Protein 6YGA (pdb70)

Organism: Saccharomyces cerevisiae (strain ATCC 204508 / S288c) (NCBI:txid559292)

Sequence (929 aa):
EIVYKPLDIRNEEQFASIKKLIDADLSEPYSIYVYRYFLNQWPELTYIAVDNKSGTPNIPIGCIVCKDPHRNVRLRGYIGLAVESTYRGHGIAKKLVEIAIDKQREHCDEILETEVENSAALNLYEGGFIRKRFRYYLNEGDAFKLILPLTPEVDSILGSLSITDDFDQLVDVTSLFDELCSKLKPEAIVKDPRFDLFEGTHHSLEVNNSKLDSSLIELTAEEIEFDVNVAYDPPLASVAAIADRLLRCVISWLNDYQTLPTTVLSCRYTESLLSSLVKGSSWCTGNILYDKVLGSCILGVCYLTKFVQKLLSAGIVFEEEDLNFNNGFNTFDNLPGQDVVINSLTESLQILEAYSDDSLHLTLKHILKIIICLVHLEDHLTDYSTKTSHLDELIENANSVNGIFPQLQLSPPKGAFSTYIQKHRSNQFPPRKITKLPTDYSGFITLANDVKTILLVDKAESALETYQFAKFFNKLEQRHVIARILFPLFFIRDDRTVLGKFSYTQFYLLHVKEFSAQTPSGNELIQESSNLLEWYQNCSQNTCRYRQGFNRQLILWDSLQAQFESVNSQVYCSWTYFKLSSIEFSLKGFDLDIYKPFEAYSFWYVYYLSHHLETFLKDSQNDIESNINAIHSNKKLKKLKAGEKKDQLRLKYRFADNEEQLQATKQFLNYLLKEINITKSLCLIEVFQFAILKSFGLIDNKNSTPSKFSNERLIHNLRFKPFNSIGVPELPEYEVFQQTLKDFVIEEKGAAFDIKLERATNFIETEVRNVVSSIDEIQGIKGGDNNGVLVTGTRLVQELSLEYYCKLKHTSKALSVNSKVIVNTLKKNIKNKDSHEYKVELVHTTEGWNYFPIQTLRIKILKLSDFIGNTLIVSLTEDRILVGSLVAVDAQNLLLDHVEERGSSSRGLVSVPRRSVKTIIDKPVLQELT

GO terms:
  GO:0031417 NatC complex (C, IDA)
  GO:0004596 protein-N-terminal amino-acid acetyltransferase activity (F, IMP)
  GO:0032880 regulation of protein localization (P, IMP)
  GO:0006474 N-terminal protein amino acid acetylation (P, IMP)
  GO:0005829 cytosol (C, TAS)
  GO:0005515 protein binding (F, IPI)

Nearest PDB structures (foldseek):
  6yga-assembly1_B  TM=1.001E+00  e=1.306E-90  Saccharomyces cerevisiae S288C
  6ygb-assembly1_B  TM=1.000E+00  e=3.792E-87  Saccharomyces cerevisiae
  6ygd-assembly1_B  TM=9.949E-01  e=2.142E-86  Saccharomyces cerevisiae
  6ygc-assembly1_B  TM=9.969E-01  e=1.810E-85  Saccharomyces cerevisiae
  6ygd-assembly1_A  TM=9.790E-01  e=4.687E-28  Saccharomyces cerevisiae

Secondary structure (DSSP, 8-state):
-EEEEE--TT-HHHHHHHHHHHHHH-SS---HHHHHHHHTT-GGGEEEEEETTSSSSSSEEEEEEB--EETTTEEB--B--EE-GGGTTSSHHHHHHHHHHH--TT--SB--EEETT-HHHHHHHH---B-----TTGGG--EEE-B-B--/--HHHHHHTTTSSTTSS-B---HHHHHHHHHHS-TT-EEE-SS--GGGGGG-EETT-TTT-GGG----HHHHH--TTS-PSSHHHHHHHHHHHHHHHHHHHHTS---STTTGGGBHHHHHHHHHHHH------S-HIIIIIHHHHHHHHHHHHHHHHHHHHTT-S-BTTTB--------TT-S--HHHHHHHHHHHHHHHHH--S--TTT--HHHHHHHHHHHGGGHHHHT-----HHHHHHHHHHHHHHHHGGG----PPTTSB-SHHHHHS---S---PPPPPPSSSHHHHHHHHHHHHHHGGGG--SHHHHHHHHHHTTTSSPPPHHHHHHHHHHHB-TTS-BTTTB-HHHHHHHHHHHHH-------HHHHHHH--HHHHHHHTS-HHHHHHHHHHHHHHHHHHHHHHHHTT-HHHHHHHH------HHHHHHHHTT-S-GGGS---HHHHHHHHHHHHHHHHHHHHHHHHHHHHH--HHHHHPPSSHHHHHHHHHHHH-----HHHHHHHHHHHHHHHHHHHHHHHHHHHHHHHHHHHTTS--SS-SS--SS--HHHHHHHHTGGGTT-TTTTPPPHHHHHHHHHHHS----HHHHHHHHHHHHHHHHHHHHHHHHHHHH--HHHH-S-SSS-----GGGHHHHHHHHHHHHHHHHHHHHHHHHHHHHHHHHHH-SS---EEEEEEPPTTS-TTS-EEEEEE-/---GGGTTTSEEEEEESSS-EEEEEEEEEE---EEEEEEEE--------EEE-TTTEEE--BHHHHHHH-

Foldseek 3Di:
DKDKDFDDPPDPQQLVLQQVQVQVPDPDHDDPVVSCVFCVVCSRLKMFMACCPDPPGPRGQKMWTKDADDPPPFAEIETPIGGHPVPPPPCPRLVRVVVNVVSVVVVHQKYYKDQPPCPVVCCSQVCVWDWDKACPVPVSGMIIDTMHGDD/DDDCVVVVVVVPCVVPPDDDDCVVVVVVVVVPDDPVDDDDDPVDDCVVCVQAADPPDQQRALQPDDDDPCQVPPDLQAQDPPNLLQLLLLLVQLLLLVLCQFVVVDAPCQGNVLFPQLVQVLVVLQVLNNYHNPDCSSSQLSSLSSLLVNLLLVVVVVLVVVVLADESPNGDDPDVGDNDCSRDDLVVSLVSLVVSLVVLVPDPDDDLSSLSNLSSLLSNLSSCPCCCAVVVDLDLPSLVSNQVSQVVVQVSLVVDDGDHRPSSGDSVCCNPPDHRGGDDHRDDTDSGSVSSNLQSVLLNLLSLLLVADALLLLVLSLVFSCPPHQGGSVSLSSNLPSQQDDVCAGSVPGHLLRSQVRLLCLQQLDDPCVDPLSVLSSVVSLLSSLSSYHLVSNLVSLLVVLVVLLVSLVVCVVVPVVSVNLSSVLSLVSLVSQLSCLVVVVDFPLQLLCLVVSLVSLVVNLVSLVVSLVVLVVLVVVLVVCVVLVVDDDDPVSVVVVVVSVCVCRSVSSLLNNQASLLVNLVSVLSNLLSVLSNLLVLACVLLPQHHNADPDDDPPDDRQVVSCVVCVSCCPRVVVHDDHPVVSVVVSVVSHDNDDDPSSVVSLVVSLVSLVVSLVVSLVSLVVVVDLVVASPPRRHHNSCPSPSVSVNLQSVQANVVSVVSSVQSVVVVVLSVVQVVDPPHFRWHWGFAADPSHDSSRGHGHIDGD/DDDVVLQAQAWKWWCWPDNKIWIFGWHDDDPQKTWGAPIWIDPPDIDGIDIDGDNTTPDMHDPVSVVVSD

InterPro domains:
  IPR000182 GNAT domain [PF00583] (18-135)
  IPR000182 GNAT domain [PS51186] (3-159)
  IPR016181 Acyl-CoA N-acyltransferase [SSF55729] (13-159)
  IPR044542 N-alpha-acetyltransferase 30-like [PTHR45896] (3-161)

Structure (mmCIF, N/CA/C/O backbone):
data_6YGA
#
_entry.id   6YGA
#
_cell.length_a   48.124
_cell.length_b   140.421
_cell.length_c   166.409
_cell.angle_alpha   90.000
_cell.angle_beta   90.000
_cell.angle_gamma   90.000
#
_symmetry.space_group_name_H-M   'P 21 21 21'
#
loop_
_entity.id
_entity.type
_entity.pdbx_description
1 polymer 'N-alpha-acetyltransferase 30'
2 polymer 'N-alpha-acetyltransferase 35, NatC auxiliary subunit'
3 polymer 'N-alpha-acetyltransferase 38, NatC auxiliary subunit'
4 non-polymer 'IODIDE ION'
5 non-polymer DI(HYDROXYETHYL)ETHER
6 non-polymer 1,2-ETHANEDIOL
7 non-polymer 'CHLORIDE ION'
8 water water
#
loop_
_atom_site.group_PDB
_atom_site.id
_atom_site.type_symbol
_atom_site.label_atom_id
_atom_site.label_alt_id
_atom_site.label_comp_id
_atom_site.label_asym_id
_atom_site.label_entity_id
_atom_site.label_seq_id
_atom_site.pdbx_PDB_ins_code
_atom_site.Cartn_x
_atom_site.Cartn_y
_atom_site.Cartn_z
_atom_site.occupancy
_atom_site.B_iso_or_equiv
_atom_site.auth_seq_id
_atom_site.auth_comp_id
_atom_site.auth_asym_id
_atom_site.auth_atom_id
_atom_site.pdbx_PDB_model_num
ATOM 9 N N . GLU A 1 2 ? 30.482 -38.162 106.287 1.00 81.15 2 GLU A N 1
ATOM 10 C CA . GLU A 1 2 ? 31.503 -38.791 107.134 1.00 81.35 2 GLU A CA 1
ATOM 11 C C . GLU A 1 2 ? 32.707 -37.846 107.172 1.00 76.49 2 GLU A C 1
ATOM 12 O O . GLU A 1 2 ? 33.699 -38.033 106.466 1.00 76.47 2 GLU A O 1
ATOM 18 N N . ILE A 1 3 ? 32.618 -36.820 108.018 1.00 73.33 3 ILE A N 1
ATOM 19 C CA . ILE A 1 3 ? 33.627 -35.769 108.028 1.00 71.43 3 ILE A CA 1
ATOM 20 C C . ILE A 1 3 ? 34.890 -36.254 108.731 1.00 71.60 3 ILE A C 1
ATOM 21 O O . ILE A 1 3 ? 34.833 -36.888 109.793 1.00 71.93 3 ILE A O 1
ATOM 26 N N . VAL A 1 4 ? 36.041 -35.956 108.132 1.00 70.83 4 VAL A N 1
ATOM 27 C CA . VAL A 1 4 ? 37.348 -36.320 108.668 1.00 68.76 4 VAL A CA 1
ATOM 28 C C . VAL A 1 4 ? 38.171 -35.047 108.808 1.00 66.67 4 VAL A C 1
ATOM 29 O O . VAL A 1 4 ? 38.219 -34.231 107.880 1.00 66.90 4 VAL A O 1
ATOM 33 N N . TYR A 1 5 ? 38.807 -34.877 109.966 1.00 63.25 5 TYR A N 1
ATOM 34 C CA . TYR A 1 5 ? 39.614 -33.703 110.280 1.00 59.30 5 TYR A CA 1
ATOM 35 C C . TYR A 1 5 ? 41.078 -34.119 110.341 1.00 62.92 5 TYR A C 1
ATOM 36 O O . TYR A 1 5 ? 41.443 -34.990 111.137 1.00 67.07 5 TYR A O 1
ATOM 45 N N . LYS A 1 6 ? 41.910 -33.497 109.516 1.00 61.88 6 LYS A N 1
ATOM 46 C CA . LYS A 1 6 ? 43.298 -33.896 109.352 1.00 62.02 6 LYS A CA 1
ATOM 47 C C . LYS A 1 6 ? 44.178 -32.661 109.256 1.00 62.90 6 LYS A C 1
ATOM 48 O O . LYS A 1 6 ? 43.707 -31.584 108.876 1.00 62.45 6 LYS A O 1
ATOM 54 N N . PRO A 1 7 ? 45.454 -32.778 109.615 1.00 64.50 7 PRO A N 1
ATOM 55 C CA . PRO A 1 7 ? 46.365 -31.639 109.466 1.00 63.78 7 PRO A CA 1
ATOM 56 C C . PRO A 1 7 ? 46.699 -31.386 108.004 1.00 65.39 7 PRO A C 1
ATOM 57 O O . PRO A 1 7 ? 46.555 -32.254 107.141 1.00 69.07 7 PRO A O 1
ATOM 61 N N . LEU A 1 8 ? 47.164 -30.170 107.737 1.00 65.33 8 LEU A N 1
ATOM 62 C CA . LEU A 1 8 ? 47.531 -29.791 106.379 1.00 67.87 8 LEU A CA 1
ATOM 63 C C . LEU A 1 8 ? 48.799 -30.510 105.925 1.00 69.64 8 LEU A C 1
ATOM 64 O O . LEU A 1 8 ? 49.770 -30.631 106.677 1.00 70.28 8 LEU A O 1
ATOM 69 N N . ASP A 1 9 ? 48.782 -30.987 104.679 1.00 71.59 9 ASP A N 1
ATOM 70 C CA . ASP A 1 9 ? 49.970 -31.506 104.007 1.00 75.00 9 ASP A CA 1
ATOM 71 C C . ASP A 1 9 ? 50.555 -30.375 103.171 1.00 76.38 9 ASP A C 1
ATOM 72 O O . ASP A 1 9 ? 50.002 -30.022 102.125 1.00 77.45 9 ASP A O 1
ATOM 77 N N . ILE A 1 10 ? 51.674 -29.810 103.631 1.00 76.49 10 ILE A N 1
ATOM 78 C CA . ILE A 1 10 ? 52.268 -28.667 102.944 1.00 77.08 10 ILE A CA 1
ATOM 79 C C . ILE A 1 10 ? 52.797 -29.069 101.572 1.00 84.14 10 ILE A C 1
ATOM 80 O O . ILE A 1 10 ? 52.916 -28.227 100.672 1.00 87.29 10 ILE A O 1
ATOM 85 N N . ARG A 1 11 ? 53.113 -30.352 101.382 1.00 89.57 11 ARG A N 1
ATOM 86 C CA . ARG A 1 11 ? 53.613 -30.808 100.090 1.00 94.65 11 ARG A CA 1
ATOM 87 C C . ARG A 1 11 ? 52.518 -30.815 99.028 1.00 97.52 11 ARG A C 1
ATOM 88 O O . ARG A 1 11 ? 52.812 -30.641 97.841 1.00 103.13 11 ARG A O 1
ATOM 96 N N . ASN A 1 12 ? 51.260 -31.006 99.424 1.00 95.92 12 ASN A N 1
ATOM 97 C CA . ASN A 1 12 ? 50.167 -31.073 98.460 1.00 96.02 12 ASN A CA 1
ATOM 98 C C . ASN A 1 12 ? 49.834 -29.670 97.965 1.00 91.32 12 ASN A C 1
ATOM 99 O O . ASN A 1 12 ? 49.445 -28.801 98.752 1.00 82.15 12 ASN A O 1
ATOM 104 N N . GLU A 1 13 ? 49.992 -29.447 96.659 1.00 98.60 13 GLU A N 1
ATOM 105 C CA . GLU A 1 13 ? 49.710 -28.133 96.091 1.00 99.41 13 GLU A CA 1
ATOM 106 C C . GLU A 1 13 ? 48.218 -27.939 95.858 1.00 98.59 13 GLU A C 1
ATOM 107 O O . GLU A 1 13 ? 47.704 -26.825 96.009 1.00 95.08 13 GLU A O 1
ATOM 113 N N . GLU A 1 14 ? 47.511 -29.013 95.494 1.00 102.74 14 GLU A N 1
ATOM 114 C CA . GLU A 1 14 ? 46.070 -28.924 95.280 1.00 104.43 14 GLU A CA 1
ATOM 115 C C . GLU A 1 14 ? 45.327 -28.686 96.589 1.00 98.19 14 GLU A C 1
ATOM 116 O O . GLU A 1 14 ? 44.320 -27.968 96.616 1.00 97.09 14 GLU A O 1
ATOM 122 N N . GLN A 1 15 ? 45.799 -29.288 97.682 1.00 94.07 15 GLN A N 1
ATOM 123 C CA . GLN A 1 15 ? 45.206 -29.023 98.988 1.00 89.45 15 GLN A CA 1
ATOM 124 C C . GLN A 1 15 ? 45.346 -27.550 99.352 1.00 86.37 15 GLN A C 1
ATOM 125 O O . GLN A 1 15 ? 44.407 -26.929 99.862 1.00 84.72 15 GLN A O 1
ATOM 131 N N . PHE A 1 16 ? 46.521 -26.976 99.080 1.00 85.46 16 PHE A N 1
ATOM 132 C CA . PHE A 1 16 ? 46.757 -25.554 99.310 1.00 83.17 16 PHE A CA 1
ATOM 133 C C . PHE A 1 16 ? 45.734 -24.697 98.575 1.00 82.21 16 PHE A C 1
ATOM 134 O O . PHE A 1 16 ? 45.102 -23.815 99.168 1.00 77.82 16 PHE A O 1
ATOM 142 N N . ALA A 1 17 ? 45.569 -24.936 97.273 1.00 85.76 17 ALA A N 1
ATOM 143 C CA . ALA A 1 17 ? 44.676 -24.100 96.478 1.00 86.82 17 ALA A CA 1
ATOM 144 C C . ALA A 1 17 ? 43.231 -24.233 96.942 1.00 85.14 17 ALA A C 1
ATOM 145 O O . ALA A 1 17 ? 42.471 -23.259 96.910 1.00 85.97 17 ALA A O 1
ATOM 147 N N . SER A 1 18 ? 42.832 -25.430 97.377 1.00 84.85 18 SER A N 1
ATOM 148 C CA . SER A 1 18 ? 41.453 -25.635 97.809 1.00 85.25 18 SER A CA 1
ATOM 149 C C . SER A 1 18 ? 41.140 -24.822 99.058 1.00 83.60 18 SER A C 1
ATOM 150 O O . SER A 1 18 ? 40.018 -24.327 99.221 1.00 86.96 18 SER A O 1
ATOM 153 N N . ILE A 1 19 ? 42.118 -24.683 99.956 1.00 78.93 19 ILE A N 1
ATOM 154 C CA . ILE A 1 19 ? 41.931 -23.872 101.157 1.00 72.75 19 ILE A CA 1
ATOM 155 C C . ILE A 1 19 ? 41.715 -22.412 100.784 1.00 70.94 19 ILE A C 1
ATOM 156 O O . ILE A 1 19 ? 40.864 -21.726 101.363 1.00 69.73 19 ILE A O 1
ATOM 161 N N . LYS A 1 20 ? 42.480 -21.916 99.809 1.00 70.64 20 LYS A N 1
ATOM 162 C CA . LYS A 1 20 ? 42.324 -20.533 99.372 1.00 67.23 20 LYS A CA 1
ATOM 163 C C . LYS A 1 20 ? 40.931 -20.284 98.808 1.00 68.08 20 LYS A C 1
ATOM 164 O O . LYS A 1 20 ? 40.325 -19.240 99.075 1.00 67.72 20 LYS A O 1
ATOM 170 N N . LYS A 1 21 ? 40.398 -21.236 98.038 1.00 70.42 21 LYS A N 1
ATOM 171 C CA . LYS A 1 21 ? 39.069 -21.060 97.458 1.00 72.76 21 LYS A CA 1
ATOM 172 C C . LYS A 1 21 ? 37.997 -20.989 98.539 1.00 71.20 21 LYS A C 1
ATOM 173 O O . LYS A 1 21 ? 37.082 -20.162 98.461 1.00 72.44 21 LYS A O 1
ATOM 179 N N . LEU A 1 22 ? 38.093 -21.850 99.554 1.00 69.48 22 LEU A N 1
ATOM 180 C CA . LEU A 1 22 ? 37.115 -21.837 100.638 1.00 68.85 22 LEU A CA 1
ATOM 181 C C . LEU A 1 22 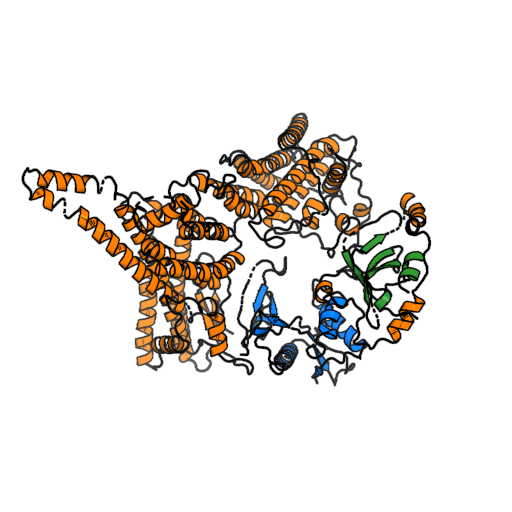? 37.116 -20.499 101.367 1.00 68.74 22 LEU A C 1
ATOM 182 O O . LEU A 1 22 ? 36.064 -19.876 101.550 1.00 70.07 22 LEU A O 1
ATOM 187 N N . ILE A 1 23 ? 38.294 -20.046 101.797 1.00 67.34 23 ILE A N 1
ATOM 188 C CA . ILE A 1 23 ? 38.381 -18.841 102.615 1.00 65.86 23 ILE A CA 1
ATOM 189 C C . ILE A 1 23 ? 37.979 -17.609 101.811 1.00 69.69 23 ILE A C 1
ATOM 190 O O . ILE A 1 23 ? 37.330 -16.698 102.335 1.00 70.76 23 ILE A O 1
ATOM 195 N N . ASP A 1 24 ? 38.337 -17.567 100.523 1.00 72.02 24 ASP A N 1
ATOM 196 C CA . ASP A 1 24 ? 38.055 -16.383 99.712 1.00 76.22 24 ASP A CA 1
ATOM 197 C C . ASP A 1 24 ? 36.563 -16.193 99.468 1.00 80.83 24 ASP A C 1
ATOM 198 O O . ASP A 1 24 ? 36.104 -15.054 99.324 1.00 78.43 24 ASP A O 1
ATOM 203 N N . ALA A 1 25 ? 35.793 -17.281 99.413 1.00 87.97 25 ALA A N 1
ATOM 204 C CA . ALA A 1 25 ? 34.360 -17.158 99.167 1.00 96.30 25 ALA A CA 1
ATOM 205 C C . ALA A 1 25 ? 33.663 -16.385 100.282 1.00 101.31 25 ALA A C 1
ATOM 206 O O . ALA A 1 25 ? 32.737 -15.607 100.022 1.00 105.14 25 ALA A O 1
ATOM 208 N N . ASP A 1 26 ? 34.089 -16.587 101.532 1.00 102.01 26 ASP A N 1
ATOM 209 C CA . ASP A 1 26 ? 33.432 -15.937 102.663 1.00 105.46 26 ASP A CA 1
ATOM 210 C C . ASP A 1 26 ? 33.843 -14.479 102.819 1.00 107.31 26 ASP A C 1
ATOM 211 O O . ASP A 1 26 ? 33.042 -13.663 103.288 1.00 108.27 26 ASP A O 1
ATOM 216 N N . LEU A 1 27 ? 35.066 -14.131 102.431 1.00 109.32 27 LEU A N 1
ATOM 217 C CA . LEU A 1 27 ? 35.600 -12.804 102.705 1.00 111.83 27 LEU A CA 1
ATOM 218 C C . LEU A 1 27 ? 34.980 -11.749 101.799 1.00 119.14 27 LEU A C 1
ATOM 219 O O . LEU A 1 27 ? 34.845 -11.948 100.589 1.00 120.99 27 LEU A O 1
ATOM 224 N N . SER A 1 28 ? 34.612 -10.614 102.398 1.00 123.05 28 SER A N 1
ATOM 225 C CA . SER A 1 28 ? 34.301 -9.431 101.606 1.00 128.75 28 SER A CA 1
ATOM 226 C C . SER A 1 28 ? 35.560 -8.871 100.953 1.00 131.53 28 SER A C 1
ATOM 227 O O . SER A 1 28 ? 35.530 -8.434 99.797 1.00 133.08 28 SER A O 1
ATOM 230 N N . GLU A 1 29 ? 36.676 -8.878 101.678 1.00 133.63 29 GLU A N 1
ATOM 231 C CA . GLU A 1 29 ? 37.961 -8.449 101.157 1.00 134.08 29 GLU A CA 1
ATOM 232 C C . GLU A 1 29 ? 38.945 -9.609 101.234 1.00 125.31 29 GLU A C 1
ATOM 233 O O . GLU A 1 29 ? 39.097 -10.217 102.304 1.00 120.20 29 GLU A O 1
ATOM 239 N N . PRO A 1 30 ? 39.619 -9.952 100.137 1.00 115.70 30 PRO A N 1
ATOM 240 C CA . PRO A 1 30 ? 40.344 -11.226 100.092 1.00 104.43 30 PRO A CA 1
ATOM 241 C C . PRO A 1 30 ? 41.788 -11.131 100.552 1.00 90.94 30 PRO A C 1
ATOM 242 O O . PRO A 1 30 ? 42.269 -10.066 100.950 1.00 89.94 30 PRO A O 1
ATOM 246 N N . TYR A 1 31 ? 42.485 -12.259 100.494 1.00 80.85 31 TYR A N 1
ATOM 247 C CA . TYR A 1 31 ? 43.884 -12.353 100.874 1.00 74.29 31 TYR A CA 1
ATOM 248 C C . TYR A 1 31 ? 44.729 -12.713 99.658 1.00 74.61 31 TYR A C 1
ATOM 249 O O . TYR A 1 31 ? 44.285 -13.442 98.767 1.00 78.86 31 TYR A O 1
ATOM 258 N N . SER A 1 32 ? 45.951 -12.190 99.627 1.00 71.37 32 SER A N 1
ATOM 259 C CA . SER A 1 32 ? 46.876 -12.558 98.570 1.00 71.30 32 SER A CA 1
ATOM 260 C C . SER A 1 32 ? 47.462 -13.940 98.847 1.00 67.38 32 SER A C 1
ATOM 261 O O . SER A 1 32 ? 47.273 -14.522 99.917 1.00 63.98 32 SER A O 1
ATOM 264 N N . ILE A 1 33 ? 48.181 -14.469 97.855 1.00 67.74 33 ILE A N 1
ATOM 265 C CA . ILE A 1 33 ? 48.850 -15.757 98.027 1.00 64.60 33 ILE A CA 1
ATOM 266 C C . ILE A 1 33 ? 49.831 -15.695 99.191 1.00 62.10 33 ILE A C 1
ATOM 267 O O . ILE A 1 33 ? 49.988 -16.663 99.945 1.00 60.80 33 ILE A O 1
ATOM 272 N N . TYR A 1 34 ? 50.491 -14.551 99.371 1.00 61.61 34 TYR A N 1
ATOM 273 C CA . TYR A 1 34 ? 51.489 -14.432 100.424 1.00 59.98 34 TYR A CA 1
ATOM 274 C C . TYR A 1 34 ? 50.881 -14.211 101.803 1.00 57.86 34 TYR A C 1
ATOM 275 O O . TYR A 1 34 ? 51.590 -14.358 102.804 1.00 58.43 34 TYR A O 1
ATOM 284 N N . VAL A 1 35 ? 49.592 -13.883 101.887 1.00 57.93 35 VAL A N 1
ATOM 285 C CA . VAL A 1 35 ? 48.902 -13.980 103.169 1.00 55.96 35 VAL A CA 1
ATOM 286 C C . VAL A 1 35 ? 48.796 -15.440 103.589 1.00 56.07 35 VAL A C 1
ATOM 287 O O . VAL A 1 35 ? 49.076 -15.799 104.738 1.00 55.27 35 VAL A O 1
ATOM 291 N N . TYR A 1 36 ? 48.414 -16.307 102.647 1.00 58.61 36 TYR A N 1
ATOM 292 C CA . TYR A 1 36 ? 48.314 -17.733 102.943 1.00 58.89 36 TYR A CA 1
ATOM 293 C C . TYR A 1 36 ? 49.687 -18.347 103.169 1.00 63.28 36 TYR A C 1
ATOM 294 O O . TYR A 1 36 ? 49.836 -19.269 103.978 1.00 65.31 36 TYR A O 1
ATOM 303 N N . ARG A 1 37 ? 50.702 -17.848 102.465 1.00 65.32 37 ARG A N 1
ATOM 304 C CA . ARG A 1 37 ? 52.040 -18.403 102.614 1.00 68.21 37 ARG A CA 1
ATOM 305 C C . ARG A 1 37 ? 52.675 -17.977 103.931 1.00 65.95 37 ARG A C 1
ATOM 306 O O . ARG A 1 37 ? 53.520 -18.697 104.472 1.00 65.70 37 ARG A O 1
ATOM 314 N N . TYR A 1 38 ? 52.278 -16.817 104.461 1.00 64.27 38 TYR A N 1
ATOM 315 C CA . TYR A 1 38 ? 52.756 -16.394 105.773 1.00 61.98 38 TYR A CA 1
ATOM 316 C C . TYR A 1 38 ? 52.274 -17.341 106.864 1.00 57.77 38 TYR A C 1
ATOM 317 O O . TYR A 1 38 ? 53.020 -17.660 107.797 1.00 57.09 38 TYR A O 1
ATOM 326 N N . PHE A 1 39 ? 51.028 -17.807 106.760 1.00 54.02 39 PHE A N 1
ATOM 327 C CA . PHE A 1 39 ? 50.489 -18.740 107.742 1.00 51.15 39 PHE A CA 1
ATOM 328 C C . PHE A 1 39 ? 50.996 -20.160 107.509 1.00 53.65 39 PHE A C 1
ATOM 329 O O . PHE A 1 39 ? 51.565 -20.780 108.413 1.00 54.17 39 PHE A O 1
ATOM 337 N N . LEU A 1 40 ? 50.804 -20.688 106.299 1.00 56.27 40 LEU A N 1
ATOM 338 C CA . LEU A 1 40 ? 50.933 -22.126 106.085 1.00 59.49 40 LEU A CA 1
ATOM 339 C C . LEU A 1 40 ? 52.382 -22.590 106.012 1.00 61.65 40 LEU A C 1
ATOM 340 O O . LEU A 1 40 ? 52.685 -23.717 106.417 1.00 62.53 40 LEU A O 1
ATOM 345 N N . ASN A 1 41 ? 53.284 -21.757 105.498 1.00 61.79 41 ASN A N 1
ATOM 346 C CA . ASN A 1 41 ? 54.680 -22.164 105.415 1.00 65.77 41 ASN A CA 1
ATOM 347 C C . ASN A 1 41 ? 55.387 -22.077 106.761 1.00 64.75 41 ASN A C 1
ATOM 348 O O . ASN A 1 41 ? 56.256 -22.906 107.055 1.00 67.60 41 ASN A O 1
ATOM 353 N N . GLN A 1 42 ? 55.018 -21.111 107.598 1.00 63.27 42 GLN A N 1
ATOM 354 C CA . GLN A 1 42 ? 55.680 -20.934 108.883 1.00 61.67 42 GLN A CA 1
ATOM 355 C C . GLN A 1 42 ? 55.002 -21.700 110.014 1.00 58.35 42 GLN A C 1
ATOM 356 O O . GLN A 1 42 ? 55.684 -22.135 110.951 1.00 59.67 42 GLN A O 1
ATOM 362 N N . TRP A 1 43 ? 53.684 -21.890 109.952 1.00 54.60 43 TRP A N 1
ATOM 363 C CA . TRP A 1 43 ? 52.952 -22.723 110.906 1.00 51.94 43 TRP A CA 1
ATOM 364 C C . TRP A 1 43 ? 52.128 -23.754 110.141 1.00 55.04 43 TRP A C 1
ATOM 365 O O . TRP A 1 43 ? 50.890 -23.712 110.163 1.00 55.91 43 TRP A O 1
ATOM 376 N N . PRO A 1 44 ? 52.780 -24.698 109.454 1.00 54.32 44 PRO A N 1
ATOM 377 C CA . PRO A 1 44 ? 52.005 -25.748 108.775 1.00 54.80 44 PRO A CA 1
ATOM 378 C C . PRO A 1 44 ? 51.251 -26.637 109.741 1.00 54.57 44 PRO A C 1
ATOM 379 O O . PRO A 1 44 ? 50.196 -27.175 109.388 1.00 54.80 44 PRO A O 1
ATOM 383 N N . GLU A 1 45 ? 51.748 -26.790 110.965 1.00 53.87 45 GLU A N 1
ATOM 384 C CA . GLU A 1 45 ? 51.118 -27.673 111.934 1.00 53.26 45 GLU A CA 1
ATOM 385 C C . GLU A 1 45 ? 49.869 -27.071 112.564 1.00 51.35 45 GLU A C 1
ATOM 386 O O . GLU A 1 45 ? 49.199 -27.757 113.343 1.00 51.70 45 GLU A O 1
ATOM 392 N N . LEU A 1 46 ? 49.540 -25.819 112.244 1.00 50.05 46 LEU A N 1
ATOM 393 C CA . LEU A 1 46 ? 48.428 -25.113 112.864 1.00 48.21 46 LEU A CA 1
ATOM 394 C C . LEU A 1 46 ? 47.295 -24.832 111.881 1.00 50.24 46 LEU A C 1
ATOM 395 O O . LEU A 1 46 ? 46.457 -23.961 112.135 1.00 50.19 46 LEU A O 1
ATOM 400 N N . THR A 1 47 ? 47.254 -25.551 110.763 1.00 50.76 47 THR A N 1
ATOM 401 C CA . THR A 1 47 ? 46.172 -25.447 109.793 1.00 50.49 47 THR A CA 1
ATOM 402 C C . THR A 1 47 ? 45.546 -26.821 109.609 1.00 53.57 47 THR A C 1
ATOM 403 O O . THR A 1 47 ? 46.255 -27.804 109.370 1.00 56.68 47 THR A O 1
ATOM 407 N N . TYR A 1 48 ? 44.222 -26.887 109.728 1.00 52.33 48 TYR A N 1
ATOM 408 C CA . TYR A 1 48 ? 43.486 -28.137 109.627 1.00 50.91 48 TYR A CA 1
ATOM 409 C C . TYR A 1 48 ? 42.400 -28.012 108.571 1.00 50.51 48 TYR A C 1
ATOM 410 O O . TYR A 1 48 ? 41.886 -26.921 108.315 1.00 50.99 48 TYR A O 1
ATOM 419 N N . ILE A 1 49 ? 42.055 -29.146 107.963 1.00 48.00 49 ILE A N 1
ATOM 420 C CA . ILE A 1 49 ? 40.992 -29.210 106.971 1.00 50.80 49 ILE A CA 1
ATOM 421 C C . ILE A 1 49 ? 39.973 -30.254 107.408 1.00 54.18 49 ILE A C 1
ATOM 422 O O . ILE A 1 49 ? 40.263 -31.160 108.193 1.00 55.65 49 ILE A O 1
ATOM 427 N N . ALA A 1 50 ? 38.759 -30.108 106.888 1.00 56.27 50 ALA A N 1
ATOM 428 C CA . ALA A 1 50 ? 37.698 -31.090 107.052 1.00 56.85 50 ALA A CA 1
ATOM 429 C C . ALA A 1 50 ? 37.314 -31.597 105.672 1.00 59.66 50 ALA A C 1
ATOM 430 O O . ALA A 1 50 ? 37.120 -30.798 104.751 1.00 60.75 50 ALA A O 1
ATOM 432 N N . VAL A 1 51 ? 37.226 -32.919 105.524 1.00 62.81 51 VAL A N 1
ATOM 433 C CA . VAL A 1 51 ? 36.833 -33.545 104.268 1.00 67.17 51 VAL A CA 1
ATOM 434 C C . VAL A 1 51 ? 35.684 -34.506 104.545 1.00 70.55 51 VAL A C 1
ATOM 435 O O . VAL A 1 51 ? 35.584 -35.083 105.632 1.00 70.72 51 VAL A O 1
ATOM 439 N N . ASP A 1 52 ? 34.798 -34.657 103.560 1.00 73.25 52 ASP A N 1
ATOM 440 C CA . ASP A 1 52 ? 33.688 -35.604 103.629 1.00 76.58 52 ASP A CA 1
ATOM 441 C C . ASP A 1 52 ? 34.139 -36.876 102.922 1.00 81.89 52 ASP A C 1
ATOM 442 O O . ASP A 1 52 ? 34.302 -36.888 101.698 1.00 85.91 52 ASP A O 1
ATOM 447 N N . ASN A 1 53 ? 34.348 -37.942 103.696 1.00 82.54 53 ASN A N 1
ATOM 448 C CA . ASN A 1 53 ? 34.888 -39.170 103.124 1.00 87.70 53 ASN A CA 1
ATOM 449 C C . ASN A 1 53 ? 33.869 -39.875 102.238 1.00 93.17 53 ASN A C 1
ATOM 450 O O . ASN A 1 53 ? 34.248 -40.518 101.252 1.00 98.02 53 ASN A O 1
ATOM 455 N N . LYS A 1 54 ? 32.583 -39.764 102.561 1.00 94.34 54 LYS A N 1
ATOM 456 C CA . LYS A 1 54 ? 31.528 -40.391 101.777 1.00 100.02 54 LYS A CA 1
ATOM 457 C C . LYS A 1 54 ? 30.977 -39.478 100.689 1.00 101.83 54 LYS A C 1
ATOM 458 O O . LYS A 1 54 ? 30.007 -39.846 100.020 1.00 106.90 54 LYS A O 1
ATOM 464 N N . SER A 1 55 ? 31.567 -38.302 100.503 1.00 99.41 55 SER A N 1
ATOM 465 C CA . SER A 1 55 ? 31.191 -37.429 99.403 1.00 101.41 55 SER A CA 1
ATOM 466 C C . SER A 1 55 ? 31.752 -37.954 98.085 1.00 104.23 55 SER A C 1
ATOM 467 O O . SER A 1 55 ? 32.684 -38.763 98.052 1.00 103.39 55 SER A O 1
ATOM 470 N N . GLY A 1 56 ? 31.169 -37.473 96.985 1.00 108.11 56 GLY A N 1
ATOM 471 C CA . GLY A 1 56 ? 31.698 -37.815 95.673 1.00 112.99 56 GLY A CA 1
ATOM 472 C C . GLY A 1 56 ? 33.135 -37.368 95.489 1.00 111.95 56 GLY A C 1
ATOM 473 O O . GLY A 1 56 ? 33.920 -38.032 94.807 1.00 112.92 56 GLY A O 1
ATOM 474 N N . THR A 1 57 ? 33.495 -36.231 96.084 1.00 110.00 57 THR A N 1
ATOM 475 C CA . THR A 1 57 ? 34.869 -35.750 96.120 1.00 109.77 57 THR A CA 1
ATOM 476 C C . THR A 1 57 ? 35.386 -35.926 97.543 1.00 107.99 57 THR A C 1
ATOM 477 O O . THR A 1 57 ? 35.158 -35.059 98.397 1.00 103.95 57 THR A O 1
ATOM 481 N N . PRO A 1 58 ? 36.056 -37.041 97.849 1.00 111.97 58 PRO A N 1
ATOM 482 C CA . PRO A 1 58 ? 36.337 -37.335 99.265 1.00 107.19 58 PRO A CA 1
ATOM 483 C C . PRO A 1 58 ? 37.406 -36.451 99.884 1.00 104.42 58 PRO A C 1
ATOM 484 O O . PRO A 1 58 ? 37.226 -35.989 101.018 1.00 103.06 58 PRO A O 1
ATOM 488 N N . ASN A 1 59 ? 38.515 -36.204 99.192 1.00 103.27 59 ASN A N 1
ATOM 489 C CA . ASN A 1 59 ? 39.631 -35.485 99.789 1.00 100.30 59 ASN A CA 1
ATOM 490 C C . ASN A 1 59 ? 39.585 -33.977 99.537 1.00 94.64 59 ASN A C 1
ATOM 491 O O . ASN A 1 59 ? 40.533 -33.274 99.895 1.00 92.02 59 ASN A O 1
ATOM 496 N N . ILE A 1 60 ? 38.524 -33.461 98.928 1.00 92.30 60 ILE A N 1
ATOM 497 C CA . ILE A 1 60 ? 38.449 -32.005 98.765 1.00 89.70 60 ILE A CA 1
ATOM 498 C C . ILE A 1 60 ? 38.114 -31.386 100.117 1.00 84.59 60 ILE A C 1
ATOM 499 O O . ILE A 1 60 ? 37.291 -31.950 100.868 1.00 84.35 60 ILE A O 1
ATOM 504 N N . PRO A 1 61 ? 38.752 -30.287 100.509 1.00 79.79 61 PRO A N 1
ATOM 505 C CA . PRO A 1 61 ? 38.394 -29.655 101.785 1.00 74.39 61 PRO A CA 1
ATOM 506 C C . PRO A 1 61 ? 37.054 -28.940 101.690 1.00 72.32 61 PRO A C 1
ATOM 507 O O . PRO A 1 61 ? 36.831 -28.124 100.794 1.00 72.62 61 PRO A O 1
ATOM 511 N N . ILE A 1 62 ? 36.161 -29.253 102.634 1.00 70.70 62 ILE A N 1
ATOM 512 C CA . ILE A 1 62 ? 34.894 -28.539 102.780 1.00 69.26 62 ILE A CA 1
ATOM 513 C C . ILE A 1 62 ? 34.914 -27.570 103.953 1.00 66.91 62 ILE A C 1
ATOM 514 O O . ILE A 1 62 ? 33.951 -26.807 104.134 1.00 68.93 62 ILE A O 1
ATOM 519 N N . GLY A 1 63 ? 35.971 -27.581 104.753 1.00 64.16 63 GLY A N 1
ATOM 520 C CA . GLY A 1 63 ? 36.141 -26.623 105.826 1.00 59.71 63 GLY A CA 1
ATOM 521 C C . GLY A 1 63 ? 37.591 -26.598 106.244 1.00 56.74 63 GLY A C 1
ATOM 522 O O . GLY A 1 63 ? 38.323 -27.577 106.066 1.00 56.68 63 GLY A O 1
ATOM 523 N N . CYS A 1 64 ? 38.009 -25.464 106.799 1.00 54.27 64 CYS A N 1
ATOM 524 C CA . CYS A 1 64 ? 39.397 -25.336 107.216 1.00 54.07 64 CYS A CA 1
ATOM 525 C C . CYS A 1 64 ? 39.524 -24.254 108.275 1.00 50.60 64 CYS A C 1
ATOM 526 O O . CYS A 1 64 ? 38.671 -23.371 108.402 1.00 51.38 64 CYS A O 1
ATOM 529 N N . ILE A 1 65 ? 40.620 -24.331 109.022 1.00 46.78 65 ILE A N 1
ATOM 530 C CA . ILE A 1 65 ? 40.978 -23.318 110.005 1.00 45.33 65 ILE A CA 1
ATOM 531 C C . ILE A 1 65 ? 42.474 -23.063 109.880 1.00 43.38 65 ILE A C 1
ATOM 532 O O . ILE A 1 65 ? 43.260 -23.998 109.692 1.00 41.19 65 ILE A O 1
ATOM 537 N N . VAL A 1 66 ? 42.863 -21.793 109.941 1.00 42.39 66 VAL A N 1
ATOM 538 C CA . VAL A 1 66 ? 44.247 -21.375 109.745 1.00 44.44 66 VAL A CA 1
ATOM 539 C C . VAL A 1 66 ? 44.680 -20.603 110.983 1.00 42.28 66 VAL A C 1
ATOM 540 O O . VAL A 1 66 ? 44.024 -19.627 111.370 1.00 42.30 66 VAL A O 1
ATOM 544 N N . CYS A 1 67 ? 45.778 -21.033 111.601 1.00 42.15 67 CYS A N 1
ATOM 545 C CA . CYS A 1 67 ? 46.213 -20.481 112.875 1.00 43.00 67 CYS A CA 1
ATOM 546 C C . CYS A 1 67 ? 47.708 -20.194 112.856 1.00 45.52 67 CYS A C 1
ATOM 547 O O . CYS A 1 67 ? 48.462 -20.742 112.049 1.00 48.42 67 CYS A O 1
ATOM 550 N N . LYS A 1 68 ? 48.123 -19.316 113.768 1.00 43.41 68 LYS A N 1
ATOM 551 C CA . LYS A 1 68 ? 49.526 -19.026 114.022 1.00 43.07 68 LYS A CA 1
ATOM 552 C C . LYS A 1 68 ? 49.725 -18.910 115.527 1.00 44.22 68 LYS A C 1
ATOM 553 O O . LYS A 1 68 ? 48.766 -18.830 116.299 1.00 41.23 68 LYS A O 1
ATOM 567 N N . ASP A 1 70 ? 52.715 -16.924 118.351 1.00 50.02 70 ASP A N 1
ATOM 568 C CA . ASP A 1 70 ? 53.902 -16.112 118.554 1.00 51.54 70 ASP A CA 1
ATOM 569 C C . ASP A 1 70 ? 53.966 -15.740 120.025 1.00 53.29 70 ASP A C 1
ATOM 570 O O . ASP A 1 70 ? 52.928 -15.708 120.696 1.00 55.76 70 ASP A O 1
ATOM 575 N N . PRO A 1 71 ? 55.156 -15.469 120.555 1.00 52.73 71 PRO A N 1
ATOM 576 C CA . PRO A 1 71 ? 55.231 -14.919 121.913 1.00 51.70 71 PRO A CA 1
ATOM 577 C C . PRO A 1 71 ? 54.565 -13.552 121.972 1.00 49.62 71 PRO A C 1
ATOM 578 O O . PRO A 1 71 ? 54.745 -12.715 121.086 1.00 51.77 71 PRO A O 1
ATOM 582 N N . HIS A 1 72 ? 53.764 -13.342 123.011 1.00 47.16 72 HIS A N 1
ATOM 583 C CA 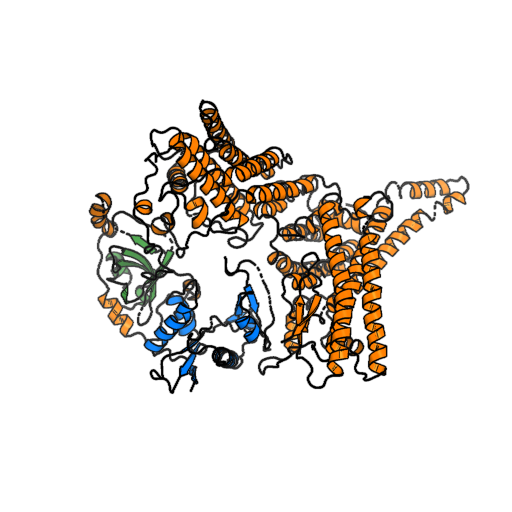. HIS A 1 72 ? 53.156 -12.047 123.278 1.00 46.65 72 HIS A CA 1
ATOM 584 C C . HIS A 1 72 ? 53.785 -11.479 124.540 1.00 46.86 72 HIS A C 1
ATOM 585 O O . HIS A 1 72 ? 53.995 -12.207 125.516 1.00 47.16 72 HIS A O 1
ATOM 592 N N . ARG A 1 73 ? 54.069 -10.179 124.514 1.00 51.66 73 ARG A N 1
ATOM 593 C CA . ARG A 1 73 ? 54.986 -9.542 125.467 1.00 63.84 73 ARG A CA 1
ATOM 594 C C . ARG A 1 73 ? 56.297 -10.307 125.314 1.00 73.00 73 ARG A C 1
ATOM 595 O O . ARG A 1 73 ? 56.807 -10.415 124.187 1.00 83.32 73 ARG A O 1
ATOM 603 N N . ASN A 1 74 ? 56.863 -10.858 126.381 1.00 67.61 74 ASN A N 1
ATOM 604 C CA . ASN A 1 74 ? 58.022 -11.724 126.266 1.00 61.05 74 ASN A CA 1
ATOM 605 C C . ASN A 1 74 ? 57.808 -13.082 126.915 1.00 54.59 74 ASN A C 1
ATOM 606 O O . ASN A 1 74 ? 58.578 -14.008 126.641 1.00 51.84 74 ASN A O 1
ATOM 611 N N . VAL A 1 75 ? 56.773 -13.231 127.741 1.00 52.28 75 VAL A N 1
ATOM 612 C CA . VAL A 1 75 ? 56.667 -14.349 128.672 1.00 52.51 75 VAL A CA 1
ATOM 613 C C . VAL A 1 75 ? 55.524 -15.297 128.353 1.00 54.24 75 VAL A C 1
ATOM 614 O O . VAL A 1 75 ? 55.445 -16.369 128.976 1.00 57.59 75 VAL A O 1
ATOM 618 N N . ARG A 1 76 ? 54.642 -14.954 127.418 1.00 53.46 76 ARG A N 1
ATOM 619 C CA . ARG A 1 76 ? 53.473 -15.772 127.131 1.00 52.51 76 ARG A CA 1
ATOM 620 C C . ARG A 1 76 ? 53.369 -16.071 125.643 1.00 50.06 76 ARG A C 1
ATOM 621 O O . ARG A 1 76 ? 53.660 -15.214 124.802 1.00 51.46 76 ARG A O 1
ATOM 629 N N . LEU A 1 77 ? 52.961 -17.300 125.330 1.00 46.73 77 LEU A N 1
ATOM 630 C CA . LEU A 1 77 ? 52.707 -17.721 123.958 1.00 44.46 77 LEU A CA 1
ATOM 631 C C . LEU A 1 77 ? 51.236 -17.504 123.635 1.00 42.79 77 LEU A C 1
ATOM 632 O O . LEU A 1 77 ? 50.359 -18.030 124.331 1.00 43.37 77 LEU A O 1
ATOM 637 N N . ARG A 1 78 ? 50.972 -16.741 122.575 1.00 39.13 78 ARG A N 1
ATOM 638 C CA . ARG A 1 78 ? 49.618 -16.407 122.148 1.00 37.94 78 ARG A CA 1
ATOM 639 C C . ARG A 1 78 ? 49.302 -17.141 120.849 1.00 38.96 78 ARG A C 1
ATOM 640 O O . ARG A 1 78 ? 49.904 -16.862 119.805 1.00 40.04 78 ARG A O 1
ATOM 648 N N . GLY A 1 79 ? 48.367 -18.084 120.920 1.00 38.12 79 GLY A N 1
ATOM 649 C CA . GLY A 1 79 ? 47.804 -18.648 119.715 1.00 37.82 79 GLY A CA 1
ATOM 650 C C . GLY A 1 79 ? 46.813 -17.693 119.077 1.00 41.27 79 GLY A C 1
ATOM 651 O O . GLY A 1 79 ? 46.174 -16.882 119.747 1.00 41.19 79 GLY A O 1
ATOM 652 N N . TYR A 1 80 ? 46.692 -17.789 117.755 1.00 42.51 80 TYR A N 1
ATOM 653 C CA . TYR A 1 80 ? 45.860 -16.866 116.994 1.00 43.09 80 TYR A CA 1
ATOM 654 C C . TYR A 1 80 ? 45.113 -17.622 115.908 1.00 45.98 80 TYR A C 1
ATOM 655 O O . TYR A 1 80 ? 45.719 -18.392 115.158 1.00 50.79 80 TYR A O 1
ATOM 664 N N . ILE A 1 81 ? 43.803 -17.406 115.830 1.00 44.18 81 ILE A N 1
ATOM 665 C CA . ILE A 1 81 ? 42.957 -18.015 114.810 1.00 42.26 81 ILE A CA 1
ATOM 666 C C . ILE A 1 81 ? 42.760 -16.983 113.707 1.00 42.46 81 ILE A C 1
ATOM 667 O O . ILE A 1 81 ? 42.032 -16.000 113.887 1.00 43.06 81 ILE A O 1
ATOM 672 N N . GLY A 1 82 ? 43.415 -17.196 112.569 1.00 42.08 82 GLY A N 1
ATOM 673 C CA . GLY A 1 82 ? 43.364 -16.239 111.482 1.00 44.23 82 GLY A CA 1
ATOM 674 C C . GLY A 1 82 ? 42.145 -16.383 110.595 1.00 47.06 82 GLY A C 1
ATOM 675 O O . GLY A 1 82 ? 41.459 -15.396 110.307 1.00 47.03 82 GLY A O 1
ATOM 684 N N . LEU A 1 84 ? 38.632 -19.046 109.403 1.00 53.27 84 LEU A N 1
ATOM 685 C CA . LEU A 1 84 ? 37.732 -20.173 109.619 1.00 51.74 84 LEU A CA 1
ATOM 686 C C . LEU A 1 84 ? 36.655 -20.124 108.549 1.00 52.81 84 LEU A C 1
ATOM 687 O O . LEU A 1 84 ? 35.883 -19.163 108.490 1.00 54.45 84 LEU A O 1
ATOM 692 N N . ALA A 1 85 ? 36.606 -21.151 107.707 1.00 52.23 85 ALA A N 1
ATOM 693 C CA . ALA A 1 85 ? 35.639 -21.216 106.622 1.00 51.86 85 ALA A CA 1
ATOM 694 C C . ALA A 1 85 ? 35.048 -22.616 106.556 1.00 52.98 85 ALA A C 1
ATOM 695 O O . ALA A 1 85 ? 35.756 -23.608 106.750 1.00 53.01 85 ALA A O 1
ATOM 697 N N . VAL A 1 86 ? 33.743 -22.684 106.304 1.00 54.43 86 VAL A N 1
ATOM 698 C CA . VAL A 1 86 ? 33.026 -23.939 106.106 1.00 56.50 86 VAL A CA 1
ATOM 699 C C . VAL A 1 86 ? 32.151 -23.777 104.873 1.00 60.13 86 VAL A C 1
ATOM 700 O O . VAL A 1 86 ? 31.472 -22.755 104.723 1.00 60.83 86 VAL A O 1
ATOM 704 N N . GLU A 1 87 ? 32.178 -24.772 103.989 1.00 63.82 87 GLU A N 1
ATOM 705 C CA . GLU A 1 87 ? 31.430 -24.694 102.741 1.00 66.86 87 GLU A CA 1
ATOM 706 C C . GLU A 1 87 ? 29.936 -24.556 103.015 1.00 69.40 87 GLU A C 1
ATOM 707 O O . GLU A 1 87 ? 29.404 -25.103 103.984 1.00 71.27 87 GLU A O 1
ATOM 713 N N . SER A 1 88 ? 29.256 -23.813 102.137 1.00 71.91 88 SER A N 1
ATOM 714 C CA . SER A 1 88 ? 27.864 -23.445 102.384 1.00 73.75 88 SER A CA 1
ATOM 715 C C . SER A 1 88 ? 26.966 -24.671 102.508 1.00 74.57 88 SER A C 1
ATOM 716 O O . SER A 1 88 ? 26.032 -24.686 103.318 1.00 75.07 88 SER A O 1
ATOM 719 N N . THR A 1 89 ? 27.231 -25.712 101.717 1.00 75.10 89 THR A N 1
ATOM 720 C CA . THR A 1 89 ? 26.397 -26.908 101.760 1.00 78.78 89 THR A CA 1
ATOM 721 C C . THR A 1 89 ? 26.580 -27.701 103.048 1.00 77.30 89 THR A C 1
ATOM 722 O O . THR A 1 89 ? 25.683 -28.465 103.421 1.00 78.85 89 THR A O 1
ATOM 726 N N . TYR A 1 90 ? 27.707 -27.531 103.737 1.00 74.01 90 TYR A N 1
ATOM 727 C CA . TYR A 1 90 ? 28.028 -28.316 104.921 1.00 71.65 90 TYR A CA 1
ATOM 728 C C . TYR A 1 90 ? 27.806 -27.555 106.222 1.00 71.85 90 TYR A C 1
ATOM 729 O O . TYR A 1 90 ? 28.206 -28.039 107.285 1.00 71.14 90 TYR A O 1
ATOM 738 N N . ARG A 1 91 ? 27.177 -26.385 106.170 1.00 73.92 91 ARG A N 1
ATOM 739 C CA . ARG A 1 91 ? 26.937 -25.623 107.385 1.00 73.10 91 ARG A CA 1
ATOM 740 C C . ARG A 1 91 ? 25.801 -26.242 108.193 1.00 73.33 91 ARG A C 1
ATOM 741 O O . ARG A 1 91 ? 24.901 -26.892 107.653 1.00 73.87 91 ARG A O 1
ATOM 749 N N . GLY A 1 92 ? 25.858 -26.043 109.507 1.00 71.31 92 GLY A N 1
ATOM 750 C CA . GLY A 1 92 ? 24.842 -26.557 110.401 1.00 72.66 92 GLY A CA 1
ATOM 751 C C . GLY A 1 92 ? 25.086 -27.951 110.930 1.00 72.43 92 GLY A C 1
ATOM 752 O O . GLY A 1 92 ? 24.159 -28.554 111.484 1.00 75.33 92 GLY A O 1
ATOM 753 N N . HIS A 1 93 ? 26.300 -28.485 110.780 1.00 69.46 93 HIS A N 1
ATOM 754 C CA . HIS A 1 93 ? 26.627 -29.825 111.253 1.00 68.66 93 HIS A CA 1
ATOM 755 C C . HIS A 1 93 ? 27.740 -29.810 112.295 1.00 66.20 93 HIS A C 1
ATOM 756 O O . HIS A 1 93 ? 28.370 -30.844 112.538 1.00 66.39 93 HIS A O 1
ATOM 763 N N . GLY A 1 94 ? 27.992 -28.661 112.918 1.00 64.85 94 GLY A N 1
ATOM 764 C CA . GLY A 1 94 ? 29.040 -28.567 113.916 1.00 64.20 94 GLY A CA 1
ATOM 765 C C . GLY A 1 94 ? 30.442 -28.737 113.384 1.00 62.89 94 GLY A C 1
ATOM 766 O O . GLY A 1 94 ? 31.353 -29.047 114.155 1.00 62.60 94 GLY A O 1
ATOM 767 N N . ILE A 1 95 ? 30.645 -28.538 112.080 1.00 62.88 95 ILE A N 1
ATOM 768 C CA . ILE A 1 95 ? 31.968 -28.739 111.497 1.00 60.10 95 ILE A CA 1
ATOM 769 C C . ILE A 1 95 ? 32.925 -27.640 111.939 1.00 58.22 95 ILE A C 1
ATOM 770 O O . ILE A 1 95 ? 34.081 -27.910 112.287 1.00 57.77 95 ILE A O 1
ATOM 775 N N . ALA A 1 96 ? 32.465 -26.386 111.930 1.00 57.12 96 ALA A N 1
ATOM 776 C CA . ALA A 1 96 ? 33.311 -25.283 112.373 1.00 53.48 96 ALA A CA 1
ATOM 777 C C . ALA A 1 96 ? 33.734 -25.461 113.826 1.00 53.57 96 ALA A C 1
ATOM 778 O O . ALA A 1 96 ? 34.891 -25.205 114.179 1.00 52.31 96 ALA A O 1
ATOM 780 N N . LYS A 1 97 ? 32.815 -25.913 114.680 1.00 55.08 97 LYS A N 1
ATOM 781 C CA . LYS A 1 97 ? 33.151 -26.094 116.087 1.00 56.49 97 LYS A CA 1
ATOM 782 C C . LYS A 1 97 ? 34.224 -27.160 116.265 1.00 56.04 97 LYS A C 1
ATOM 783 O O . LYS A 1 97 ? 35.111 -27.021 117.114 1.00 54.82 97 LYS A O 1
ATOM 789 N N . LYS A 1 98 ? 34.169 -28.227 115.465 1.00 57.81 98 LYS A N 1
ATOM 790 C CA . LYS A 1 98 ? 35.166 -29.284 115.587 1.00 59.43 98 LYS A CA 1
ATOM 791 C C . LYS A 1 98 ? 36.531 -28.816 115.094 1.00 53.91 98 LYS A C 1
ATOM 792 O O . LYS A 1 98 ? 37.564 -29.208 115.647 1.00 52.37 98 LYS A O 1
ATOM 798 N N . LEU A 1 99 ? 36.555 -27.976 114.056 1.00 52.01 99 LEU A N 1
ATOM 799 C CA . LEU A 1 99 ? 37.822 -27.441 113.569 1.00 49.44 99 LEU A CA 1
ATOM 800 C C . LEU A 1 99 ? 38.464 -26.520 114.599 1.00 47.79 99 LEU A C 1
ATOM 801 O O . LEU A 1 99 ? 39.686 -26.540 114.782 1.00 45.87 99 LEU A O 1
ATOM 806 N N . VAL A 1 100 ? 37.659 -25.699 115.277 1.00 46.84 100 VAL A N 1
ATOM 807 C CA . VAL A 1 100 ? 38.199 -24.845 116.329 1.00 44.44 100 VAL A CA 1
ATOM 808 C C . VAL A 1 100 ? 38.736 -25.694 117.472 1.00 46.87 100 VAL A C 1
ATOM 809 O O . VAL A 1 100 ? 39.818 -25.428 118.008 1.00 46.23 100 VAL A O 1
ATOM 813 N N . GLU A 1 101 ? 38.003 -26.747 117.844 1.00 48.51 101 GLU A N 1
ATOM 814 C CA . GLU A 1 101 ? 38.423 -27.585 118.963 1.00 50.66 101 GLU A CA 1
ATOM 815 C C . GLU A 1 101 ? 39.734 -28.301 118.666 1.00 50.36 101 GLU A C 1
ATOM 816 O O . GLU A 1 101 ? 40.603 -28.400 119.539 1.00 49.68 101 GLU A O 1
ATOM 822 N N . ILE A 1 102 ? 39.897 -28.810 117.442 1.00 50.08 102 ILE A N 1
ATOM 823 C CA . ILE A 1 102 ? 41.124 -29.535 117.129 1.00 50.60 102 ILE A CA 1
ATOM 824 C C . ILE A 1 102 ? 42.300 -28.573 116.993 1.00 46.81 102 ILE A C 1
ATOM 825 O O . ILE A 1 102 ? 43.441 -28.934 117.303 1.00 48.81 102 ILE A O 1
ATOM 830 N N . ALA A 1 103 ? 42.047 -27.334 116.560 1.00 42.93 103 ALA A N 1
ATOM 831 C CA . ALA A 1 103 ? 43.123 -26.353 116.454 1.00 40.14 103 ALA A CA 1
ATOM 832 C C . ALA A 1 103 ? 43.562 -25.864 117.830 1.00 41.35 103 ALA A C 1
ATOM 833 O O . ALA A 1 103 ? 44.763 -25.752 118.101 1.00 41.91 103 ALA A O 1
ATOM 835 N N . ILE A 1 104 ? 42.604 -25.566 118.711 1.00 40.89 104 ILE A N 1
ATOM 836 C CA . ILE A 1 104 ? 42.955 -25.134 120.060 1.00 41.97 104 ILE A CA 1
ATOM 837 C C . ILE A 1 104 ? 43.651 -26.260 120.813 1.00 44.86 104 ILE A C 1
ATOM 838 O O . ILE A 1 104 ? 44.599 -26.027 121.573 1.00 44.53 104 ILE A O 1
ATOM 843 N N . ASP A 1 105 ? 43.199 -27.499 120.605 1.00 46.76 105 ASP A N 1
ATOM 844 C CA . ASP A 1 105 ? 43.855 -28.642 121.232 1.00 46.42 105 ASP A CA 1
ATOM 845 C C . ASP A 1 105 ? 45.308 -28.752 120.783 1.00 46.76 105 ASP A C 1
ATOM 846 O O . ASP A 1 105 ? 46.192 -29.060 121.591 1.00 47.80 105 ASP A O 1
ATOM 851 N N . LYS A 1 106 ? 45.574 -28.487 119.502 1.00 44.42 106 LYS A N 1
ATOM 852 C CA . LYS A 1 106 ? 46.944 -28.518 119.000 1.00 45.27 106 LYS A CA 1
ATOM 853 C C . LYS A 1 106 ? 47.780 -27.406 119.621 1.00 47.26 106 LYS A C 1
ATOM 854 O O . LYS A 1 106 ? 48.922 -27.630 120.039 1.00 49.10 106 LYS A O 1
ATOM 868 N N . GLN A 1 108 ? 47.217 -25.798 122.439 1.00 49.55 108 GLN A N 1
ATOM 869 C CA . GLN A 1 108 ? 47.430 -26.077 123.857 1.00 49.36 108 GLN A CA 1
ATOM 870 C C . GLN A 1 108 ? 48.553 -27.087 124.053 1.00 50.12 108 GLN A C 1
ATOM 871 O O . GLN A 1 108 ? 49.398 -26.921 124.942 1.00 49.76 108 GLN A O 1
ATOM 877 N N . ARG A 1 109 ? 48.580 -28.140 123.233 1.00 49.75 109 ARG A N 1
ATOM 878 C CA . ARG A 1 109 ? 49.672 -29.102 123.301 1.00 52.34 109 ARG A CA 1
ATOM 879 C C . ARG A 1 109 ? 50.993 -28.479 122.877 1.00 52.04 109 ARG A C 1
ATOM 880 O O . ARG A 1 109 ? 52.054 -28.987 123.253 1.00 56.60 109 ARG A O 1
ATOM 888 N N . GLU A 1 110 ? 50.954 -27.387 122.117 1.00 48.04 110 GLU A N 1
ATOM 889 C CA . GLU A 1 110 ? 52.145 -26.609 121.818 1.00 50.13 110 GLU A CA 1
ATOM 890 C C . GLU A 1 110 ? 52.430 -25.549 122.875 1.00 48.61 110 GLU A C 1
ATOM 891 O O . GLU A 1 110 ? 53.259 -24.665 122.637 1.00 46.31 110 GLU A O 1
ATOM 897 N N . HIS A 1 111 ? 51.755 -25.614 124.023 1.00 49.35 111 HIS A N 1
ATOM 898 C CA . HIS A 1 111 ? 52.065 -24.796 125.189 1.00 53.67 111 HIS A CA 1
ATOM 899 C C . HIS A 1 111 ? 51.668 -23.332 125.004 1.00 51.85 111 HIS A C 1
ATOM 900 O O . HIS A 1 111 ? 52.266 -22.440 125.614 1.00 54.26 111 HIS A O 1
ATOM 907 N N . CYS A 1 112 ? 50.681 -23.066 124.148 1.00 47.69 112 CYS A N 1
ATOM 908 C CA . CYS A 1 112 ? 50.103 -21.730 124.081 1.00 47.16 112 CYS A CA 1
ATOM 909 C C . CYS A 1 112 ? 49.469 -21.384 125.421 1.00 47.43 112 CYS A C 1
ATOM 910 O O . CYS A 1 112 ? 48.818 -22.219 126.053 1.00 45.19 112 CYS A O 1
ATOM 913 N N . ASP A 1 113 ? 49.699 -20.155 125.873 1.00 45.98 113 ASP A N 1
ATOM 914 C CA . ASP A 1 113 ? 49.096 -19.682 127.109 1.00 46.22 113 ASP A CA 1
ATOM 915 C C . ASP A 1 113 ? 47.704 -19.111 126.898 1.00 44.95 113 ASP A C 1
ATOM 916 O O . ASP A 1 113 ? 46.936 -19.017 127.861 1.00 43.88 113 ASP A O 1
ATOM 921 N N . GLU A 1 114 ? 47.362 -18.742 125.666 1.00 44.04 114 GLU A N 1
ATOM 922 C CA . GLU A 1 114 ? 46.077 -18.126 125.375 1.00 43.93 114 GLU A CA 1
ATOM 923 C C . GLU A 1 114 ? 45.824 -18.203 123.878 1.00 44.96 114 GLU A C 1
ATOM 924 O O . GLU A 1 114 ? 46.752 -18.339 123.076 1.00 44.41 114 GLU A O 1
ATOM 930 N N . ILE A 1 115 ? 44.548 -18.117 123.513 1.00 42.87 115 ILE A N 1
ATOM 931 C CA . ILE A 1 115 ? 44.114 -18.096 122.123 1.00 40.52 115 ILE A CA 1
ATOM 932 C C . ILE A 1 115 ? 43.395 -16.778 121.880 1.00 39.54 115 ILE A C 1
ATOM 933 O O . ILE A 1 115 ? 42.535 -16.382 122.675 1.00 40.95 115 ILE A O 1
ATOM 946 N N . LEU A 1 117 ? 41.400 -14.153 118.908 1.00 39.97 117 LEU A N 1
ATOM 947 C CA . LEU A 1 117 ? 40.784 -13.971 117.604 1.00 41.27 117 LEU A CA 1
ATOM 948 C C . LEU A 1 117 ? 39.996 -12.671 117.614 1.00 41.29 117 LEU A C 1
ATOM 949 O O . LEU A 1 117 ? 39.672 -12.124 118.672 1.00 41.29 117 LEU A O 1
ATOM 954 N N . GLU A 1 118 ? 39.698 -12.177 116.418 1.00 42.30 118 GLU A N 1
ATOM 955 C CA . GLU A 1 118 ? 38.812 -11.040 116.231 1.00 43.21 118 GLU A CA 1
ATOM 956 C C . GLU A 1 118 ? 37.588 -11.498 115.457 1.00 47.12 118 GLU A C 1
ATOM 957 O O . GLU A 1 118 ? 37.685 -12.367 114.583 1.00 53.42 118 GLU A O 1
ATOM 963 N N . THR A 1 119 ? 36.438 -10.917 115.783 1.00 45.88 119 THR A N 1
ATOM 964 C CA . THR A 1 119 ? 35.199 -11.262 115.109 1.00 47.19 119 THR A CA 1
ATOM 965 C C . THR A 1 119 ? 34.279 -10.050 115.127 1.00 44.82 119 THR A C 1
ATOM 966 O O . THR A 1 119 ? 34.471 -9.109 115.902 1.00 43.02 119 THR A O 1
ATOM 970 N N . GLU A 1 120 ? 33.286 -10.078 114.243 1.00 45.17 120 GLU A N 1
ATOM 971 C CA . GLU A 1 120 ? 32.318 -8.995 114.170 1.00 44.96 120 GLU A CA 1
ATOM 972 C C . GLU A 1 120 ? 31.395 -9.032 115.380 1.00 46.77 120 GLU A C 1
ATOM 973 O O . GLU A 1 120 ? 31.000 -10.104 115.846 1.00 49.07 120 GLU A O 1
ATOM 979 N N . VAL A 1 121 ? 31.044 -7.849 115.892 1.00 48.23 121 VAL A N 1
ATOM 980 C CA . VAL A 1 121 ? 30.090 -7.790 116.991 1.00 50.97 121 VAL A CA 1
ATOM 981 C C . VAL A 1 121 ? 28.697 -8.191 116.531 1.00 55.41 121 VAL A C 1
ATOM 982 O O . VAL A 1 121 ? 27.856 -8.563 117.358 1.00 55.77 121 VAL A O 1
ATOM 986 N N . GLU A 1 122 ? 28.432 -8.128 115.226 1.00 59.69 122 GLU A N 1
ATOM 987 C CA . GLU A 1 122 ? 27.158 -8.540 114.655 1.00 68.17 122 GLU A CA 1
ATOM 988 C C . GLU A 1 122 ? 27.138 -10.013 114.263 1.00 68.48 122 GLU A C 1
ATOM 989 O O . GLU A 1 122 ? 26.091 -10.511 113.838 1.00 74.02 122 GLU A O 1
ATOM 995 N N . ASN A 1 123 ? 28.267 -10.714 114.392 1.00 61.19 123 ASN A N 1
ATOM 996 C CA . ASN A 1 123 ? 28.363 -12.128 114.033 1.00 58.13 123 ASN A CA 1
ATOM 997 C C . ASN A 1 123 ? 27.939 -12.959 115.241 1.00 56.72 123 ASN A C 1
ATOM 998 O O . ASN A 1 123 ? 28.756 -13.429 116.036 1.00 57.09 123 ASN A O 1
ATOM 1003 N N . SER A 1 124 ? 26.623 -13.136 115.371 1.00 56.83 124 SER A N 1
ATOM 1004 C CA . SER A 1 124 ? 26.078 -13.874 116.506 1.00 58.56 124 SER A CA 1
ATOM 1005 C C . SER A 1 124 ? 26.541 -15.325 116.501 1.00 58.59 124 SER A C 1
ATOM 1006 O O . SER A 1 124 ? 26.865 -15.883 117.555 1.00 58.55 124 SER A O 1
ATOM 1009 N N . ALA A 1 125 ? 26.580 -15.953 115.324 1.00 58.64 125 ALA A N 1
ATOM 1010 C CA . ALA A 1 125 ? 26.947 -17.363 115.255 1.00 58.86 125 ALA A CA 1
ATOM 1011 C C . ALA A 1 125 ? 28.394 -17.584 115.682 1.00 54.32 125 ALA A C 1
ATOM 1012 O O . ALA A 1 125 ? 28.704 -18.575 116.354 1.00 53.90 125 ALA A O 1
ATOM 1014 N N . ALA A 1 126 ? 29.294 -16.671 115.307 1.00 51.52 126 ALA A N 1
ATOM 1015 C CA . ALA A 1 126 ? 30.689 -16.797 115.720 1.00 51.43 126 ALA A CA 1
ATOM 1016 C C . ALA A 1 126 ? 30.849 -16.527 117.211 1.00 51.47 126 ALA A C 1
ATOM 1017 O O . ALA A 1 126 ? 31.589 -17.240 117.900 1.00 51.72 126 ALA A O 1
ATOM 1019 N N . LEU A 1 127 ? 30.165 -15.501 117.725 1.00 51.98 127 LEU A N 1
ATOM 1020 C CA . LEU A 1 127 ? 30.234 -15.201 119.153 1.00 50.44 127 LEU A CA 1
ATOM 1021 C C . LEU A 1 127 ? 29.703 -16.359 119.984 1.00 49.61 127 LEU A C 1
ATOM 1022 O O . LEU A 1 127 ? 30.287 -16.711 121.015 1.00 47.65 127 LEU A O 1
ATOM 1027 N N . ASN A 1 128 ? 28.595 -16.964 119.551 1.00 51.67 128 ASN A N 1
ATOM 1028 C CA . ASN A 1 128 ? 28.028 -18.081 120.298 1.00 55.02 128 ASN A CA 1
ATOM 1029 C C . ASN A 1 128 ? 28.970 -19.280 120.293 1.00 55.07 128 ASN A C 1
ATOM 1030 O O . ASN A 1 128 ? 29.102 -19.980 121.304 1.00 55.98 128 ASN A O 1
ATOM 1035 N N . LEU A 1 129 ? 29.647 -19.523 119.170 1.00 53.03 129 LEU A N 1
ATOM 1036 C CA . LEU A 1 129 ? 30.558 -20.661 119.081 1.00 52.84 129 LEU A CA 1
ATOM 1037 C C . LEU A 1 129 ? 31.768 -20.476 119.991 1.00 48.40 129 LEU A C 1
ATOM 1038 O O . LEU A 1 129 ? 32.151 -21.393 120.728 1.00 48.16 129 LEU A O 1
ATOM 1043 N N . TYR A 1 130 ? 32.378 -19.290 119.963 1.00 44.96 130 TYR A N 1
ATOM 1044 C CA . TYR A 1 130 ? 33.608 -19.061 120.715 1.00 46.76 130 TYR A CA 1
ATOM 1045 C C . TYR A 1 130 ? 33.337 -18.859 122.203 1.00 46.46 130 TYR A C 1
ATOM 1046 O O . TYR A 1 130 ? 34.026 -19.439 123.049 1.00 46.28 130 TYR A O 1
ATOM 1055 N N . GLU A 1 131 ? 32.339 -18.042 122.545 1.00 45.45 131 GLU A N 1
ATOM 1056 C CA . GLU A 1 131 ? 32.059 -17.798 123.956 1.00 47.46 131 GLU A CA 1
ATOM 1057 C C . GLU A 1 131 ? 31.567 -19.059 124.654 1.00 48.69 131 GLU A C 1
ATOM 1058 O O . GLU A 1 131 ? 31.772 -19.219 125.863 1.00 46.99 131 GLU A O 1
ATOM 1064 N N . GLY A 1 132 ? 30.935 -19.972 123.913 1.00 50.04 132 GLY A N 1
ATOM 1065 C CA . GLY A 1 132 ? 30.560 -21.255 124.479 1.00 50.49 132 GLY A CA 1
ATOM 1066 C C . GLY A 1 132 ? 31.739 -22.126 124.863 1.00 50.65 132 GLY A C 1
ATOM 1067 O O . GLY A 1 132 ? 31.568 -23.071 125.640 1.00 50.22 132 GLY A O 1
ATOM 1076 N N . GLY A 1 134 ? 34.505 -20.800 126.204 1.00 44.75 134 GLY A N 1
ATOM 1077 C CA . GLY A 1 134 ? 35.142 -20.100 127.299 1.00 43.17 134 GLY A CA 1
ATOM 1078 C C . GLY A 1 134 ? 35.740 -18.767 126.925 1.00 41.45 134 GLY A C 1
ATOM 1079 O O . GLY A 1 134 ? 36.231 -18.059 127.812 1.00 40.45 134 GLY A O 1
ATOM 1080 N N . PHE A 1 135 ? 35.731 -18.412 125.642 1.00 40.90 135 PHE A N 1
ATOM 1081 C CA . PHE A 1 135 ? 36.209 -17.105 125.221 1.00 39.23 135 PHE A CA 1
ATOM 1082 C C . PHE A 1 135 ? 35.391 -16.005 125.884 1.00 40.16 135 PHE A C 1
ATOM 1083 O O . PHE A 1 135 ? 34.183 -16.149 126.100 1.00 42.88 135 PHE A O 1
ATOM 1091 N N . ILE A 1 136 ? 36.059 -14.901 126.212 1.00 36.43 136 ILE A N 1
ATOM 1092 C CA . ILE A 1 136 ? 35.390 -13.696 126.676 1.00 36.25 136 ILE A CA 1
ATOM 1093 C C . ILE A 1 136 ? 35.909 -12.518 125.866 1.00 36.59 136 ILE A C 1
ATOM 1094 O O . ILE A 1 136 ? 37.022 -12.537 125.334 1.00 35.47 136 ILE A O 1
ATOM 1099 N N . ARG A 1 137 ? 35.073 -11.489 125.770 1.00 35.23 137 ARG A N 1
ATOM 1100 C CA . ARG A 1 137 ? 35.420 -10.279 125.041 1.00 33.70 137 ARG A CA 1
ATOM 1101 C C . ARG A 1 137 ? 36.325 -9.401 125.895 1.00 34.51 137 ARG A C 1
ATOM 1102 O O . ARG A 1 137 ? 35.981 -9.051 127.029 1.00 36.56 137 ARG A O 1
ATOM 1118 N N . LYS A 1 139 ? 38.005 -6.600 124.377 1.00 38.88 139 LYS A N 1
ATOM 1119 C CA . LYS A 1 139 ? 38.206 -5.326 123.705 1.00 38.52 139 LYS A CA 1
ATOM 1120 C C . LYS A 1 139 ? 37.160 -5.170 122.613 1.00 36.40 139 LYS A C 1
ATOM 1121 O O . LYS A 1 139 ? 36.700 -6.159 122.036 1.00 37.18 139 LYS A O 1
ATOM 1127 N N . ARG A 1 140 ? 36.791 -3.922 122.339 1.00 35.06 140 ARG A N 1
ATOM 1128 C CA . ARG A 1 140 ? 35.908 -3.583 121.231 1.00 36.65 140 ARG A CA 1
ATOM 1129 C C . ARG A 1 140 ? 36.604 -2.551 120.360 1.00 39.38 140 ARG A C 1
ATOM 1130 O O . ARG A 1 140 ? 37.060 -1.518 120.862 1.00 41.27 140 ARG A O 1
ATOM 1146 N N . PHE A 1 142 ? 36.535 0.128 117.283 1.00 38.87 142 PHE A N 1
ATOM 1147 C CA . PHE A 1 142 ? 35.592 0.987 116.575 1.00 37.76 142 PHE A CA 1
ATOM 1148 C C . PHE A 1 142 ? 35.778 0.868 115.064 1.00 38.58 142 PHE A C 1
ATOM 1149 O O . PHE A 1 142 ? 36.859 1.158 114.539 1.00 39.48 142 PHE A O 1
ATOM 1157 N N . ARG A 1 143 ? 34.715 0.441 114.374 1.00 39.55 143 ARG A N 1
ATOM 1158 C CA . ARG A 1 143 ? 34.687 0.334 112.911 1.00 41.37 143 ARG A CA 1
ATOM 1159 C C . ARG A 1 143 ? 35.855 -0.499 112.386 1.00 42.36 143 ARG A C 1
ATOM 1160 O O . ARG A 1 143 ? 36.436 -0.207 111.339 1.00 40.86 143 ARG A O 1
ATOM 1168 N N . TYR A 1 144 ? 36.196 -1.552 113.132 1.00 43.39 144 TYR A N 1
ATOM 1169 C CA . TYR A 1 144 ? 37.280 -2.443 112.732 1.00 43.93 144 TYR A CA 1
ATOM 1170 C C . TYR A 1 144 ? 36.982 -3.105 111.393 1.00 47.15 144 TYR A C 1
ATOM 1171 O O . TYR A 1 144 ? 37.893 -3.340 110.590 1.00 48.54 144 TYR A O 1
ATOM 1180 N N . TYR A 1 145 ? 35.711 -3.410 111.132 1.00 48.96 145 TYR A N 1
ATOM 1181 C CA . TYR A 1 145 ? 35.279 -3.977 109.861 1.00 51.08 145 TYR A CA 1
ATOM 1182 C C . TYR A 1 145 ? 34.609 -2.941 108.966 1.00 54.51 145 TYR A C 1
ATOM 1183 O O . TYR A 1 145 ? 33.739 -3.289 108.161 1.00 57.18 145 TYR A O 1
ATOM 1192 N N . LEU A 1 146 ? 34.997 -1.672 109.101 1.00 55.31 146 LEU A N 1
ATOM 1193 C CA . LEU A 1 146 ? 34.563 -0.588 108.214 1.00 56.50 146 LEU A CA 1
ATOM 1194 C C . LEU A 1 146 ? 33.043 -0.494 108.273 1.00 54.01 146 LEU A C 1
ATOM 1195 O O . LEU A 1 146 ? 32.496 -0.332 109.378 1.00 51.92 146 LEU A O 1
ATOM 1200 N N . ASN A 1 147 ? 32.327 -0.599 107.152 1.00 55.68 147 ASN A N 1
ATOM 1201 C CA . ASN A 1 147 ? 30.875 -0.476 107.165 1.00 56.19 147 ASN A CA 1
ATOM 1202 C C . ASN A 1 147 ? 30.179 -1.714 107.717 1.00 56.25 147 ASN A C 1
ATOM 1203 O O . ASN A 1 147 ? 28.955 -1.689 107.880 1.00 57.23 147 ASN A O 1
ATOM 1208 N N . GLU A 1 148 ? 30.912 -2.791 108.000 1.00 57.89 148 GLU A N 1
ATOM 1209 C CA . GLU A 1 148 ? 30.321 -3.957 108.646 1.00 58.77 148 GLU A CA 1
ATOM 1210 C C . GLU A 1 148 ? 30.277 -3.833 110.165 1.00 54.42 148 GLU A C 1
ATOM 1211 O O . GLU A 1 148 ? 29.710 -4.710 110.825 1.00 53.29 148 GLU A O 1
ATOM 1217 N N . GLY A 1 149 ? 30.859 -2.785 110.730 1.00 52.76 149 GLY A N 1
ATOM 1218 C CA . GLY A 1 149 ? 30.715 -2.484 112.141 1.00 51.65 149 GLY A CA 1
ATOM 1219 C C . GLY A 1 149 ? 31.983 -2.749 112.936 1.00 47.82 149 GLY A C 1
ATOM 1220 O O . GLY A 1 149 ? 33.070 -2.972 112.397 1.00 46.95 149 GLY A O 1
ATOM 1221 N N . ASP A 1 150 ? 31.817 -2.722 114.255 1.00 47.09 150 ASP A N 1
ATOM 1222 C CA . ASP A 1 150 ? 32.923 -2.875 115.185 1.00 43.38 150 ASP A CA 1
ATOM 1223 C C . ASP A 1 150 ? 33.355 -4.338 115.273 1.00 40.15 150 ASP A C 1
ATOM 1224 O O . ASP A 1 150 ? 32.752 -5.238 114.681 1.00 37.67 150 ASP A O 1
ATOM 1229 N N . ALA A 1 151 ? 34.419 -4.577 116.033 1.00 39.70 151 ALA A N 1
ATOM 1230 C CA . ALA A 1 151 ? 34.896 -5.922 116.301 1.00 37.06 151 ALA A CA 1
ATOM 1231 C C . ALA A 1 151 ? 35.000 -6.134 117.800 1.00 34.99 151 ALA A C 1
ATOM 1232 O O . ALA A 1 151 ? 35.117 -5.186 118.580 1.00 34.17 151 ALA A O 1
ATOM 1234 N N . PHE A 1 152 ? 34.948 -7.401 118.189 1.00 37.73 152 PHE A N 1
ATOM 1235 C CA . PHE A 1 152 ? 35.315 -7.839 119.525 1.00 38.16 152 PHE A CA 1
ATOM 1236 C C . PHE A 1 152 ? 36.642 -8.580 119.440 1.00 41.03 152 PHE A C 1
ATOM 1237 O O . PHE A 1 152 ? 36.889 -9.323 118.483 1.00 39.59 152 PHE A O 1
ATOM 1245 N N . LYS A 1 153 ? 37.499 -8.355 120.428 1.00 41.96 153 LYS A N 1
ATOM 1246 C CA . LYS A 1 153 ? 38.711 -9.139 120.607 1.00 42.04 153 LYS A CA 1
ATOM 124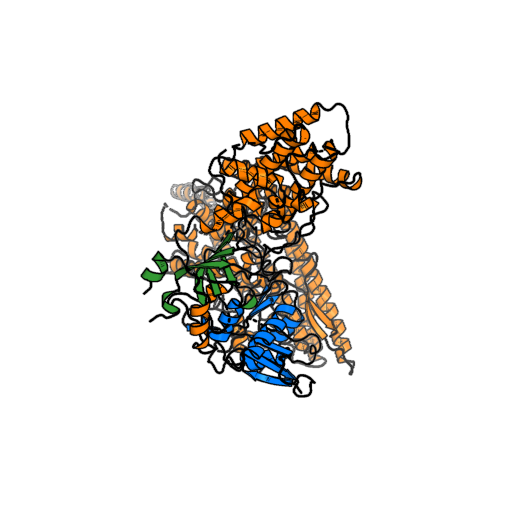7 C C . LYS A 1 153 ? 38.415 -10.221 121.636 1.00 40.26 153 LYS A C 1
ATOM 1248 O O . LYS A 1 153 ? 38.134 -9.911 122.798 1.00 39.84 153 LYS A O 1
ATOM 1254 N N . LEU A 1 154 ? 38.454 -11.479 121.206 1.00 38.15 154 LEU A N 1
ATOM 1255 C CA . LEU A 1 154 ? 38.139 -12.612 122.066 1.00 37.54 154 LEU A CA 1
ATOM 1256 C C . LEU A 1 154 ? 39.422 -13.310 122.490 1.00 37.99 154 LEU A C 1
ATOM 1257 O O . LEU A 1 154 ? 40.325 -13.516 121.674 1.00 41.15 154 LEU A O 1
ATOM 1262 N N . ILE A 1 155 ? 39.490 -13.677 123.770 1.00 35.52 155 ILE A N 1
ATOM 1263 C CA . ILE A 1 155 ? 40.651 -14.343 124.348 1.00 36.67 155 ILE A CA 1
ATOM 1264 C C . ILE A 1 155 ? 40.180 -15.512 125.203 1.00 36.98 155 ILE A C 1
ATOM 1265 O O . ILE A 1 155 ? 39.248 -15.372 126.004 1.00 36.48 155 ILE A O 1
ATOM 1270 N N . LEU A 1 156 ? 40.818 -16.660 125.021 1.00 37.13 156 LEU A N 1
ATOM 1271 C CA . LEU A 1 156 ? 40.569 -17.853 125.825 1.00 38.01 156 LEU A CA 1
ATOM 1272 C C . LEU A 1 156 ? 41.843 -18.190 126.581 1.00 40.55 156 LEU A C 1
ATOM 1273 O O . LEU A 1 156 ? 42.851 -18.575 125.956 1.00 40.81 156 LEU A O 1
ATOM 1278 N N . PRO A 1 157 ? 41.855 -18.062 127.907 1.00 38.71 157 PRO A N 1
ATOM 1279 C CA . PRO A 1 157 ? 43.085 -18.305 128.670 1.00 39.76 157 PRO A CA 1
ATOM 1280 C C . PRO A 1 157 ? 43.280 -19.792 128.943 1.00 41.91 157 PRO A C 1
ATOM 1281 O O . PRO A 1 157 ? 42.361 -20.488 129.388 1.00 43.45 157 PRO A O 1
ATOM 1285 N N . LEU A 1 158 ? 44.489 -20.279 128.672 1.00 43.31 158 LEU A N 1
ATOM 1286 C CA . LEU A 1 158 ? 44.797 -21.691 128.841 1.00 45.96 158 LEU A CA 1
ATOM 1287 C C . LEU A 1 158 ? 45.679 -21.962 130.045 1.00 48.64 158 LEU A C 1
ATOM 1288 O O . LEU A 1 158 ? 45.583 -23.041 130.640 1.00 46.89 158 LEU A O 1
ATOM 1293 N N . THR A 1 159 ? 46.514 -20.998 130.422 1.00 51.11 159 THR A N 1
ATOM 1294 C CA . THR A 1 159 ? 47.335 -21.103 131.620 1.00 54.36 159 THR A CA 1
ATOM 1295 C C . THR A 1 159 ? 47.205 -19.867 132.512 1.00 58.31 159 THR A C 1
ATOM 1296 O O . THR A 1 159 ? 46.876 -18.767 132.034 1.00 57.42 159 THR A O 1
ATOM 1301 N N . PRO B 2 2 ? 43.492 3.242 73.871 1.00 109.23 0 PRO B N 1
ATOM 1302 C CA . PRO B 2 2 ? 44.016 2.338 72.841 1.00 109.05 0 PRO B CA 1
ATOM 1303 C C . PRO B 2 2 ? 44.342 3.075 71.550 1.00 107.66 0 PRO B C 1
ATOM 1304 O O . PRO B 2 2 ? 45.506 3.129 71.154 1.00 108.61 0 PRO B O 1
ATOM 1316 N N . GLU B 2 4 ? 44.378 6.148 71.012 1.00 92.53 2 GLU B N 1
ATOM 1317 C CA . GLU B 2 4 ? 45.015 7.439 71.237 1.00 89.17 2 GLU B CA 1
ATOM 1318 C C . GLU B 2 4 ? 46.503 7.373 70.900 1.00 87.63 2 GLU B C 1
ATOM 1319 O O . GLU B 2 4 ? 47.146 6.328 71.022 1.00 86.65 2 GLU B O 1
ATOM 1325 N N . VAL B 2 5 ? 47.048 8.514 70.477 1.00 86.98 3 VAL B N 1
ATOM 1326 C CA . VAL B 2 5 ? 48.388 8.539 69.895 1.00 86.58 3 VAL B CA 1
ATOM 1327 C C . VAL B 2 5 ? 49.449 8.275 70.955 1.00 87.37 3 VAL B C 1
ATOM 1328 O O . VAL B 2 5 ? 50.382 7.495 70.735 1.00 88.15 3 VAL B O 1
ATOM 1332 N N . ASP B 2 6 ? 49.323 8.919 72.120 1.00 87.62 4 ASP B N 1
ATOM 1333 C CA . ASP B 2 6 ? 50.380 8.873 73.128 1.00 87.39 4 ASP B CA 1
ATOM 1334 C C . ASP B 2 6 ? 50.554 7.476 73.714 1.00 83.01 4 ASP B C 1
ATOM 1335 O O . ASP B 2 6 ? 51.679 7.080 74.038 1.00 82.24 4 ASP B O 1
ATOM 1340 N N . SER B 2 7 ? 49.464 6.718 73.852 1.00 82.30 5 SER B N 1
ATOM 1341 C CA . SER B 2 7 ? 49.579 5.342 74.325 1.00 83.46 5 SER B CA 1
ATOM 1342 C C . SER B 2 7 ? 50.304 4.469 73.307 1.00 84.53 5 SER B C 1
ATOM 1343 O O . SER B 2 7 ? 51.058 3.564 73.683 1.00 85.09 5 SER B O 1
ATOM 1346 N N . ILE B 2 8 ? 50.092 4.732 72.015 1.00 85.20 6 ILE B N 1
ATOM 1347 C CA . ILE B 2 8 ? 50.755 3.962 70.963 1.00 84.64 6 ILE B CA 1
ATOM 1348 C C . ILE B 2 8 ? 52.263 4.183 71.011 1.00 85.48 6 ILE B C 1
ATOM 1349 O O . ILE B 2 8 ? 53.047 3.237 71.148 1.00 77.18 6 ILE B O 1
ATOM 1354 N N . LEU B 2 9 ? 52.690 5.444 70.895 1.00 84.69 7 LEU B N 1
ATOM 1355 C CA . LEU B 2 9 ? 54.117 5.750 70.918 1.00 87.67 7 LEU B CA 1
ATOM 1356 C C . LEU B 2 9 ? 54.749 5.413 72.262 1.00 93.80 7 LEU B C 1
ATOM 1357 O O . LEU B 2 9 ? 55.948 5.123 72.326 1.00 95.54 7 LEU B O 1
ATOM 1362 N N . GLY B 2 10 ? 53.967 5.450 73.343 1.00 100.00 8 GLY B N 1
ATOM 1363 C CA . GLY B 2 10 ? 54.510 5.186 74.664 1.00 105.48 8 GLY B CA 1
ATOM 1364 C C . GLY B 2 10 ? 54.985 3.763 74.864 1.00 113.66 8 GLY B C 1
ATOM 1365 O O . GLY B 2 10 ? 55.790 3.509 75.768 1.00 113.19 8 GLY B O 1
ATOM 1366 N N . SER B 2 11 ? 54.504 2.827 74.043 1.00 123.74 9 SER B N 1
ATOM 1367 C CA . SER B 2 11 ? 54.925 1.437 74.176 1.00 127.21 9 SER B CA 1
ATOM 1368 C C . SER B 2 11 ? 56.414 1.279 73.892 1.00 129.94 9 SER B C 1
ATOM 1369 O O . SER B 2 11 ? 57.101 0.492 74.554 1.00 133.41 9 SER B O 1
ATOM 1372 N N . LEU B 2 12 ? 56.932 2.026 72.916 1.00 130.63 10 LEU B N 1
ATOM 1373 C CA . LEU B 2 12 ? 58.352 1.940 72.596 1.00 130.50 10 LEU B CA 1
ATOM 1374 C C . LEU B 2 12 ? 59.218 2.523 73.707 1.00 134.95 10 LEU B C 1
ATOM 1375 O O . LEU B 2 12 ? 60.363 2.094 73.886 1.00 138.70 10 LEU B O 1
ATOM 1380 N N . SER B 2 13 ? 58.692 3.486 74.463 1.00 135.94 11 SER B N 1
ATOM 1381 C CA . SER B 2 13 ? 59.465 4.187 75.483 1.00 141.00 11 SER B CA 1
ATOM 1382 C C . SER B 2 13 ? 59.523 3.446 76.811 1.00 140.84 11 SER B C 1
ATOM 1383 O O . SER B 2 13 ? 60.163 3.941 77.746 1.00 141.49 11 SER B O 1
ATOM 1386 N N . ILE B 2 14 ? 58.877 2.284 76.921 1.00 138.00 12 ILE B N 1
ATOM 1387 C CA . ILE B 2 14 ? 58.804 1.593 78.205 1.00 133.34 12 ILE B CA 1
ATOM 1388 C C . ILE B 2 14 ? 60.171 1.054 78.607 1.00 135.38 12 ILE B C 1
ATOM 1389 O O . ILE B 2 14 ? 60.581 1.162 79.769 1.00 134.93 12 ILE B O 1
ATOM 1394 N N . THR B 2 15 ? 60.899 0.479 77.657 1.00 138.76 13 THR B N 1
ATOM 1395 C CA . THR B 2 15 ? 62.199 -0.127 77.906 1.00 142.31 13 THR B CA 1
ATOM 1396 C C . THR B 2 15 ? 63.353 0.867 77.761 1.00 146.04 13 THR B C 1
ATOM 1397 O O . THR B 2 15 ? 64.514 0.486 77.942 1.00 148.96 13 THR B O 1
ATOM 1401 N N . ASP B 2 16 ? 63.063 2.143 77.484 1.00 148.85 14 ASP B N 1
ATOM 1402 C CA . ASP B 2 16 ? 64.130 3.095 77.178 1.00 148.03 14 ASP B CA 1
ATOM 1403 C C . ASP B 2 16 ? 65.078 3.301 78.352 1.00 143.22 14 ASP B C 1
ATOM 1404 O O . ASP B 2 16 ? 66.275 3.533 78.144 1.00 146.93 14 ASP B O 1
ATOM 1409 N N . ASP B 2 17 ? 64.573 3.218 79.585 1.00 130.83 15 ASP B N 1
ATOM 1410 C CA . ASP B 2 17 ? 65.409 3.522 80.743 1.00 121.84 15 ASP B CA 1
ATOM 1411 C C . ASP B 2 17 ? 66.511 2.484 80.930 1.00 118.81 15 ASP B C 1
ATOM 1412 O O . ASP B 2 17 ? 67.634 2.828 81.317 1.00 120.55 15 ASP B O 1
ATOM 1417 N N . PHE B 2 18 ? 66.220 1.216 80.650 1.00 114.47 16 PHE B N 1
ATOM 1418 C CA . PHE B 2 18 ? 67.200 0.147 80.797 1.00 114.95 16 PHE B CA 1
ATOM 1419 C C . PHE B 2 18 ? 67.936 -0.048 79.476 1.00 126.41 16 PHE B C 1
ATOM 1420 O O . PHE B 2 18 ? 67.309 -0.290 78.439 1.00 126.18 16 PHE B O 1
ATOM 1428 N N . ASP B 2 19 ? 69.267 0.052 79.520 1.00 139.52 17 ASP B N 1
ATOM 1429 C CA . ASP B 2 19 ? 70.055 -0.025 78.294 1.00 146.10 17 ASP B CA 1
ATOM 1430 C C . ASP B 2 19 ? 70.025 -1.425 77.693 1.00 144.35 17 ASP B C 1
ATOM 1431 O O . ASP B 2 19 ? 69.947 -1.577 76.467 1.00 145.26 17 ASP B O 1
ATOM 1436 N N . GLN B 2 20 ? 70.081 -2.459 78.529 1.00 140.45 18 GLN B N 1
ATOM 1437 C CA . GLN B 2 20 ? 70.103 -3.830 78.030 1.00 139.15 18 GLN B CA 1
ATOM 1438 C C . GLN B 2 20 ? 69.387 -4.742 79.014 1.00 132.83 18 GLN B C 1
ATOM 1439 O O . GLN B 2 20 ? 69.754 -4.799 80.191 1.00 131.52 18 GLN B O 1
ATOM 1445 N N . LEU B 2 21 ? 68.376 -5.457 78.526 1.00 128.39 19 LEU B N 1
ATOM 1446 C CA . LEU B 2 21 ? 67.582 -6.369 79.339 1.00 121.47 19 LEU B CA 1
ATOM 1447 C C . LEU B 2 21 ? 67.736 -7.790 78.819 1.00 120.99 19 LEU B C 1
ATOM 1448 O O . LEU B 2 21 ? 67.732 -8.019 77.606 1.00 124.83 19 LEU B O 1
ATOM 1453 N N . VAL B 2 22 ? 67.860 -8.739 79.745 1.00 116.90 20 VAL B N 1
ATOM 1454 C CA . VAL B 2 22 ? 67.994 -10.157 79.432 1.00 117.11 20 VAL B CA 1
ATOM 1455 C C . VAL B 2 22 ? 66.807 -10.897 80.033 1.00 115.03 20 VAL B C 1
ATOM 1456 O O . VAL B 2 22 ? 66.443 -10.659 81.191 1.00 110.32 20 VAL B O 1
ATOM 1460 N N . ASP B 2 23 ? 66.198 -11.781 79.243 1.00 119.38 21 ASP B N 1
ATOM 1461 C CA . ASP B 2 23 ? 65.115 -12.622 79.738 1.00 118.84 21 ASP B CA 1
ATOM 1462 C C . ASP B 2 23 ? 65.682 -13.703 80.649 1.00 122.82 21 ASP B C 1
ATOM 1463 O O . ASP B 2 23 ? 66.624 -14.410 80.278 1.00 125.79 21 ASP B O 1
ATOM 1468 N N . VAL B 2 24 ? 65.105 -13.827 81.845 1.00 122.62 22 VAL B N 1
ATOM 1469 C CA . VAL B 2 24 ? 65.562 -14.790 82.841 1.00 124.09 22 VAL B CA 1
ATOM 1470 C C . VAL B 2 24 ? 64.376 -15.638 83.295 1.00 122.32 22 VAL B C 1
ATOM 1471 O O . VAL B 2 24 ? 64.395 -16.224 84.384 1.00 122.28 22 VAL B O 1
ATOM 1475 N N . THR B 2 25 ? 63.334 -15.717 82.459 1.00 117.77 23 THR B N 1
ATOM 1476 C CA . THR B 2 25 ? 62.177 -16.541 82.803 1.00 111.41 23 THR B CA 1
ATOM 1477 C C . THR B 2 25 ? 62.564 -18.010 82.924 1.00 110.54 23 THR B C 1
ATOM 1478 O O . THR B 2 25 ? 62.128 -18.703 83.851 1.00 109.34 23 THR B O 1
ATOM 1482 N N . SER B 2 26 ? 63.399 -18.498 82.004 1.00 111.20 24 SER B N 1
ATOM 1483 C CA . SER B 2 26 ? 63.773 -19.909 82.005 1.00 111.15 24 SER B CA 1
ATOM 1484 C C . SER B 2 26 ? 64.575 -20.272 83.249 1.00 111.58 24 SER B C 1
ATOM 1485 O O . SER B 2 26 ? 64.332 -21.309 83.876 1.00 111.77 24 SER B O 1
ATOM 1488 N N . LEU B 2 27 ? 65.551 -19.432 83.613 1.00 112.07 25 LEU B N 1
ATOM 1489 C CA . LEU B 2 27 ? 66.369 -19.715 84.790 1.00 112.25 25 LEU B CA 1
ATOM 1490 C C . LEU B 2 27 ? 65.525 -19.732 86.059 1.00 110.12 25 LEU B C 1
ATOM 1491 O O . LEU B 2 27 ? 65.784 -20.522 86.975 1.00 10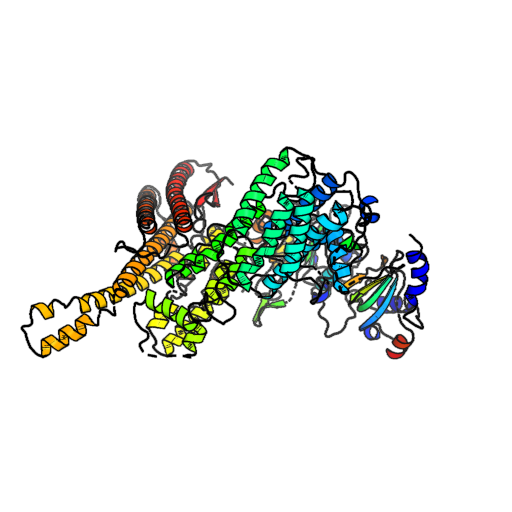9.33 25 LEU B O 1
ATOM 1496 N N . PHE B 2 28 ? 64.506 -18.874 86.129 1.00 109.23 26 PHE B N 1
ATOM 1497 C CA . PHE B 2 28 ? 63.673 -18.814 87.326 1.00 107.52 26 PHE B CA 1
ATOM 1498 C C . PHE B 2 28 ? 62.883 -20.101 87.525 1.00 110.62 26 PHE B C 1
ATOM 1499 O O . PHE B 2 28 ? 62.690 -20.545 88.663 1.00 108.71 26 PHE B O 1
ATOM 1507 N N . ASP B 2 29 ? 62.411 -20.711 86.436 1.00 116.57 27 ASP B N 1
ATOM 1508 C CA . ASP B 2 29 ? 61.575 -21.898 86.575 1.00 121.00 27 ASP B CA 1
ATOM 1509 C C . ASP B 2 29 ? 62.406 -23.123 86.945 1.00 124.75 27 ASP B C 1
ATOM 1510 O O . ASP B 2 29 ? 61.955 -23.965 87.732 1.00 125.01 27 ASP B O 1
ATOM 1515 N N . GLU B 2 30 ? 63.614 -23.245 86.383 1.00 125.27 28 GLU B N 1
ATOM 1516 C CA . GLU B 2 30 ? 64.505 -24.339 86.761 1.00 126.14 28 GLU B CA 1
ATOM 1517 C C . GLU B 2 30 ? 64.793 -24.318 88.256 1.00 120.00 28 GLU B C 1
ATOM 1518 O O . GLU B 2 30 ? 64.631 -25.331 88.947 1.00 118.61 28 GLU B O 1
ATOM 1524 N N . LEU B 2 31 ? 65.228 -23.165 88.771 1.00 115.51 29 LEU B N 1
ATOM 1525 C CA . LEU B 2 31 ? 65.581 -23.066 90.183 1.00 109.79 29 LEU B CA 1
ATOM 1526 C C . LEU B 2 31 ? 64.376 -23.317 91.080 1.00 105.37 29 LEU B C 1
ATOM 1527 O O . LEU B 2 31 ? 64.494 -23.989 92.111 1.00 104.77 29 LEU B O 1
ATOM 1532 N N . CYS B 2 32 ? 63.210 -22.777 90.710 1.00 103.10 30 CYS B N 1
ATOM 1533 C CA . CYS B 2 32 ? 62.018 -22.963 91.534 1.00 100.98 30 CYS B CA 1
ATOM 1534 C C . CYS B 2 32 ? 61.599 -24.425 91.593 1.00 103.51 30 CYS B C 1
ATOM 1535 O O . CYS B 2 32 ? 61.030 -24.866 92.598 1.00 103.14 30 CYS B O 1
ATOM 1538 N N . SER B 2 33 ? 61.876 -25.191 90.536 1.00 105.73 31 SER B N 1
ATOM 1539 C CA . SER B 2 33 ? 61.549 -26.612 90.549 1.00 107.87 31 SER B CA 1
ATOM 1540 C C . SER B 2 33 ? 62.383 -27.374 91.571 1.00 108.75 31 SER B C 1
ATOM 1541 O O . SER B 2 33 ? 61.898 -28.341 92.170 1.00 108.29 31 SER B O 1
ATOM 1544 N N . LYS B 2 34 ? 63.631 -26.956 91.791 1.00 109.62 32 LYS B N 1
ATOM 1545 C CA . LYS B 2 34 ? 64.480 -27.631 92.764 1.00 108.71 32 LYS B CA 1
ATOM 1546 C C . LYS B 2 34 ? 64.055 -27.344 94.197 1.00 103.20 32 LYS B C 1
ATOM 1547 O O . LYS B 2 34 ? 64.415 -28.108 95.098 1.00 102.26 32 LYS B O 1
ATOM 1553 N N . LEU B 2 35 ? 63.299 -26.274 94.427 1.00 100.77 33 LEU B N 1
ATOM 1554 C CA . LEU B 2 35 ? 62.863 -25.938 95.775 1.00 98.85 33 LEU B CA 1
ATOM 1555 C C . LEU B 2 35 ? 61.854 -26.955 96.294 1.00 98.67 33 LEU B C 1
ATOM 1556 O O . LEU B 2 35 ? 61.003 -27.448 95.547 1.00 100.32 33 LEU B O 1
ATOM 1561 N N . LYS B 2 36 ? 61.950 -27.261 97.585 1.00 97.68 34 LYS B N 1
ATOM 1562 C CA . LYS B 2 36 ? 60.921 -28.054 98.232 1.00 97.89 34 LYS B CA 1
ATOM 1563 C C . LYS B 2 36 ? 59.620 -27.255 98.288 1.00 95.22 34 LYS B C 1
ATOM 1564 O O . LYS B 2 36 ? 59.645 -26.022 98.345 1.00 95.86 34 LYS B O 1
ATOM 1570 N N . PRO B 2 37 ? 58.467 -27.931 98.253 1.00 94.01 35 PRO B N 1
ATOM 1571 C CA . PRO B 2 37 ? 57.195 -27.190 98.196 1.00 90.70 35 PRO B CA 1
ATOM 1572 C C . PRO B 2 37 ? 56.988 -26.242 99.361 1.00 85.87 35 PRO B C 1
ATOM 1573 O O . PRO B 2 37 ? 56.343 -25.199 99.193 1.00 83.78 35 PRO B O 1
ATOM 1577 N N . GLU B 2 38 ? 57.511 -26.574 100.541 1.00 85.84 36 GLU B N 1
ATOM 1578 C CA . GLU B 2 38 ? 57.336 -25.719 101.706 1.00 85.34 36 GLU B CA 1
ATOM 1579 C C . GLU B 2 38 ? 58.275 -24.522 101.702 1.00 84.91 36 GLU B C 1
ATOM 1580 O O . GLU B 2 38 ? 58.099 -23.615 102.521 1.00 85.32 36 GLU B O 1
ATOM 1586 N N . ALA B 2 39 ? 59.244 -24.484 100.795 1.00 85.72 37 ALA B N 1
ATOM 1587 C CA . ALA B 2 39 ? 60.321 -23.514 100.888 1.00 83.80 37 ALA B CA 1
ATOM 1588 C C . ALA B 2 39 ? 59.948 -22.179 100.249 1.00 78.92 37 ALA B C 1
ATOM 1589 O O . ALA B 2 39 ? 59.200 -22.110 99.268 1.00 76.88 37 ALA B O 1
ATOM 1591 N N . ILE B 2 40 ? 60.486 -21.110 100.834 1.00 74.80 38 ILE B N 1
ATOM 1592 C CA . ILE B 2 40 ? 60.391 -19.755 100.306 1.00 72.32 38 ILE B CA 1
ATOM 1593 C C . ILE B 2 40 ? 61.796 -19.174 100.284 1.00 74.87 38 ILE B C 1
ATOM 1594 O O . ILE B 2 40 ? 62.518 -19.256 101.284 1.00 75.45 38 ILE B O 1
ATOM 1599 N N . VAL B 2 41 ? 62.182 -18.595 99.153 1.00 76.87 39 VAL B N 1
ATOM 1600 C CA . VAL B 2 41 ? 63.447 -17.879 99.031 1.00 78.70 39 VAL B CA 1
ATOM 1601 C C . VAL B 2 41 ? 63.181 -16.408 99.324 1.00 79.57 39 VAL B C 1
ATOM 1602 O O . VAL B 2 41 ? 62.403 -15.757 98.618 1.00 77.80 39 VAL B O 1
ATOM 1606 N N . LYS B 2 42 ? 63.822 -15.886 100.367 1.00 83.75 40 LYS B N 1
ATOM 1607 C CA . LYS B 2 42 ? 63.588 -14.518 100.803 1.00 86.37 40 LYS B CA 1
ATOM 1608 C C . LYS B 2 42 ? 64.814 -14.036 101.562 1.00 94.64 40 LYS B C 1
ATOM 1609 O O . LYS B 2 42 ? 65.681 -14.826 101.945 1.00 97.26 40 LYS B O 1
ATOM 1615 N N . ASP B 2 43 ? 64.876 -12.730 101.772 1.00 101.58 41 ASP B N 1
ATOM 1616 C CA . ASP B 2 43 ? 65.936 -12.169 102.592 1.00 104.72 41 ASP B CA 1
ATOM 1617 C C . ASP B 2 43 ? 65.787 -12.669 104.027 1.00 104.28 41 ASP B C 1
ATOM 1618 O O . ASP B 2 43 ? 64.667 -12.688 104.557 1.00 102.51 41 ASP B O 1
ATOM 1623 N N . PRO B 2 44 ? 66.869 -13.104 104.681 1.00 106.60 42 PRO B N 1
ATOM 1624 C CA . PRO B 2 44 ? 66.721 -13.606 106.058 1.00 105.98 42 PRO B CA 1
ATOM 1625 C C . PRO B 2 44 ? 66.188 -12.562 107.023 1.00 104.51 42 PRO B C 1
ATOM 1626 O O . PRO B 2 44 ? 65.471 -12.915 107.967 1.00 102.28 42 PRO B O 1
ATOM 1630 N N . ARG B 2 45 ? 66.514 -11.282 106.813 1.00 106.12 43 ARG B N 1
ATOM 1631 C CA . ARG B 2 45 ? 66.017 -10.229 107.693 1.00 105.17 43 ARG B CA 1
ATOM 1632 C C . ARG B 2 45 ? 64.531 -9.964 107.474 1.00 102.29 43 ARG B C 1
ATOM 1633 O O . ARG B 2 45 ? 63.833 -9.548 108.406 1.00 101.60 43 ARG B O 1
ATOM 1641 N N . PHE B 2 46 ? 64.029 -10.221 106.269 1.00 95.33 44 PHE B N 1
ATOM 1642 C CA . PHE B 2 46 ? 62.653 -9.876 105.934 1.00 88.36 44 PHE B CA 1
ATOM 1643 C C . PHE B 2 46 ? 61.657 -10.770 106.669 1.00 82.56 44 PHE B C 1
ATOM 1644 O O . PHE B 2 46 ? 61.835 -11.989 106.755 1.00 81.87 44 PHE B O 1
ATOM 1652 N N . ASP B 2 47 ? 60.603 -10.152 107.200 1.00 77.65 45 ASP B N 1
ATOM 1653 C CA . ASP B 2 47 ? 59.527 -10.854 107.891 1.00 74.87 45 ASP B CA 1
ATOM 1654 C C . ASP B 2 47 ? 58.360 -11.036 106.930 1.00 72.36 45 ASP B C 1
ATOM 1655 O O . ASP B 2 47 ? 57.941 -10.081 106.268 1.00 71.91 45 ASP B O 1
ATOM 1660 N N . LEU B 2 48 ? 57.834 -12.261 106.862 1.00 70.22 46 LEU B N 1
ATOM 1661 C CA . LEU B 2 48 ? 56.741 -12.564 105.946 1.00 67.51 46 LEU B CA 1
ATOM 1662 C C . LEU B 2 48 ? 55.412 -11.955 106.371 1.00 64.26 46 LEU B C 1
ATOM 1663 O O . LEU B 2 48 ? 54.462 -11.986 105.581 1.00 60.60 46 LEU B O 1
ATOM 1668 N N . PHE B 2 49 ? 55.310 -11.420 107.591 1.00 66.17 47 PHE B N 1
ATOM 1669 C CA . PHE B 2 49 ? 54.089 -10.721 107.980 1.00 67.62 47 PHE B CA 1
ATOM 1670 C C . PHE B 2 49 ? 53.900 -9.447 107.173 1.00 69.64 47 PHE B C 1
ATOM 1671 O O . PHE B 2 49 ? 52.764 -9.010 106.960 1.00 67.61 47 PHE B O 1
ATOM 1679 N N . GLU B 2 50 ? 54.997 -8.840 106.716 1.00 74.68 48 GLU B N 1
ATOM 1680 C CA . GLU B 2 50 ? 54.892 -7.627 105.916 1.00 79.96 48 GLU B CA 1
ATOM 1681 C C . GLU B 2 50 ? 54.155 -7.881 104.607 1.00 76.51 48 GLU B C 1
ATOM 1682 O O . GLU B 2 50 ? 53.525 -6.967 104.063 1.00 73.62 48 GLU B O 1
ATOM 1688 N N . GLY B 2 51 ? 54.204 -9.107 104.095 1.00 76.03 49 GLY B N 1
ATOM 1689 C CA . GLY B 2 51 ? 53.483 -9.411 102.876 1.00 74.25 49 GLY B CA 1
ATOM 1690 C C . GLY B 2 51 ? 51.993 -9.609 103.040 1.00 70.51 49 GLY B C 1
ATOM 1691 O O . GLY B 2 51 ? 51.296 -9.811 102.044 1.00 72.67 49 GLY B O 1
ATOM 1692 N N . THR B 2 52 ? 51.483 -9.566 104.271 1.00 67.23 50 THR B N 1
ATOM 1693 C CA . THR B 2 52 ? 50.061 -9.808 104.493 1.00 65.90 50 THR B CA 1
ATOM 1694 C C . THR B 2 52 ? 49.201 -8.658 103.997 1.00 64.11 50 THR B C 1
ATOM 1695 O O . THR B 2 52 ? 47.984 -8.823 103.852 1.00 64.19 50 THR B O 1
ATOM 1699 N N . HIS B 2 53 ? 49.809 -7.506 103.739 1.00 62.86 51 HIS B N 1
ATOM 1700 C CA A HIS B 2 53 ? 49.095 -6.344 103.232 0.47 63.03 51 HIS B CA 1
ATOM 1701 C CA B HIS B 2 53 ? 49.077 -6.358 103.225 0.53 63.03 51 HIS B CA 1
ATOM 1702 C C . HIS B 2 53 ? 49.517 -6.052 101.796 1.00 63.16 51 HIS B C 1
ATOM 1703 O O . HIS B 2 53 ? 49.774 -4.894 101.444 1.00 63.25 51 HIS B O 1
ATOM 1716 N N . SER B 2 54 ? 49.592 -7.091 100.962 1.00 63.65 52 SER B N 1
ATOM 1717 C CA . SER B 2 54 ? 50.046 -6.969 99.584 1.00 66.84 52 SER B CA 1
ATOM 1718 C C . SER B 2 54 ? 48.874 -7.075 98.619 1.00 66.15 52 SER B C 1
ATOM 1719 O O . SER B 2 54 ? 47.900 -7.789 98.871 1.00 65.68 52 SER B O 1
ATOM 1722 N N . LEU B 2 55 ? 48.989 -6.354 97.507 1.00 65.45 53 LEU B N 1
ATOM 1723 C CA . LEU B 2 55 ? 48.043 -6.470 96.414 1.00 65.75 53 LEU B CA 1
ATOM 1724 C C . LEU B 2 55 ? 48.326 -7.736 95.607 1.00 67.60 53 LEU B C 1
ATOM 1725 O O . LEU B 2 55 ? 49.336 -8.419 95.804 1.00 69.97 53 LEU B O 1
ATOM 1730 N N . GLU B 2 56 ? 47.416 -8.049 94.685 1.00 67.13 54 GLU B N 1
ATOM 1731 C CA . GLU B 2 56 ? 47.562 -9.224 93.834 1.00 69.14 54 GLU B CA 1
ATOM 1732 C C . GLU B 2 56 ? 46.947 -8.946 92.470 1.00 70.03 54 GLU B C 1
ATOM 1733 O O . GLU B 2 56 ? 45.784 -8.538 92.382 1.00 69.44 54 GLU B O 1
ATOM 1739 N N . VAL B 2 57 ? 47.727 -9.178 91.412 1.00 70.93 55 VAL B N 1
ATOM 1740 C CA . VAL B 2 57 ? 47.267 -8.879 90.062 1.00 74.10 55 VAL B CA 1
ATOM 1741 C C . VAL B 2 57 ? 46.259 -9.931 89.618 1.00 76.21 55 VAL B C 1
ATOM 1742 O O . VAL B 2 57 ? 46.262 -11.072 90.097 1.00 75.86 55 VAL B O 1
ATOM 1746 N N . ASN B 2 58 ? 45.370 -9.535 88.706 1.00 78.36 56 ASN B N 1
ATOM 1747 C CA . ASN B 2 58 ? 44.356 -10.427 88.143 1.00 80.39 56 ASN B CA 1
ATOM 1748 C C . ASN B 2 58 ? 43.430 -10.993 89.221 1.00 80.48 56 ASN B C 1
ATOM 1749 O O . ASN B 2 58 ? 42.847 -12.068 89.057 1.00 80.89 56 ASN B O 1
ATOM 1754 N N . ASN B 2 59 ? 43.303 -10.272 90.334 1.00 80.89 57 ASN B N 1
ATOM 1755 C CA . ASN B 2 59 ? 42.317 -10.548 91.374 1.00 82.22 57 ASN B CA 1
ATOM 1756 C C . ASN B 2 59 ? 41.409 -9.328 91.436 1.00 80.51 57 ASN B C 1
ATOM 1757 O O . ASN B 2 59 ? 41.849 -8.247 91.839 1.00 80.24 57 ASN B O 1
ATOM 1762 N N . SER B 2 60 ? 40.152 -9.505 91.023 1.00 79.96 58 SER B N 1
ATOM 1763 C CA . SER B 2 60 ? 39.233 -8.377 90.892 1.00 79.69 58 SER B CA 1
ATOM 1764 C C . SER B 2 60 ? 39.167 -7.551 92.170 1.00 79.35 58 SER B C 1
ATOM 1765 O O . SER B 2 60 ? 39.145 -6.316 92.120 1.00 80.17 58 SER B O 1
ATOM 1768 N N . LYS B 2 61 ? 39.153 -8.215 93.325 1.00 77.52 59 LYS B N 1
ATOM 1769 C CA . LYS B 2 61 ? 38.987 -7.525 94.597 1.00 76.19 59 LYS B CA 1
ATOM 1770 C C . LYS B 2 61 ? 40.288 -6.936 95.133 1.00 71.84 59 LYS B C 1
ATOM 1771 O O . LYS B 2 61 ? 40.242 -6.127 96.065 1.00 68.89 59 LYS B O 1
ATOM 1777 N N . LEU B 2 62 ? 41.437 -7.300 94.559 1.00 71.65 60 LEU B N 1
ATOM 1778 C CA . LEU B 2 62 ? 42.733 -6.800 95.008 1.00 68.26 60 LEU B CA 1
ATOM 1779 C C . LEU B 2 62 ? 43.514 -6.076 93.915 1.00 63.80 60 LEU B C 1
ATOM 1780 O O . LEU B 2 62 ? 44.672 -5.704 94.145 1.00 61.17 60 LEU B O 1
ATOM 1785 N N . ASP B 2 63 ? 42.927 -5.863 92.738 1.00 64.27 61 ASP B N 1
ATOM 1786 C CA . ASP B 2 63 ? 43.621 -5.240 91.611 1.00 65.56 61 ASP B CA 1
ATOM 1787 C C . ASP B 2 63 ? 42.797 -4.051 91.131 1.00 64.44 61 ASP B C 1
ATOM 1788 O O . ASP B 2 63 ? 41.749 -4.232 90.501 1.00 65.38 61 ASP B O 1
ATOM 1793 N N . SER B 2 64 ? 43.278 -2.836 91.418 1.00 61.96 62 SER B N 1
ATOM 1794 C CA . SER B 2 64 ? 42.598 -1.624 90.974 1.00 62.68 62 SER B CA 1
ATOM 1795 C C . SER B 2 64 ? 42.757 -1.378 89.476 1.00 64.62 62 SER B C 1
ATOM 1796 O O . SER B 2 64 ? 42.026 -0.555 88.914 1.00 64.55 62 SER B O 1
ATOM 1799 N N . SER B 2 65 ? 43.693 -2.065 88.818 1.00 64.06 63 SER B N 1
ATOM 1800 C CA . SER B 2 65 ? 43.815 -1.935 87.372 1.00 65.17 63 SER B CA 1
ATOM 1801 C C . SER B 2 65 ? 42.648 -2.580 86.641 1.00 69.66 63 SER B C 1
ATOM 1802 O O . SER B 2 65 ? 42.439 -2.294 85.458 1.00 73.18 63 SER B O 1
ATOM 1805 N N . LEU B 2 66 ? 41.882 -3.435 87.313 1.00 69.45 64 LEU B N 1
ATOM 1806 C CA . LEU B 2 66 ? 40.775 -4.139 86.684 1.00 69.62 64 LEU B CA 1
ATOM 1807 C C . LEU B 2 66 ? 39.425 -3.504 86.988 1.00 70.58 64 LEU B C 1
ATOM 1808 O O . LEU B 2 66 ? 38.390 -4.117 86.708 1.00 71.46 64 LEU B O 1
ATOM 1813 N N . ILE B 2 67 ? 39.412 -2.296 87.558 1.00 70.39 65 ILE B N 1
ATOM 1814 C CA . ILE B 2 67 ? 38.154 -1.606 87.819 1.00 72.40 65 ILE B CA 1
ATOM 1815 C C . ILE B 2 67 ? 37.418 -1.381 86.508 1.00 75.74 65 ILE B C 1
ATOM 1816 O O . ILE B 2 67 ? 37.986 -0.872 85.533 1.00 77.56 65 ILE B O 1
ATOM 1821 N N . GLU B 2 68 ? 36.146 -1.767 86.476 1.00 76.91 66 GLU B N 1
ATOM 1822 C CA . GLU B 2 68 ? 35.314 -1.594 85.294 1.00 78.57 66 GLU B CA 1
ATOM 1823 C C . GLU B 2 68 ? 34.727 -0.187 85.288 1.00 78.04 66 GLU B C 1
ATOM 1824 O O . GLU B 2 68 ? 34.085 0.227 86.259 1.00 77.63 66 GLU B O 1
ATOM 1830 N N . LEU B 2 69 ? 34.957 0.548 84.202 1.00 77.98 67 LEU B N 1
ATOM 1831 C CA . LEU B 2 69 ? 34.446 1.903 84.048 1.00 76.15 67 LEU B CA 1
ATOM 1832 C C . LEU B 2 69 ? 33.564 1.991 82.812 1.00 77.24 67 LEU B C 1
ATOM 1833 O O . LEU B 2 69 ? 33.804 1.309 81.812 1.00 78.37 67 LEU B O 1
ATOM 1838 N N . THR B 2 70 ? 32.540 2.839 82.891 1.00 75.86 68 THR B N 1
ATOM 1839 C CA . THR B 2 70 ? 31.689 3.112 81.747 1.00 74.64 68 THR B CA 1
ATOM 1840 C C . THR B 2 70 ? 32.393 4.068 80.788 1.00 76.12 68 THR B C 1
ATOM 1841 O O . THR B 2 70 ? 33.421 4.671 81.109 1.00 71.72 68 THR B O 1
ATOM 1845 N N . ALA B 2 71 ? 31.823 4.195 79.587 1.00 94.65 69 ALA B N 1
ATOM 1846 C CA . ALA B 2 71 ? 32.383 5.102 78.592 1.00 99.61 69 ALA B CA 1
ATOM 1847 C C . ALA B 2 71 ? 32.387 6.541 79.096 1.00 98.85 69 ALA B C 1
ATOM 1848 O O . ALA B 2 71 ? 33.361 7.275 78.892 1.00 98.64 69 ALA B O 1
ATOM 1850 N N . GLU B 2 72 ? 31.308 6.962 79.762 1.00 99.03 70 GLU B N 1
ATOM 1851 C CA . GLU B 2 72 ? 31.268 8.307 80.328 1.00 98.18 70 GLU B CA 1
ATOM 1852 C C . GLU B 2 72 ? 32.342 8.489 81.393 1.00 91.68 70 GLU B C 1
ATOM 1853 O O . GLU B 2 72 ? 32.993 9.538 81.455 1.00 91.89 70 GLU B O 1
ATOM 1859 N N . GLU B 2 73 ? 32.545 7.477 82.238 1.00 88.04 71 GLU B N 1
ATOM 1860 C CA . GLU B 2 73 ? 33.577 7.576 83.265 1.00 83.74 71 GLU B CA 1
ATOM 1861 C C . GLU B 2 73 ? 34.968 7.633 82.646 1.00 82.46 71 GLU B C 1
ATOM 1862 O O . GLU B 2 73 ? 35.852 8.331 83.156 1.00 79.22 71 GLU B O 1
ATOM 1868 N N . ILE B 2 74 ? 35.186 6.901 81.551 1.00 83.31 72 ILE B N 1
ATOM 1869 C CA . ILE B 2 74 ? 36.508 6.872 80.934 1.00 83.03 72 ILE B CA 1
ATOM 1870 C C . ILE B 2 74 ? 36.763 8.152 80.147 1.00 83.46 72 ILE B C 1
ATOM 1871 O O . ILE B 2 74 ? 37.870 8.703 80.174 1.00 83.06 72 ILE B O 1
ATOM 1876 N N . GLU B 2 75 ? 35.746 8.653 79.450 1.00 84.71 73 GLU B N 1
ATOM 1877 C CA . GLU B 2 75 ? 35.905 9.763 78.520 1.00 90.25 73 GLU B CA 1
ATOM 1878 C C . GLU B 2 75 ? 35.580 11.121 79.131 1.00 87.87 73 GLU B C 1
ATOM 1879 O O . GLU B 2 75 ? 35.644 12.128 78.417 1.00 90.94 73 GLU B O 1
ATOM 1885 N N . PHE B 2 76 ? 35.234 11.181 80.416 1.00 83.54 74 PHE B N 1
ATOM 1886 C CA . PHE B 2 76 ? 34.844 12.451 81.018 1.00 81.74 74 PHE B CA 1
ATOM 1887 C C . PHE B 2 76 ? 35.965 13.475 80.893 1.00 84.15 74 PHE B C 1
ATOM 1888 O O . PHE B 2 76 ? 37.125 13.192 81.209 1.00 82.89 74 PHE B O 1
ATOM 1896 N N . ASP B 2 77 ? 35.608 14.674 80.438 1.00 89.40 75 ASP B N 1
ATOM 1897 C CA . ASP B 2 77 ? 36.556 15.759 80.226 1.00 91.25 75 ASP B CA 1
ATOM 1898 C C . ASP B 2 77 ? 36.124 16.966 81.043 1.00 88.84 75 ASP B C 1
ATOM 1899 O O . ASP B 2 77 ? 34.980 17.418 80.933 1.00 88.44 75 ASP B O 1
ATOM 1904 N N . VAL B 2 78 ? 37.048 17.492 81.850 1.00 86.88 76 VAL B N 1
ATOM 1905 C CA . VAL B 2 78 ? 36.735 18.649 82.680 1.00 84.19 76 VAL B CA 1
ATOM 1906 C C . VAL B 2 78 ? 36.525 19.899 81.833 1.00 85.43 76 VAL B C 1
ATOM 1907 O O . VAL B 2 78 ? 35.807 20.819 82.247 1.00 83.30 76 VAL B O 1
ATOM 1911 N N . ASN B 2 79 ? 37.135 19.961 80.644 1.00 87.51 77 ASN B N 1
ATOM 1912 C CA . ASN B 2 79 ? 37.053 21.155 79.809 1.00 89.85 77 ASN B CA 1
ATOM 1913 C C . ASN B 2 79 ? 35.742 21.260 79.041 1.00 91.85 77 ASN B C 1
ATOM 1914 O O . ASN B 2 79 ? 35.470 22.314 78.458 1.00 95.23 77 ASN B O 1
ATOM 1919 N N . VAL B 2 80 ? 34.937 20.207 79.011 1.00 91.07 78 VAL B N 1
ATOM 1920 C CA . VAL B 2 80 ? 33.640 20.264 78.347 1.00 93.58 78 VAL B CA 1
ATOM 1921 C C . VAL B 2 80 ? 32.621 20.871 79.299 1.00 93.01 78 VAL B C 1
ATOM 1922 O O . VAL B 2 80 ? 32.559 20.512 80.481 1.00 90.01 78 VAL B O 1
ATOM 1926 N N . ALA B 2 81 ? 31.829 21.812 78.789 1.00 96.14 79 ALA B N 1
ATOM 1927 C CA . ALA B 2 81 ? 30.763 22.452 79.557 1.00 95.28 79 ALA B CA 1
ATOM 1928 C C . ALA B 2 81 ? 29.472 21.696 79.271 1.00 98.01 79 ALA B C 1
ATOM 1929 O O . ALA B 2 81 ? 28.807 21.943 78.263 1.00 100.98 79 ALA B O 1
ATOM 1931 N N . TYR B 2 82 ? 29.118 20.777 80.165 1.00 98.23 80 TYR B N 1
ATOM 1932 C CA . TYR B 2 82 ? 27.953 19.926 79.969 1.00 100.50 80 TYR B CA 1
ATOM 1933 C C . TYR B 2 82 ? 26.666 20.700 80.228 1.00 105.18 80 TYR B C 1
ATOM 1934 O O . TYR B 2 82 ? 26.588 21.522 81.146 1.00 102.79 80 TYR B O 1
ATOM 1943 N N . ASP B 2 83 ? 25.654 20.432 79.405 1.00 114.61 81 ASP B N 1
ATOM 1944 C CA . ASP B 2 83 ? 24.358 21.094 79.357 1.00 118.78 81 ASP B CA 1
ATOM 1945 C C . ASP B 2 83 ? 23.305 20.283 80.104 1.00 114.56 81 ASP B C 1
ATOM 1946 O O . ASP B 2 83 ? 23.314 19.048 80.040 1.00 113.60 81 ASP B O 1
ATOM 1951 N N . PRO B 2 84 ? 22.387 20.938 80.840 1.00 109.04 82 PRO B N 1
ATOM 1952 C CA . PRO B 2 84 ? 22.351 22.389 81.085 1.00 106.07 82 PRO B CA 1
ATOM 1953 C C . PRO B 2 84 ? 23.363 22.849 82.142 1.00 100.54 82 PRO B C 1
ATOM 1954 O O . PRO B 2 84 ? 23.467 22.226 83.197 1.00 98.59 82 PRO B O 1
ATOM 1958 N N . PRO B 2 85 ? 24.082 23.942 81.860 1.00 96.69 83 PRO B N 1
ATOM 1959 C CA . PRO B 2 85 ? 25.243 24.293 82.704 1.00 92.34 83 PRO B CA 1
ATOM 1960 C C . PRO B 2 85 ? 24.900 24.627 84.147 1.00 90.80 83 PRO B C 1
ATOM 1961 O O . PRO B 2 85 ? 25.560 24.120 85.065 1.00 87.90 83 PRO B O 1
ATOM 1965 N N . LEU B 2 86 ? 23.900 25.482 84.380 1.00 92.78 84 LEU B N 1
ATOM 1966 C CA . LEU B 2 86 ? 23.551 25.851 85.751 1.00 90.77 84 LEU B CA 1
ATOM 1967 C C . LEU B 2 86 ? 23.112 24.633 86.553 1.00 88.10 84 LEU B C 1
ATOM 1968 O O . LEU B 2 86 ? 23.573 24.419 87.679 1.00 85.11 84 LEU B O 1
ATOM 1973 N N . ALA B 2 87 ? 22.216 23.822 85.987 1.00 90.15 85 ALA B N 1
ATOM 1974 C CA . ALA B 2 87 ? 21.761 22.626 86.687 1.00 89.57 85 ALA B CA 1
ATOM 1975 C C . ALA B 2 87 ? 22.901 21.635 86.892 1.00 91.44 85 ALA B C 1
ATOM 1976 O O . ALA B 2 87 ? 22.981 20.980 87.938 1.00 92.35 85 ALA B O 1
ATOM 1978 N N . SER B 2 88 ? 23.797 21.512 85.908 1.00 90.80 86 SER B N 1
ATOM 1979 C CA . SER B 2 88 ? 24.903 20.567 86.038 1.00 88.29 86 SER B CA 1
ATOM 1980 C C . SER B 2 88 ? 25.930 21.047 87.057 1.00 84.18 86 SER B C 1
ATOM 1981 O O . SER B 2 88 ? 26.396 20.259 87.889 1.00 80.25 86 SER B O 1
ATOM 1984 N N . VAL B 2 89 ? 26.298 22.330 87.009 1.00 83.47 87 VAL B N 1
ATOM 1985 C CA . VAL B 2 89 ? 27.238 22.869 87.990 1.00 78.86 87 VAL B CA 1
ATOM 1986 C C . VAL B 2 89 ? 26.653 22.776 89.393 1.00 76.85 87 VAL B C 1
ATOM 1987 O O . VAL B 2 89 ? 27.348 22.412 90.349 1.00 74.43 87 VAL B O 1
ATOM 1991 N N . ALA B 2 90 ? 25.360 23.079 89.538 1.00 77.92 88 ALA B N 1
ATOM 1992 C CA . ALA B 2 90 ? 24.720 22.952 90.843 1.00 75.62 88 ALA B CA 1
ATOM 1993 C C . ALA B 2 90 ? 24.689 21.501 91.306 1.00 72.24 88 ALA B C 1
ATOM 1994 O O . ALA B 2 90 ? 24.876 21.219 92.494 1.00 69.92 88 ALA B O 1
ATOM 1996 N N . ALA B 2 91 ? 24.459 20.563 90.383 1.00 73.27 89 ALA B N 1
ATOM 1997 C CA . ALA B 2 91 ? 24.451 19.152 90.761 1.00 71.86 89 ALA B CA 1
ATOM 1998 C C . ALA B 2 91 ? 25.850 18.666 91.118 1.00 70.89 89 ALA B C 1
ATOM 1999 O O . ALA B 2 91 ? 26.013 17.840 92.024 1.00 68.77 89 ALA B O 1
ATOM 2001 N N . ILE B 2 92 ? 26.870 19.159 90.411 1.00 71.08 90 ILE B N 1
ATOM 2002 C CA . ILE B 2 92 ? 28.250 18.806 90.734 1.00 68.81 90 ILE B CA 1
ATOM 2003 C C . ILE B 2 92 ? 28.616 19.309 92.126 1.00 70.61 90 ILE B C 1
ATOM 2004 O O . ILE B 2 92 ? 29.162 18.566 92.950 1.00 69.96 90 ILE B O 1
ATOM 2009 N N . ALA B 2 93 ? 28.313 20.578 92.411 1.00 70.97 91 ALA B N 1
ATOM 2010 C CA . ALA B 2 93 ? 28.645 21.135 93.718 1.00 67.48 91 ALA B CA 1
ATOM 2011 C C . ALA B 2 93 ? 27.873 20.433 94.828 1.00 67.37 91 ALA B C 1
ATOM 2012 O O . ALA B 2 93 ? 28.416 20.187 95.910 1.00 64.74 91 ALA B O 1
ATOM 2014 N N . ASP B 2 94 ? 26.607 20.097 94.576 1.00 69.71 92 ASP B N 1
ATOM 2015 C CA . ASP B 2 94 ? 25.802 19.435 95.597 1.00 69.48 92 ASP B CA 1
ATOM 2016 C C . ASP B 2 94 ? 26.388 18.083 95.980 1.00 68.17 92 ASP B C 1
ATOM 2017 O O . ASP B 2 94 ? 26.541 17.775 97.167 1.00 67.12 92 ASP B O 1
ATOM 2022 N N . ARG B 2 95 ? 26.716 17.255 94.985 1.00 68.26 93 ARG B N 1
ATOM 2023 C CA . ARG B 2 95 ? 27.244 15.928 95.283 1.00 67.10 93 ARG B CA 1
ATOM 2024 C C . ARG B 2 95 ? 28.596 16.018 95.979 1.00 65.85 93 ARG B C 1
ATOM 2025 O O . ARG B 2 95 ? 28.908 15.200 96.853 1.00 66.24 93 ARG B O 1
ATOM 2033 N N . LEU B 2 96 ? 29.408 17.011 95.614 1.00 64.05 94 LEU B N 1
ATOM 2034 C CA . LEU B 2 96 ? 30.695 17.186 96.278 1.00 61.21 94 LEU B CA 1
ATOM 2035 C C . LEU B 2 96 ? 30.514 17.501 97.759 1.00 59.42 94 LEU B C 1
ATOM 2036 O O . LEU B 2 96 ? 31.249 16.977 98.604 1.00 58.59 94 LEU B O 1
ATOM 2041 N N . LEU B 2 97 ? 29.537 18.348 98.096 1.00 58.68 95 LEU B N 1
ATOM 2042 C CA . LEU B 2 97 ? 29.274 18.649 99.500 1.00 55.97 95 LEU B CA 1
ATOM 2043 C C . LEU B 2 97 ? 28.764 17.422 100.245 1.00 55.58 95 LEU B C 1
ATOM 2044 O O . LEU B 2 97 ? 29.135 17.196 101.403 1.00 54.78 95 LEU B O 1
ATOM 2049 N N . ARG B 2 98 ? 27.908 16.621 99.608 1.00 57.11 96 ARG B N 1
ATOM 2050 C CA . ARG B 2 98 ? 27.459 15.396 100.260 1.00 57.56 96 ARG B CA 1
ATOM 2051 C C . ARG B 2 98 ? 28.571 14.355 100.302 1.00 60.44 96 ARG B C 1
ATOM 2052 O O . ARG B 2 98 ? 28.559 13.475 101.171 1.00 60.78 96 ARG B O 1
ATOM 2060 N N . CYS B 2 99 ? 29.544 14.443 99.389 1.00 61.37 97 CYS B N 1
ATOM 2061 C CA . CYS B 2 99 ? 30.746 13.627 99.524 1.00 61.17 97 CYS B CA 1
ATOM 2062 C C . CYS B 2 99 ? 31.544 14.036 100.757 1.00 58.54 97 CYS B C 1
ATOM 2063 O O . CYS B 2 99 ? 32.139 13.186 101.430 1.00 58.27 97 CYS B O 1
ATOM 2066 N N . VAL B 2 100 ? 31.565 15.334 101.069 1.00 56.56 98 VAL B N 1
ATOM 2067 C CA . VAL B 2 100 ? 32.228 15.800 102.286 1.00 54.53 98 VAL B CA 1
ATOM 2068 C C . VAL B 2 100 ? 31.563 15.196 103.517 1.00 54.30 98 VAL B C 1
ATOM 2069 O O . VAL B 2 100 ? 32.241 14.753 104.453 1.00 53.15 98 VAL B O 1
ATOM 2073 N N . ILE B 2 101 ? 30.229 15.148 103.525 1.00 53.89 99 ILE B N 1
ATOM 2074 C CA . ILE B 2 101 ? 29.500 14.581 104.657 1.00 51.30 99 ILE B CA 1
ATOM 2075 C C . ILE B 2 101 ? 29.775 13.086 104.776 1.00 48.84 99 ILE B C 1
ATOM 2076 O O . ILE B 2 101 ? 30.043 12.573 105.868 1.00 46.80 99 ILE B O 1
ATOM 2081 N N . SER B 2 102 ? 29.714 12.366 103.651 1.00 49.78 100 SER B N 1
ATOM 2082 C CA . SER B 2 102 ? 29.983 10.930 103.665 1.00 49.78 100 SER B CA 1
ATOM 2083 C C . SER B 2 102 ? 31.383 10.635 104.192 1.00 50.73 100 SER B C 1
ATOM 2084 O O . SER B 2 102 ? 31.599 9.634 104.887 1.00 48.03 100 SER B O 1
ATOM 2087 N N . TRP B 2 103 ? 32.344 11.508 103.881 1.00 50.70 101 TRP B N 1
ATOM 2088 C CA . TRP B 2 103 ? 33.722 11.316 104.320 1.00 47.67 101 TRP B CA 1
ATOM 2089 C C . TRP B 2 103 ? 33.854 11.491 105.831 1.00 46.74 101 TRP B C 1
ATOM 2090 O O . TRP B 2 103 ? 34.404 10.623 106.519 1.00 45.35 101 TRP B O 1
ATOM 2101 N N . LEU B 2 104 ? 33.342 12.600 106.367 1.00 46.51 102 LEU B N 1
ATOM 2102 C CA . LEU B 2 104 ? 33.552 12.955 107.767 1.00 46.08 102 LEU B CA 1
ATOM 2103 C C . LEU B 2 104 ? 32.466 12.408 108.689 1.00 45.46 102 LEU B C 1
ATOM 2104 O O . LEU B 2 104 ? 32.774 11.876 109.760 1.00 44.51 102 LEU B O 1
ATOM 2109 N N . ASN B 2 105 ? 31.195 12.546 108.301 1.00 44.11 103 ASN B N 1
ATOM 2110 C CA . ASN B 2 105 ? 30.102 12.086 109.154 1.00 43.08 103 ASN B CA 1
ATOM 2111 C C . ASN B 2 105 ? 29.946 10.570 109.108 1.00 45.16 103 ASN B C 1
ATOM 2112 O O . ASN B 2 105 ? 29.739 9.936 110.149 1.00 47.81 103 ASN B O 1
ATOM 2117 N N . ASP B 2 106 ? 30.038 9.971 107.922 1.00 45.65 104 ASP B N 1
ATOM 2118 C CA . ASP B 2 106 ? 29.787 8.547 107.751 1.00 47.97 104 ASP B CA 1
ATOM 2119 C C . ASP B 2 106 ? 31.068 7.721 107.660 1.00 46.18 104 ASP B C 1
ATOM 2120 O O . ASP B 2 106 ? 30.996 6.520 107.380 1.00 46.04 104 ASP B O 1
ATOM 2125 N N . TYR B 2 107 ? 32.232 8.339 107.877 1.00 45.56 105 TYR B N 1
ATOM 2126 C CA . TYR B 2 107 ? 33.507 7.624 108.001 1.00 46.96 105 TYR B CA 1
ATOM 2127 C C . TYR B 2 107 ? 33.887 6.890 106.714 1.00 50.93 105 TYR B C 1
ATOM 2128 O O . TYR B 2 107 ? 34.462 5.799 106.751 1.00 51.07 105 TYR B O 1
ATOM 2137 N N . GLN B 2 108 ? 33.573 7.481 105.566 1.00 49.16 106 GLN B N 1
ATOM 2138 C CA . GLN B 2 108 ? 33.987 6.876 104.310 1.00 51.27 106 GLN B CA 1
ATOM 2139 C C . GLN B 2 108 ? 35.383 7.357 103.933 1.00 51.58 106 GLN B C 1
ATOM 2140 O O . GLN B 2 108 ? 35.873 8.373 104.431 1.00 50.82 106 GLN B O 1
ATOM 2146 N N . THR B 2 109 ? 36.024 6.604 103.043 1.00 52.72 107 THR B N 1
ATOM 2147 C CA . THR B 2 109 ? 37.393 6.906 102.658 1.00 51.52 107 THR B CA 1
ATOM 2148 C C . THR B 2 109 ? 37.454 8.158 101.794 1.00 51.57 107 THR B C 1
ATOM 2149 O O . THR B 2 109 ? 36.522 8.483 101.053 1.00 53.21 107 THR B O 1
ATOM 2153 N N . LEU B 2 110 ? 38.575 8.865 101.905 1.00 51.25 108 LEU B N 1
ATOM 2154 C CA . LEU B 2 110 ? 38.794 10.041 101.071 1.00 51.62 108 LEU B CA 1
ATOM 2155 C C . LEU B 2 110 ? 38.866 9.715 99.582 1.00 53.88 108 LEU B C 1
ATOM 2156 O O . LEU B 2 110 ? 38.313 10.495 98.786 1.00 53.17 108 LEU B O 1
ATOM 2161 N N . PRO B 2 111 ? 39.501 8.623 99.131 1.00 54.60 109 PRO B N 1
ATOM 2162 C CA . PRO B 2 111 ? 39.485 8.339 97.686 1.00 56.84 109 PRO B CA 1
ATOM 2163 C C . PRO B 2 111 ? 38.095 8.124 97.106 1.00 56.56 109 PRO B C 1
ATOM 2164 O O . PRO B 2 111 ? 37.894 8.381 95.913 1.00 55.34 109 PRO B O 1
ATOM 2168 N N . THR B 2 112 ? 37.127 7.663 97.898 1.00 54.66 110 THR B N 1
ATOM 2169 C CA . THR B 2 112 ? 35.789 7.395 97.381 1.00 54.40 110 THR B CA 1
ATOM 2170 C C . THR B 2 112 ? 34.825 8.557 97.576 1.00 52.48 110 THR B C 1
ATOM 2171 O O . THR B 2 112 ? 33.667 8.455 97.155 1.00 53.58 110 THR B O 1
ATOM 2175 N N . THR B 2 113 ? 35.263 9.648 98.206 1.00 50.03 111 THR B N 1
ATOM 2176 C CA . THR B 2 113 ? 34.394 10.798 98.434 1.00 50.51 111 THR B CA 1
ATOM 2177 C C . THR B 2 113 ? 34.926 12.039 97.726 1.00 53.22 111 THR B C 1
ATOM 2178 O O . THR B 2 113 ? 34.597 12.278 96.559 1.00 57.13 111 THR B O 1
ATOM 2182 N N . VAL B 2 114 ? 35.755 12.830 98.412 1.00 51.23 112 VAL B N 1
ATOM 2183 C CA . VAL B 2 114 ? 36.223 14.093 97.840 1.00 53.60 112 VAL B CA 1
ATOM 2184 C C . VAL B 2 114 ? 37.085 13.849 96.605 1.00 55.34 112 VAL B C 1
ATOM 2185 O O . VAL B 2 114 ? 36.990 14.582 95.612 1.00 57.96 112 VAL B O 1
ATOM 2189 N N . LEU B 2 115 ? 37.930 12.818 96.639 1.00 56.55 113 LEU B N 1
ATOM 2190 C CA . LEU B 2 115 ? 38.844 12.548 95.537 1.00 59.78 113 LEU B CA 1
ATOM 2191 C C . LEU B 2 115 ? 38.192 11.811 94.374 1.00 60.25 113 LEU B C 1
ATOM 2192 O O . LEU B 2 115 ? 38.805 11.722 93.307 1.00 61.03 113 LEU B O 1
ATOM 2197 N N . SER B 2 116 ? 36.980 11.276 94.548 1.00 60.42 114 SER B N 1
ATOM 2198 C CA . SER B 2 116 ? 36.268 10.673 93.426 1.00 59.30 114 SER B CA 1
ATOM 2199 C C . SER B 2 116 ? 35.883 11.704 92.372 1.00 60.64 114 SER B C 1
ATOM 2200 O O . SER B 2 116 ? 35.694 11.344 91.205 1.00 62.75 114 SER B O 1
ATOM 2203 N N . CYS B 2 117 ? 35.773 12.973 92.753 1.00 59.30 115 CYS B N 1
ATOM 2204 C CA . CYS B 2 117 ? 35.442 14.023 91.798 1.00 63.94 115 CYS B CA 1
ATOM 2205 C C . CYS B 2 117 ? 36.625 14.294 90.873 1.00 63.11 115 CYS B C 1
ATOM 2206 O O . CYS B 2 117 ? 37.756 14.479 91.333 1.00 60.37 115 CYS B O 1
ATOM 2209 N N . ARG B 2 118 ? 36.361 14.331 89.565 1.00 63.34 116 ARG B N 1
ATOM 2210 C CA . ARG B 2 118 ? 37.431 14.603 88.610 1.00 65.80 116 ARG B CA 1
ATOM 2211 C C . ARG B 2 118 ? 37.916 16.045 88.678 1.00 67.95 116 ARG B C 1
ATOM 2212 O O . ARG B 2 118 ? 39.047 16.325 88.267 1.00 69.59 116 ARG B O 1
ATOM 2220 N N . TYR B 2 119 ? 37.090 16.962 89.187 1.00 68.33 117 TYR B N 1
ATOM 2221 C CA . TYR B 2 119 ? 37.505 18.357 89.272 1.00 69.53 117 TYR B CA 1
ATOM 2222 C C . TYR B 2 119 ? 38.499 18.569 90.406 1.00 67.50 117 TYR B C 1
ATOM 2223 O O . TYR B 2 119 ? 39.477 19.308 90.248 1.00 68.08 117 TYR B O 1
ATOM 2232 N N . THR B 2 120 ? 38.267 17.928 91.556 1.00 66.31 118 THR B N 1
ATOM 2233 C CA . THR B 2 120 ? 39.210 18.042 92.664 1.00 65.29 118 THR B CA 1
ATOM 2234 C C . THR B 2 120 ? 40.544 17.398 92.312 1.00 65.26 118 THR B C 1
ATOM 2235 O O . THR B 2 120 ? 41.604 17.904 92.697 1.00 65.54 118 THR B O 1
ATOM 2239 N N . GLU B 2 121 ? 40.509 16.280 91.583 1.00 65.36 119 GLU B N 1
ATOM 2240 C CA . GLU B 2 121 ? 41.744 15.677 91.096 1.00 67.04 119 GLU B CA 1
ATOM 2241 C C . GLU B 2 121 ? 42.471 16.622 90.150 1.00 70.79 119 GLU B C 1
ATOM 2242 O O . GLU B 2 121 ? 43.701 16.742 90.204 1.00 72.41 119 GLU B O 1
ATOM 2248 N N . SER B 2 122 ? 41.726 17.306 89.278 1.00 72.34 120 SER B N 1
ATOM 2249 C CA . SER B 2 122 ? 42.347 18.197 88.304 1.00 74.37 120 SER B CA 1
ATOM 2250 C C . SER B 2 122 ? 43.004 19.389 88.991 1.00 73.59 120 SER B C 1
ATOM 2251 O O . SER B 2 122 ? 44.140 19.758 88.668 1.00 75.32 120 SER B O 1
ATOM 2254 N N . LEU B 2 123 ? 42.307 20.000 89.953 1.00 72.17 121 LEU B N 1
ATOM 2255 C CA . LEU B 2 123 ? 42.867 21.149 90.662 1.00 74.15 121 LEU B CA 1
ATOM 2256 C C . LEU B 2 123 ? 44.085 20.752 91.489 1.00 75.91 121 LEU B C 1
ATOM 2257 O O . LEU B 2 123 ? 45.114 21.438 91.462 1.00 77.85 121 LEU B O 1
ATOM 2262 N N . LEU B 2 124 ? 43.990 19.647 92.234 1.00 75.00 122 LEU B N 1
ATOM 2263 C CA . LEU B 2 124 ? 45.120 19.213 93.050 1.00 75.58 122 LEU B CA 1
ATOM 2264 C C . LEU B 2 124 ? 46.333 18.859 92.196 1.00 78.02 122 LEU B C 1
ATOM 2265 O O . LEU B 2 124 ? 47.473 19.032 92.641 1.00 76.93 122 LEU B O 1
ATOM 2270 N N . SER B 2 125 ? 46.115 18.375 90.969 1.00 80.86 123 SER B N 1
ATOM 2271 C CA . SER B 2 125 ? 47.238 18.002 90.113 1.00 83.79 123 SER B CA 1
ATOM 2272 C C . SER B 2 125 ? 47.987 19.230 89.607 1.00 85.25 123 SER B C 1
ATOM 2273 O O . SER B 2 125 ? 49.223 19.233 89.561 1.00 83.07 123 SER B O 1
ATOM 2276 N N . SER B 2 126 ? 47.261 20.277 89.209 1.00 91.16 124 SER B N 1
ATOM 2277 C CA . SER B 2 126 ? 47.926 21.510 88.802 1.00 98.92 124 SER B CA 1
ATOM 2278 C C . SER B 2 126 ? 48.546 22.225 89.996 1.00 104.73 124 SER B C 1
ATOM 2279 O O . SER B 2 126 ? 49.578 22.890 89.852 1.00 106.98 124 SER B O 1
ATOM 2282 N N . LEU B 2 127 ? 47.936 22.096 91.177 1.00 108.40 125 LEU B N 1
ATOM 2283 C CA . LEU B 2 127 ? 48.465 22.755 92.366 1.00 109.11 125 LEU B CA 1
ATOM 2284 C C . LEU B 2 127 ? 49.776 22.125 92.817 1.00 111.74 125 LEU B C 1
ATOM 2285 O O . LEU B 2 127 ? 50.612 22.803 93.424 1.00 115.32 125 LEU B O 1
ATOM 2290 N N . VAL B 2 128 ? 49.973 20.837 92.529 1.00 108.64 126 VAL B N 1
ATOM 2291 C CA . VAL B 2 128 ? 51.224 20.173 92.886 1.00 105.48 126 VAL B CA 1
ATOM 2292 C C . VAL B 2 128 ? 52.396 20.814 92.150 1.00 108.57 126 VAL B C 1
ATOM 2293 O O . VAL B 2 128 ? 53.478 21.004 92.721 1.00 109.75 126 VAL B O 1
ATOM 2297 N N . LYS B 2 129 ? 52.190 21.189 90.886 1.00 110.67 127 LYS B N 1
ATOM 2298 C CA . LYS B 2 129 ? 53.267 21.780 90.097 1.00 114.97 127 LYS B CA 1
ATOM 2299 C C . LYS B 2 129 ? 53.587 23.197 90.561 1.00 121.76 127 LYS B C 1
ATOM 2300 O O . LYS B 2 129 ? 54.757 23.596 90.593 1.00 124.31 127 LYS B O 1
ATOM 2306 N N . GLY B 2 130 ? 52.566 23.967 90.926 1.00 126.95 128 GLY B N 1
ATOM 2307 C CA . GLY B 2 130 ? 52.760 25.328 91.392 1.00 126.59 128 GLY B CA 1
ATOM 2308 C C . GLY B 2 130 ? 51.456 26.063 91.632 1.00 125.36 128 GLY B C 1
ATOM 2309 O O . GLY B 2 130 ? 50.662 26.253 90.710 1.00 127.88 128 GLY B O 1
ATOM 2310 N N . SER B 2 135 ? 41.404 27.821 88.609 1.00 107.26 133 SER B N 1
ATOM 2311 C CA . SER B 2 135 ? 40.987 26.515 88.112 1.00 107.19 133 SER B CA 1
ATOM 2312 C C . SER B 2 135 ? 41.998 25.953 87.114 1.00 109.14 133 SER B C 1
ATOM 2313 O O . SER B 2 135 ? 42.726 26.703 86.460 1.00 113.73 133 SER B O 1
ATOM 2316 N N . SER B 2 136 ? 42.036 24.626 87.005 1.00 105.91 134 SER B N 1
ATOM 2317 C CA . SER B 2 136 ? 42.971 23.928 86.133 1.00 104.70 134 SER B CA 1
ATOM 2318 C C . SER B 2 136 ? 42.353 23.543 84.796 1.00 103.88 134 SER B C 1
ATOM 2319 O O . SER B 2 136 ? 43.003 22.859 83.999 1.00 103.41 134 SER B O 1
ATOM 2322 N N . TRP B 2 137 ? 41.116 23.964 84.536 1.00 102.65 135 TRP B N 1
ATOM 2323 C CA . TRP B 2 137 ? 40.401 23.621 83.315 1.00 101.60 135 TRP B CA 1
ATOM 2324 C C . TRP B 2 137 ? 39.766 24.871 82.719 1.00 103.18 135 TRP B C 1
ATOM 2325 O O . TRP B 2 137 ? 39.301 25.752 83.450 1.00 101.28 135 TRP B O 1
ATOM 2336 N N . CYS B 2 138 ? 39.751 24.941 81.388 1.00 107.58 136 CYS B N 1
ATOM 2337 C CA . CYS B 2 138 ? 39.164 26.055 80.647 1.00 110.82 136 CYS B CA 1
ATOM 2338 C C . CYS B 2 138 ? 38.056 25.508 79.757 1.00 110.86 136 CYS B C 1
ATOM 2339 O O . CYS B 2 138 ? 38.333 24.864 78.738 1.00 112.65 136 CYS B O 1
ATOM 2342 N N . THR B 2 139 ? 36.805 25.762 80.142 1.00 109.84 137 THR B N 1
ATOM 2343 C CA . THR B 2 139 ? 35.653 25.342 79.356 1.00 109.44 137 THR B CA 1
ATOM 2344 C C . THR B 2 139 ? 35.057 26.465 78.521 1.00 110.70 137 THR B C 1
ATOM 2345 O O . THR B 2 139 ? 34.304 26.183 77.584 1.00 114.85 137 THR B O 1
ATOM 2349 N N . GLY B 2 140 ? 35.384 27.718 78.826 1.00 106.98 138 GLY B N 1
ATOM 2350 C CA . GLY B 2 140 ? 34.761 28.849 78.175 1.00 107.62 138 GLY B CA 1
ATOM 2351 C C . GLY B 2 140 ? 33.406 29.232 78.727 1.00 107.53 138 GLY B C 1
ATOM 2352 O O . GLY B 2 140 ? 32.811 30.202 78.241 1.00 111.49 138 GLY B O 1
ATOM 2353 N N . ASN B 2 141 ? 32.896 28.501 79.715 1.00 103.58 139 ASN B N 1
ATOM 2354 C CA . ASN B 2 141 ? 31.629 28.803 80.365 1.00 103.88 139 ASN B CA 1
ATOM 2355 C C . ASN B 2 141 ? 31.909 29.305 81.775 1.00 100.82 139 ASN B C 1
ATOM 2356 O O . ASN B 2 141 ? 32.781 28.775 82.472 1.00 97.90 139 ASN B O 1
ATOM 2361 N N . ILE B 2 142 ? 31.163 30.329 82.193 1.00 101.18 140 ILE B N 1
ATOM 2362 C CA . ILE B 2 142 ? 31.505 31.024 83.428 1.00 98.48 140 ILE B CA 1
ATOM 2363 C C . ILE B 2 142 ? 31.134 30.194 84.651 1.00 94.98 140 ILE B C 1
ATOM 2364 O O . ILE B 2 142 ? 31.735 30.347 85.721 1.00 91.64 140 ILE B O 1
ATOM 2369 N N . LEU B 2 143 ? 30.148 29.307 84.520 1.00 94.78 141 LEU B N 1
ATOM 2370 C CA . LEU B 2 143 ? 29.732 28.495 85.657 1.00 90.56 141 LEU B CA 1
ATOM 2371 C C . LEU B 2 143 ? 30.763 27.417 85.968 1.00 88.11 141 LEU B C 1
ATOM 2372 O O . LEU B 2 143 ? 31.038 27.130 87.141 1.00 85.43 141 LEU B O 1
ATOM 2377 N N . TYR B 2 144 ? 31.360 26.825 84.931 1.00 88.94 142 TYR B N 1
ATOM 2378 C CA . TYR B 2 144 ? 32.360 25.783 85.137 1.00 87.16 142 TYR B CA 1
ATOM 2379 C C . TYR B 2 144 ? 33.711 26.361 85.541 1.00 84.89 142 TYR B C 1
ATOM 2380 O O . TYR B 2 144 ? 34.372 25.825 86.436 1.00 81.32 142 TYR B O 1
ATOM 2389 N N . ASP B 2 145 ? 34.136 27.450 84.896 1.00 86.92 143 ASP B N 1
ATOM 2390 C CA . ASP B 2 145 ? 35.502 27.933 85.075 1.00 87.08 143 ASP B CA 1
ATOM 2391 C C . ASP B 2 145 ? 35.655 28.775 86.338 1.00 85.27 143 ASP B C 1
ATOM 2392 O O . ASP B 2 145 ? 36.681 28.686 87.022 1.00 84.75 143 ASP B O 1
ATOM 2397 N N . LYS B 2 146 ? 34.657 29.595 86.665 1.00 84.88 144 LYS B N 1
ATOM 2398 C CA . LYS B 2 146 ? 34.748 30.517 87.791 1.00 84.82 144 LYS B CA 1
ATOM 2399 C C . LYS B 2 146 ? 33.946 30.065 89.002 1.00 81.68 144 LYS B C 1
ATOM 2400 O O . LYS B 2 146 ? 34.489 29.990 90.109 1.00 79.14 144 LYS B O 1
ATOM 2406 N N . VAL B 2 147 ? 32.658 29.765 88.828 1.00 80.79 145 VAL B N 1
ATOM 2407 C CA . VAL B 2 147 ? 31.827 29.378 89.965 1.00 76.55 145 VAL B CA 1
ATOM 2408 C C . VAL B 2 147 ? 32.239 28.008 90.491 1.00 71.64 145 VAL B C 1
ATOM 2409 O O . VAL B 2 147 ? 32.513 27.840 91.685 1.00 67.62 145 VAL B O 1
ATOM 2413 N N . LEU B 2 148 ? 32.295 27.008 89.608 1.00 71.21 146 LEU B N 1
ATOM 2414 C CA . LEU B 2 148 ? 32.641 25.661 90.050 1.00 68.33 146 LEU B CA 1
ATOM 2415 C C . LEU B 2 148 ? 34.096 25.581 90.496 1.00 68.77 146 LEU B C 1
ATOM 2416 O O . LEU B 2 148 ? 34.420 24.852 91.440 1.00 64.68 146 LEU B O 1
ATOM 2421 N N . GLY B 2 149 ? 34.984 26.330 89.838 1.00 73.02 147 GLY B N 1
ATOM 2422 C CA . GLY B 2 149 ? 36.377 26.349 90.258 1.00 74.61 147 GLY B CA 1
ATOM 2423 C C . GLY B 2 149 ? 36.550 26.850 91.678 1.00 75.06 147 GLY B C 1
ATOM 2424 O O . GLY B 2 149 ? 37.375 26.332 92.434 1.00 73.05 147 GLY B O 1
ATOM 2425 N N . SER B 2 150 ? 35.769 27.862 92.063 1.00 77.20 148 SER B N 1
ATOM 2426 C CA . SER B 2 150 ? 35.822 28.350 93.437 1.00 77.50 148 SER B CA 1
ATOM 2427 C C . SER B 2 150 ? 35.302 27.300 94.411 1.00 74.81 148 SER B C 1
ATOM 2428 O O . SER B 2 150 ? 35.839 27.150 95.515 1.00 72.91 148 SER B O 1
ATOM 2431 N N . CYS B 2 151 ? 34.255 26.565 94.023 1.00 74.66 149 CYS B N 1
ATOM 2432 C CA . CYS B 2 151 ? 33.742 25.490 94.870 1.00 72.80 149 CYS B CA 1
ATOM 2433 C C . CYS B 2 151 ? 34.817 24.449 95.141 1.00 70.14 149 CYS B C 1
ATOM 2434 O O . CYS B 2 151 ? 35.074 24.089 96.296 1.00 68.67 149 CYS B O 1
ATOM 2437 N N . ILE B 2 152 ? 35.453 23.949 94.079 1.00 69.64 150 ILE B N 1
ATOM 2438 C CA . ILE B 2 152 ? 36.486 22.930 94.233 1.00 66.18 150 ILE B CA 1
ATOM 2439 C C . ILE B 2 152 ? 37.621 23.451 95.101 1.00 64.67 150 ILE B C 1
ATOM 2440 O O . ILE B 2 152 ? 38.168 22.723 95.939 1.00 63.66 150 ILE B O 1
ATOM 2445 N N . LEU B 2 153 ? 37.986 24.723 94.924 1.00 64.54 151 LEU B N 1
ATOM 2446 C CA . LEU B 2 153 ? 39.061 25.301 95.723 1.00 64.81 151 LEU B CA 1
ATOM 2447 C C . LEU B 2 153 ? 38.679 25.368 97.196 1.00 63.32 151 LEU B C 1
ATOM 2448 O O . LEU B 2 153 ? 39.528 25.170 98.074 1.00 61.07 151 LEU B O 1
ATOM 2453 N N . GLY B 2 154 ? 37.408 25.648 97.488 1.00 63.41 152 GLY B N 1
ATOM 2454 C CA . GLY B 2 154 ? 36.979 25.706 98.876 1.00 62.21 152 GLY B CA 1
ATOM 2455 C C . GLY B 2 154 ? 37.053 24.356 99.561 1.00 57.68 152 GLY B C 1
ATOM 2456 O O . GLY B 2 154 ? 37.547 24.240 100.686 1.00 52.70 152 GLY B O 1
ATOM 2457 N N . VAL B 2 155 ? 36.565 23.313 98.886 1.00 57.86 153 VAL B N 1
ATOM 2458 C CA . VAL B 2 155 ? 36.629 21.968 99.449 1.00 56.46 153 VAL B CA 1
ATOM 2459 C C . VAL B 2 155 ? 38.077 21.502 99.561 1.00 59.44 153 VAL B C 1
ATOM 2460 O O . VAL B 2 155 ? 38.461 20.868 100.551 1.00 60.75 153 VAL B O 1
ATOM 2464 N N . CYS B 2 156 ? 38.907 21.812 98.561 1.00 61.02 154 CYS B N 1
ATOM 2465 C CA . CYS B 2 156 ? 40.317 21.442 98.646 1.00 60.81 154 CYS B CA 1
ATOM 2466 C C . CYS B 2 156 ? 41.002 22.167 99.797 1.00 60.95 154 CYS B C 1
ATOM 2467 O O . CYS B 2 156 ? 41.893 21.609 100.449 1.00 60.27 154 CYS B O 1
ATOM 2470 N N . TYR B 2 157 ? 40.598 23.412 100.064 1.00 61.83 155 TYR B N 1
ATOM 2471 C CA . TYR B 2 157 ? 41.113 24.113 101.235 1.00 60.19 155 TYR B CA 1
ATOM 2472 C C . TYR B 2 157 ? 40.656 23.431 102.518 1.00 59.30 155 TYR B C 1
ATOM 2473 O O . TYR B 2 157 ? 41.394 23.396 103.509 1.00 59.45 155 TYR B O 1
ATOM 2482 N N . LEU B 2 158 ? 39.442 22.874 102.513 1.00 58.23 156 LEU B N 1
ATOM 2483 C CA . LEU B 2 158 ? 38.933 22.186 103.695 1.00 56.90 156 LEU B CA 1
ATOM 2484 C C . LEU B 2 158 ? 39.755 20.942 104.007 1.00 58.72 156 LEU B C 1
ATOM 2485 O O . LEU B 2 158 ? 40.192 20.743 105.147 1.00 58.68 156 LEU B O 1
ATOM 2490 N N . THR B 2 159 ? 39.972 20.086 103.004 1.00 57.86 157 THR B N 1
ATOM 2491 C CA . THR B 2 159 ? 40.716 18.852 103.236 1.00 57.02 157 THR B CA 1
ATOM 2492 C C . THR B 2 159 ? 42.137 19.135 103.700 1.00 57.85 157 THR B C 1
ATOM 2493 O O . THR B 2 159 ? 42.694 18.370 104.496 1.00 58.69 157 THR B O 1
ATOM 2497 N N . LYS B 2 160 ? 42.741 20.221 103.213 1.00 56.88 158 LYS B N 1
ATOM 2498 C CA . LYS B 2 160 ? 44.057 20.610 103.706 1.00 56.08 158 LYS B CA 1
ATOM 2499 C C . LYS B 2 160 ? 44.003 20.959 105.188 1.00 54.03 158 LYS B C 1
ATOM 2500 O O . LYS B 2 160 ? 44.932 20.650 105.942 1.00 54.10 158 LYS B O 1
ATOM 2506 N N . PHE B 2 161 ? 42.918 21.604 105.622 1.00 52.15 159 PHE B N 1
ATOM 2507 C CA . PHE B 2 161 ? 42.771 21.938 107.034 1.00 53.92 159 PHE B CA 1
ATOM 2508 C C . PHE B 2 161 ? 42.553 20.687 107.872 1.00 52.85 159 PHE B C 1
ATOM 2509 O O . PHE B 2 161 ? 43.066 20.586 108.992 1.00 52.51 159 PHE B O 1
ATOM 2517 N N . VAL B 2 162 ? 41.798 19.722 107.343 1.00 50.02 160 VAL B N 1
ATOM 2518 C CA . VAL B 2 162 ? 41.622 18.447 108.029 1.00 46.06 160 VAL B CA 1
ATOM 2519 C C . VAL B 2 162 ? 42.963 17.743 108.189 1.00 50.86 160 VAL B C 1
ATOM 2520 O O . VAL B 2 162 ? 43.232 17.116 109.221 1.00 53.09 160 VAL B O 1
ATOM 2524 N N . GLN B 2 163 ? 43.835 17.857 107.185 1.00 53.81 161 GLN B N 1
ATOM 2525 C CA . GLN B 2 163 ? 45.164 17.266 107.289 1.00 54.24 161 GLN B CA 1
ATOM 2526 C C . GLN B 2 163 ? 45.947 17.870 108.448 1.00 52.85 161 GLN B C 1
ATOM 2527 O O . GLN B 2 163 ? 46.647 17.154 109.171 1.00 54.06 161 GLN B O 1
ATOM 2533 N N . LYS B 2 164 ? 45.842 19.188 108.639 1.00 53.33 162 LYS B N 1
ATOM 2534 C CA . LYS B 2 164 ? 46.512 19.822 109.769 1.00 55.30 162 LYS B CA 1
ATOM 2535 C C . LYS B 2 164 ? 45.939 19.328 111.090 1.00 56.05 162 LYS B C 1
ATOM 2536 O O . LYS B 2 164 ? 46.682 19.116 112.056 1.00 57.03 162 LYS B O 1
ATOM 2542 N N . LEU B 2 165 ? 44.616 19.146 111.149 1.00 54.89 163 LEU B N 1
ATOM 2543 C CA . LEU B 2 165 ? 43.984 18.645 112.365 1.00 55.18 163 LEU B CA 1
ATOM 2544 C C . LEU B 2 165 ? 44.491 17.253 112.718 1.00 55.44 163 LEU B C 1
ATOM 2545 O O . LEU B 2 165 ? 44.780 16.968 113.886 1.00 56.11 163 LEU B O 1
ATOM 2550 N N . LEU B 2 166 ? 44.607 16.372 111.718 1.00 54.43 164 LEU B N 1
ATOM 2551 C CA . LEU B 2 166 ? 45.083 15.017 111.974 1.00 52.73 164 LEU B CA 1
ATOM 2552 C C . LEU B 2 166 ? 46.561 14.992 112.339 1.00 53.56 164 LEU B C 1
ATOM 2553 O O . LEU B 2 166 ? 47.003 14.080 113.047 1.00 55.26 164 LEU B O 1
ATOM 2558 N N . SER B 2 167 ? 47.339 15.974 111.874 1.00 54.25 165 SER B N 1
ATOM 2559 C CA . SER B 2 167 ? 48.766 15.983 112.177 1.00 56.77 165 SER B CA 1
ATOM 2560 C C . SER B 2 167 ? 49.037 16.157 113.664 1.00 58.24 165 SER B C 1
ATOM 2561 O O . SER B 2 167 ? 50.118 15.786 114.134 1.00 60.51 165 SER B O 1
ATOM 2564 N N . ALA B 2 168 ? 48.083 16.706 114.415 1.00 58.21 166 ALA B N 1
ATOM 2565 C CA . ALA B 2 168 ? 48.269 16.884 115.849 1.00 59.16 166 ALA B CA 1
ATOM 2566 C C . ALA B 2 168 ? 48.199 15.573 116.623 1.00 59.87 166 ALA B C 1
ATOM 2567 O O . ALA B 2 168 ? 48.560 15.554 117.804 1.00 61.32 166 ALA B O 1
ATOM 2569 N N . GLY B 2 169 ? 47.752 14.488 115.995 1.00 61.16 167 GLY B N 1
ATOM 2570 C CA . GLY B 2 169 ? 47.674 13.209 116.673 1.00 63.34 167 GLY B CA 1
ATOM 2571 C C . GLY B 2 169 ? 46.618 13.119 117.749 1.00 61.84 167 GLY B C 1
ATOM 2572 O O . GLY B 2 169 ? 46.753 12.307 118.666 1.00 61.87 167 GLY B O 1
ATOM 2573 N N . ILE B 2 170 ? 45.563 13.930 117.663 1.00 61.24 168 ILE B N 1
ATOM 2574 C CA . ILE B 2 170 ? 44.530 13.919 118.695 1.00 65.54 168 ILE B CA 1
ATOM 2575 C C . ILE B 2 170 ? 43.737 12.618 118.646 1.00 68.82 168 ILE B C 1
ATOM 2576 O O . ILE B 2 170 ? 43.605 11.915 119.655 1.00 73.02 168 ILE B O 1
ATOM 2581 N N . VAL B 2 171 ? 43.199 12.278 117.476 1.00 67.26 169 VAL B N 1
ATOM 2582 C CA . VAL B 2 171 ? 42.428 11.050 117.312 1.00 66.48 169 VAL B CA 1
ATOM 2583 C C . VAL B 2 171 ? 43.223 10.048 116.483 1.00 69.16 169 VAL B C 1
ATOM 2584 O O . VAL B 2 171 ? 44.365 10.313 116.091 1.00 69.49 169 VAL B O 1
ATOM 2588 N N . PHE B 2 172 ? 42.617 8.898 116.199 1.00 69.41 170 PHE B N 1
ATOM 2589 C CA . PHE B 2 172 ? 43.302 7.781 115.563 1.00 70.85 170 PHE B CA 1
ATOM 2590 C C . PHE B 2 172 ? 42.992 7.749 114.072 1.00 78.44 170 PHE B C 1
ATOM 2591 O O . PHE B 2 172 ? 41.824 7.802 113.672 1.00 77.89 170 PHE B O 1
ATOM 2599 N N . GLU B 2 173 ? 44.041 7.662 113.258 1.00 90.29 171 GLU B N 1
ATOM 2600 C CA . GLU B 2 173 ? 43.884 7.667 111.812 1.00 99.38 171 GLU B CA 1
ATOM 2601 C C . GLU B 2 173 ? 43.216 6.383 111.333 1.00 96.82 171 GLU B C 1
ATOM 2602 O O . GLU B 2 173 ? 43.387 5.310 111.918 1.00 98.28 171 GLU B O 1
ATOM 2608 N N . GLU B 2 174 ? 42.448 6.506 110.248 1.00 95.29 172 GLU B N 1
ATOM 2609 C CA . GLU B 2 174 ? 41.748 5.378 109.627 1.00 94.71 172 GLU B CA 1
ATOM 2610 C C . GLU B 2 174 ? 40.859 4.639 110.626 1.00 91.45 172 GLU B C 1
ATOM 2611 O O . GLU B 2 174 ? 40.688 3.421 110.548 1.00 95.70 172 GLU B O 1
ATOM 2617 N N . GLU B 2 175 ? 40.295 5.372 111.580 1.00 79.79 173 GLU B N 1
ATOM 2618 C CA . GLU B 2 175 ? 39.319 4.819 112.509 1.00 69.25 173 GLU B CA 1
ATOM 2619 C C . GLU B 2 175 ? 38.267 5.886 112.764 1.00 60.65 173 GLU B C 1
ATOM 2620 O O . GLU B 2 175 ? 37.080 5.685 112.487 1.00 59.83 173 GLU B O 1
ATOM 2626 N N . ASP B 2 176 ? 38.707 7.037 113.270 1.00 54.70 174 ASP B N 1
ATOM 2627 C CA . ASP B 2 176 ? 37.824 8.185 113.415 1.00 49.96 174 ASP B CA 1
ATOM 2628 C C . ASP B 2 176 ? 37.721 8.983 112.126 1.00 48.16 174 ASP B C 1
ATOM 2629 O O . ASP B 2 176 ? 36.694 9.625 111.877 1.00 46.22 174 ASP B O 1
ATOM 2634 N N . LEU B 2 177 ? 38.763 8.948 111.298 1.00 48.84 175 LEU B N 1
ATOM 2635 C CA . LEU B 2 177 ? 38.820 9.775 110.102 1.00 49.14 175 LEU B CA 1
ATOM 2636 C C . LEU B 2 177 ? 39.857 9.203 109.147 1.00 51.66 175 LEU B C 1
ATOM 2637 O O . LEU B 2 177 ? 41.010 8.989 109.534 1.00 53.49 175 LEU B O 1
ATOM 2642 N N . ASN B 2 178 ? 39.441 8.964 107.905 1.00 49.85 176 ASN B N 1
ATOM 2643 C CA . ASN B 2 178 ? 40.313 8.439 106.863 1.00 50.01 176 ASN B CA 1
ATOM 2644 C C . ASN B 2 178 ? 40.937 9.595 106.093 1.00 51.82 176 ASN B C 1
ATOM 2645 O O . ASN B 2 178 ? 40.234 10.521 105.670 1.00 51.24 176 ASN B O 1
ATOM 2650 N N . PHE B 2 179 ? 42.256 9.540 105.913 1.00 53.00 177 PHE B N 1
ATOM 2651 C CA . PHE B 2 179 ? 42.962 10.532 105.115 1.00 53.23 177 PHE B CA 1
ATOM 2652 C C . PHE B 2 179 ? 43.987 9.845 104.210 1.00 52.00 177 PHE B C 1
ATOM 2653 O O . PHE B 2 179 ? 45.195 10.032 104.320 1.00 52.05 177 PHE B O 1
ATOM 2661 N N . ASN B 2 180 ? 43.490 9.022 103.293 1.00 51.68 178 ASN B N 1
ATOM 2662 C CA . ASN B 2 180 ? 44.309 8.489 102.208 1.00 54.87 178 ASN B CA 1
ATOM 2663 C C . ASN B 2 180 ? 44.155 9.445 101.035 1.00 54.76 178 ASN B C 1
ATOM 2664 O O . ASN B 2 180 ? 43.240 9.315 100.221 1.00 54.43 178 ASN B O 1
ATOM 2669 N N . ASN B 2 181 ? 45.050 10.432 100.959 1.00 56.96 179 ASN B N 1
ATOM 2670 C CA . ASN B 2 181 ? 45.035 11.418 99.885 1.00 60.98 179 ASN B CA 1
ATOM 2671 C C . ASN B 2 181 ? 45.845 10.984 98.666 1.00 62.68 179 ASN B C 1
ATOM 2672 O O . ASN B 2 181 ? 46.096 11.809 97.783 1.00 63.97 179 ASN B O 1
ATOM 2685 N N . GLY B 2 183 ? 49.011 10.298 97.954 1.00 69.95 181 GLY B N 1
ATOM 2686 C CA . GLY B 2 183 ? 50.273 10.938 97.644 1.00 72.14 181 GLY B CA 1
ATOM 2687 C C . GLY B 2 183 ? 50.200 12.391 97.238 1.00 73.95 181 GLY B C 1
ATOM 2688 O O . GLY B 2 183 ? 51.155 12.903 96.647 1.00 80.35 181 GLY B O 1
ATOM 2689 N N . PHE B 2 184 ? 49.104 13.080 97.541 1.00 71.98 182 PHE B N 1
ATOM 2690 C CA . PHE B 2 184 ? 48.976 14.493 97.199 1.00 71.76 182 PHE B CA 1
ATOM 2691 C C . PHE B 2 184 ? 49.705 15.352 98.228 1.00 75.00 182 PHE B C 1
ATOM 2692 O O . PHE B 2 184 ? 49.426 15.270 99.429 1.00 76.30 182 PHE B O 1
ATOM 2700 N N . ASN B 2 185 ? 50.635 16.179 97.753 1.00 78.64 183 ASN B N 1
ATOM 2701 C CA . ASN B 2 185 ? 51.341 17.152 98.580 1.00 81.21 183 ASN B CA 1
ATOM 2702 C C . ASN B 2 185 ? 51.389 18.456 97.795 1.00 85.78 183 ASN B C 1
ATOM 2703 O O . ASN B 2 185 ? 52.051 18.530 96.754 1.00 87.49 183 ASN B O 1
ATOM 2708 N N . THR B 2 186 ? 50.685 19.477 98.286 1.00 88.33 184 THR B N 1
ATOM 2709 C CA . THR B 2 186 ? 50.573 20.757 97.597 1.00 92.92 184 THR B CA 1
ATOM 2710 C C . THR B 2 186 ? 51.604 21.778 98.063 1.00 96.59 184 THR B C 1
ATOM 2711 O O . THR B 2 186 ? 51.650 22.882 97.510 1.00 95.24 184 THR B O 1
ATOM 2715 N N . PHE B 2 187 ? 52.431 21.430 99.049 1.00 100.18 185 PHE B N 1
ATOM 2716 C CA . PHE B 2 187 ? 53.480 22.304 99.590 1.00 103.76 185 PHE B CA 1
ATOM 2717 C C . PHE B 2 187 ? 52.821 23.621 100.005 1.00 107.41 185 PHE B C 1
ATOM 2718 O O . PHE B 2 187 ? 51.787 23.597 100.687 1.00 104.46 185 PHE B O 1
ATOM 2726 N N . ASP B 2 188 ? 53.370 24.770 99.620 1.00 115.87 186 ASP B N 1
ATOM 2727 C CA . ASP B 2 188 ? 52.775 26.074 99.869 1.00 118.66 186 ASP B CA 1
ATOM 2728 C C . ASP B 2 188 ? 51.993 26.588 98.666 1.00 115.43 186 ASP B C 1
ATOM 2729 O O . ASP B 2 188 ? 51.607 27.761 98.641 1.00 116.87 186 ASP B O 1
ATOM 2734 N N . ASN B 2 189 ? 51.749 25.738 97.665 1.00 104.19 187 ASN B N 1
ATOM 2735 C CA . ASN B 2 189 ? 51.130 26.214 96.432 1.00 94.07 187 ASN B CA 1
ATOM 2736 C C . ASN B 2 189 ? 49.649 26.524 96.616 1.00 85.73 187 ASN B C 1
ATOM 2737 O O . ASN B 2 189 ? 49.126 27.432 95.959 1.00 86.58 187 ASN B O 1
ATOM 2742 N N . LEU B 2 190 ? 48.962 25.793 97.483 1.00 78.34 188 LEU B N 1
ATOM 2743 C CA . LEU B 2 190 ? 47.544 26.048 97.707 1.00 74.05 188 LEU B CA 1
ATOM 2744 C C . LEU B 2 190 ? 47.370 27.410 98.372 1.00 73.63 188 LEU B C 1
ATOM 2745 O O . LEU B 2 190 ? 48.061 27.706 99.355 1.00 74.55 188 LEU B O 1
ATOM 2750 N N . PRO B 2 191 ? 46.472 28.257 97.875 1.00 74.43 189 PRO B N 1
ATOM 2751 C CA . PRO B 2 191 ? 46.395 29.636 98.370 1.00 75.27 189 PRO B CA 1
ATOM 2752 C C . PRO B 2 191 ? 45.889 29.703 99.803 1.00 72.32 189 PRO B C 1
ATOM 2753 O O . PRO B 2 191 ? 45.348 28.745 100.361 1.00 72.43 189 PRO B O 1
ATOM 2757 N N . GLY B 2 192 ? 46.076 30.881 100.399 1.00 72.74 190 GLY B N 1
ATOM 2758 C CA . GLY B 2 192 ? 45.655 31.124 101.761 1.00 70.47 190 GLY B CA 1
ATOM 2759 C C . GLY B 2 192 ? 44.158 31.331 101.880 1.00 67.52 190 GLY B C 1
ATOM 2760 O O . GLY B 2 192 ? 43.415 31.338 100.899 1.00 68.53 190 GLY B O 1
ATOM 2761 N N . GLN B 2 193 ? 43.715 31.512 103.127 1.00 64.15 191 GLN B N 1
ATOM 2762 C CA . GLN B 2 193 ? 42.283 31.606 103.397 1.00 62.30 191 GLN B CA 1
ATOM 2763 C C . GLN B 2 193 ? 41.664 32.823 102.721 1.00 65.70 191 GLN B C 1
ATOM 2764 O O . GLN B 2 193 ? 40.544 32.748 102.201 1.00 66.29 191 GLN B O 1
ATOM 2770 N N . ASP B 2 194 ? 42.375 33.953 102.715 1.00 68.38 192 ASP B N 1
ATOM 2771 C CA . ASP B 2 194 ? 41.817 35.172 102.139 1.00 72.99 192 ASP B CA 1
ATOM 2772 C C . ASP B 2 194 ? 41.513 34.995 100.656 1.00 73.82 192 ASP B C 1
ATOM 2773 O O . ASP B 2 194 ? 40.469 35.447 100.171 1.00 73.68 192 ASP B O 1
ATOM 2778 N N . VAL B 2 195 ? 42.408 34.328 99.924 1.00 74.14 193 VAL B N 1
ATOM 2779 C CA . VAL B 2 195 ? 42.194 34.115 98.495 1.00 74.77 193 VAL B CA 1
ATOM 2780 C C . VAL B 2 195 ? 40.985 33.218 98.262 1.00 72.16 193 VAL B C 1
ATOM 2781 O O . VAL B 2 195 ? 40.169 33.470 97.367 1.00 72.79 193 VAL B O 1
ATOM 2785 N N . VAL B 2 196 ? 40.842 32.168 99.074 1.00 69.58 194 VAL B N 1
ATOM 2786 C CA . VAL B 2 196 ? 39.738 31.229 98.896 1.00 68.33 194 VAL B CA 1
ATOM 2787 C C . VAL B 2 196 ? 38.400 31.905 99.176 1.00 69.48 194 VAL B C 1
ATOM 2788 O O . VAL B 2 196 ? 37.433 31.729 98.426 1.00 69.97 194 VAL B O 1
ATOM 2792 N N . ILE B 2 197 ? 38.321 32.692 100.252 1.00 71.23 195 ILE B N 1
ATOM 2793 C CA . ILE B 2 197 ? 37.068 33.366 100.581 1.00 71.95 195 ILE B CA 1
ATOM 2794 C C . ILE B 2 197 ? 36.730 34.412 99.527 1.00 75.06 195 ILE B C 1
ATOM 2795 O O . ILE B 2 197 ? 35.567 34.561 99.132 1.00 76.80 195 ILE B O 1
ATOM 2800 N N . ASN B 2 198 ? 37.738 35.148 99.049 1.00 78.18 196 ASN B N 1
ATOM 2801 C CA . ASN B 2 198 ? 37.499 36.122 97.989 1.00 83.94 196 ASN B CA 1
ATOM 2802 C C . ASN B 2 198 ? 37.047 35.437 96.705 1.00 82.46 196 ASN B C 1
ATOM 2803 O O . ASN B 2 198 ? 36.142 35.926 96.019 1.00 85.01 196 ASN B O 1
ATOM 2808 N N . SER B 2 199 ? 37.660 34.299 96.367 1.00 79.44 197 SER B N 1
ATOM 2809 C CA . SER B 2 199 ? 37.257 33.564 95.171 1.00 78.97 197 SER B CA 1
ATOM 2810 C C . SER B 2 199 ? 35.809 33.100 95.271 1.00 77.33 197 SER B C 1
ATOM 2811 O O . SER B 2 199 ? 35.054 33.183 94.295 1.00 79.43 197 SER B O 1
ATOM 2814 N N . LEU B 2 200 ? 35.404 32.613 96.446 1.00 72.08 198 LEU B N 1
ATOM 2815 C CA . LEU B 2 200 ? 34.027 32.172 96.640 1.00 70.39 198 LEU B CA 1
ATOM 2816 C C . LEU B 2 200 ? 33.063 33.353 96.650 1.00 72.95 198 LEU B C 1
ATOM 2817 O O . LEU B 2 200 ? 31.930 33.241 96.167 1.00 73.35 198 LEU B O 1
ATOM 2822 N N . THR B 2 201 ? 33.492 34.492 97.198 1.00 75.86 199 THR B N 1
ATOM 2823 C CA . THR B 2 201 ? 32.649 35.683 97.176 1.00 80.21 199 THR B CA 1
ATOM 2824 C C . THR B 2 201 ? 32.466 36.201 95.754 1.00 87.60 199 THR B C 1
ATOM 2825 O O . THR B 2 201 ? 31.358 36.592 95.369 1.00 90.81 199 THR B O 1
ATOM 2829 N N . GLU B 2 202 ? 33.537 36.199 94.956 1.00 92.16 200 GLU B N 1
ATOM 2830 C CA . GLU B 2 202 ? 33.434 36.657 93.573 1.00 98.68 200 GLU B CA 1
ATOM 2831 C C . GLU B 2 202 ? 32.475 35.787 92.770 1.00 97.15 200 GLU B C 1
ATOM 2832 O O . GLU B 2 202 ? 31.710 36.295 91.941 1.00 99.62 200 GLU B O 1
ATOM 2838 N N . SER B 2 203 ? 32.502 34.470 92.994 1.00 91.34 201 SER B N 1
ATOM 2839 C CA . SER B 2 203 ? 31.529 33.604 92.339 1.00 88.39 201 SER B CA 1
ATOM 2840 C C . SER B 2 203 ? 30.118 33.878 92.840 1.00 87.88 201 SER B C 1
ATOM 2841 O O . SER B 2 203 ? 29.153 33.715 92.085 1.00 89.73 201 SER B O 1
ATOM 2844 N N . LEU B 2 204 ? 29.975 34.298 94.100 1.00 85.44 202 LEU B N 1
ATOM 2845 C CA . LEU B 2 204 ? 28.655 34.663 94.604 1.00 84.47 202 LEU B CA 1
ATOM 2846 C C . LEU B 2 204 ? 28.108 35.878 93.870 1.00 88.56 202 LEU B C 1
ATOM 2847 O O . LEU B 2 204 ? 26.924 35.916 93.519 1.00 92.34 202 LEU B O 1
ATOM 2852 N N . GLN B 2 205 ? 28.962 36.873 93.610 1.00 90.35 203 GLN B N 1
ATOM 2853 C CA . GLN B 2 205 ? 28.513 38.077 92.917 1.00 96.07 203 GLN B CA 1
ATOM 2854 C C . GLN B 2 205 ? 28.121 37.784 91.474 1.00 94.30 203 GLN B C 1
ATOM 2855 O O . GLN B 2 205 ? 27.208 38.424 90.939 1.00 96.28 203 GLN B O 1
ATOM 2861 N N . ILE B 2 206 ? 28.799 36.831 90.827 1.00 91.70 204 ILE B N 1
ATOM 2862 C CA . ILE B 2 206 ? 28.395 36.416 89.486 1.00 92.90 204 ILE B CA 1
ATOM 2863 C C . ILE B 2 206 ? 26.977 35.860 89.512 1.00 96.27 204 ILE B C 1
ATOM 2864 O O . ILE B 2 206 ? 26.178 36.112 88.601 1.00 99.39 204 ILE B O 1
ATOM 2869 N N . LEU B 2 207 ? 26.638 35.105 90.561 1.00 95.07 205 LEU B N 1
ATOM 2870 C CA . LEU B 2 207 ? 25.290 34.558 90.677 1.00 98.03 205 LEU B CA 1
ATOM 2871 C C . LEU B 2 207 ? 24.264 35.649 90.961 1.00 106.30 205 LEU B C 1
ATOM 2872 O O . LEU B 2 207 ? 23.110 35.539 90.528 1.00 109.21 205 LEU B O 1
ATOM 2877 N N . GLU B 2 208 ? 24.658 36.704 91.680 1.00 111.99 206 GLU B N 1
ATOM 2878 C CA . GLU B 2 208 ? 23.753 37.829 91.897 1.00 114.55 206 GLU B CA 1
ATOM 2879 C C . GLU B 2 208 ? 23.401 38.510 90.581 1.00 116.64 206 GLU B C 1
ATOM 2880 O O . GLU B 2 208 ? 22.277 38.994 90.403 1.00 118.35 206 GLU B O 1
ATOM 2886 N N . ALA B 2 209 ? 24.352 38.554 89.643 1.00 116.49 207 ALA B N 1
ATOM 2887 C CA . ALA B 2 209 ? 24.131 39.275 88.394 1.00 120.48 207 ALA B CA 1
ATOM 2888 C C . ALA B 2 209 ? 23.032 38.638 87.556 1.00 121.86 207 ALA B C 1
ATOM 2889 O O . ALA B 2 209 ? 22.395 39.323 86.748 1.00 125.50 207 ALA B O 1
ATOM 2891 N N . TYR B 2 210 ? 22.799 37.339 87.730 1.00 118.93 208 TYR B N 1
ATOM 2892 C CA . TYR B 2 210 ? 21.786 36.642 86.948 1.00 120.08 208 TYR B CA 1
ATOM 2893 C C . TYR B 2 210 ? 20.402 37.208 87.236 1.00 124.48 208 TYR B C 1
ATOM 2894 O O . TYR B 2 210 ? 19.944 37.204 88.384 1.00 123.63 208 TYR B O 1
ATOM 2903 N N . SER B 2 211 ? 19.743 37.701 86.186 1.00 129.49 209 SER B N 1
ATOM 2904 C CA . SER B 2 211 ? 18.411 38.275 86.345 1.00 133.27 209 SER B CA 1
ATOM 2905 C C . SER B 2 211 ? 17.371 37.197 86.630 1.00 135.08 209 SER B C 1
ATOM 2906 O O . SER B 2 211 ? 16.515 37.368 87.506 1.00 136.17 209 SER B O 1
ATOM 2909 N N . ASP B 2 212 ? 17.433 36.080 85.908 1.00 135.49 210 ASP B N 1
ATOM 2910 C CA . ASP B 2 212 ? 16.474 35.002 86.114 1.00 135.09 210 ASP B CA 1
ATOM 2911 C C . ASP B 2 212 ? 16.741 34.290 87.434 1.00 128.69 210 ASP B C 1
ATOM 2912 O O . ASP B 2 212 ? 17.891 34.038 87.804 1.00 125.11 210 ASP B O 1
ATOM 2917 N N . ASP B 2 213 ? 15.666 33.968 88.146 1.00 127.44 211 ASP B N 1
ATOM 2918 C CA . ASP B 2 213 ? 15.742 33.262 89.418 1.00 123.32 211 ASP B CA 1
ATOM 2919 C C . ASP B 2 213 ? 15.136 31.876 89.253 1.00 120.30 211 ASP B C 1
ATOM 2920 O O . ASP B 2 213 ? 13.979 31.743 88.837 1.00 121.40 211 ASP B O 1
ATOM 2925 N N . SER B 2 214 ? 15.919 30.851 89.575 1.00 115.94 212 SER B N 1
ATOM 2926 C CA . SER B 2 214 ? 15.478 29.469 89.514 1.00 112.43 212 SER B CA 1
ATOM 2927 C C . SER B 2 214 ? 15.861 28.765 90.807 1.00 104.60 212 SER B C 1
ATOM 2928 O O . SER B 2 214 ? 16.705 29.242 91.570 1.00 101.18 212 SER B O 1
ATOM 2931 N N . LEU B 2 215 ? 15.223 27.617 91.047 1.00 101.19 213 LEU B N 1
ATOM 2932 C CA . LEU B 2 215 ? 15.550 26.829 92.230 1.00 95.37 213 LEU B CA 1
ATOM 2933 C C . LEU B 2 215 ? 16.987 26.325 92.174 1.00 91.90 213 LEU B C 1
ATOM 2934 O O . LEU B 2 215 ? 17.664 26.246 93.206 1.00 90.64 213 LEU B O 1
ATOM 2939 N N . HIS B 2 216 ? 17.471 25.981 90.977 1.00 91.22 214 HIS B N 1
ATOM 2940 C CA . HIS B 2 216 ? 18.866 25.574 90.837 1.00 88.05 214 HIS B CA 1
ATOM 2941 C C . HIS B 2 216 ? 19.809 26.714 91.203 1.00 84.88 214 HIS B C 1
ATOM 2942 O O . HIS B 2 216 ? 20.858 26.488 91.818 1.00 82.39 214 HIS B O 1
ATOM 2949 N N . LEU B 2 217 ? 19.449 27.947 90.840 1.00 86.76 215 LEU B N 1
ATOM 2950 C CA . LEU B 2 217 ? 20.287 29.090 91.185 1.00 85.83 215 LEU B CA 1
ATOM 2951 C C . LEU B 2 217 ? 20.302 29.327 92.689 1.00 84.06 215 LEU B C 1
ATOM 2952 O O . LEU B 2 217 ? 21.361 29.593 93.270 1.00 82.11 215 LEU B O 1
ATOM 2957 N N . THR B 2 218 ? 19.137 29.236 93.336 1.00 85.09 216 THR B N 1
ATOM 2958 C CA . THR B 2 218 ? 19.086 29.355 94.790 1.00 83.17 216 THR B CA 1
ATOM 2959 C C . THR B 2 218 ? 19.943 28.285 95.454 1.00 81.85 216 THR B C 1
ATOM 2960 O O . THR B 2 218 ? 20.663 28.563 96.420 1.00 80.43 216 THR B O 1
ATOM 2972 N N . LEU B 2 220 ? 22.641 26.832 94.243 1.00 80.45 218 LEU B N 1
ATOM 2973 C CA . LEU B 2 220 ? 24.056 27.134 94.063 1.00 77.66 218 LEU B CA 1
ATOM 2974 C C . LEU B 2 220 ? 24.499 28.275 94.972 1.00 77.27 218 LEU B C 1
ATOM 2975 O O . LEU B 2 220 ? 25.630 28.273 95.470 1.00 76.37 218 LEU B O 1
ATOM 2980 N N . LYS B 2 221 ? 23.623 29.257 95.202 1.00 78.46 219 LYS B N 1
ATOM 2981 C CA . LYS B 2 221 ? 23.943 30.326 96.143 1.00 78.97 219 LYS B CA 1
ATOM 2982 C C . LYS B 2 221 ? 24.134 29.779 97.553 1.00 76.37 219 LYS B C 1
ATOM 2983 O O . LYS B 2 221 ? 25.079 30.163 98.254 1.00 75.22 219 LYS B O 1
ATOM 2989 N N . HIS B 2 222 ? 23.251 28.877 97.989 1.00 74.97 220 HIS B N 1
ATOM 2990 C CA . HIS B 2 222 ? 23.385 28.315 99.331 1.00 70.55 220 HIS B CA 1
ATOM 2991 C C . HIS B 2 222 ? 24.608 27.413 99.432 1.00 68.57 220 HIS B C 1
ATOM 2992 O O . HIS B 2 222 ? 25.298 27.409 100.458 1.00 66.88 220 HIS B O 1
ATOM 2999 N N . ILE B 2 223 ? 24.883 26.633 98.384 1.00 69.78 221 ILE B N 1
ATOM 3000 C CA . ILE B 2 223 ? 26.073 25.785 98.370 1.00 67.09 221 ILE B CA 1
ATOM 3001 C C . ILE B 2 223 ? 27.329 26.634 98.519 1.00 68.35 221 ILE B C 1
ATOM 3002 O O . ILE B 2 223 ? 28.228 26.316 99.307 1.00 69.02 221 ILE B O 1
ATOM 3007 N N . LEU B 2 224 ? 27.398 27.740 97.773 1.00 69.64 222 LEU B N 1
ATOM 3008 C CA . LEU B 2 224 ? 28.572 28.605 97.825 1.00 70.39 222 LEU B CA 1
ATOM 3009 C C . LEU B 2 224 ? 28.784 29.172 99.225 1.00 68.97 222 LEU B C 1
ATOM 3010 O O . LEU B 2 224 ? 29.917 29.217 99.718 1.00 68.12 222 LEU B O 1
ATOM 3015 N N . LYS B 2 225 ? 27.707 29.607 99.883 1.00 67.68 223 LYS B N 1
ATOM 3016 C CA . LYS B 2 225 ? 27.846 30.166 101.225 1.00 64.65 223 LYS B CA 1
ATOM 3017 C C . LYS B 2 225 ? 28.206 29.087 102.238 1.00 61.48 223 LYS B C 1
ATOM 3018 O O . LYS B 2 225 ? 28.930 29.354 103.204 1.00 58.95 223 LYS B O 1
ATOM 3024 N N . ILE B 2 226 ? 27.700 27.866 102.040 1.00 60.94 224 ILE B N 1
ATOM 3025 C CA . ILE B 2 226 ? 28.072 26.751 102.910 1.00 57.27 224 ILE B CA 1
ATOM 3026 C C . ILE B 2 226 ? 29.572 26.499 102.828 1.00 55.89 224 ILE B C 1
ATOM 3027 O O . ILE B 2 226 ? 30.251 26.334 103.849 1.00 53.82 224 ILE B O 1
ATOM 3032 N N . ILE B 2 227 ? 30.114 26.486 101.607 1.00 56.70 225 ILE B N 1
ATOM 3033 C CA . ILE B 2 227 ? 31.545 26.259 101.427 1.00 57.24 225 ILE B CA 1
ATOM 3034 C C . ILE B 2 227 ? 32.353 27.347 102.125 1.00 59.42 225 ILE B C 1
ATOM 3035 O O . ILE B 2 227 ? 33.384 27.069 102.748 1.00 58.81 225 ILE B O 1
ATOM 3040 N N . ILE B 2 228 ? 31.887 28.598 102.050 1.00 61.33 226 ILE B N 1
ATOM 3041 C CA . ILE B 2 228 ? 32.555 29.694 102.751 1.00 59.68 226 ILE B CA 1
ATOM 3042 C C . ILE B 2 228 ? 32.598 29.423 104.251 1.00 58.10 226 ILE B C 1
ATOM 3043 O O . ILE B 2 228 ? 33.617 29.658 104.912 1.00 55.27 226 ILE B O 1
ATOM 3048 N N . CYS B 2 229 ? 31.498 28.914 104.809 1.00 58.65 227 CYS B N 1
ATOM 3049 C CA . CYS B 2 229 ? 31.466 28.610 106.236 1.00 59.83 227 CYS B CA 1
ATOM 3050 C C . CYS B 2 229 ? 32.445 27.497 106.590 1.00 59.61 227 CYS B C 1
ATOM 3051 O O . CYS B 2 229 ? 33.096 27.548 107.640 1.00 61.02 227 CYS B O 1
ATOM 3054 N N . LEU B 2 230 ? 32.562 26.480 105.732 1.00 59.86 228 LEU B N 1
ATOM 3055 C CA . LEU B 2 230 ? 33.490 25.388 106.014 1.00 57.54 228 LEU B CA 1
ATOM 3056 C C . LEU B 2 230 ? 34.934 25.871 105.969 1.00 56.80 228 LEU B C 1
ATOM 3057 O O . LEU B 2 230 ? 35.781 25.386 106.728 1.00 55.00 228 LEU B O 1
ATOM 3062 N N . VAL B 2 231 ? 35.233 26.822 105.079 1.00 55.53 229 VAL B N 1
ATOM 3063 C CA . VAL B 2 231 ? 36.575 27.389 105.013 1.00 56.06 229 VAL B CA 1
ATOM 3064 C C . VAL B 2 231 ? 36.888 28.183 106.276 1.00 55.91 229 VAL B C 1
ATOM 3065 O O . VAL B 2 231 ? 38.049 28.271 106.695 1.00 56.31 229 VAL B O 1
ATOM 3069 N N . HIS B 2 232 ? 35.868 28.744 106.917 1.00 57.49 230 HIS B N 1
ATOM 3070 C CA . HIS B 2 232 ? 36.057 29.536 108.124 1.00 60.24 230 HIS B CA 1
ATOM 3071 C C . HIS B 2 232 ? 36.236 28.694 109.379 1.00 57.98 230 HIS B C 1
ATOM 3072 O O . HIS B 2 232 ? 36.383 29.266 110.464 1.00 58.34 230 HIS B O 1
ATOM 3079 N N . LEU B 2 233 ? 36.221 27.364 109.271 1.00 56.08 231 LEU B N 1
ATOM 3080 C CA . LEU B 2 233 ? 36.332 26.540 110.470 1.00 54.36 231 LEU B CA 1
ATOM 3081 C C . LEU B 2 233 ? 37.722 26.621 111.083 1.00 55.37 231 LEU B C 1
ATOM 3082 O O . LEU B 2 233 ? 37.884 26.360 112.280 1.00 54.94 231 LEU B O 1
ATOM 3087 N N . GLU B 2 234 ? 38.733 26.979 110.291 1.00 56.05 232 GLU B N 1
ATOM 3088 C CA . GLU B 2 234 ? 40.080 27.085 110.833 1.00 54.80 232 GLU B CA 1
ATOM 3089 C C . GLU B 2 234 ? 40.244 28.281 111.764 1.00 53.54 232 GLU B C 1
ATOM 3090 O O . GLU B 2 234 ? 41.253 28.354 112.476 1.00 57.83 232 GLU B O 1
ATOM 3096 N N . ASP B 2 235 ? 39.278 29.206 111.789 1.00 49.99 233 ASP B N 1
ATOM 3097 C CA . ASP B 2 235 ? 39.380 30.363 112.674 1.00 50.87 233 ASP B CA 1
ATOM 3098 C C . ASP B 2 235 ? 39.421 29.947 114.141 1.00 51.10 233 ASP B C 1
ATOM 3099 O O . ASP B 2 235 ? 40.014 30.649 114.967 1.00 50.80 233 ASP B O 1
ATOM 3104 N N . HIS B 2 236 ? 38.810 28.810 114.484 1.00 49.44 234 HIS B N 1
ATOM 3105 C CA . HIS B 2 236 ? 38.747 28.402 115.882 1.00 51.42 234 HIS B CA 1
ATOM 3106 C C . HIS B 2 236 ? 40.086 27.899 116.406 1.00 53.35 234 HIS B C 1
ATOM 3107 O O . HIS B 2 236 ? 40.254 27.788 117.625 1.00 53.52 234 HIS B O 1
ATOM 3114 N N . LEU B 2 237 ? 41.041 27.606 115.525 1.00 56.43 235 LEU B N 1
ATOM 3115 C CA . LEU B 2 237 ? 42.390 27.236 115.938 1.00 57.46 235 LEU B CA 1
ATOM 3116 C C . LEU B 2 237 ? 43.414 28.332 115.683 1.00 58.47 235 LEU B C 1
ATOM 3117 O O . LEU B 2 237 ? 44.284 28.564 116.528 1.00 58.32 235 LEU B O 1
ATOM 3122 N N . THR B 2 238 ? 43.338 29.009 114.535 1.00 60.48 236 THR B N 1
ATOM 3123 C CA . THR B 2 238 ? 44.325 30.038 114.223 1.00 63.00 236 THR B CA 1
ATOM 3124 C C . THR B 2 238 ? 44.204 31.223 115.172 1.00 64.51 236 THR B C 1
ATOM 3125 O O . THR B 2 238 ? 45.215 31.738 115.664 1.00 68.04 236 THR B O 1
ATOM 3129 N N . ASP B 2 239 ? 42.977 31.665 115.443 1.00 63.46 237 ASP B N 1
ATOM 3130 C CA . ASP B 2 239 ? 42.729 32.795 116.324 1.00 64.97 237 ASP B CA 1
ATOM 3131 C C . ASP B 2 239 ? 41.964 32.410 117.581 1.00 60.40 237 ASP B C 1
ATOM 3132 O O . ASP B 2 239 ? 41.709 33.281 118.421 1.00 59.44 237 ASP B O 1
ATOM 3137 N N . TYR B 2 240 ? 41.595 31.135 117.735 1.00 56.37 238 TYR B N 1
ATOM 3138 C CA . TYR B 2 240 ? 40.818 30.662 118.884 1.00 54.04 238 TYR B CA 1
ATOM 3139 C C . TYR B 2 240 ? 39.525 31.458 119.032 1.00 56.05 238 TYR B C 1
ATOM 3140 O O . TYR B 2 240 ? 39.096 31.793 120.138 1.00 58.18 238 TYR B O 1
ATOM 3149 N N . SER B 2 241 ? 38.902 31.758 117.897 1.00 56.36 239 SER B N 1
ATOM 3150 C CA . SER B 2 241 ? 37.668 32.526 117.888 1.00 56.17 239 SER B CA 1
ATOM 3151 C C . SER B 2 241 ? 36.523 31.706 118.468 1.00 53.84 239 SER B C 1
ATOM 3152 O O . SER B 2 241 ? 36.390 30.510 118.196 1.00 50.80 239 SER B O 1
ATOM 3155 N N . THR B 2 242 ? 35.701 32.358 119.284 1.00 53.82 240 THR B N 1
ATOM 3156 C CA . THR B 2 242 ? 34.502 31.744 119.833 1.00 53.77 240 THR B CA 1
ATOM 3157 C C . THR B 2 242 ? 33.236 32.217 119.134 1.00 54.74 240 THR B C 1
ATOM 3158 O O . THR B 2 242 ? 32.137 31.850 119.559 1.00 53.56 240 THR B O 1
ATOM 3162 N N . LYS B 2 243 ? 33.363 33.018 118.078 1.00 56.61 241 LYS B N 1
ATOM 3163 C CA . LYS B 2 243 ? 32.193 33.556 117.400 1.00 59.30 241 LYS B CA 1
ATOM 3164 C C . LYS B 2 243 ? 31.461 32.458 116.639 1.00 58.72 241 LYS B C 1
ATOM 3165 O O . LYS B 2 243 ? 32.074 31.534 116.097 1.00 57.37 241 LYS B O 1
ATOM 3171 N N . THR B 2 244 ? 30.136 32.559 116.610 1.00 60.12 242 THR B N 1
ATOM 3172 C CA . THR B 2 244 ? 29.291 31.529 116.023 1.00 60.85 242 THR B CA 1
ATOM 3173 C C . THR B 2 244 ? 28.566 32.003 114.771 1.00 61.34 242 THR B C 1
ATOM 3174 O O . THR B 2 244 ? 27.616 31.345 114.336 1.00 61.66 242 THR B O 1
ATOM 3178 N N . SER B 2 245 ? 28.995 33.119 114.174 1.00 62.54 243 SER B N 1
ATOM 3179 C CA . SER B 2 245 ? 28.269 33.684 113.040 1.00 63.61 243 SER B CA 1
ATOM 3180 C C . SER B 2 245 ? 28.295 32.744 111.839 1.00 60.52 243 SER B C 1
ATOM 3181 O O . SER B 2 245 ? 27.244 32.371 111.307 1.00 60.45 243 SER B O 1
ATOM 3184 N N . HIS B 2 246 ? 29.494 32.348 111.401 1.00 58.80 244 HIS B N 1
ATOM 3185 C CA . HIS B 2 246 ? 29.604 31.413 110.285 1.00 59.57 244 HIS B CA 1
ATOM 3186 C C . HIS B 2 246 ? 28.988 30.060 110.619 1.00 58.34 244 HIS B C 1
ATOM 3187 O O . HIS B 2 246 ? 28.418 29.404 109.740 1.00 58.82 244 HIS B O 1
ATOM 3194 N N . LEU B 2 247 ? 29.084 29.627 111.877 1.00 56.39 245 LEU B N 1
ATOM 3195 C CA . LEU B 2 247 ? 28.450 28.371 112.261 1.00 55.89 245 LEU B CA 1
ATOM 3196 C C . LEU B 2 247 ? 26.933 28.480 112.195 1.00 59.92 245 LEU B C 1
ATOM 3197 O O . LEU B 2 247 ? 26.255 27.523 111.805 1.00 60.57 245 LEU B O 1
ATOM 3202 N N . ASP B 2 248 ? 26.382 29.635 112.580 1.00 63.42 246 ASP B N 1
ATOM 3203 C CA . ASP B 2 248 ? 24.939 29.830 112.466 1.00 67.07 246 ASP B CA 1
ATOM 3204 C C . ASP B 2 248 ? 24.513 29.923 111.005 1.00 68.44 246 ASP B C 1
ATOM 3205 O O . ASP B 2 248 ? 23.470 29.381 110.624 1.00 69.12 246 ASP B O 1
ATOM 3210 N N . GLU B 2 249 ? 25.307 30.603 110.171 1.00 69.86 247 GLU B N 1
ATOM 3211 C CA . GLU B 2 249 ? 24.999 30.664 108.744 1.00 72.84 247 GLU B CA 1
ATOM 3212 C C . GLU B 2 249 ? 25.034 29.278 108.116 1.00 70.07 247 GLU B C 1
ATOM 3213 O O . GLU B 2 249 ? 24.224 28.966 107.235 1.00 71.63 247 GLU B O 1
ATOM 3219 N N . LEU B 2 250 ? 25.970 28.434 108.555 1.00 65.42 248 LEU B N 1
ATOM 3220 C CA . LEU B 2 250 ? 26.043 27.074 108.033 1.00 62.21 248 LEU B CA 1
ATOM 3221 C C . LEU B 2 250 ? 24.771 26.299 108.346 1.00 60.90 248 LEU B C 1
ATOM 3222 O O . LEU B 2 250 ? 24.297 25.509 107.520 1.00 61.97 248 LEU B O 1
ATOM 3227 N N . ILE B 2 251 ? 24.199 26.519 109.530 1.00 60.35 249 ILE B N 1
ATOM 3228 C CA . ILE B 2 251 ? 22.963 25.840 109.907 1.00 61.58 249 ILE B CA 1
ATOM 3229 C C . ILE B 2 251 ? 21.794 26.359 109.076 1.00 67.40 249 ILE B C 1
ATOM 3230 O O . ILE B 2 251 ? 20.985 25.579 108.560 1.00 71.78 249 ILE B O 1
ATOM 3235 N N . GLU B 2 252 ? 21.688 27.684 108.936 1.00 68.74 250 GLU B N 1
ATOM 3236 C CA . GLU B 2 252 ? 20.583 28.269 108.181 1.00 73.40 250 GLU B CA 1
ATOM 3237 C C . GLU B 2 252 ? 20.597 27.799 106.733 1.00 71.05 250 GLU B C 1
ATOM 3238 O O . GLU B 2 252 ? 19.562 27.398 106.187 1.00 72.92 250 GLU B O 1
ATOM 3244 N N . ASN B 2 253 ? 21.767 27.839 106.094 1.00 68.60 251 ASN B N 1
ATOM 3245 C CA . ASN B 2 253 ? 21.851 27.465 104.687 1.00 70.75 251 ASN B CA 1
ATOM 3246 C C . ASN B 2 253 ? 21.617 25.973 104.493 1.00 68.35 251 ASN B C 1
ATOM 3247 O O . ASN B 2 253 ? 21.011 25.562 103.497 1.00 68.98 251 ASN B O 1
ATOM 3252 N N . ALA B 2 254 ? 22.084 25.146 105.431 1.00 65.03 252 ALA B N 1
ATOM 3253 C CA . ALA B 2 254 ? 21.815 23.716 105.338 1.00 63.43 252 ALA B CA 1
ATOM 3254 C C . ALA B 2 254 ? 20.325 23.429 105.479 1.00 66.20 252 ALA B C 1
ATOM 3255 O O . ALA B 2 254 ? 19.791 22.538 104.810 1.00 69.78 252 ALA B O 1
ATOM 3257 N N . ASN B 2 255 ? 19.635 24.183 106.340 1.00 66.52 253 ASN B N 1
ATOM 3258 C CA . ASN B 2 255 ? 18.194 24.000 106.493 1.00 69.52 253 ASN B CA 1
ATOM 3259 C C . ASN B 2 255 ? 17.442 24.431 105.240 1.00 70.73 253 ASN B C 1
ATOM 3260 O O . ASN B 2 255 ? 16.468 23.782 104.841 1.00 70.45 253 ASN B O 1
ATOM 3265 N N . SER B 2 256 ? 17.873 25.527 104.608 1.00 71.16 254 SER B N 1
ATOM 3266 C CA . SER B 2 256 ? 17.193 25.996 103.405 1.00 75.01 254 SER B CA 1
ATOM 3267 C C . SER B 2 256 ? 17.350 25.001 102.262 1.00 74.87 254 SER B C 1
ATOM 3268 O O . SER B 2 256 ? 16.407 24.774 101.495 1.00 76.41 254 SER B O 1
ATOM 3271 N N . VAL B 2 257 ? 18.530 24.389 102.141 1.00 72.46 255 VAL B N 1
ATOM 3272 C CA . VAL B 2 257 ? 18.762 23.418 101.076 1.00 72.66 255 VAL B CA 1
ATOM 3273 C C . VAL B 2 257 ? 17.899 22.179 101.283 1.00 72.79 255 VAL B C 1
ATOM 3274 O O . VAL B 2 257 ? 17.374 21.605 100.322 1.00 74.22 255 VAL B O 1
ATOM 3278 N N . ASN B 2 258 ? 17.720 21.758 102.539 1.00 70.93 256 ASN B N 1
ATOM 3279 C CA . ASN B 2 258 ? 16.928 20.560 102.808 1.00 71.10 256 ASN B CA 1
ATOM 3280 C C . ASN B 2 258 ? 15.489 20.718 102.326 1.00 72.34 256 ASN B C 1
ATOM 3281 O O . ASN B 2 258 ? 14.899 19.771 101.792 1.00 71.75 256 ASN B O 1
ATOM 3286 N N . GLY B 2 259 ? 14.905 21.905 102.502 1.00 75.99 257 GLY B N 1
ATOM 3287 C CA . GLY B 2 259 ? 13.579 22.152 101.961 1.00 81.34 257 GLY B CA 1
ATOM 3288 C C . GLY B 2 259 ? 13.548 22.235 100.451 1.00 81.74 257 GLY B C 1
ATOM 3289 O O . GLY B 2 259 ? 12.484 22.058 99.847 1.00 84.64 257 GLY B O 1
ATOM 3290 N N . ILE B 2 260 ? 14.698 22.496 99.829 1.00 79.53 258 ILE B N 1
ATOM 3291 C CA . ILE B 2 260 ? 14.768 22.599 98.377 1.00 80.41 258 ILE B CA 1
ATOM 3292 C C . ILE B 2 260 ? 14.907 21.220 97.738 1.00 80.91 258 ILE B C 1
ATOM 3293 O O . ILE B 2 260 ? 14.407 20.997 96.630 1.00 82.60 258 ILE B O 1
ATOM 3298 N N . PHE B 2 261 ? 15.559 20.279 98.426 1.00 81.41 259 PHE B N 1
ATOM 3299 C CA . PHE B 2 261 ? 15.800 18.942 97.880 1.00 84.32 259 PHE B CA 1
ATOM 3300 C C . PHE B 2 261 ? 14.563 18.265 97.300 1.00 86.95 259 PHE B C 1
ATOM 3301 O O . PHE B 2 261 ? 14.639 17.778 96.161 1.00 87.40 259 PHE B O 1
ATOM 3309 N N . PRO B 2 262 ? 13.422 18.178 97.995 1.00 89.34 260 PRO B N 1
ATOM 3310 C CA . PRO B 2 262 ? 12.284 17.472 97.387 1.00 93.25 260 PRO B CA 1
ATOM 3311 C C . PRO B 2 262 ? 11.743 18.151 96.142 1.00 96.06 260 PRO B C 1
ATOM 3312 O O . PRO B 2 262 ? 11.097 17.486 95.324 1.00 97.61 260 PRO B O 1
ATOM 3316 N N . GLN B 2 263 ? 11.999 19.449 95.957 1.00 97.69 261 GLN B N 1
ATOM 3317 C CA . GLN B 2 263 ? 11.324 20.195 94.902 1.00 103.18 261 GLN B CA 1
ATOM 3318 C C . GLN B 2 263 ? 11.968 20.022 93.534 1.00 108.36 261 GLN B C 1
ATOM 3319 O O . GLN B 2 263 ? 11.308 20.285 92.523 1.00 111.63 261 GLN B O 1
ATOM 3325 N N . LEU B 2 264 ? 13.221 19.580 93.469 1.00 111.34 262 LEU B N 1
ATOM 3326 C CA . LEU B 2 264 ? 13.915 19.483 92.195 1.00 117.22 262 LEU B CA 1
ATOM 3327 C C . LEU B 2 264 ? 14.753 18.214 92.140 1.00 118.88 262 LEU B C 1
ATOM 3328 O O . LEU B 2 264 ? 15.081 17.603 93.162 1.00 115.92 262 LEU B O 1
ATOM 3333 N N . GLN B 2 265 ? 15.098 17.832 90.915 1.00 126.10 263 GLN B N 1
ATOM 3334 C CA . GLN B 2 265 ? 15.866 16.630 90.630 1.00 125.82 263 GLN B CA 1
ATOM 3335 C C . GLN B 2 265 ? 17.227 17.033 90.081 1.00 122.27 263 GLN B C 1
ATOM 3336 O O . GLN B 2 265 ? 17.312 17.881 89.185 1.00 123.53 263 GLN B O 1
ATOM 3342 N N . LEU B 2 266 ? 18.282 16.420 90.612 1.00 113.25 264 LEU B N 1
ATOM 3343 C CA . LEU B 2 266 ? 19.657 16.748 90.259 1.00 105.26 264 LEU B CA 1
ATOM 3344 C C . LEU B 2 266 ? 20.335 15.552 89.612 1.00 101.72 264 LEU B C 1
ATOM 3345 O O . LEU B 2 266 ? 20.252 14.431 90.127 1.00 101.83 264 LEU B O 1
ATOM 3350 N N . SER B 2 267 ? 21.023 15.798 88.503 1.00 98.46 265 SER B N 1
ATOM 3351 C CA . SER B 2 267 ? 21.807 14.775 87.826 1.00 94.91 265 SER B CA 1
ATOM 3352 C C . SER B 2 267 ? 23.152 15.355 87.406 1.00 88.88 265 SER B C 1
ATOM 3353 O O . SER B 2 267 ? 23.220 16.128 86.441 1.00 88.69 265 SER B O 1
ATOM 3356 N N . PRO B 2 268 ? 24.233 15.027 88.111 1.00 83.74 266 PRO B N 1
ATOM 3357 C CA . PRO B 2 268 ? 25.550 15.455 87.654 1.00 79.89 266 PRO B CA 1
ATOM 3358 C C . PRO B 2 268 ? 25.877 14.823 86.320 1.00 78.11 266 PRO B C 1
ATOM 3359 O O . PRO B 2 268 ? 25.338 13.755 85.968 1.00 78.19 266 PRO B O 1
ATOM 3363 N N . PRO B 2 269 ? 26.755 15.445 85.533 1.00 76.79 267 PRO B N 1
ATOM 3364 C CA . PRO B 2 269 ? 27.204 14.808 84.291 1.00 78.65 267 PRO B CA 1
ATOM 3365 C C . PRO B 2 269 ? 27.808 13.442 84.572 1.00 78.81 267 PRO B C 1
ATOM 3366 O O . PRO B 2 269 ? 28.556 13.256 85.535 1.00 75.91 267 PRO B O 1
ATOM 3370 N N . LYS B 2 270 ? 27.450 12.477 83.731 1.00 80.31 268 LYS B N 1
ATOM 3371 C CA . LYS B 2 270 ? 27.930 11.113 83.906 1.00 80.64 268 LYS B CA 1
ATOM 3372 C C . LYS B 2 270 ? 29.449 11.057 83.794 1.00 79.95 268 LYS B C 1
ATOM 3373 O O . LYS B 2 270 ? 30.040 11.604 82.858 1.00 79.71 268 LYS B O 1
ATOM 3379 N N . GLY B 2 271 ? 30.080 10.390 84.759 1.00 77.68 269 GLY B N 1
ATOM 3380 C CA . GLY B 2 271 ? 31.523 10.316 84.823 1.00 76.28 269 GLY B CA 1
ATOM 3381 C C . GLY B 2 271 ? 32.182 11.418 85.622 1.00 72.24 269 GLY B C 1
ATOM 3382 O O . GLY B 2 271 ? 33.412 11.404 85.766 1.00 69.81 269 GLY B O 1
ATOM 3383 N N . ALA B 2 272 ? 31.408 12.378 86.135 1.00 70.96 270 ALA B N 1
ATOM 3384 C CA . ALA B 2 272 ? 31.981 13.419 86.981 1.00 69.06 270 ALA B CA 1
ATOM 3385 C C . ALA B 2 272 ? 32.533 12.833 88.274 1.00 67.21 270 ALA B C 1
ATOM 3386 O O . ALA B 2 272 ? 33.578 13.272 88.770 1.00 66.64 270 ALA B O 1
ATOM 3388 N N . PHE B 2 273 ? 31.843 11.844 88.834 1.00 66.22 271 PHE B N 1
ATOM 3389 C CA . PHE B 2 273 ? 32.286 11.141 90.031 1.00 64.81 271 PHE B CA 1
ATOM 3390 C C . PHE B 2 273 ? 32.429 9.668 89.684 1.00 68.47 271 PHE B C 1
ATOM 3391 O O . PHE B 2 273 ? 31.466 9.037 89.234 1.00 72.25 271 PHE B O 1
ATOM 3399 N N . SER B 2 274 ? 33.625 9.123 89.888 1.00 68.56 272 SER B N 1
ATOM 3400 C CA . SER B 2 274 ? 33.895 7.746 89.500 1.00 69.97 272 SER B CA 1
ATOM 3401 C C . SER B 2 274 ? 35.069 7.218 90.312 1.00 68.46 272 SER B C 1
ATOM 3402 O O . SER B 2 274 ? 35.710 7.951 91.070 1.00 63.97 272 SER B O 1
ATOM 3405 N N . THR B 2 275 ? 35.335 5.923 90.144 1.00 69.25 273 THR B N 1
ATOM 3406 C CA . THR B 2 275 ? 36.519 5.281 90.692 1.00 68.04 273 THR B CA 1
ATOM 3407 C C . THR B 2 275 ? 37.720 5.387 89.756 1.00 71.67 273 THR B C 1
ATOM 3408 O O . THR B 2 275 ? 38.683 4.627 89.908 1.00 72.97 273 THR B O 1
ATOM 3412 N N . TYR B 2 276 ? 37.674 6.317 88.796 1.00 72.08 274 TYR B N 1
ATOM 3413 C CA . TYR B 2 276 ? 38.746 6.457 87.814 1.00 72.65 274 TYR B CA 1
ATOM 3414 C C . TYR B 2 276 ? 40.087 6.728 88.484 1.00 69.81 274 TYR B C 1
ATOM 3415 O O . TYR B 2 276 ? 41.121 6.198 88.060 1.00 70.68 274 TYR B O 1
ATOM 3424 N N . ILE B 2 277 ? 40.090 7.551 89.535 1.00 66.85 275 ILE B N 1
ATOM 3425 C CA . ILE B 2 277 ? 41.347 7.934 90.166 1.00 66.58 275 ILE B CA 1
ATOM 3426 C C . ILE B 2 277 ? 42.001 6.743 90.855 1.00 67.19 275 ILE B C 1
ATOM 3427 O O . ILE B 2 277 ? 43.232 6.674 90.954 1.00 69.10 275 ILE B O 1
ATOM 3432 N N . GLN B 2 278 ? 41.205 5.787 91.338 1.00 65.18 276 GLN B N 1
ATOM 3433 C CA . GLN B 2 278 ? 41.789 4.591 91.932 1.00 63.55 276 GLN B CA 1
ATOM 3434 C C . GLN B 2 278 ? 42.507 3.747 90.891 1.00 66.30 276 GLN B C 1
ATOM 3435 O O . GLN B 2 278 ? 43.441 3.013 91.225 1.00 65.37 276 GLN B O 1
ATOM 3441 N N . LYS B 2 279 ? 42.093 3.834 89.630 1.00 69.59 277 LYS B N 1
ATOM 3442 C CA . LYS B 2 279 ? 42.632 2.930 88.623 1.00 71.95 277 LYS B CA 1
ATOM 3443 C C . LYS B 2 279 ? 43.895 3.478 87.972 1.00 72.03 277 LYS B C 1
ATOM 3444 O O . LYS B 2 279 ? 44.785 2.698 87.613 1.00 73.03 277 LYS B O 1
ATOM 3450 N N . HIS B 2 280 ? 44.006 4.796 87.831 1.00 72.44 278 HIS B N 1
ATOM 3451 C CA . HIS B 2 280 ? 45.098 5.398 87.077 1.00 76.30 278 HIS B CA 1
ATOM 3452 C C . HIS B 2 280 ? 46.107 6.145 87.936 1.00 73.91 278 HIS B C 1
ATOM 3453 O O . HIS B 2 280 ? 47.303 6.122 87.630 1.00 73.53 278 HIS B O 1
ATOM 3460 N N . ARG B 2 281 ? 45.671 6.807 89.005 1.00 72.64 279 ARG B N 1
ATOM 3461 C CA . ARG B 2 281 ? 46.617 7.398 89.940 1.00 71.07 279 ARG B CA 1
ATOM 3462 C C . ARG B 2 281 ? 47.279 6.298 90.763 1.00 69.81 279 ARG B C 1
ATOM 3463 O O . ARG B 2 281 ? 46.716 5.216 90.958 1.00 68.35 279 ARG B O 1
ATOM 3471 N N . SER B 2 282 ? 48.510 6.563 91.203 1.00 69.80 280 SER B N 1
ATOM 3472 C CA . SER B 2 282 ? 49.239 5.626 92.051 1.00 68.51 280 SER B CA 1
ATOM 3473 C C . SER B 2 282 ? 48.402 5.241 93.261 1.00 65.99 280 SER B C 1
ATOM 3474 O O . SER B 2 282 ? 47.971 6.104 94.032 1.00 64.93 280 SER B O 1
ATOM 3477 N N . ASN B 2 283 ? 48.168 3.939 93.416 1.00 66.89 281 ASN B N 1
ATOM 3478 C CA . ASN B 2 283 ? 47.307 3.415 94.470 1.00 64.34 281 ASN B CA 1
ATOM 3479 C C . ASN B 2 283 ? 47.927 2.139 95.016 1.00 67.43 281 ASN B C 1
ATOM 3480 O O . ASN B 2 283 ? 48.164 1.190 94.263 1.00 68.79 281 ASN B O 1
ATOM 3485 N N . GLN B 2 284 ? 48.193 2.120 96.321 1.00 69.09 282 GLN B N 1
ATOM 3486 C CA . GLN B 2 284 ? 48.750 0.955 96.992 1.00 73.49 282 GLN B CA 1
ATOM 3487 C C . GLN B 2 284 ? 47.697 0.154 97.747 1.00 68.53 282 GLN B C 1
ATOM 3488 O O . GLN B 2 284 ? 48.049 -0.759 98.499 1.00 68.18 282 GLN B O 1
ATOM 3494 N N . PHE B 2 285 ? 46.421 0.469 97.562 1.00 65.19 283 PHE B N 1
ATOM 3495 C CA . PHE B 2 285 ? 45.326 -0.145 98.293 1.00 64.65 283 PHE B CA 1
ATOM 3496 C C . PHE B 2 285 ? 44.372 -0.852 97.337 1.00 66.05 283 PHE B C 1
ATOM 3497 O O . PHE B 2 285 ? 44.320 -0.524 96.146 1.00 67.78 283 PHE B O 1
ATOM 3505 N N . PRO B 2 286 ? 43.610 -1.831 97.821 1.00 64.79 284 PRO B N 1
ATOM 3506 C CA . PRO B 2 286 ? 42.629 -2.509 96.957 1.00 64.68 284 PRO B CA 1
ATOM 3507 C C . PRO B 2 286 ? 41.532 -1.551 96.531 1.00 64.10 284 PRO B C 1
ATOM 3508 O O . PRO B 2 286 ? 41.276 -0.547 97.213 1.00 53.39 284 PRO B O 1
ATOM 3512 N N . PRO B 2 287 ? 40.867 -1.818 95.408 1.00 63.72 285 PRO B N 1
ATOM 3513 C CA . PRO B 2 287 ? 39.785 -0.933 94.967 1.00 62.35 285 PRO B CA 1
ATOM 3514 C C . PRO B 2 287 ? 38.559 -1.061 95.857 1.00 64.78 285 PRO B C 1
ATOM 3515 O O . PRO B 2 287 ? 38.251 -2.134 96.380 1.00 65.65 285 PRO B O 1
ATOM 3519 N N . ARG B 2 288 ? 37.852 0.057 96.020 1.00 67.23 286 ARG B N 1
ATOM 3520 C CA . ARG B 2 288 ? 36.635 0.106 96.818 1.00 71.13 286 ARG B CA 1
ATOM 3521 C C . ARG B 2 288 ? 35.521 0.772 96.028 1.00 72.24 286 ARG B C 1
ATOM 3522 O O . ARG B 2 288 ? 35.755 1.749 95.310 1.00 73.85 286 ARG B O 1
ATOM 3530 N N . LYS B 2 289 ? 34.310 0.240 96.167 1.00 72.92 287 LYS B N 1
ATOM 3531 C CA . LYS B 2 289 ? 33.146 0.854 95.550 1.00 73.88 287 LYS B CA 1
ATOM 3532 C C . LYS B 2 289 ? 32.761 2.126 96.300 1.00 68.71 287 LYS B C 1
ATOM 3533 O O . LYS B 2 289 ? 33.103 2.318 97.469 1.00 65.41 287 LYS B O 1
ATOM 3539 N N . ILE B 2 290 ? 32.044 3.006 95.608 1.00 67.43 288 ILE B N 1
ATOM 3540 C CA . ILE B 2 290 ? 31.559 4.237 96.220 1.00 63.82 288 ILE B CA 1
ATOM 3541 C C . ILE B 2 290 ? 30.305 3.928 97.024 1.00 63.04 288 ILE B C 1
ATOM 3542 O O . ILE B 2 290 ? 29.342 3.355 96.502 1.00 65.01 288 ILE B O 1
ATOM 3547 N N . THR B 2 291 ? 30.316 4.307 98.297 1.00 60.54 289 THR B N 1
ATOM 3548 C CA . THR B 2 291 ? 29.182 4.064 99.174 1.00 59.02 289 THR B CA 1
ATOM 3549 C C . THR B 2 291 ? 28.075 5.074 98.895 1.00 56.85 289 THR B C 1
ATOM 3550 O O . THR B 2 291 ? 28.330 6.192 98.438 1.00 56.08 289 THR B O 1
ATOM 3554 N N . LYS B 2 292 ? 26.836 4.662 99.163 1.00 57.10 290 LYS B N 1
ATOM 3555 C CA . LYS B 2 292 ? 25.693 5.544 98.970 1.00 60.55 290 LYS B CA 1
ATOM 3556 C C . LYS B 2 292 ? 25.856 6.822 99.784 1.00 59.19 290 LYS B C 1
ATOM 3557 O O . LYS B 2 292 ? 26.189 6.782 100.972 1.00 58.93 290 LYS B O 1
ATOM 3563 N N . LEU B 2 293 ? 25.622 7.954 99.134 1.00 58.85 291 LEU B N 1
ATOM 3564 C CA . LEU B 2 293 ? 25.803 9.257 99.747 1.00 57.20 291 LEU B CA 1
ATOM 3565 C C . LEU B 2 293 ? 24.579 9.639 100.574 1.00 60.09 291 LEU B C 1
ATOM 3566 O O . LEU B 2 293 ? 23.489 9.098 100.375 1.00 62.39 291 LEU B O 1
ATOM 3571 N N . PRO B 2 294 ? 24.736 10.564 101.522 1.00 59.36 292 PRO B N 1
ATOM 3572 C CA . PRO B 2 294 ? 23.566 11.079 102.241 1.00 60.07 292 PRO B CA 1
ATOM 3573 C C . PRO B 2 294 ? 22.600 11.763 101.285 1.00 64.81 292 PRO B C 1
ATOM 3574 O O . PRO B 2 294 ? 22.988 12.248 100.220 1.00 65.96 292 PRO B O 1
ATOM 3578 N N . THR B 2 295 ? 21.327 11.804 101.678 1.00 67.54 293 THR B N 1
ATOM 3579 C CA . THR B 2 295 ? 20.291 12.390 100.837 1.00 71.85 293 THR B CA 1
ATOM 3580 C C . THR B 2 295 ? 20.016 13.856 101.150 1.00 71.64 293 THR B C 1
ATOM 3581 O O . THR B 2 295 ? 19.340 14.522 100.358 1.00 73.43 293 THR B O 1
ATOM 3585 N N . ASP B 2 296 ? 20.516 14.376 102.271 1.00 69.90 294 ASP B N 1
ATOM 3586 C CA . ASP B 2 296 ? 20.263 15.758 102.659 1.00 69.42 294 ASP B CA 1
ATOM 3587 C C . ASP B 2 296 ? 21.537 16.368 103.234 1.00 64.64 294 ASP B C 1
ATOM 3588 O O . ASP B 2 296 ? 22.583 15.717 103.320 1.00 60.37 294 ASP B O 1
ATOM 3593 N N . TYR B 2 297 ? 21.438 17.634 103.642 1.00 65.54 295 TYR B N 1
ATOM 3594 C CA . TYR B 2 297 ? 22.551 18.357 104.240 1.00 64.09 295 TYR B CA 1
ATOM 3595 C C . TYR B 2 297 ? 22.478 18.392 105.762 1.00 63.35 295 TYR B C 1
ATOM 3596 O O . TYR B 2 297 ? 23.116 19.249 106.383 1.00 62.15 295 TYR B O 1
ATOM 3605 N N . SER B 2 298 ? 21.712 17.486 106.377 1.00 63.83 296 SER B N 1
ATOM 3606 C CA . SER B 2 298 ? 21.585 17.483 107.831 1.00 64.26 296 SER B CA 1
ATOM 3607 C C . SER B 2 298 ? 22.913 17.234 108.534 1.00 62.73 296 SER B C 1
ATOM 3608 O O . SER B 2 298 ? 23.070 17.628 109.695 1.00 63.06 296 SER B O 1
ATOM 3611 N N . GLY B 2 299 ? 23.871 16.594 107.861 1.00 59.91 297 GLY B N 1
ATOM 3612 C CA . GLY B 2 299 ? 25.166 16.362 108.477 1.00 59.17 297 GLY B CA 1
ATOM 3613 C C . GLY B 2 299 ? 25.920 17.640 108.781 1.00 59.33 297 GLY B C 1
ATOM 3614 O O . GLY B 2 299 ? 26.701 17.694 109.737 1.00 59.54 297 GLY B O 1
ATOM 3615 N N . PHE B 2 300 ? 25.704 18.684 107.977 1.00 58.97 298 PHE B N 1
ATOM 3616 C CA . PHE B 2 300 ? 26.334 19.971 108.252 1.00 57.19 298 PHE B CA 1
ATOM 3617 C C . PHE B 2 300 ? 25.789 20.584 109.535 1.00 54.93 298 PHE B C 1
ATOM 3618 O O . PHE B 2 300 ? 26.519 21.262 110.268 1.00 52.65 298 PHE B O 1
ATOM 3626 N N . ILE B 2 301 ? 24.506 20.353 109.822 1.00 55.84 299 ILE B N 1
ATOM 3627 C CA . ILE B 2 301 ? 23.910 20.860 111.055 1.00 55.99 299 ILE B CA 1
ATOM 3628 C C . ILE B 2 301 ? 24.552 20.192 112.264 1.00 54.67 299 ILE B C 1
ATOM 3629 O O . ILE B 2 301 ? 24.909 20.854 113.247 1.00 53.74 299 ILE B O 1
ATOM 3634 N N . THR B 2 302 ? 24.708 18.866 112.208 1.00 53.69 300 THR B N 1
ATOM 3635 C CA . THR B 2 302 ? 25.376 18.146 113.288 1.00 51.71 300 THR B CA 1
ATOM 3636 C C . THR B 2 302 ? 26.803 18.645 113.476 1.00 50.82 300 THR B C 1
ATOM 3637 O O . THR B 2 302 ? 27.263 18.823 114.610 1.00 49.41 300 THR B O 1
ATOM 3641 N N . LEU B 2 303 ? 27.513 18.890 112.373 1.00 50.84 301 LEU B N 1
ATOM 3642 C CA . LEU B 2 303 ? 28.877 19.399 112.469 1.00 48.69 301 LEU B CA 1
ATOM 3643 C C . LEU B 2 303 ? 28.910 20.775 113.119 1.00 47.13 301 LEU B C 1
ATOM 3644 O O . LEU B 2 303 ? 29.764 21.047 113.971 1.00 45.69 301 LEU B O 1
ATOM 3649 N N . ALA B 2 304 ? 27.984 21.655 112.736 1.00 46.95 302 ALA B N 1
ATOM 3650 C CA . ALA B 2 304 ? 28.013 23.021 113.248 1.00 47.72 302 ALA B CA 1
ATOM 3651 C C . ALA B 2 304 ? 27.691 23.069 114.737 1.00 47.20 302 ALA B C 1
ATOM 3652 O O . ALA B 2 304 ? 28.344 23.798 115.491 1.00 47.74 302 ALA B O 1
ATOM 3654 N N . ASN B 2 305 ? 26.689 22.305 115.181 1.00 46.74 303 ASN B N 1
ATOM 3655 C CA . ASN B 2 305 ? 26.325 22.334 116.595 1.00 47.33 303 ASN B CA 1
ATOM 3656 C C . ASN B 2 305 ? 27.405 21.697 117.460 1.00 48.28 303 ASN B C 1
ATOM 3657 O O . ASN B 2 305 ? 27.648 22.148 118.585 1.00 49.78 303 ASN B O 1
ATOM 3662 N N . ASP B 2 306 ? 28.061 20.650 116.958 1.00 46.96 304 ASP B N 1
ATOM 3663 C CA . ASP B 2 306 ? 29.120 20.008 117.730 1.00 46.51 304 ASP B CA 1
ATOM 3664 C C . ASP B 2 306 ? 30.307 20.944 117.924 1.00 45.78 304 ASP B C 1
ATOM 3665 O O . ASP B 2 306 ? 30.896 20.994 119.011 1.00 42.84 304 ASP B O 1
ATOM 3670 N N . VAL B 2 307 ? 30.669 21.697 116.883 1.00 46.19 305 VAL B N 1
ATOM 3671 C CA . VAL B 2 307 ? 31.747 22.671 117.011 1.00 46.41 305 VAL B CA 1
ATOM 3672 C C . VAL B 2 307 ? 31.332 23.806 117.941 1.00 49.41 305 VAL B C 1
ATOM 3673 O O . VAL B 2 307 ? 32.134 24.286 118.750 1.00 52.01 305 VAL B O 1
ATOM 3677 N N . LYS B 2 308 ? 30.072 24.244 117.849 1.00 49.38 306 LYS B N 1
ATOM 3678 C CA . LYS B 2 308 ? 29.578 25.273 118.761 1.00 50.53 306 LYS B CA 1
ATOM 3679 C C . LYS B 2 308 ? 29.694 24.825 120.212 1.00 51.08 306 LYS B C 1
ATOM 3680 O O . LYS B 2 308 ? 30.000 25.632 121.097 1.00 54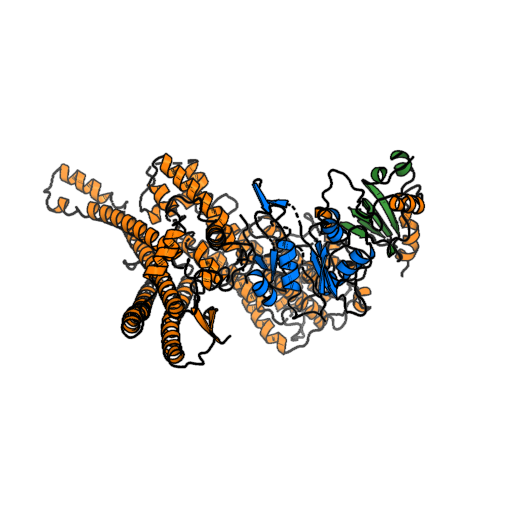.45 306 LYS B O 1
ATOM 3686 N N . THR B 2 309 ? 29.457 23.538 120.474 1.00 47.75 307 THR B N 1
ATOM 3687 C CA . THR B 2 309 ? 29.598 23.024 121.832 1.00 46.92 307 THR B CA 1
ATOM 3688 C C . THR B 2 309 ? 31.049 23.089 122.295 1.00 47.17 307 THR B C 1
ATOM 3689 O O . THR B 2 309 ? 31.321 23.340 123.474 1.00 47.96 307 THR B O 1
ATOM 3693 N N . ILE B 2 310 ? 31.993 22.880 121.373 1.00 46.18 308 ILE B N 1
ATOM 3694 C CA . ILE B 2 310 ? 33.411 22.919 121.724 1.00 43.79 308 ILE B CA 1
ATOM 3695 C C . ILE B 2 310 ? 33.801 24.301 122.228 1.00 43.54 308 ILE B C 1
ATOM 3696 O O . ILE B 2 310 ? 34.521 24.435 123.225 1.00 42.85 308 ILE B O 1
ATOM 3701 N N . LEU B 2 311 ? 33.328 25.349 121.552 1.00 45.34 309 LEU B N 1
ATOM 3702 C CA . LEU B 2 311 ? 33.703 26.712 121.911 1.00 49.46 309 LEU B CA 1
ATOM 3703 C C . LEU B 2 311 ? 33.166 27.136 123.272 1.00 50.60 309 LEU B C 1
ATOM 3704 O O . LEU B 2 311 ? 33.637 28.138 123.818 1.00 52.88 309 LEU B O 1
ATOM 3709 N N . LEU B 2 312 ? 32.193 26.407 123.829 1.00 48.84 310 LEU B N 1
ATOM 3710 C CA . LEU B 2 312 ? 31.612 26.802 125.110 1.00 47.60 310 LEU B CA 1
ATOM 3711 C C . LEU B 2 312 ? 32.613 26.676 126.249 1.00 47.21 310 LEU B C 1
ATOM 3712 O O . LEU B 2 312 ? 32.497 27.388 127.254 1.00 47.99 310 LEU B O 1
ATOM 3717 N N . VAL B 2 313 ? 33.594 25.780 126.116 1.00 46.76 311 VAL B N 1
ATOM 3718 C CA . VAL B 2 313 ? 34.542 25.557 127.199 1.00 44.37 311 VAL B CA 1
ATOM 3719 C C . VAL B 2 313 ? 35.411 26.783 127.442 1.00 47.00 311 VAL B C 1
ATOM 3720 O O . VAL B 2 313 ? 36.020 26.904 128.511 1.00 48.46 311 VAL B O 1
ATOM 3724 N N . ASP B 2 314 ? 35.475 27.707 126.480 1.00 49.11 312 ASP B N 1
ATOM 3725 C CA . ASP B 2 314 ? 36.245 28.929 126.680 1.00 52.92 312 ASP B CA 1
ATOM 3726 C C . ASP B 2 314 ? 35.638 29.802 127.773 1.00 54.87 312 ASP B C 1
ATOM 3727 O O . ASP B 2 314 ? 36.347 30.603 128.392 1.00 56.76 312 ASP B O 1
ATOM 3732 N N . LYS B 2 315 ? 34.342 29.646 128.041 1.00 54.85 313 LYS B N 1
ATOM 3733 C CA . LYS B 2 315 ? 33.646 30.437 129.049 1.00 56.61 313 LYS B CA 1
ATOM 3734 C C . LYS B 2 315 ? 33.837 29.911 130.465 1.00 56.44 313 LYS B C 1
ATOM 3735 O O . LYS B 2 315 ? 33.258 30.476 131.400 1.00 55.36 313 LYS B O 1
ATOM 3741 N N . ALA B 2 316 ? 34.619 28.851 130.646 1.00 55.85 314 ALA B N 1
ATOM 3742 C CA . ALA B 2 316 ? 34.783 28.261 131.966 1.00 53.65 314 ALA B CA 1
ATOM 3743 C C . ALA B 2 316 ? 35.567 29.191 132.881 1.00 57.05 314 ALA B C 1
ATOM 3744 O O . ALA B 2 316 ? 36.552 29.812 132.472 1.00 59.22 314 ALA B O 1
ATOM 3746 N N . GLU B 2 317 ? 35.116 29.288 134.129 1.00 59.50 315 GLU B N 1
ATOM 3747 C CA . GLU B 2 317 ? 35.756 30.126 135.130 1.00 63.51 315 GLU B CA 1
ATOM 3748 C C . GLU B 2 317 ? 36.357 29.327 136.277 1.00 60.10 315 GLU B C 1
ATOM 3749 O O . GLU B 2 317 ? 36.858 29.927 137.234 1.00 64.56 315 GLU B O 1
ATOM 3755 N N . SER B 2 318 ? 36.329 27.998 136.211 1.00 54.75 316 SER B N 1
ATOM 3756 C CA . SER B 2 318 ? 36.902 27.176 137.265 1.00 51.76 316 SER B CA 1
ATOM 3757 C C . SER B 2 318 ? 37.311 25.831 136.684 1.00 50.02 316 SER B C 1
ATOM 3758 O O . SER B 2 318 ? 36.908 25.458 135.579 1.00 48.52 316 SER B O 1
ATOM 3761 N N . ALA B 2 319 ? 38.132 25.106 137.448 1.00 46.84 317 ALA B N 1
ATOM 3762 C CA . ALA B 2 319 ? 38.540 23.770 137.027 1.00 44.01 317 ALA B CA 1
ATOM 3763 C C . ALA B 2 319 ? 37.367 22.802 137.033 1.00 43.84 317 ALA B C 1
ATOM 3764 O O . ALA B 2 319 ? 37.339 21.857 136.237 1.00 46.51 317 ALA B O 1
ATOM 3766 N N . LEU B 2 320 ? 36.391 23.022 137.914 1.00 42.74 318 LEU B N 1
ATOM 3767 C CA . LEU B 2 320 ? 35.234 22.137 137.965 1.00 42.62 318 LEU B CA 1
ATOM 3768 C C . LEU B 2 320 ? 34.354 22.301 136.734 1.00 40.97 318 LEU B C 1
ATOM 3769 O O . LEU B 2 320 ? 33.732 21.332 136.284 1.00 40.14 318 LEU B O 1
ATOM 3774 N N . GLU B 2 321 ? 34.303 23.508 136.167 1.00 38.22 319 GLU B N 1
ATOM 3775 C CA . GLU B 2 321 ? 33.491 23.723 134.974 1.00 38.68 319 GLU B CA 1
ATOM 3776 C C . GLU B 2 321 ? 34.111 23.053 133.751 1.00 39.35 319 GLU B C 1
ATOM 3777 O O . GLU B 2 321 ? 33.389 22.507 132.909 1.00 37.81 319 GLU B O 1
ATOM 3783 N N . THR B 2 322 ? 35.444 23.078 133.634 1.00 38.31 320 THR B N 1
ATOM 3784 C CA . THR B 2 322 ? 36.097 22.325 132.565 1.00 37.99 320 THR B CA 1
ATOM 3785 C C . THR B 2 322 ? 35.970 20.824 132.795 1.00 37.51 320 THR B C 1
ATOM 3786 O O . THR B 2 322 ? 35.734 20.063 131.849 1.00 36.26 320 THR B O 1
ATOM 3790 N N . TYR B 2 323 ? 36.127 20.383 134.046 1.00 36.64 321 TYR B N 1
ATOM 3791 C CA . TYR B 2 323 ? 36.048 18.959 134.355 1.00 36.19 321 TYR B CA 1
ATOM 3792 C C . TYR B 2 323 ? 34.685 18.391 133.973 1.00 36.53 321 TYR B C 1
ATOM 3793 O O . TYR B 2 323 ? 34.596 17.352 133.307 1.00 34.73 321 TYR B O 1
ATOM 3802 N N . GLN B 2 324 ? 33.609 19.077 134.366 1.00 37.62 322 GLN B N 1
ATOM 3803 C CA . GLN B 2 324 ? 32.266 18.616 134.022 1.00 38.13 322 GLN B CA 1
ATOM 3804 C C . GLN B 2 324 ? 31.971 18.785 132.537 1.00 39.83 322 GLN B C 1
ATOM 3805 O O . GLN B 2 324 ? 31.177 18.020 131.975 1.00 40.13 322 GLN B O 1
ATOM 3811 N N . PHE B 2 325 ? 32.588 19.774 131.884 1.00 37.85 323 PHE B N 1
ATOM 3812 C CA . PHE B 2 325 ? 32.455 19.875 130.435 1.00 38.22 323 PHE B CA 1
ATOM 3813 C C . PHE B 2 325 ? 33.052 18.651 129.754 1.00 38.29 323 PHE B C 1
ATOM 3814 O O . PHE B 2 325 ? 32.450 18.088 128.833 1.00 40.99 323 PHE B O 1
ATOM 3822 N N . ALA B 2 326 ? 34.233 18.219 130.201 1.00 36.08 324 ALA B N 1
ATOM 3823 C CA . ALA B 2 326 ? 34.840 17.021 129.632 1.00 35.45 324 ALA B CA 1
ATOM 3824 C C . ALA B 2 326 ? 34.025 15.772 129.942 1.00 36.36 324 ALA B C 1
ATOM 3825 O O . ALA B 2 326 ? 34.032 14.821 129.155 1.00 39.41 324 ALA B O 1
ATOM 3827 N N . LYS B 2 327 ? 33.322 15.751 131.075 1.00 36.00 325 LYS B N 1
ATOM 3828 C CA . LYS B 2 327 ? 32.581 14.551 131.449 1.00 37.16 325 LYS B CA 1
ATOM 3829 C C . LYS B 2 327 ? 31.304 14.396 130.637 1.00 36.99 325 LYS B C 1
ATOM 3830 O O . LYS B 2 327 ? 30.806 13.276 130.486 1.00 38.92 325 LYS B O 1
ATOM 3836 N N . PHE B 2 328 ? 30.764 15.494 130.102 1.00 36.13 326 PHE B N 1
ATOM 3837 C CA . PHE B 2 328 ? 29.439 15.476 129.503 1.00 35.15 326 PHE B CA 1
ATOM 3838 C C . PHE B 2 328 ? 29.383 15.874 128.033 1.00 37.29 326 PHE B C 1
ATOM 3839 O O . PHE B 2 328 ? 28.414 15.505 127.362 1.00 38.90 326 PHE B O 1
ATOM 3847 N N . PHE B 2 329 ? 30.373 16.605 127.510 1.00 37.33 327 PHE B N 1
ATOM 3848 C CA . PHE B 2 329 ? 30.226 17.139 126.157 1.00 41.14 327 PHE B CA 1
ATOM 3849 C C . PHE B 2 329 ? 30.208 16.036 125.109 1.00 41.01 327 PHE B C 1
ATOM 3850 O O . PHE B 2 329 ? 29.610 16.207 124.041 1.00 41.50 327 PHE B O 1
ATOM 3858 N N . ASN B 2 330 ? 30.838 14.898 125.399 1.00 42.03 328 ASN B N 1
ATOM 3859 C CA . ASN B 2 330 ? 30.973 13.800 124.450 1.00 41.71 328 ASN B CA 1
ATOM 3860 C C . ASN B 2 330 ? 30.420 12.500 125.022 1.00 43.98 328 ASN B C 1
ATOM 3861 O O . ASN B 2 330 ? 30.823 11.414 124.599 1.00 44.89 328 ASN B O 1
ATOM 3866 N N . LYS B 2 331 ? 29.495 12.591 125.974 1.00 45.46 329 LYS B N 1
ATOM 3867 C CA . LYS B 2 331 ? 29.077 11.439 126.765 1.00 43.33 329 LYS B CA 1
ATOM 3868 C C . LYS B 2 331 ? 27.755 10.838 126.317 1.00 46.22 329 LYS B C 1
ATOM 3869 O O . LYS B 2 331 ? 27.617 9.613 126.293 1.00 46.29 329 LYS B O 1
ATOM 3875 N N . LEU B 2 332 ? 26.771 11.673 125.982 1.00 48.97 330 LEU B N 1
ATOM 3876 C CA . LEU B 2 332 ? 25.456 11.156 125.624 1.00 51.30 330 LEU B CA 1
ATOM 3877 C C . LEU B 2 332 ? 25.470 10.520 124.240 1.00 54.95 330 LEU B C 1
ATOM 3878 O O . LEU B 2 332 ? 24.834 9.482 124.020 1.00 56.80 330 LEU B O 1
ATOM 3883 N N . GLU B 2 333 ? 26.188 11.123 123.296 1.00 57.25 331 GLU B N 1
ATOM 3884 C CA . GLU B 2 333 ? 26.404 10.513 121.993 1.00 60.25 331 GLU B CA 1
ATOM 3885 C C . GLU B 2 333 ? 27.728 11.012 121.438 1.00 55.09 331 GLU B C 1
ATOM 3886 O O . GLU B 2 333 ? 28.230 12.070 121.830 1.00 55.41 331 GLU B O 1
ATOM 3892 N N . GLN B 2 334 ? 28.293 10.232 120.521 1.00 50.10 332 GLN B N 1
ATOM 3893 C CA . GLN B 2 334 ? 29.611 10.537 119.983 1.00 45.53 332 GLN B CA 1
ATOM 3894 C C . GLN B 2 334 ? 29.558 11.788 119.113 1.00 41.88 332 GLN B C 1
ATOM 3895 O O . GLN B 2 334 ? 28.771 11.865 118.166 1.00 43.58 332 GLN B O 1
ATOM 3901 N N . ARG B 2 335 ? 30.399 12.766 119.437 1.00 40.40 333 ARG B N 1
ATOM 3902 C CA . ARG B 2 335 ? 30.431 14.020 118.699 1.00 42.06 333 ARG B CA 1
ATOM 3903 C C . ARG B 2 335 ? 31.108 13.836 117.344 1.00 44.15 333 ARG B C 1
ATOM 3904 O O . ARG B 2 335 ? 31.840 12.871 117.106 1.00 43.58 333 ARG B O 1
ATOM 3912 N N . HIS B 2 336 ? 30.853 14.791 116.449 1.00 44.15 334 HIS B N 1
ATOM 3913 C CA . HIS B 2 336 ? 31.495 14.798 115.143 1.00 42.62 334 HIS B CA 1
ATOM 3914 C C . HIS B 2 336 ? 33.012 14.789 115.305 1.00 42.78 334 HIS B C 1
ATOM 3915 O O . HIS B 2 336 ? 33.559 15.371 116.248 1.00 44.87 334 HIS B O 1
ATOM 3922 N N . VAL B 2 337 ? 33.696 14.105 114.384 1.00 40.87 335 VAL B N 1
ATOM 3923 C CA . VAL B 2 337 ? 35.135 13.898 114.530 1.00 41.48 335 VAL B CA 1
ATOM 3924 C C . VAL B 2 337 ? 35.887 15.225 114.476 1.00 41.52 335 VAL B C 1
ATOM 3925 O O . VAL B 2 337 ? 36.884 15.414 115.184 1.00 42.34 335 VAL B O 1
ATOM 3929 N N . ILE B 2 338 ? 35.426 16.168 113.648 1.00 39.92 336 ILE B N 1
ATOM 3930 C CA . ILE B 2 338 ? 36.069 17.479 113.590 1.00 40.70 336 ILE B CA 1
ATOM 3931 C C . ILE B 2 338 ? 35.997 18.159 114.951 1.00 42.53 336 ILE B C 1
ATOM 3932 O O . ILE B 2 338 ? 36.992 18.699 115.450 1.00 43.83 336 ILE B O 1
ATOM 3937 N N . ALA B 2 339 ? 34.820 18.129 115.580 1.00 41.35 337 ALA B N 1
ATOM 3938 C CA . ALA B 2 339 ? 34.685 18.715 116.909 1.00 40.54 337 ALA B CA 1
ATOM 3939 C C . ALA B 2 339 ? 35.525 17.961 117.932 1.00 39.70 337 ALA B C 1
ATOM 3940 O O . ALA B 2 339 ? 36.043 18.560 118.881 1.00 39.40 337 ALA B O 1
ATOM 3942 N N . ARG B 2 340 ? 35.675 16.646 117.758 1.00 38.23 338 ARG B N 1
ATOM 3943 C CA . ARG B 2 340 ? 36.451 15.868 118.718 1.00 37.90 338 ARG B CA 1
ATOM 3944 C C . ARG B 2 340 ? 37.944 16.136 118.575 1.00 41.41 338 ARG B C 1
ATOM 3945 O O . ARG B 2 340 ? 38.680 16.108 119.566 1.00 45.11 338 ARG B O 1
ATOM 3953 N N . ILE B 2 341 ? 38.418 16.383 117.354 1.00 41.99 339 ILE B N 1
ATOM 3954 C CA . ILE B 2 341 ? 39.798 16.828 117.189 1.00 43.55 339 ILE B CA 1
ATOM 3955 C C . ILE B 2 341 ? 39.952 18.252 117.695 1.00 44.17 339 ILE B C 1
ATOM 3956 O O . ILE B 2 341 ? 40.978 18.614 118.284 1.00 45.34 339 ILE B O 1
ATOM 3961 N N . LEU B 2 342 ? 38.929 19.080 117.480 1.00 44.93 340 LEU B N 1
ATOM 3962 C CA . LEU B 2 342 ? 39.042 20.503 117.774 1.00 48.03 340 LEU B CA 1
ATOM 3963 C C . LEU B 2 342 ? 39.195 20.756 119.269 1.00 49.48 340 LEU B C 1
ATOM 3964 O O . LEU B 2 342 ? 39.976 21.625 119.679 1.00 50.35 340 LEU B O 1
ATOM 3969 N N . PHE B 2 343 ? 38.477 19.993 120.097 1.00 46.71 341 PHE B N 1
ATOM 3970 C CA . PHE B 2 343 ? 38.454 20.275 121.531 1.00 45.77 341 PHE B CA 1
ATOM 3971 C C . PHE B 2 343 ? 39.838 20.228 122.174 1.00 44.32 341 PHE B C 1
ATOM 3972 O O . PHE B 2 343 ? 40.223 21.222 122.813 1.00 46.21 341 PHE B O 1
ATOM 3980 N N . PRO B 2 344 ? 40.638 19.159 122.047 1.00 43.64 342 PRO B N 1
ATOM 3981 C CA . PRO B 2 344 ? 41.958 19.196 122.702 1.00 46.55 342 PRO B CA 1
ATOM 3982 C C . PRO B 2 344 ? 42.871 20.281 122.158 1.00 48.63 342 PRO B C 1
ATOM 3983 O O . PRO B 2 344 ? 43.648 20.861 122.926 1.00 50.83 342 PRO B O 1
ATOM 3987 N N . LEU B 2 345 ? 42.795 20.584 120.859 1.00 48.72 343 LEU B N 1
ATOM 3988 C CA . LEU B 2 345 ? 43.619 21.655 120.304 1.00 48.45 343 LEU B CA 1
ATOM 3989 C C . LEU B 2 345 ? 43.129 23.026 120.750 1.00 47.85 343 LEU B C 1
ATOM 3990 O O . LEU B 2 345 ? 43.940 23.934 120.965 1.00 47.72 343 LEU B O 1
ATOM 3995 N N . PHE B 2 346 ? 41.813 23.190 120.889 1.00 47.25 344 PHE B N 1
ATOM 3996 C CA . PHE B 2 346 ? 41.240 24.425 121.408 1.00 45.01 344 PHE B CA 1
ATOM 3997 C C . PHE B 2 346 ? 41.452 24.556 122.911 1.00 44.83 344 PHE B C 1
ATOM 3998 O O . PHE B 2 346 ? 41.595 25.673 123.421 1.00 45.20 344 PHE B O 1
ATOM 4006 N N . PHE B 2 347 ? 41.483 23.431 123.625 1.00 43.45 345 PHE B N 1
ATOM 4007 C CA . PHE B 2 347 ? 41.631 23.444 125.077 1.00 45.26 345 PHE B CA 1
ATOM 4008 C C . PHE B 2 347 ? 43.093 23.593 125.485 1.00 48.62 345 PHE B C 1
ATOM 4009 O O . PHE B 2 347 ? 43.409 24.360 126.401 1.00 51.62 345 PHE B O 1
ATOM 4017 N N . ILE B 2 348 ? 43.989 22.874 124.815 1.00 47.48 346 ILE B N 1
ATOM 4018 C CA . ILE B 2 348 ? 45.424 22.919 125.072 1.00 49.11 346 ILE B CA 1
ATOM 4019 C C . ILE B 2 348 ? 46.060 23.620 123.881 1.00 53.21 346 ILE B C 1
ATOM 4020 O O . ILE B 2 348 ? 46.126 23.052 122.783 1.00 54.78 346 ILE B O 1
ATOM 4025 N N . ARG B 2 349 ? 46.542 24.843 124.093 1.00 54.30 347 ARG B N 1
ATOM 4026 C CA . ARG B 2 349 ? 46.808 25.770 123.005 1.00 56.67 347 ARG B CA 1
ATOM 4027 C C . ARG B 2 349 ? 48.302 25.859 122.680 1.00 62.91 347 ARG B C 1
ATOM 4028 O O . ARG B 2 349 ? 49.141 25.163 123.257 1.00 65.79 347 ARG B O 1
ATOM 4036 N N . ASP B 2 350 ? 48.627 26.746 121.732 1.00 67.00 348 ASP B N 1
ATOM 4037 C CA . ASP B 2 350 ? 49.974 26.793 121.169 1.00 71.62 348 ASP B CA 1
ATOM 4038 C C . ASP B 2 350 ? 51.007 27.222 122.201 1.00 72.22 348 ASP B C 1
ATOM 4039 O O . ASP B 2 350 ? 52.102 26.651 122.265 1.00 74.41 348 ASP B O 1
ATOM 4044 N N . ASP B 2 351 ? 50.687 28.233 123.009 1.00 71.57 349 ASP B N 1
ATOM 4045 C CA . ASP B 2 351 ? 51.630 28.789 123.971 1.00 72.81 349 ASP B CA 1
ATOM 4046 C C . ASP B 2 351 ? 51.756 27.953 125.239 1.00 70.73 349 ASP B C 1
ATOM 4047 O O . ASP B 2 351 ? 52.134 28.497 126.284 1.00 72.70 349 ASP B O 1
ATOM 4052 N N . ARG B 2 352 ? 51.458 26.656 125.161 1.00 67.66 350 ARG B N 1
ATOM 4053 C CA . ARG B 2 352 ? 51.547 25.751 126.306 1.00 66.54 350 ARG B CA 1
ATOM 4054 C C . ARG B 2 352 ? 50.711 26.262 127.478 1.00 61.47 350 ARG B C 1
ATOM 4055 O O . ARG B 2 352 ? 51.147 26.262 128.631 1.00 60.34 350 ARG B O 1
ATOM 4063 N N . THR B 2 353 ? 49.500 26.721 127.171 1.00 58.12 351 THR B N 1
ATOM 4064 C CA . THR B 2 353 ? 48.539 27.151 128.173 1.00 54.30 351 THR B CA 1
ATOM 4065 C C . THR B 2 353 ? 47.231 26.398 127.976 1.00 52.47 351 THR B C 1
ATOM 4066 O O . THR B 2 353 ? 46.958 25.852 126.904 1.00 53.97 351 THR B O 1
ATOM 4070 N N . VAL B 2 354 ? 46.425 26.367 129.029 1.00 49.33 352 VAL B N 1
ATOM 4071 C CA . VAL B 2 354 ? 45.079 25.814 128.969 1.00 44.96 352 VAL B CA 1
ATOM 4072 C C . VAL B 2 354 ? 44.120 26.973 128.753 1.00 45.77 352 VAL B C 1
ATOM 4073 O O . VAL B 2 354 ? 44.008 27.861 129.607 1.00 45.01 352 VAL B O 1
ATOM 4077 N N . LEU B 2 355 ? 43.455 26.981 127.596 1.00 47.30 353 LEU B N 1
ATOM 4078 C CA . LEU B 2 355 ? 42.474 28.001 127.226 1.00 50.78 353 LEU B CA 1
ATOM 4079 C C . LEU B 2 355 ? 43.062 29.408 127.218 1.00 55.37 353 LEU B C 1
ATOM 4080 O O . LEU B 2 355 ? 42.323 30.390 127.323 1.00 56.77 353 LEU B O 1
ATOM 4085 N N . GLY B 2 356 ? 44.384 29.527 127.097 1.00 58.83 354 GLY B N 1
ATOM 4086 C CA . GLY B 2 356 ? 45.042 30.815 127.176 1.00 61.65 354 GLY B CA 1
ATOM 4087 C C . GLY B 2 356 ? 44.944 31.503 128.516 1.00 62.84 354 GLY B C 1
ATOM 4088 O O . GLY B 2 356 ? 45.236 32.698 128.604 1.00 63.04 354 GLY B O 1
ATOM 4089 N N . LYS B 2 357 ? 44.544 30.790 129.565 1.00 64.63 355 LYS B N 1
ATOM 4090 C CA . LYS B 2 357 ? 44.330 31.382 130.879 1.00 65.92 355 LYS B CA 1
ATOM 4091 C C . LYS B 2 357 ? 45.355 30.930 131.906 1.00 65.50 355 LYS B C 1
ATOM 4092 O O . LYS B 2 357 ? 45.887 31.758 132.651 1.00 68.09 355 LYS B O 1
ATOM 4098 N N . PHE B 2 358 ? 45.637 29.630 131.972 1.00 63.57 356 PHE B N 1
ATOM 4099 C CA . PHE B 2 358 ? 46.534 29.069 132.967 1.00 61.99 356 PHE B CA 1
ATOM 4100 C C . PHE B 2 358 ? 47.615 28.241 132.291 1.00 56.71 356 PHE B C 1
ATOM 4101 O O . PHE B 2 358 ? 47.456 27.763 131.165 1.00 55.54 356 PHE B O 1
ATOM 4109 N N . SER B 2 359 ? 48.721 28.067 133.006 1.00 53.69 357 SER B N 1
ATOM 4110 C CA . SER B 2 359 ? 49.740 27.117 132.603 1.00 51.53 357 SER B CA 1
ATOM 4111 C C . SER B 2 359 ? 49.288 25.706 132.980 1.00 50.30 357 SER B C 1
ATOM 4112 O O . SER B 2 359 ? 48.228 25.505 133.582 1.00 52.35 357 SER B O 1
ATOM 4115 N N . TYR B 2 360 ? 50.097 24.705 132.625 1.00 47.62 358 TYR B N 1
ATOM 4116 C CA . TYR B 2 360 ? 49.694 23.329 132.900 1.00 47.87 358 TYR B CA 1
ATOM 4117 C C . TYR B 2 360 ? 49.668 23.054 134.399 1.00 50.03 358 TYR B C 1
ATOM 4118 O O . TYR B 2 360 ? 48.734 22.418 134.904 1.00 47.56 358 TYR B O 1
ATOM 4127 N N . THR B 2 361 ? 50.678 23.535 135.130 1.00 51.59 359 THR B N 1
ATOM 4128 C CA . THR B 2 361 ? 50.725 23.283 136.567 1.00 50.67 359 THR B CA 1
ATOM 4129 C C . THR B 2 361 ? 49.678 24.107 137.310 1.00 50.20 359 THR B C 1
ATOM 4130 O O . THR B 2 361 ? 49.057 23.616 138.259 1.00 51.85 359 THR B O 1
ATOM 4134 N N . GLN B 2 362 ? 49.461 25.358 136.892 1.00 50.75 360 GLN B N 1
ATOM 4135 C CA . GLN B 2 362 ? 48.398 26.157 137.495 1.00 54.24 360 GLN B CA 1
ATOM 4136 C C . GLN B 2 362 ? 47.042 25.489 137.315 1.00 48.96 360 GLN B C 1
ATOM 4137 O O . GLN B 2 362 ? 46.224 25.461 138.242 1.00 48.83 360 GLN B O 1
ATOM 4143 N N . PHE B 2 363 ? 46.793 24.941 136.125 1.00 44.92 361 PHE B N 1
ATOM 4144 C CA . PHE B 2 363 ? 45.535 24.252 135.857 1.00 42.00 361 PHE B CA 1
ATOM 4145 C C . PHE B 2 363 ? 45.384 23.018 136.739 1.00 40.67 361 PHE B C 1
ATOM 4146 O O . PHE B 2 363 ? 44.291 22.738 137.247 1.00 38.48 361 PHE B O 1
ATOM 4154 N N . TYR B 2 364 ? 46.473 22.273 136.938 1.00 40.58 362 TYR B N 1
ATOM 4155 C CA . TYR B 2 364 ? 46.423 21.092 137.794 1.00 38.77 362 TYR B CA 1
ATOM 4156 C C . TYR B 2 364 ? 46.183 21.476 139.248 1.00 40.30 362 TYR B C 1
ATOM 4157 O O . TYR B 2 364 ? 45.361 20.858 139.935 1.00 42.11 362 TYR B O 1
ATOM 4166 N N . LEU B 2 365 ? 46.897 22.493 139.737 1.00 41.42 363 LEU B N 1
ATOM 4167 C CA . LEU B 2 365 ? 46.736 22.903 141.128 1.00 42.45 363 LEU B CA 1
ATOM 4168 C C . LEU B 2 365 ? 45.335 23.437 141.401 1.00 43.99 363 LEU B C 1
ATOM 4169 O O . LEU B 2 365 ? 44.858 23.370 142.539 1.00 45.41 363 LEU B O 1
ATOM 4174 N N . LEU B 2 366 ? 44.659 23.965 140.375 1.00 43.27 364 LEU B N 1
ATOM 4175 C CA . LEU B 2 366 ? 43.274 24.391 140.551 1.00 44.12 364 LEU B CA 1
ATOM 4176 C C . LEU B 2 366 ? 42.367 23.204 140.845 1.00 42.84 364 LEU B C 1
ATOM 4177 O O . LEU B 2 366 ? 41.450 23.305 141.668 1.00 44.05 364 LEU B O 1
ATOM 4182 N N . HIS B 2 367 ? 42.603 22.070 140.179 1.00 40.04 365 HIS B N 1
ATOM 4183 C CA . HIS B 2 367 ? 41.808 20.880 140.459 1.00 39.24 365 HIS B CA 1
ATOM 4184 C C . HIS B 2 367 ? 42.016 20.411 141.892 1.00 39.54 365 HIS B C 1
ATOM 4185 O O . HIS B 2 367 ? 41.052 20.079 142.591 1.00 39.56 365 HIS B O 1
ATOM 4192 N N . VAL B 2 368 ? 43.270 20.384 142.348 1.00 38.16 366 VAL B N 1
ATOM 4193 C CA . VAL B 2 368 ? 43.556 19.962 143.716 1.00 38.58 366 VAL B CA 1
ATOM 4194 C C . VAL B 2 368 ? 42.931 20.927 144.712 1.00 38.74 366 VAL B C 1
ATOM 4195 O O . VAL B 2 368 ? 42.377 20.513 145.737 1.00 40.07 366 VAL B O 1
ATOM 4199 N N . LYS B 2 369 ? 42.998 22.228 144.420 1.00 40.69 367 LYS B N 1
ATOM 4200 C CA . LYS B 2 369 ? 42.476 23.230 145.343 1.00 42.64 367 LYS B CA 1
ATOM 4201 C C . LYS B 2 369 ? 40.964 23.123 145.490 1.00 43.31 367 LYS B C 1
ATOM 4202 O O . LYS B 2 369 ? 40.437 23.212 146.603 1.00 46.11 367 LYS B O 1
ATOM 4208 N N . GLU B 2 370 ? 40.244 22.935 144.384 1.00 41.80 368 GLU B N 1
ATOM 4209 C CA . GLU B 2 370 ? 38.790 22.871 144.481 1.00 43.29 368 GLU B CA 1
ATOM 4210 C C . GLU B 2 370 ? 38.327 21.576 145.137 1.00 40.95 368 GLU B C 1
ATOM 4211 O O . GLU B 2 370 ? 37.240 21.538 145.723 1.00 38.69 368 GLU B O 1
ATOM 4217 N N . PHE B 2 371 ? 39.131 20.515 145.061 1.00 41.44 369 PHE B N 1
ATOM 4218 C CA . PHE B 2 371 ? 38.783 19.247 145.691 1.00 42.43 369 PHE B CA 1
ATOM 4219 C C . PHE B 2 371 ? 39.193 19.183 147.157 1.00 43.78 369 PHE B C 1
ATOM 4220 O O . PHE B 2 371 ? 38.506 18.538 147.958 1.00 43.34 369 PHE B O 1
ATOM 4228 N N . SER B 2 372 ? 40.294 19.837 147.531 1.00 45.70 370 SER B N 1
ATOM 4229 C CA . SER B 2 372 ? 40.800 19.762 148.893 1.00 48.89 370 SER B CA 1
ATOM 4230 C C . SER B 2 372 ? 40.665 21.057 149.678 1.00 52.39 370 SER B C 1
ATOM 4231 O O . SER B 2 372 ? 40.792 21.024 150.906 1.00 49.20 370 SER B O 1
ATOM 4234 N N . ALA B 2 373 ? 40.421 22.186 149.007 1.00 57.40 371 ALA B N 1
ATOM 4235 C CA . ALA B 2 373 ? 40.258 23.485 149.664 1.00 63.51 371 ALA B CA 1
ATOM 4236 C C . ALA B 2 373 ? 41.505 23.874 150.454 1.00 72.67 371 ALA B C 1
ATOM 4237 O O . ALA B 2 373 ? 41.417 24.426 151.552 1.00 75.00 371 ALA B O 1
ATOM 4239 N N . GLN B 2 374 ? 42.680 23.599 149.890 1.00 80.36 372 GLN B N 1
ATOM 4240 C CA . GLN B 2 374 ? 43.941 23.898 150.556 1.00 88.29 372 GLN B CA 1
ATOM 4241 C C . GLN B 2 374 ? 44.916 24.535 149.580 1.00 91.07 372 GLN B C 1
ATOM 4242 O O . GLN B 2 374 ? 45.144 24.009 148.485 1.00 89.31 372 GLN B O 1
ATOM 4248 N N . THR B 2 375 ? 45.486 25.666 149.987 1.00 96.76 373 THR B N 1
ATOM 4249 C CA . THR B 2 375 ? 46.483 26.344 149.179 1.00 102.29 373 THR B CA 1
ATOM 4250 C C . THR B 2 375 ? 47.769 25.522 149.148 1.00 107.22 373 THR B C 1
ATOM 4251 O O . THR B 2 375 ? 48.083 24.816 150.109 1.00 109.72 373 THR B O 1
ATOM 4255 N N . PRO B 2 376 ? 48.526 25.590 148.048 1.00 109.98 374 PRO B N 1
ATOM 4256 C CA . PRO B 2 376 ? 49.812 24.871 148.008 1.00 111.24 374 PRO B CA 1
ATOM 4257 C C . PRO B 2 376 ? 50.774 25.302 149.106 1.00 115.02 374 PRO B C 1
ATOM 4258 O O . PRO B 2 376 ? 51.451 24.451 149.697 1.00 118.75 374 PRO B O 1
ATOM 4262 N N . SER B 2 377 ? 50.831 26.599 149.409 1.00 114.60 375 SER B N 1
ATOM 4263 C CA . SER B 2 377 ? 51.706 27.146 150.452 1.00 113.00 375 SER B CA 1
ATOM 4264 C C . SER B 2 377 ? 53.163 26.729 150.265 1.00 111.81 375 SER B C 1
ATOM 4265 O O . SER B 2 377 ? 54.044 27.170 151.003 1.00 111.92 375 SER B O 1
ATOM 4268 N N . GLY B 2 384 ? 59.472 24.373 139.409 1.00 104.85 382 GLY B N 1
ATOM 4269 C CA . GLY B 2 384 ? 58.747 23.340 138.691 1.00 103.79 382 GLY B CA 1
ATOM 4270 C C . GLY B 2 384 ? 58.978 21.945 139.240 1.00 104.67 382 GLY B C 1
ATOM 4271 O O . GLY B 2 384 ? 59.908 21.254 138.826 1.00 110.30 382 GLY B O 1
ATOM 4272 N N . ASN B 2 385 ? 58.125 21.531 140.174 1.00 90.31 383 ASN B N 1
ATOM 4273 C CA . ASN B 2 385 ? 58.271 20.222 140.796 1.00 75.43 383 ASN B CA 1
ATOM 4274 C C . ASN B 2 385 ? 58.000 19.113 139.784 1.00 65.63 383 ASN B C 1
ATOM 4275 O O . ASN B 2 385 ? 57.102 19.220 138.943 1.00 60.87 383 ASN B O 1
ATOM 4280 N N . GLU B 2 386 ? 58.790 18.038 139.871 1.00 58.27 384 GLU B N 1
ATOM 4281 C CA . GLU B 2 386 ? 58.686 16.953 138.899 1.00 50.51 384 GLU B CA 1
ATOM 4282 C C . GLU B 2 386 ? 57.394 16.164 139.076 1.00 47.59 384 GLU B C 1
ATOM 4283 O O . GLU B 2 386 ? 56.750 15.792 138.087 1.00 46.95 384 GLU B O 1
ATOM 4289 N N . LEU B 2 387 ? 57.002 15.890 140.325 1.00 46.61 385 LEU B N 1
ATOM 4290 C CA . LEU B 2 387 ? 55.756 15.167 140.565 1.00 45.25 385 LEU B CA 1
ATOM 4291 C C . LEU B 2 387 ? 54.554 15.963 140.076 1.00 45.17 385 LEU B C 1
ATOM 4292 O O . LEU B 2 387 ? 53.614 15.397 139.506 1.00 46.17 385 LEU B O 1
ATOM 4297 N N . ILE B 2 388 ? 54.567 17.280 140.287 1.00 45.27 386 ILE B N 1
ATOM 4298 C CA . ILE B 2 388 ? 53.466 18.112 139.816 1.00 48.20 386 ILE B CA 1
ATOM 4299 C C . ILE B 2 388 ? 53.485 18.208 138.295 1.00 48.05 386 ILE B C 1
ATOM 4300 O O . ILE B 2 388 ? 52.431 18.228 137.649 1.00 48.12 386 ILE B O 1
ATOM 4305 N N . GLN B 2 389 ? 54.679 18.249 137.700 1.00 50.55 387 GLN B N 1
ATOM 4306 C CA . GLN B 2 389 ? 54.789 18.288 136.244 1.00 54.12 387 GLN B CA 1
ATOM 4307 C C . GLN B 2 389 ? 54.213 17.022 135.622 1.00 50.76 387 GLN B C 1
ATOM 4308 O O . GLN B 2 389 ? 53.465 17.081 134.638 1.00 47.74 387 GLN B O 1
ATOM 4314 N N . GLU B 2 390 ? 54.558 15.863 136.188 1.00 50.31 388 GLU B N 1
ATOM 4315 C CA . GLU B 2 390 ? 54.006 14.599 135.715 1.00 50.49 388 GLU B CA 1
ATOM 4316 C C . GLU B 2 390 ? 52.504 14.528 135.957 1.00 46.04 388 GLU B C 1
ATOM 4317 O O . GLU B 2 390 ? 51.753 14.064 135.091 1.00 44.97 388 GLU B O 1
ATOM 4323 N N . SER B 2 391 ? 52.047 14.984 137.124 1.00 43.47 389 SER B N 1
ATOM 4324 C CA . SER B 2 391 ? 50.616 14.954 137.408 1.00 42.06 389 SER B CA 1
ATOM 4325 C C . SER B 2 391 ? 49.848 15.862 136.457 1.00 38.89 389 SER B C 1
ATOM 4326 O O . SER B 2 391 ? 48.751 15.512 136.008 1.00 35.65 389 SER B O 1
ATOM 4329 N N . SER B 2 392 ? 50.415 17.026 136.125 1.00 41.31 390 SER B N 1
ATOM 4330 C CA . SER B 2 392 ? 49.742 17.949 135.213 1.00 42.41 390 SER B CA 1
ATOM 4331 C C . SER B 2 392 ? 49.614 17.353 133.820 1.00 42.85 390 SER B C 1
ATOM 4332 O O . SER B 2 392 ? 48.570 17.492 133.172 1.00 43.82 390 SER B O 1
ATOM 4335 N N . ASN B 2 393 ? 50.670 16.696 133.337 1.00 43.12 391 ASN B N 1
ATOM 4336 C CA . ASN B 2 393 ? 50.589 16.012 132.052 1.00 44.53 391 ASN B CA 1
ATOM 4337 C C . ASN B 2 393 ? 49.570 14.880 132.097 1.00 42.61 391 ASN B C 1
ATOM 4338 O O . ASN B 2 393 ? 48.833 14.662 131.128 1.00 38.78 391 ASN B O 1
ATOM 4351 N N . LEU B 2 395 ? 46.892 14.765 133.879 1.00 43.24 393 LEU B N 1
ATOM 4352 C CA . LEU B 2 395 ? 45.557 15.350 133.872 1.00 41.24 393 LEU B CA 1
ATOM 4353 C C . LEU B 2 395 ? 45.168 15.813 132.475 1.00 40.16 393 LEU B C 1
ATOM 4354 O O . LEU B 2 395 ? 44.015 15.648 132.060 1.00 38.93 393 LEU B O 1
ATOM 4359 N N . LEU B 2 396 ? 46.116 16.388 131.731 1.00 38.00 394 LEU B N 1
ATOM 4360 C CA . LEU B 2 396 ? 45.821 16.809 130.367 1.00 37.98 394 LEU B CA 1
ATOM 4361 C C . LEU B 2 396 ? 45.482 15.616 129.480 1.00 40.30 394 LEU B C 1
ATOM 4362 O O . LEU B 2 396 ? 44.583 15.699 128.635 1.00 42.09 394 LEU B O 1
ATOM 4367 N N . GLU B 2 397 ? 46.190 14.495 129.653 1.00 37.70 395 GLU B N 1
ATOM 4368 C CA . GLU B 2 397 ? 45.845 13.290 128.903 1.00 38.93 395 GLU B CA 1
ATOM 4369 C C . GLU B 2 397 ? 44.457 12.785 129.271 1.00 41.05 395 GLU B C 1
ATOM 4370 O O . GLU B 2 397 ? 43.754 12.229 128.420 1.00 42.55 395 GLU B O 1
ATOM 4376 N N . TRP B 2 398 ? 44.044 12.975 130.526 1.00 37.77 396 TRP B N 1
ATOM 4377 C CA . TRP B 2 398 ? 42.693 12.593 130.923 1.00 36.13 396 TRP B CA 1
ATOM 4378 C C . TRP B 2 398 ? 41.650 13.403 130.161 1.00 37.54 396 TRP B C 1
ATOM 4379 O O . TRP B 2 398 ? 40.634 12.857 129.716 1.00 41.37 396 TRP B O 1
ATOM 4390 N N . TYR B 2 399 ? 41.884 14.707 129.997 1.00 35.75 397 TYR B N 1
ATOM 4391 C CA . TYR B 2 399 ? 40.953 15.539 129.239 1.00 37.13 397 TYR B CA 1
ATOM 4392 C C . TYR B 2 399 ? 40.903 15.111 127.779 1.00 36.75 397 TYR B C 1
ATOM 4393 O O . TYR B 2 399 ? 39.826 15.032 127.177 1.00 34.93 397 TYR B O 1
ATOM 4402 N N . GLN B 2 400 ? 42.071 14.840 127.190 1.00 38.23 398 GLN B N 1
ATOM 4403 C CA . GLN B 2 400 ? 42.131 14.475 125.780 1.00 39.98 398 GLN B CA 1
ATOM 4404 C C . GLN B 2 400 ? 41.418 13.154 125.519 1.00 40.09 398 GLN B C 1
ATOM 4405 O O . GLN B 2 400 ? 40.792 12.977 124.468 1.00 38.34 398 GLN B O 1
ATOM 4411 N N . ASN B 2 401 ? 41.490 12.219 126.469 1.00 40.32 399 ASN B N 1
ATOM 4412 C CA . ASN B 2 401 ? 40.810 10.940 126.302 1.00 39.17 399 ASN B CA 1
ATOM 4413 C C . ASN B 2 401 ? 39.296 11.099 126.225 1.00 39.00 399 ASN B C 1
ATOM 4414 O O . ASN B 2 401 ? 38.623 10.238 125.647 1.00 39.72 399 ASN B O 1
ATOM 4419 N N . CYS B 2 402 ? 38.748 12.189 126.771 1.00 38.32 400 CYS B N 1
ATOM 4420 C CA . CYS B 2 402 ? 37.300 12.373 126.762 1.00 37.58 400 CYS B CA 1
ATOM 4421 C C . CYS B 2 402 ? 36.750 12.561 125.355 1.00 39.95 400 CYS B C 1
ATOM 4422 O O . CYS B 2 402 ? 35.590 12.221 125.102 1.00 41.77 400 CYS B O 1
ATOM 4425 N N . SER B 2 403 ? 37.545 13.096 124.431 1.00 38.92 401 SER B N 1
ATOM 4426 C CA . SER B 2 403 ? 37.058 13.328 123.080 1.00 41.27 401 SER B CA 1
ATOM 4427 C C . SER B 2 403 ? 37.379 12.180 122.130 1.00 40.91 401 SER B C 1
ATOM 4428 O O . SER B 2 403 ? 37.285 12.356 120.911 1.00 42.04 401 SER B O 1
ATOM 4431 N N . GLN B 2 404 ? 37.754 11.015 122.653 1.00 39.95 402 GLN B N 1
ATOM 4432 C CA . GLN B 2 404 ? 37.954 9.850 121.808 1.00 41.14 402 GLN B CA 1
ATOM 4433 C C . GLN B 2 404 ? 36.607 9.212 121.476 1.00 42.95 402 GLN B C 1
ATOM 4434 O O . GLN B 2 404 ? 35.575 9.540 122.067 1.00 44.31 402 GLN B O 1
ATOM 4440 N N . ASN B 2 405 ? 36.614 8.290 120.513 1.00 43.37 403 ASN B N 1
ATOM 4441 C CA . ASN B 2 405 ? 35.3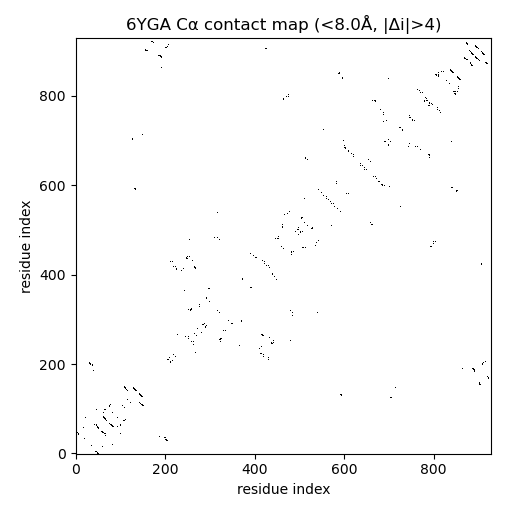75 7.598 120.194 1.00 42.20 403 ASN B CA 1
ATOM 4442 C C . ASN B 2 405 ? 34.990 6.655 121.335 1.00 40.86 403 ASN B C 1
ATOM 4443 O O . ASN B 2 405 ? 35.748 6.437 122.285 1.00 37.92 403 ASN B O 1
ATOM 4448 N N . THR B 2 406 ? 33.787 6.086 121.225 1.00 40.72 404 THR B N 1
ATOM 4449 C CA . THR B 2 406 ? 33.196 5.356 122.343 1.00 40.75 404 THR B CA 1
ATOM 4450 C C . THR B 2 406 ? 33.977 4.098 122.712 1.00 39.99 404 THR B C 1
ATOM 4451 O O . THR B 2 406 ? 33.877 3.639 123.855 1.00 39.66 404 THR B O 1
ATOM 4455 N N . CYS B 2 407 ? 34.758 3.540 121.787 1.00 39.85 405 CYS B N 1
ATOM 4456 C CA . CYS B 2 407 ? 35.608 2.397 122.097 1.00 40.59 405 CYS B CA 1
ATOM 4457 C C . CYS B 2 407 ? 36.971 2.828 122.631 1.00 42.81 405 CYS B C 1
ATOM 4458 O O . CYS B 2 407 ? 37.438 2.297 123.643 1.00 42.29 405 CYS B O 1
ATOM 4461 N N . ARG B 2 408 ? 37.620 3.785 121.960 1.00 41.79 406 ARG B N 1
ATOM 4462 C CA . ARG B 2 408 ? 38.919 4.261 122.425 1.00 38.92 406 ARG B CA 1
ATOM 4463 C C . ARG B 2 408 ? 38.811 4.942 123.782 1.00 38.35 406 ARG B C 1
ATOM 4464 O O . ARG B 2 408 ? 39.786 4.965 124.542 1.00 37.76 406 ARG B O 1
ATOM 4472 N N . TYR B 2 409 ? 37.645 5.509 124.097 1.00 37.43 407 TYR B N 1
ATOM 4473 C CA . TYR B 2 409 ? 37.452 6.142 125.396 1.00 36.97 407 TYR B CA 1
ATOM 4474 C C . TYR B 2 409 ? 37.726 5.156 126.525 1.00 37.28 407 TYR B C 1
ATOM 4475 O O . TYR B 2 409 ? 38.468 5.460 127.464 1.00 36.62 407 TYR B O 1
ATOM 4484 N N . ARG B 2 410 ? 37.151 3.955 126.435 1.00 37.07 408 ARG B N 1
ATOM 4485 C CA . ARG B 2 410 ? 37.400 2.956 127.469 1.00 34.87 408 ARG B CA 1
ATOM 4486 C C . ARG B 2 410 ? 38.837 2.456 127.415 1.00 37.33 408 ARG B C 1
ATOM 4487 O O . ARG B 2 410 ? 39.446 2.188 128.458 1.00 38.81 408 ARG B O 1
ATOM 4495 N N . GLN B 2 411 ? 39.402 2.334 126.210 1.00 36.14 409 GLN B N 1
ATOM 4496 C CA . GLN B 2 411 ? 40.768 1.837 126.084 1.00 36.76 409 GLN B CA 1
ATOM 4497 C C . GLN B 2 411 ? 41.781 2.812 126.669 1.00 37.76 409 GLN B C 1
ATOM 4498 O O . GLN B 2 411 ? 42.851 2.391 127.120 1.00 37.64 409 GLN B O 1
ATOM 4504 N N . GLY B 2 412 ? 41.465 4.108 126.675 1.00 38.22 410 GLY B N 1
ATOM 4505 C CA . GLY B 2 412 ? 42.379 5.078 127.249 1.00 39.36 410 GLY B CA 1
ATOM 4506 C C . GLY B 2 412 ? 42.602 4.882 128.735 1.00 43.88 410 GLY B C 1
ATOM 4507 O O . GLY B 2 412 ? 43.647 5.266 129.267 1.00 44.99 410 GLY B O 1
ATOM 4508 N N . PHE B 2 413 ? 41.635 4.276 129.426 1.00 42.86 411 PHE B N 1
ATOM 4509 C CA . PHE B 2 413 ? 41.778 4.086 130.863 1.00 42.39 411 PHE B CA 1
ATOM 4510 C C . PHE B 2 413 ? 42.749 2.964 131.204 1.00 47.03 411 PHE B C 1
ATOM 4511 O O . PHE B 2 413 ? 43.304 2.963 132.308 1.00 47.70 411 PHE B O 1
ATOM 4519 N N . ASN B 2 414 ? 42.968 2.017 130.287 1.00 50.80 412 ASN B N 1
ATOM 4520 C CA . ASN B 2 414 ? 43.967 0.974 130.505 1.00 56.40 412 ASN B CA 1
ATOM 4521 C C . ASN B 2 414 ? 45.326 1.576 130.843 1.00 60.15 412 ASN B C 1
ATOM 4522 O O . ASN B 2 414 ? 45.991 1.154 131.797 1.00 64.14 412 ASN B O 1
ATOM 4527 N N . ARG B 2 415 ? 45.744 2.584 130.080 1.00 61.11 413 ARG B N 1
ATOM 4528 C CA . ARG B 2 415 ? 47.004 3.259 130.368 1.00 63.71 413 ARG B CA 1
ATOM 4529 C C . ARG B 2 415 ? 46.923 4.073 131.656 1.00 62.29 413 ARG B C 1
ATOM 4530 O O . ARG B 2 415 ? 47.871 4.082 132.448 1.00 64.77 413 ARG B O 1
ATOM 4538 N N . GLN B 2 416 ? 45.796 4.751 131.891 1.00 59.90 414 GLN B N 1
ATOM 4539 C CA . GLN B 2 416 ? 45.717 5.678 133.019 1.00 60.01 414 GLN B CA 1
ATOM 4540 C C . GLN B 2 416 ? 45.805 4.958 134.360 1.00 54.43 414 GLN B C 1
ATOM 4541 O O . GLN B 2 416 ? 46.473 5.443 135.281 1.00 52.85 414 GLN B O 1
ATOM 4547 N N . LEU B 2 417 ? 45.123 3.817 134.499 1.00 50.55 415 LEU B N 1
ATOM 4548 C CA . LEU B 2 417 ? 44.952 3.217 135.820 1.00 48.35 415 LEU B CA 1
ATOM 4549 C C . LEU B 2 417 ? 46.290 2.873 136.459 1.00 48.39 415 LEU B C 1
ATOM 4550 O O . LEU B 2 417 ? 46.497 3.121 137.653 1.00 50.51 415 LEU B O 1
ATOM 4555 N N . ILE B 2 418 ? 47.215 2.307 135.685 1.00 48.48 416 ILE B N 1
ATOM 4556 C CA . ILE B 2 418 ? 48.499 1.947 136.271 1.00 47.77 416 ILE B CA 1
ATOM 4557 C C . ILE B 2 418 ? 49.386 3.178 136.446 1.00 46.54 416 ILE B C 1
ATOM 4558 O O . ILE B 2 418 ? 50.254 3.196 137.325 1.00 46.84 416 ILE B O 1
ATOM 4563 N N . LEU B 2 419 ? 49.178 4.226 135.643 1.00 46.57 417 LEU B N 1
ATOM 4564 C CA . LEU B 2 419 ? 49.974 5.441 135.797 1.00 48.50 417 LEU B CA 1
ATOM 4565 C C . LEU B 2 419 ? 49.478 6.288 136.964 1.00 44.53 417 LEU B C 1
ATOM 4566 O O . LEU B 2 419 ? 50.285 6.883 137.688 1.00 40.63 417 LEU B O 1
ATOM 4571 N N . TRP B 2 420 ? 48.157 6.355 137.161 1.00 42.98 418 TRP B N 1
ATOM 4572 C CA . TRP B 2 420 ? 47.624 6.989 138.362 1.00 43.00 418 TRP B CA 1
ATOM 4573 C C . TRP B 2 420 ? 48.099 6.269 139.617 1.00 40.44 418 TRP B C 1
ATOM 4574 O O . TRP B 2 420 ? 48.457 6.911 140.611 1.00 41.82 418 TRP B O 1
ATOM 4585 N N . ASP B 2 421 ? 48.104 4.932 139.589 1.00 37.99 419 ASP B N 1
ATOM 4586 C CA . ASP B 2 421 ? 48.535 4.158 140.750 1.00 39.59 419 ASP B CA 1
ATOM 4587 C C . ASP B 2 421 ? 49.997 4.431 141.077 1.00 40.17 419 ASP B C 1
ATOM 4588 O O . ASP B 2 421 ? 50.346 4.709 142.230 1.00 42.63 419 ASP B O 1
ATOM 4593 N N . SER B 2 422 ? 50.866 4.359 140.066 1.00 41.12 420 SER B N 1
ATOM 4594 C CA . SER B 2 422 ? 52.283 4.641 140.276 1.00 41.44 420 SER B CA 1
ATOM 4595 C C . SER B 2 422 ? 52.492 6.064 140.776 1.00 41.86 420 SER B C 1
ATOM 4596 O O . SER B 2 422 ? 53.337 6.310 141.644 1.00 41.10 420 SER B O 1
ATOM 4599 N N . LEU B 2 423 ? 51.722 7.013 140.245 1.00 42.58 421 LEU B N 1
ATOM 4600 C CA . LEU B 2 423 ? 51.835 8.396 140.691 1.00 43.92 421 LEU B CA 1
ATOM 4601 C C . LEU B 2 423 ? 51.409 8.535 142.148 1.00 44.87 421 LEU B C 1
ATOM 4602 O O . LEU B 2 423 ? 52.073 9.215 142.940 1.00 44.24 421 LEU B O 1
ATOM 4607 N N . GLN B 2 424 ? 50.301 7.885 142.520 1.00 40.80 422 GLN B N 1
ATOM 4608 C CA . GLN B 2 424 ? 49.832 7.940 143.901 1.00 41.76 422 GLN B CA 1
ATOM 4609 C C . GLN B 2 424 ? 50.851 7.329 144.857 1.00 43.14 422 GLN B C 1
ATOM 4610 O O . GLN B 2 424 ? 51.093 7.865 145.944 1.00 43.20 422 GLN B O 1
ATOM 4616 N N . ALA B 2 425 ? 51.469 6.212 144.466 1.00 42.59 423 ALA B N 1
ATOM 4617 C CA . ALA B 2 425 ? 52.479 5.593 145.317 1.00 40.00 423 ALA B CA 1
ATOM 4618 C C . ALA B 2 425 ? 53.729 6.455 145.432 1.00 42.46 423 ALA B C 1
ATOM 4619 O O . ALA B 2 425 ? 54.433 6.387 146.445 1.00 45.53 423 ALA B O 1
ATOM 4621 N N . GLN B 2 426 ? 54.030 7.263 144.413 1.00 43.71 424 GLN B N 1
ATOM 4622 C CA . GLN B 2 426 ? 55.207 8.123 144.493 1.00 44.37 424 GLN B CA 1
ATOM 4623 C C . GLN B 2 426 ? 54.945 9.319 145.401 1.00 43.99 424 GLN B C 1
ATOM 4624 O O . GLN B 2 426 ? 55.826 9.726 146.167 1.00 47.03 424 GLN B O 1
ATOM 4630 N N . PHE B 2 427 ? 53.742 9.899 145.321 1.00 43.22 425 PHE B N 1
ATOM 4631 C CA . PHE B 2 427 ? 53.330 10.893 146.307 1.00 43.83 425 PHE B CA 1
ATOM 4632 C C . PHE B 2 427 ? 53.335 10.300 147.709 1.00 46.97 425 PHE B C 1
ATOM 4633 O O . PHE B 2 427 ? 53.726 10.965 148.675 1.00 45.82 425 PHE B O 1
ATOM 4641 N N . GLU B 2 428 ? 52.906 9.043 147.836 1.00 51.10 426 GLU B N 1
ATOM 4642 C CA . GLU B 2 428 ? 52.847 8.404 149.145 1.00 55.71 426 GLU B CA 1
ATOM 4643 C C . GLU B 2 428 ? 54.239 8.242 149.746 1.00 56.53 426 GLU B C 1
ATOM 4644 O O . GLU B 2 428 ? 54.422 8.404 150.958 1.00 58.56 426 GLU B O 1
ATOM 4650 N N . SER B 2 429 ? 55.239 7.935 148.914 1.00 55.14 427 SER B N 1
ATOM 4651 C CA . SER B 2 429 ? 56.585 7.721 149.437 1.00 55.97 427 SER B CA 1
ATOM 4652 C C . SER B 2 429 ? 57.211 9.016 149.942 1.00 55.66 427 SER B C 1
ATOM 4653 O O . SER B 2 429 ? 58.094 8.978 150.807 1.00 56.25 427 SER B O 1
ATOM 4656 N N . VAL B 2 430 ? 56.778 10.164 149.422 1.00 56.00 428 VAL B N 1
ATOM 4657 C CA . VAL B 2 430 ? 57.274 11.453 149.890 1.00 59.39 428 VAL B CA 1
ATOM 4658 C C . VAL B 2 430 ? 56.291 12.123 150.846 1.00 62.84 428 VAL B C 1
ATOM 4659 O O . VAL B 2 430 ? 56.472 13.294 151.193 1.00 64.59 428 VAL B O 1
ATOM 4663 N N . ASN B 2 431 ? 55.244 11.407 151.265 1.00 66.31 429 ASN B N 1
ATOM 4664 C CA . ASN B 2 431 ? 54.324 11.863 152.308 1.00 68.73 429 ASN B CA 1
ATOM 4665 C C . ASN B 2 431 ? 53.627 13.172 151.930 1.00 66.65 429 ASN B C 1
ATOM 4666 O O . ASN B 2 431 ? 53.393 14.039 152.775 1.00 67.30 429 ASN B O 1
ATOM 4671 N N . SER B 2 432 ? 53.288 13.321 150.649 1.00 61.31 430 SER B N 1
ATOM 4672 C CA . SER B 2 432 ? 52.519 14.470 150.167 1.00 60.31 430 SER B CA 1
ATOM 4673 C C . SER B 2 432 ? 51.066 14.017 150.066 1.00 57.13 430 SER B C 1
ATOM 4674 O O . SER B 2 432 ? 50.607 13.564 149.017 1.00 54.65 430 SER B O 1
ATOM 4677 N N . GLN B 2 433 ? 50.333 14.151 151.175 1.00 55.39 431 GLN B N 1
ATOM 4678 C CA . GLN B 2 433 ? 49.031 13.507 151.311 1.00 52.26 431 GLN B CA 1
ATOM 4679 C C . GLN B 2 433 ? 47.904 14.246 150.598 1.00 50.21 431 GLN B C 1
ATOM 4680 O O . GLN B 2 433 ? 46.898 13.621 150.249 1.00 49.64 431 GLN B O 1
ATOM 4686 N N . VAL B 2 434 ? 48.041 15.551 150.366 1.00 47.80 432 VAL B N 1
ATOM 4687 C CA . VAL B 2 434 ? 47.011 16.275 149.626 1.00 43.46 432 VAL B CA 1
ATOM 4688 C C . VAL B 2 434 ? 46.982 15.821 148.170 1.00 41.13 432 VAL B C 1
ATOM 4689 O O . VAL B 2 434 ? 45.924 15.472 147.633 1.00 38.37 432 VAL B O 1
ATOM 4693 N N . TYR B 2 435 ? 48.145 15.803 147.513 1.00 41.49 433 TYR B N 1
ATOM 4694 C CA . TYR B 2 435 ? 48.192 15.335 146.130 1.00 41.22 433 TYR B CA 1
ATOM 4695 C C . TYR B 2 435 ? 47.923 13.838 146.045 1.00 43.55 433 TYR B C 1
ATOM 4696 O O . TYR B 2 435 ? 47.283 13.372 145.096 1.00 44.57 433 TYR B O 1
ATOM 4705 N N . CYS B 2 436 ? 48.403 13.070 147.028 1.00 45.51 434 CYS B N 1
ATOM 4706 C CA . CYS B 2 436 ? 48.061 11.652 147.098 1.00 48.07 434 CYS B CA 1
ATOM 4707 C C . CYS B 2 436 ? 46.550 11.458 147.177 1.00 47.49 434 CYS B C 1
ATOM 4708 O O . CYS B 2 436 ? 45.994 10.571 146.519 1.00 47.14 434 CYS B O 1
ATOM 4711 N N . SER B 2 437 ? 45.864 12.303 147.952 1.00 45.45 435 SER B N 1
ATOM 4712 C CA . SER B 2 437 ? 44.413 12.192 148.077 1.00 44.82 435 SER B CA 1
ATOM 4713 C C . SER B 2 437 ? 43.719 12.469 146.746 1.00 42.07 435 SER B C 1
ATOM 4714 O O . SER B 2 437 ? 42.839 11.711 146.324 1.00 40.34 435 SER B O 1
ATOM 4717 N N . TRP B 2 438 ? 44.108 13.551 146.065 1.00 39.24 436 TRP B N 1
ATOM 4718 C CA . TRP B 2 438 ? 43.473 13.887 144.793 1.00 37.92 436 TRP B CA 1
ATOM 4719 C C . TRP B 2 438 ? 43.778 12.842 143.726 1.00 36.91 436 TRP B C 1
ATOM 4720 O O . TRP B 2 438 ? 42.905 12.497 142.920 1.00 36.54 436 TRP B O 1
ATOM 4731 N N . THR B 2 439 ? 45.015 12.338 143.695 1.00 36.40 437 THR B N 1
ATOM 4732 C CA . THR B 2 439 ? 45.354 11.267 142.764 1.00 35.59 437 THR B CA 1
ATOM 4733 C C . THR B 2 439 ? 44.502 10.031 143.020 1.00 34.72 437 THR B C 1
ATOM 4734 O O . THR B 2 439 ? 44.045 9.376 142.077 1.00 32.53 437 THR B O 1
ATOM 4738 N N . TYR B 2 440 ? 44.271 9.701 144.293 1.00 36.59 438 TYR B N 1
ATOM 4739 C CA . TYR B 2 440 ? 43.448 8.540 144.613 1.00 35.01 438 TYR B CA 1
ATOM 4740 C C . TYR B 2 440 ? 42.023 8.726 144.112 1.00 34.50 438 TYR B C 1
ATOM 4741 O O . TYR B 2 440 ? 41.422 7.792 143.567 1.00 33.43 438 TYR B O 1
ATOM 4750 N N . PHE B 2 441 ? 41.472 9.932 144.272 1.00 35.20 439 PHE B N 1
ATOM 4751 C CA . PHE B 2 441 ? 40.124 10.200 143.781 1.00 36.82 439 PHE B CA 1
ATOM 4752 C C . PHE B 2 441 ? 40.029 9.991 142.275 1.00 38.71 439 PHE B C 1
ATOM 4753 O O . PHE B 2 441 ? 39.065 9.391 141.786 1.00 39.90 439 PHE B O 1
ATOM 4769 N N . LYS B 2 443 ? 42.101 8.183 140.310 1.00 37.75 441 LYS B N 1
ATOM 4770 C CA . LYS B 2 443 ? 42.328 6.784 139.962 1.00 35.93 441 LYS B CA 1
ATOM 4771 C C . LYS B 2 443 ? 41.081 5.945 140.213 1.00 36.90 441 LYS B C 1
ATOM 4772 O O . LYS B 2 443 ? 40.651 5.176 139.347 1.00 36.13 441 LYS B O 1
ATOM 4778 N N . LEU B 2 444 ? 40.479 6.090 141.397 1.00 38.72 442 LEU B N 1
ATOM 4779 C CA . LEU B 2 444 ? 39.334 5.257 141.753 1.00 37.43 442 LEU B CA 1
ATOM 4780 C C . LEU B 2 444 ? 38.106 5.616 140.920 1.00 36.73 442 LEU B C 1
ATOM 4781 O O . LEU B 2 444 ? 37.330 4.732 140.537 1.00 34.13 442 LEU B O 1
ATOM 4786 N N . SER B 2 445 ? 37.915 6.908 140.629 1.00 38.61 443 SER B N 1
ATOM 4787 C CA . SER B 2 445 ? 36.853 7.316 139.712 1.00 39.63 443 SER B CA 1
ATOM 4788 C C . SER B 2 445 ? 37.088 6.754 138.316 1.00 38.71 443 SER B C 1
ATOM 4789 O O . SER B 2 445 ? 36.138 6.377 137.621 1.00 38.44 443 SER B O 1
ATOM 4792 N N . SER B 2 446 ? 38.349 6.701 137.884 1.00 35.57 444 SER B N 1
ATOM 4793 C CA . SER B 2 446 ? 38.649 6.140 136.572 1.00 35.32 444 SER B CA 1
ATOM 4794 C C . SER B 2 446 ? 38.431 4.633 136.559 1.00 34.63 444 SER B C 1
ATOM 4795 O O . SER B 2 446 ? 37.965 4.081 135.556 1.00 38.52 444 SER B O 1
ATOM 4806 N N . ILE B 2 448 ? 36.212 3.011 138.269 1.00 33.48 446 ILE B N 1
ATOM 4807 C CA . ILE B 2 448 ? 34.768 2.815 138.215 1.00 33.19 446 ILE B CA 1
ATOM 4808 C C . ILE B 2 448 ? 34.240 3.123 136.820 1.00 35.16 446 ILE B C 1
ATOM 4809 O O . ILE B 2 448 ? 33.460 2.353 136.248 1.00 36.61 446 ILE B O 1
ATOM 4814 N N . GLU B 2 449 ? 34.664 4.255 136.249 1.00 35.95 447 GLU B N 1
ATOM 4815 C CA . GLU B 2 449 ? 34.216 4.632 134.912 1.00 33.81 447 GLU B CA 1
ATOM 4816 C C . GLU B 2 449 ? 34.653 3.606 133.874 1.00 36.29 447 GLU B C 1
ATOM 4817 O O . GLU B 2 449 ? 33.884 3.258 132.970 1.00 38.45 447 GLU B O 1
ATOM 4823 N N . PHE B 2 450 ? 35.884 3.104 133.994 1.00 35.96 448 PHE B N 1
ATOM 4824 C CA . PHE B 2 450 ? 36.375 2.088 133.068 1.00 34.23 448 PHE B CA 1
ATOM 4825 C C . PHE B 2 450 ? 35.540 0.814 133.143 1.00 36.67 448 PHE B C 1
ATOM 4826 O O . PHE B 2 450 ? 35.264 0.184 132.115 1.00 37.09 448 PHE B O 1
ATOM 4834 N N . SER B 2 451 ? 35.122 0.423 134.349 1.00 35.61 449 SER B N 1
ATOM 4835 C CA . SER B 2 451 ? 34.388 -0.830 134.506 1.00 35.78 449 SER B CA 1
ATOM 4836 C C . SER B 2 451 ? 32.964 -0.710 133.978 1.00 35.25 449 SER B C 1
ATOM 4837 O O . SER B 2 451 ? 32.491 -1.580 133.238 1.00 32.97 449 SER B O 1
ATOM 4840 N N . LEU B 2 452 ? 32.254 0.354 134.367 1.00 35.37 450 LEU B N 1
ATOM 4841 C CA . LEU B 2 452 ? 30.876 0.524 133.917 1.00 36.13 450 LEU B CA 1
ATOM 4842 C C . LEU B 2 452 ? 30.805 0.749 132.413 1.00 37.78 450 LEU B C 1
ATOM 4843 O O . LEU B 2 452 ? 29.819 0.366 131.775 1.00 38.55 450 LEU B O 1
ATOM 4848 N N . LYS B 2 453 ? 31.839 1.357 131.828 1.00 36.53 451 LYS B N 1
ATOM 4849 C CA . LYS B 2 453 ? 31.831 1.603 130.391 1.00 35.79 451 LYS B CA 1
ATOM 4850 C C . LYS B 2 453 ? 31.777 0.299 129.602 1.00 36.34 451 LYS B C 1
ATOM 4851 O O . LYS B 2 453 ? 31.278 0.279 128.470 1.00 36.20 451 LYS B O 1
ATOM 4857 N N . GLY B 2 454 ? 32.268 -0.797 130.190 1.00 34.64 452 GLY B N 1
ATOM 4858 C CA . GLY B 2 454 ? 32.202 -2.091 129.527 1.00 35.60 452 GLY B CA 1
ATOM 4859 C C . GLY B 2 454 ? 30.786 -2.559 129.246 1.00 36.99 452 GLY B C 1
ATOM 4860 O O . GLY B 2 454 ? 30.545 -3.264 128.261 1.00 36.91 452 GLY B O 1
ATOM 4861 N N . PHE B 2 455 ? 29.830 -2.173 130.095 1.00 37.47 453 PHE B N 1
ATOM 4862 C CA . PHE B 2 455 ? 28.438 -2.539 129.848 1.00 42.05 453 PHE B CA 1
ATOM 4863 C C . PHE B 2 455 ? 27.871 -1.782 128.655 1.00 42.75 453 PHE B C 1
ATOM 4864 O O . PHE B 2 455 ? 27.045 -2.321 127.909 1.00 42.61 453 PHE B O 1
ATOM 4872 N N . ASP B 2 456 ? 28.295 -0.530 128.462 1.00 41.12 454 ASP B N 1
ATOM 4873 C CA . ASP B 2 456 ? 27.813 0.243 127.322 1.00 41.29 454 ASP B CA 1
ATOM 4874 C C . ASP B 2 456 ? 28.313 -0.343 126.010 1.00 39.19 454 ASP B C 1
ATOM 4875 O O . ASP B 2 456 ? 27.618 -0.269 124.991 1.00 41.03 454 ASP B O 1
ATOM 4880 N N . LEU B 2 457 ? 29.498 -0.943 126.022 1.00 38.17 455 LEU B N 1
ATOM 4881 C CA . LEU B 2 457 ? 30.089 -1.552 124.841 1.00 38.25 455 LEU B CA 1
ATOM 4882 C C . LEU B 2 457 ? 29.760 -3.034 124.712 1.00 41.03 455 LEU B C 1
ATOM 4883 O O . LEU B 2 457 ? 30.212 -3.669 123.754 1.00 40.87 455 LEU B O 1
ATOM 4888 N N . ASP B 2 458 ? 28.983 -3.591 125.648 1.00 40.04 456 ASP B N 1
ATOM 4889 C CA . ASP B 2 458 ? 28.600 -5.004 125.625 1.00 43.75 456 ASP B CA 1
ATOM 4890 C C . ASP B 2 458 ? 29.826 -5.910 125.692 1.00 39.55 456 ASP B C 1
ATOM 4891 O O . ASP B 2 458 ? 29.866 -6.978 125.079 1.00 41.83 456 ASP B O 1
ATOM 4896 N N . ILE B 2 459 ? 30.839 -5.470 126.439 1.00 36.57 457 ILE B N 1
ATOM 4897 C CA . ILE B 2 459 ? 32.025 -6.289 126.651 1.00 37.63 457 ILE B CA 1
ATOM 4898 C C . ILE B 2 459 ? 31.691 -7.495 127.519 1.00 35.55 457 ILE B C 1
ATOM 4899 O O . ILE B 2 459 ? 32.178 -8.605 127.277 1.00 37.07 457 ILE B O 1
ATOM 4904 N N . TYR B 2 460 ? 30.842 -7.308 128.525 1.00 32.95 458 TYR B N 1
ATOM 4905 C CA . TYR B 2 460 ? 30.574 -8.345 129.510 1.00 32.37 458 TYR B CA 1
ATOM 4906 C C . TYR B 2 460 ? 29.395 -9.211 129.086 1.00 32.83 458 TYR B C 1
ATOM 4907 O O . TYR B 2 460 ? 28.358 -8.706 128.646 1.00 31.48 458 TYR B O 1
ATOM 4916 N N . LYS B 2 461 ? 29.555 -10.518 129.236 1.00 34.16 459 LYS B N 1
ATOM 4917 C CA . LYS B 2 461 ? 28.455 -11.428 128.976 1.00 37.57 459 LYS B CA 1
ATOM 4918 C C . LYS B 2 461 ? 27.525 -11.474 130.185 1.00 38.55 459 LYS B C 1
ATOM 4919 O O . LYS B 2 461 ? 27.918 -11.101 131.293 1.00 37.41 459 LYS B O 1
ATOM 4925 N N . PRO B 2 462 ? 26.271 -11.902 129.993 1.00 39.73 460 PRO B N 1
ATOM 4926 C CA . PRO B 2 462 ? 25.325 -11.914 131.122 1.00 39.21 460 PRO B CA 1
ATOM 4927 C C . PRO B 2 462 ? 25.824 -12.639 132.364 1.00 41.70 460 PRO B C 1
ATOM 4928 O O . PRO B 2 462 ? 25.524 -12.197 133.480 1.00 40.14 460 PRO B O 1
ATOM 4932 N N . PHE B 2 463 ? 26.577 -13.733 132.217 1.00 41.82 461 PHE B N 1
ATOM 4933 C CA . PHE B 2 463 ? 27.035 -14.443 133.407 1.00 40.99 461 PHE B CA 1
ATOM 4934 C C . PHE B 2 463 ? 28.106 -13.666 134.162 1.00 39.19 461 PHE B C 1
ATOM 4935 O O . PHE B 2 463 ? 28.317 -13.923 135.352 1.00 40.22 461 PHE B O 1
ATOM 4943 N N . GLU B 2 464 ? 28.781 -12.729 133.500 1.00 37.45 462 GLU B N 1
ATOM 4944 C CA . GLU B 2 464 ? 29.768 -11.870 134.140 1.00 35.92 462 GLU B CA 1
ATOM 4945 C C . GLU B 2 464 ? 29.147 -10.660 134.825 1.00 36.15 462 GLU B C 1
ATOM 4946 O O . GLU B 2 464 ? 29.880 -9.875 135.434 1.00 35.48 462 GLU B O 1
ATOM 4952 N N . ALA B 2 465 ? 27.825 -10.489 134.740 1.00 36.42 463 ALA B N 1
ATOM 4953 C CA . ALA B 2 465 ? 27.207 -9.256 135.221 1.00 36.93 463 ALA B CA 1
ATOM 4954 C C . ALA B 2 465 ? 27.390 -9.086 136.723 1.00 35.44 463 ALA B C 1
ATOM 4955 O O . ALA B 2 465 ? 27.628 -7.971 137.201 1.00 34.52 463 ALA B O 1
ATOM 4957 N N . TYR B 2 466 ? 27.278 -10.176 137.484 1.00 34.50 464 TYR B N 1
ATOM 4958 C CA . TYR B 2 466 ? 27.466 -10.077 138.927 1.00 35.04 464 TYR B CA 1
ATOM 4959 C C . TYR B 2 466 ? 28.887 -9.651 139.275 1.00 38.76 464 TYR B C 1
ATOM 4960 O O . TYR B 2 466 ? 29.086 -8.795 140.143 1.00 40.04 464 TYR B O 1
ATOM 4969 N N . SER B 2 467 ? 29.888 -10.243 138.619 1.00 41.13 465 SER B N 1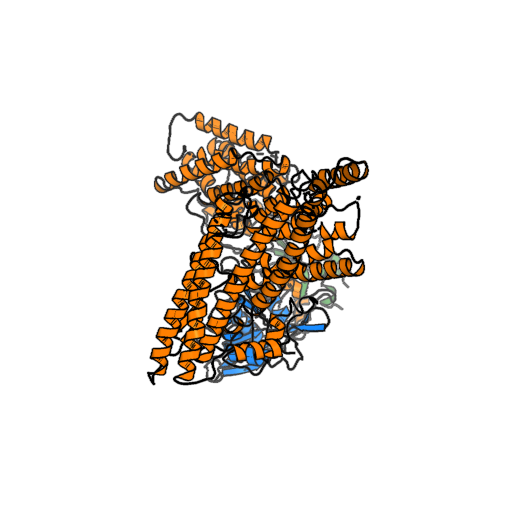
ATOM 4970 C CA . SER B 2 467 ? 31.274 -9.957 138.978 1.00 39.39 465 SER B CA 1
ATOM 4971 C C . SER B 2 467 ? 31.588 -8.475 138.826 1.00 39.08 465 SER B C 1
ATOM 4972 O O . SER B 2 467 ? 32.167 -7.856 139.727 1.00 39.11 465 SER B O 1
ATOM 4988 N N . PHE B 2 469 ? 29.369 -5.779 138.370 1.00 36.40 467 PHE B N 1
ATOM 4989 C CA . PHE B 2 469 ? 28.515 -4.893 139.152 1.00 35.59 467 PHE B CA 1
ATOM 4990 C C . PHE B 2 469 ? 28.880 -4.934 140.630 1.00 37.14 467 PHE B C 1
ATOM 4991 O O . PHE B 2 469 ? 28.859 -3.899 141.304 1.00 37.61 467 PHE B O 1
ATOM 4999 N N . TRP B 2 470 ? 29.233 -6.108 141.154 1.00 35.89 468 TRP B N 1
ATOM 5000 C CA . TRP B 2 470 ? 29.624 -6.159 142.557 1.00 36.40 468 TRP B CA 1
ATOM 5001 C C . TRP B 2 470 ? 30.999 -5.542 142.765 1.00 37.52 468 TRP B C 1
ATOM 5002 O O . TRP B 2 470 ? 31.253 -4.919 143.803 1.00 37.72 468 TRP B O 1
ATOM 5013 N N . TYR B 2 471 ? 31.900 -5.706 141.794 1.00 36.52 469 TYR B N 1
ATOM 5014 C CA . TYR B 2 471 ? 33.208 -5.074 141.906 1.00 34.29 469 TYR B CA 1
ATOM 5015 C C . TYR B 2 471 ? 33.083 -3.557 141.894 1.00 31.93 469 TYR B C 1
ATOM 5016 O O . TYR B 2 471 ? 33.792 -2.865 142.631 1.00 36.30 469 TYR B O 1
ATOM 5025 N N . VAL B 2 472 ? 32.170 -3.021 141.080 1.00 29.86 470 VAL B N 1
ATOM 5026 C CA . VAL B 2 472 ? 31.987 -1.573 141.038 1.00 31.05 470 VAL B CA 1
ATOM 5027 C C . VAL B 2 472 ? 31.295 -1.088 142.305 1.00 31.67 470 VAL B C 1
ATOM 5028 O O . VAL B 2 472 ? 31.610 -0.014 142.828 1.00 31.07 470 VAL B O 1
ATOM 5032 N N . TYR B 2 473 ? 30.348 -1.873 142.822 1.00 33.54 471 TYR B N 1
ATOM 5033 C CA . TYR B 2 473 ? 29.800 -1.595 144.145 1.00 33.94 471 TYR B CA 1
ATOM 5034 C C . TYR B 2 473 ? 30.909 -1.560 145.190 1.00 34.77 471 TYR B C 1
ATOM 5035 O O . TYR B 2 473 ? 30.986 -0.633 146.004 1.00 33.81 471 TYR B O 1
ATOM 5044 N N . TYR B 2 474 ? 31.786 -2.564 145.166 1.00 34.84 472 TYR B N 1
ATOM 5045 C CA . TYR B 2 474 ? 32.934 -2.595 146.065 1.00 35.43 472 TYR B CA 1
ATOM 5046 C C . TYR B 2 474 ? 33.809 -1.356 145.887 1.00 36.07 472 TYR B C 1
ATOM 5047 O O . TYR B 2 474 ? 34.213 -0.724 146.869 1.00 34.16 472 TYR B O 1
ATOM 5056 N N . LEU B 2 475 ? 34.098 -0.983 144.635 1.00 37.03 473 LEU B N 1
ATOM 5057 C CA . LEU B 2 475 ? 34.876 0.230 144.390 1.00 37.47 473 LEU B CA 1
ATOM 5058 C C . LEU B 2 475 ? 34.131 1.475 144.858 1.00 38.27 473 LEU B C 1
ATOM 5059 O O . LEU B 2 475 ? 34.726 2.364 145.480 1.00 39.15 473 LEU B O 1
ATOM 5064 N N . SER B 2 476 ? 32.832 1.563 144.557 1.00 37.41 474 SER B N 1
ATOM 5065 C CA . SER B 2 476 ? 32.042 2.722 144.963 1.00 37.52 474 SER B CA 1
ATOM 5066 C C . SER B 2 476 ? 31.959 2.847 146.478 1.00 36.00 474 SER B C 1
ATOM 5067 O O . SER B 2 476 ? 31.889 3.963 147.006 1.00 35.83 474 SER B O 1
ATOM 5070 N N . HIS B 2 477 ? 31.946 1.720 147.192 1.00 36.91 475 HIS B N 1
ATOM 5071 C CA . HIS B 2 477 ? 31.927 1.782 148.649 1.00 37.82 475 HIS B CA 1
ATOM 5072 C C . HIS B 2 477 ? 33.212 2.404 149.175 1.00 36.51 475 HIS B C 1
ATOM 5073 O O . HIS B 2 477 ? 33.180 3.224 150.098 1.00 36.75 475 HIS B O 1
ATOM 5080 N N . HIS B 2 478 ? 34.355 2.044 148.582 1.00 36.19 476 HIS B N 1
ATOM 5081 C CA . HIS B 2 478 ? 35.621 2.642 148.993 1.00 39.15 476 HIS B CA 1
ATOM 5082 C C . HIS B 2 478 ? 35.693 4.114 148.606 1.00 39.60 476 HIS B C 1
ATOM 5083 O O . HIS B 2 478 ? 36.252 4.930 149.350 1.00 37.53 476 HIS B O 1
ATOM 5090 N N . LEU B 2 479 ? 35.137 4.476 147.447 1.00 37.78 477 LEU B N 1
ATOM 5091 C CA . LEU B 2 479 ? 35.136 5.880 147.052 1.00 39.07 477 LEU B CA 1
ATOM 5092 C C . LEU B 2 479 ? 34.243 6.709 147.967 1.00 37.95 477 LEU B C 1
ATOM 5093 O O . LEU B 2 479 ? 34.591 7.841 148.322 1.00 37.24 477 LEU B O 1
ATOM 5098 N N . GLU B 2 480 ? 33.094 6.161 148.370 1.00 37.11 478 GLU B N 1
ATOM 5099 C CA . GLU B 2 480 ? 32.211 6.902 149.265 1.00 39.03 478 GLU B CA 1
ATOM 5100 C C . GLU B 2 480 ? 32.852 7.082 150.638 1.00 38.10 478 GLU B C 1
ATOM 5101 O O . GLU B 2 480 ? 32.758 8.160 151.237 1.00 35.24 478 GLU B O 1
ATOM 5107 N N . THR B 2 481 ? 33.520 6.039 151.144 1.00 38.09 479 THR B N 1
ATOM 5108 C CA . THR B 2 481 ? 34.227 6.150 152.419 1.00 37.59 479 THR B CA 1
ATOM 5109 C C . THR B 2 481 ? 35.324 7.204 152.347 1.00 38.64 479 THR B C 1
ATOM 5110 O O . THR B 2 481 ? 35.474 8.023 153.262 1.00 39.42 479 THR B O 1
ATOM 5114 N N . PHE B 2 482 ? 36.099 7.198 151.261 1.00 39.63 480 PHE B N 1
ATOM 5115 C CA . PHE B 2 482 ? 37.130 8.212 151.067 1.00 37.53 480 PHE B CA 1
ATOM 5116 C C . PHE B 2 482 ? 36.525 9.608 150.988 1.00 38.77 480 PHE B C 1
ATOM 5117 O O . PHE B 2 482 ? 37.033 10.546 151.612 1.00 39.35 480 PHE B O 1
ATOM 5125 N N . LEU B 2 483 ? 35.435 9.767 150.232 1.00 38.10 481 LEU B N 1
ATOM 5126 C CA . LEU B 2 483 ? 34.818 11.085 150.113 1.00 38.69 481 LEU B CA 1
ATOM 5127 C C . LEU B 2 483 ? 34.222 11.544 151.438 1.00 40.02 481 LEU B C 1
ATOM 5128 O O . LEU B 2 483 ? 34.265 12.737 151.762 1.00 40.95 481 LEU B O 1
ATOM 5133 N N . LYS B 2 484 ? 33.659 10.616 152.216 1.00 40.12 482 LYS B N 1
ATOM 5134 C CA . LYS B 2 484 ? 33.056 10.996 153.490 1.00 44.58 482 LYS B CA 1
ATOM 5135 C C . LYS B 2 484 ? 34.112 11.498 154.466 1.00 45.33 482 LYS B C 1
ATOM 5136 O O . LYS B 2 484 ? 33.892 12.486 155.177 1.00 43.91 482 LYS B O 1
ATOM 5142 N N . ASP B 2 485 ? 35.269 10.830 154.507 1.00 45.35 483 ASP B N 1
ATOM 5143 C CA . ASP B 2 485 ? 36.373 11.299 155.336 1.00 45.54 483 ASP B CA 1
ATOM 5144 C C . ASP B 2 485 ? 36.896 12.643 154.845 1.00 44.20 483 ASP B C 1
ATOM 5145 O O . ASP B 2 485 ? 37.222 13.521 155.652 1.00 46.22 483 ASP B O 1
ATOM 5150 N N . SER B 2 486 ? 36.982 12.824 153.522 1.00 41.84 484 SER B N 1
ATOM 5151 C CA . SER B 2 486 ? 37.398 14.113 152.978 1.00 41.54 484 SER B CA 1
ATOM 5152 C C . SER B 2 486 ? 36.458 15.226 153.423 1.00 42.57 484 SER B C 1
ATOM 5153 O O . SER B 2 486 ? 36.908 16.315 153.795 1.00 42.61 484 SER B O 1
ATOM 5156 N N . GLN B 2 487 ? 35.147 14.969 153.397 1.00 43.77 485 GLN B N 1
ATOM 5157 C CA . GLN B 2 487 ? 34.186 15.998 153.777 1.00 47.28 485 GLN B CA 1
ATOM 5158 C C . GLN B 2 487 ? 34.203 16.257 155.277 1.00 50.25 485 GLN B C 1
ATOM 5159 O O . GLN B 2 487 ? 33.918 17.379 155.712 1.00 52.48 485 GLN B O 1
ATOM 5165 N N . ASN B 2 488 ? 34.534 15.242 156.081 1.00 52.08 486 ASN B N 1
ATOM 5166 C CA . ASN B 2 488 ? 34.670 15.454 157.519 1.00 53.64 486 ASN B CA 1
ATOM 5167 C C . ASN B 2 488 ? 35.859 16.355 157.833 1.00 52.46 486 ASN B C 1
ATOM 5168 O O . ASN B 2 488 ? 35.784 17.197 158.736 1.00 54.04 486 ASN B O 1
ATOM 5173 N N . ASP B 2 489 ? 36.966 16.198 157.100 1.00 49.84 487 ASP B N 1
ATOM 5174 C CA . ASP B 2 489 ? 38.108 17.086 157.296 1.00 52.26 487 ASP B CA 1
ATOM 5175 C C . ASP B 2 489 ? 37.757 18.522 156.930 1.00 52.30 487 ASP B C 1
ATOM 5176 O O . ASP B 2 489 ? 38.168 19.465 157.618 1.00 52.44 487 ASP B O 1
ATOM 5181 N N . ILE B 2 490 ? 36.999 18.706 155.847 1.00 50.30 488 ILE B N 1
ATOM 5182 C CA . ILE B 2 490 ? 36.551 20.043 155.469 1.00 50.62 488 ILE B CA 1
ATOM 5183 C C . ILE B 2 490 ? 35.693 20.644 156.573 1.00 50.12 488 ILE B C 1
ATOM 5184 O O . ILE B 2 490 ? 35.878 21.801 156.970 1.00 49.92 488 ILE B O 1
ATOM 5189 N N . GLU B 2 491 ? 34.736 19.864 157.084 1.00 51.58 489 GLU B N 1
ATOM 5190 C CA . GLU B 2 491 ? 33.868 20.355 158.148 1.00 57.60 489 GLU B CA 1
ATOM 5191 C C . GLU B 2 491 ? 34.667 20.687 159.400 1.00 56.76 489 GLU B C 1
ATOM 5192 O O . GLU B 2 491 ? 34.358 21.655 160.104 1.00 59.26 489 GLU B O 1
ATOM 5198 N N . SER B 2 492 ? 35.704 19.898 159.690 1.00 54.37 490 SER B N 1
ATOM 5199 C CA . SER B 2 492 ? 36.570 20.199 160.825 1.00 54.91 490 SER B CA 1
ATOM 5200 C C . SER B 2 492 ? 37.266 21.545 160.649 1.00 55.52 490 SER B C 1
ATOM 5201 O O . SER B 2 492 ? 37.395 22.315 161.607 1.00 58.15 490 SER B O 1
ATOM 5204 N N . ASN B 2 493 ? 37.717 21.849 159.428 1.00 53.61 491 ASN B N 1
ATOM 5205 C CA . ASN B 2 493 ? 38.341 23.144 159.173 1.00 52.07 491 ASN B CA 1
ATOM 5206 C C . ASN B 2 493 ? 37.321 24.272 159.265 1.00 53.34 491 ASN B C 1
ATOM 5207 O O . ASN B 2 493 ? 37.633 25.358 159.768 1.00 55.31 491 ASN B O 1
ATOM 5212 N N . ILE B 2 494 ? 36.098 24.034 158.780 1.00 52.56 492 ILE B N 1
ATOM 5213 C CA . ILE B 2 494 ? 35.047 25.043 158.876 1.00 56.09 492 ILE B CA 1
ATOM 5214 C C . ILE B 2 494 ? 34.714 25.325 160.336 1.00 62.06 492 ILE B C 1
ATOM 5215 O O . ILE B 2 494 ? 34.584 26.485 160.744 1.00 66.27 492 ILE B O 1
ATOM 5220 N N . ASN B 2 495 ? 34.589 24.273 161.151 1.00 62.78 493 ASN B N 1
ATOM 5221 C CA . ASN B 2 495 ? 34.246 24.467 162.557 1.00 65.30 493 ASN B CA 1
ATOM 5222 C C . ASN B 2 495 ? 35.364 25.163 163.323 1.00 64.76 493 ASN B C 1
ATOM 5223 O O . ASN B 2 495 ? 35.089 25.907 164.272 1.00 66.04 493 ASN B O 1
ATOM 5228 N N . ALA B 2 496 ? 36.621 24.940 162.931 1.00 53.65 494 ALA B N 1
ATOM 5229 C CA . ALA B 2 496 ? 37.729 25.633 163.582 1.00 56.35 494 ALA B CA 1
ATOM 5230 C C . ALA B 2 496 ? 37.615 27.141 163.395 1.00 59.20 494 ALA B C 1
ATOM 5231 O O . ALA B 2 496 ? 37.875 27.912 164.327 1.00 62.37 494 ALA B O 1
ATOM 5233 N N . ILE B 2 497 ? 37.223 27.578 162.197 1.00 58.01 495 ILE B N 1
ATOM 5234 C CA . ILE B 2 497 ? 36.981 28.998 161.965 1.00 60.59 495 ILE B CA 1
ATOM 5235 C C . ILE B 2 497 ? 35.778 29.474 162.771 1.00 63.71 495 ILE B C 1
ATOM 5236 O O . ILE B 2 497 ? 35.786 30.576 163.331 1.00 67.66 495 ILE B O 1
ATOM 5241 N N . HIS B 2 498 ? 34.729 28.649 162.852 1.00 64.07 496 HIS B N 1
ATOM 5242 C CA . HIS B 2 498 ? 33.555 29.024 163.637 1.00 69.40 496 HIS B CA 1
ATOM 5243 C C . HIS B 2 498 ? 33.893 29.145 165.118 1.00 74.41 496 HIS B C 1
ATOM 5244 O O . HIS B 2 498 ? 33.372 30.027 165.810 1.00 76.20 496 HIS B O 1
ATOM 5251 N N . SER B 2 499 ? 34.757 28.261 165.624 1.00 75.91 497 SER B N 1
ATOM 5252 C CA . SER B 2 499 ? 35.116 28.305 167.038 1.00 77.92 497 SER B CA 1
ATOM 5253 C C . SER B 2 499 ? 35.863 29.587 167.388 1.00 80.46 497 SER B C 1
ATOM 5254 O O . SER B 2 499 ? 35.752 30.079 168.517 1.00 81.88 497 SER B O 1
ATOM 5265 N N . ASN B 2 501 ? 35.227 32.516 166.130 1.00 84.13 499 ASN B N 1
ATOM 5266 C CA . ASN B 2 501 ? 34.192 33.529 166.307 1.00 88.16 499 ASN B CA 1
ATOM 5267 C C . ASN B 2 501 ? 33.492 33.372 167.652 1.00 95.55 499 ASN B C 1
ATOM 5268 O O . ASN B 2 501 ? 33.161 34.368 168.305 1.00 101.40 499 ASN B O 1
ATOM 5273 N N . LYS B 2 502 ? 33.258 32.128 168.084 1.00 97.03 500 LYS B N 1
ATOM 5274 C CA . LYS B 2 502 ? 32.688 31.907 169.409 1.00 99.72 500 LYS B CA 1
ATOM 5275 C C . LYS B 2 502 ? 33.634 32.392 170.500 1.00 102.79 500 LYS B C 1
ATOM 5276 O O . LYS B 2 502 ? 33.199 32.990 171.490 1.00 109.44 500 LYS B O 1
ATOM 5282 N N . LYS B 2 503 ? 34.935 32.139 170.336 1.00 97.17 501 LYS B N 1
ATOM 5283 C CA . LYS B 2 503 ? 35.906 32.555 171.341 1.00 96.24 501 LYS B CA 1
ATOM 5284 C C . LYS B 2 503 ? 36.052 34.071 171.386 1.00 94.14 501 LYS B C 1
ATOM 5285 O O . LYS B 2 503 ? 36.295 34.636 172.459 1.00 97.03 501 LYS B O 1
ATOM 5291 N N . LEU B 2 504 ? 35.901 34.742 170.241 1.00 88.59 502 LEU B N 1
ATOM 5292 C CA . LEU B 2 504 ? 35.990 36.200 170.214 1.00 87.92 502 LEU B CA 1
ATOM 5293 C C . LEU B 2 504 ? 34.889 36.840 171.050 1.00 88.77 502 LEU B C 1
ATOM 5294 O O . LEU B 2 504 ? 35.134 37.819 171.765 1.00 93.43 502 LEU B O 1
ATOM 5299 N N . LYS B 2 505 ? 33.669 36.304 170.968 1.00 86.88 503 LYS B N 1
ATOM 5300 C CA . LYS B 2 505 ? 32.557 36.874 171.722 1.00 92.85 503 LYS B CA 1
ATOM 5301 C C . LYS B 2 505 ? 32.808 36.798 173.223 1.00 97.36 503 LYS B C 1
ATOM 5302 O O . LYS B 2 505 ? 32.423 37.703 173.972 1.00 99.91 503 LYS B O 1
ATOM 5308 N N . LYS B 2 506 ? 33.458 35.725 173.682 1.00 99.65 504 LYS B N 1
ATOM 5309 C CA . LYS B 2 506 ? 33.769 35.602 175.103 1.00 106.89 504 LYS B CA 1
ATOM 5310 C C . LYS B 2 506 ? 34.851 36.586 175.528 1.00 110.54 504 LYS B C 1
ATOM 5311 O O . LYS B 2 506 ? 34.855 37.044 176.677 1.00 118.10 504 LYS B O 1
ATOM 5317 N N . LEU B 2 507 ? 35.762 36.929 174.621 1.00 107.20 505 LEU B N 1
ATOM 5318 C CA . LEU B 2 507 ? 36.916 37.747 174.969 1.00 108.62 505 LEU B CA 1
ATOM 5319 C C . LEU B 2 507 ? 36.540 39.217 175.096 1.00 110.02 505 LEU B C 1
ATOM 5320 O O . LEU B 2 507 ? 35.807 39.765 174.267 1.00 108.87 505 LEU B O 1
ATOM 5325 N N . LYS B 2 508 ? 37.055 39.853 176.144 1.00 112.65 506 LYS B N 1
ATOM 5326 C CA . LYS B 2 508 ? 36.990 41.297 176.257 1.00 113.57 506 LYS B CA 1
ATOM 5327 C C . LYS B 2 508 ? 38.110 41.937 175.442 1.00 112.00 506 LYS B C 1
ATOM 5328 O O . LYS B 2 508 ? 38.997 41.264 174.909 1.00 106.63 506 LYS B O 1
ATOM 5334 N N . ALA B 2 509 ? 38.064 43.263 175.358 1.00 115.91 507 ALA B N 1
ATOM 5335 C CA . ALA B 2 509 ? 39.054 44.003 174.589 1.00 115.41 507 ALA B CA 1
ATOM 5336 C C . ALA B 2 509 ? 40.436 43.858 175.213 1.00 117.43 507 ALA B C 1
ATOM 5337 O O . ALA B 2 509 ? 40.632 44.137 176.399 1.00 121.80 507 ALA B O 1
ATOM 5339 N N . GLY B 2 510 ? 41.392 43.414 174.405 1.00 114.97 508 GLY B N 1
ATOM 5340 C CA . GLY B 2 510 ? 42.755 43.228 174.865 1.00 117.82 508 GLY B CA 1
ATOM 5341 C C . GLY B 2 510 ? 43.651 42.963 173.678 1.00 118.53 508 GLY B C 1
ATOM 5342 O O . GLY B 2 510 ? 43.192 42.839 172.540 1.00 115.73 508 GLY B O 1
ATOM 5343 N N . GLU B 2 511 ? 44.952 42.877 173.959 1.00 124.74 509 GLU B N 1
ATOM 5344 C CA . GLU B 2 511 ? 45.902 42.656 172.877 1.00 125.61 509 GLU B CA 1
ATOM 5345 C C . GLU B 2 511 ? 45.811 41.238 172.329 1.00 121.27 509 GLU B C 1
ATOM 5346 O O . GLU B 2 511 ? 46.025 41.025 171.130 1.00 119.76 509 GLU B O 1
ATOM 5352 N N . LYS B 2 512 ? 45.484 40.259 173.177 1.00 119.16 510 LYS B N 1
ATOM 5353 C CA . LYS B 2 512 ? 45.319 38.896 172.685 1.00 114.90 510 LYS B CA 1
ATOM 5354 C C . LYS B 2 512 ? 44.076 38.763 171.816 1.00 107.89 510 LYS B C 1
ATOM 5355 O O . LYS B 2 512 ? 44.058 37.950 170.884 1.00 103.73 510 LYS B O 1
ATOM 5361 N N . LYS B 2 513 ? 43.033 39.550 172.098 1.00 106.64 511 LYS B N 1
ATOM 5362 C CA . LYS B 2 513 ? 41.847 39.526 171.249 1.00 99.87 511 LYS B CA 1
ATOM 5363 C C . LYS B 2 513 ? 42.148 40.078 169.863 1.00 97.65 511 LYS B C 1
ATOM 5364 O O . LYS B 2 513 ? 41.558 39.623 168.875 1.00 92.33 511 LYS B O 1
ATOM 5370 N N . ASP B 2 514 ? 43.061 41.049 169.769 1.00 100.92 512 ASP B N 1
ATOM 5371 C CA . ASP B 2 514 ? 43.488 41.542 168.463 1.00 99.37 512 ASP B CA 1
ATOM 5372 C C . ASP B 2 514 ? 44.130 40.430 167.642 1.00 95.78 512 ASP B C 1
ATOM 5373 O O . ASP B 2 514 ? 43.901 40.332 166.430 1.00 94.34 512 ASP B O 1
ATOM 5378 N N . GLN B 2 515 ? 44.938 39.584 168.286 1.00 95.72 513 GLN B N 1
ATOM 5379 C CA . GLN B 2 515 ? 45.550 38.455 167.591 1.00 94.16 513 GLN B CA 1
ATOM 5380 C C . GLN B 2 515 ? 44.486 37.507 167.051 1.00 90.88 513 GLN B C 1
ATOM 5381 O O . GLN B 2 515 ? 44.527 37.106 165.882 1.00 87.81 513 GLN B O 1
ATOM 5387 N N . LEU B 2 516 ? 43.520 37.140 167.897 1.00 92.11 514 LEU B N 1
ATOM 5388 C CA . LEU B 2 516 ? 42.478 36.207 167.482 1.00 88.98 514 LEU B CA 1
ATOM 5389 C C . LEU B 2 516 ? 41.611 36.799 166.379 1.00 89.01 514 LEU B C 1
ATOM 5390 O O . LEU B 2 516 ? 41.229 36.095 165.437 1.00 86.08 514 LEU B O 1
ATOM 5395 N N . ARG B 2 517 ? 41.288 38.092 166.476 1.00 93.34 515 ARG B N 1
ATOM 5396 C CA . ARG B 2 517 ? 40.544 38.745 165.405 1.00 95.77 515 ARG B CA 1
ATOM 5397 C C . ARG B 2 517 ? 41.359 38.796 164.120 1.00 97.21 515 ARG B C 1
ATOM 5398 O O . ARG B 2 517 ? 40.798 38.708 163.022 1.00 95.11 515 ARG B O 1
ATOM 5406 N N . LEU B 2 518 ? 42.683 38.923 164.236 1.00 100.35 516 LEU B N 1
ATOM 5407 C CA . LEU B 2 518 ? 43.537 38.934 163.053 1.00 99.05 516 LEU B CA 1
ATOM 5408 C C . LEU B 2 518 ? 43.573 37.561 162.394 1.00 94.17 516 LEU B C 1
ATOM 5409 O O . LEU B 2 518 ? 43.451 37.446 161.169 1.00 94.59 516 LEU B O 1
ATOM 5414 N N . LYS B 2 519 ? 43.754 36.504 163.193 1.00 91.06 517 LYS B N 1
ATOM 5415 C CA . LYS B 2 519 ? 43.717 35.150 162.648 1.00 88.59 517 LYS B CA 1
ATOM 5416 C C . LYS B 2 519 ? 42.356 34.840 162.040 1.00 82.08 517 LYS B C 1
ATOM 5417 O O . LYS B 2 519 ? 42.267 34.218 160.975 1.00 79.63 517 LYS B O 1
ATOM 5423 N N . TYR B 2 520 ? 41.282 35.265 162.710 1.00 79.79 518 TYR B N 1
ATOM 5424 C CA . TYR B 2 520 ? 39.936 34.925 162.259 1.00 73.98 518 TYR B CA 1
ATOM 5425 C C . TYR B 2 520 ? 39.574 35.652 160.970 1.00 71.61 518 TYR B C 1
ATOM 5426 O O . TYR B 2 520 ? 38.920 35.078 160.093 1.00 67.35 518 TYR B O 1
ATOM 5435 N N . ARG B 2 521 ? 39.981 36.917 160.839 1.00 74.15 519 ARG B N 1
ATOM 5436 C CA . ARG B 2 521 ? 39.642 37.671 159.636 1.00 75.80 519 ARG B CA 1
ATOM 5437 C C . ARG B 2 521 ? 40.360 37.112 158.413 1.00 76.11 519 ARG B C 1
ATOM 5438 O O . ARG B 2 521 ? 39.774 37.032 157.327 1.00 73.97 519 ARG B O 1
ATOM 5446 N N . PHE B 2 522 ? 41.629 36.725 158.568 1.00 78.54 520 PHE B N 1
ATOM 5447 C CA . PHE B 2 522 ? 42.360 36.133 157.453 1.00 78.01 520 PHE B CA 1
ATOM 5448 C C . PHE B 2 522 ? 41.699 34.844 156.984 1.00 71.32 520 PHE B C 1
ATOM 5449 O O . PHE B 2 522 ? 41.563 34.611 155.778 1.00 70.21 520 PHE B O 1
ATOM 5457 N N . ALA B 2 523 ? 41.280 33.994 157.924 1.00 68.56 521 ALA B N 1
ATOM 5458 C CA . ALA B 2 523 ? 40.642 32.737 157.550 1.00 63.70 521 ALA B CA 1
ATOM 5459 C C . ALA B 2 523 ? 39.364 32.984 156.760 1.00 62.41 521 ALA B C 1
ATOM 5460 O O . ALA B 2 523 ? 39.117 32.338 155.735 1.00 61.12 521 ALA B O 1
ATOM 5470 N N . ASP B 2 525 ? 38.599 35.641 155.037 1.00 67.64 523 ASP B N 1
ATOM 5471 C CA . ASP B 2 525 ? 38.889 36.302 153.771 1.00 69.04 523 ASP B CA 1
ATOM 5472 C C . ASP B 2 525 ? 39.604 35.388 152.781 1.00 66.67 523 ASP B C 1
ATOM 5473 O O . ASP B 2 525 ? 39.472 35.579 151.567 1.00 66.20 523 ASP B O 1
ATOM 5478 N N . ASN B 2 526 ? 40.355 34.397 153.265 1.00 66.91 524 ASN B N 1
ATOM 5479 C CA . ASN B 2 526 ? 41.217 33.596 152.407 1.00 69.46 524 ASN B CA 1
ATOM 5480 C C . ASN B 2 526 ? 40.860 32.117 152.342 1.00 67.38 524 ASN B C 1
ATOM 5481 O O . ASN B 2 526 ? 41.306 31.441 151.408 1.00 67.97 524 ASN B O 1
ATOM 5486 N N . GLU B 2 527 ? 40.077 31.593 153.287 1.00 57.72 525 GLU B N 1
ATOM 5487 C CA . GLU B 2 527 ? 39.884 30.148 153.362 1.00 57.41 525 GLU B CA 1
ATOM 5488 C C . GLU B 2 527 ? 38.420 29.720 153.402 1.00 54.49 525 GLU B C 1
ATOM 5489 O O . GLU B 2 527 ? 38.065 28.675 152.845 1.00 53.26 525 GLU B O 1
ATOM 5503 N N . GLU B 2 529 ? 35.445 30.789 152.096 1.00 50.63 527 GLU B N 1
ATOM 5504 C CA . GLU B 2 529 ? 34.644 30.676 150.882 1.00 54.73 527 GLU B CA 1
ATOM 5505 C C . GLU B 2 529 ? 34.991 29.411 150.104 1.00 50.22 527 GLU B C 1
ATOM 5506 O O . GLU B 2 529 ? 34.099 28.727 149.587 1.00 47.28 527 GLU B O 1
ATOM 5512 N N . GLN B 2 530 ? 36.282 29.072 150.026 1.00 46.80 528 GLN B N 1
ATOM 5513 C CA . GLN B 2 530 ? 36.686 27.862 149.316 1.00 44.95 528 GLN B CA 1
ATOM 5514 C C . GLN B 2 530 ? 36.279 26.605 150.079 1.00 45.76 528 GLN B C 1
ATOM 5515 O O . GLN B 2 530 ? 35.900 25.598 149.468 1.00 46.90 528 GLN B O 1
ATOM 5521 N N . LEU B 2 531 ? 36.352 26.641 151.413 1.00 42.60 529 LEU B N 1
ATOM 5522 C CA . LEU B 2 531 ? 35.919 25.496 152.209 1.00 40.95 529 LEU B CA 1
ATOM 5523 C C . LEU B 2 531 ? 34.439 25.205 151.997 1.00 39.56 529 LEU B C 1
ATOM 5524 O O . LEU B 2 531 ? 34.044 24.045 151.834 1.00 39.26 529 LEU B O 1
ATOM 5529 N N . GLN B 2 532 ? 33.602 26.245 151.994 1.00 40.41 530 GLN B N 1
ATOM 5530 C CA . GLN B 2 532 ? 32.179 26.030 151.759 1.00 43.08 530 GLN B CA 1
ATOM 5531 C C . GLN B 2 532 ? 31.935 25.481 150.362 1.00 42.75 530 GLN B C 1
ATOM 5532 O O . GLN B 2 532 ? 31.117 24.572 150.178 1.00 42.44 530 GLN B O 1
ATOM 5538 N N . ALA B 2 533 ? 32.639 26.015 149.363 1.00 42.12 531 ALA B N 1
ATOM 5539 C CA . ALA B 2 533 ? 32.457 25.533 147.998 1.00 39.61 531 ALA B CA 1
ATOM 5540 C C . ALA B 2 533 ? 32.904 24.082 147.870 1.00 39.74 531 ALA B C 1
ATOM 5541 O O . ALA B 2 533 ? 32.223 23.263 147.242 1.00 37.50 531 ALA B O 1
ATOM 5543 N N . THR B 2 534 ? 34.054 23.747 148.462 1.00 40.30 532 THR B N 1
ATOM 5544 C CA . THR B 2 534 ? 34.517 22.364 148.453 1.00 41.15 532 THR B CA 1
ATOM 5545 C C . THR B 2 534 ? 33.552 21.454 149.204 1.00 44.10 532 THR B C 1
ATOM 5546 O O . THR B 2 534 ? 33.265 20.338 148.756 1.00 45.46 532 THR B O 1
ATOM 5550 N N . LYS B 2 535 ? 33.029 21.917 150.343 1.00 44.48 533 LYS B N 1
ATOM 5551 C CA . LYS B 2 535 ? 32.079 21.106 151.097 1.00 44.53 533 LYS B CA 1
ATOM 5552 C C . LYS B 2 535 ? 30.847 20.779 150.261 1.00 43.69 533 LYS B C 1
ATOM 5553 O O . LYS B 2 535 ? 30.385 19.633 150.241 1.00 42.72 533 LYS B O 1
ATOM 5559 N N . GLN B 2 536 ? 30.310 21.773 149.551 1.00 43.03 534 GLN B N 1
ATOM 5560 C CA . GLN B 2 536 ? 29.133 21.539 148.723 1.00 43.15 534 GLN B CA 1
ATOM 5561 C C . GLN B 2 536 ? 29.470 20.731 147.477 1.00 41.88 534 GLN B C 1
ATOM 5562 O O . GLN B 2 536 ? 28.616 19.994 146.972 1.00 41.41 534 GLN B O 1
ATOM 5568 N N . PHE B 2 537 ? 30.702 20.846 146.973 1.00 42.54 535 PHE B N 1
ATOM 5569 C CA . PHE B 2 537 ? 31.136 19.987 145.876 1.00 42.19 535 PHE B CA 1
ATOM 5570 C C . PHE B 2 537 ? 31.206 18.530 146.320 1.00 42.66 535 PHE B C 1
ATOM 5571 O O . PHE B 2 537 ? 30.686 17.639 145.639 1.00 43.12 535 PHE B O 1
ATOM 5579 N N . LEU B 2 538 ? 31.842 18.267 147.466 1.00 40.80 536 LEU B N 1
ATOM 5580 C CA . LEU B 2 538 ? 31.893 16.902 147.983 1.00 41.97 536 LEU B CA 1
ATOM 5581 C C . LEU B 2 538 ? 30.500 16.375 148.295 1.00 43.40 536 LEU B C 1
ATOM 5582 O O . LEU B 2 538 ? 30.263 15.163 148.235 1.00 43.64 536 LEU B O 1
ATOM 5587 N N . ASN B 2 539 ? 29.568 17.268 148.629 1.00 45.06 537 ASN B N 1
ATOM 5588 C CA . ASN B 2 539 ? 28.190 16.846 148.840 1.00 48.44 537 ASN B CA 1
ATOM 5589 C C . ASN B 2 539 ? 27.593 16.273 147.561 1.00 46.02 537 ASN B C 1
ATOM 5590 O O . ASN B 2 539 ? 26.852 15.284 147.601 1.00 46.05 537 ASN B O 1
ATOM 5595 N N . TYR B 2 540 ? 27.909 16.879 146.415 1.00 43.46 538 TYR B N 1
ATOM 5596 C CA . TYR B 2 540 ? 27.418 16.363 145.142 1.00 44.06 538 TYR B CA 1
ATOM 5597 C C . TYR B 2 540 ? 28.084 15.038 144.785 1.00 42.06 538 TYR B C 1
ATOM 5598 O O . TYR B 2 540 ? 27.414 14.110 144.316 1.00 41.40 538 TYR B O 1
ATOM 5607 N N . LEU B 2 541 ? 29.399 14.932 144.996 1.00 38.47 539 LEU B N 1
ATOM 5608 C CA . LEU B 2 541 ? 30.098 13.687 144.692 1.00 35.55 539 LEU B CA 1
ATOM 5609 C C . LEU B 2 541 ? 29.575 12.540 145.546 1.00 37.24 539 LEU B C 1
ATOM 5610 O O . LEU B 2 541 ? 29.462 11.404 145.071 1.00 36.86 539 LEU B O 1
ATOM 5615 N N . LEU B 2 542 ? 29.253 12.817 146.811 1.00 38.01 540 LEU B N 1
ATOM 5616 C CA . LEU B 2 542 ? 28.707 11.777 147.675 1.00 40.81 540 LEU B CA 1
ATOM 5617 C C . LEU B 2 542 ? 27.339 11.322 147.188 1.00 41.84 540 LEU B C 1
ATOM 5618 O O . LEU B 2 542 ? 27.032 10.125 147.208 1.00 42.22 540 LEU B O 1
ATOM 5623 N N . LYS B 2 543 ? 26.504 12.263 146.738 1.00 41.60 541 LYS B N 1
ATOM 5624 C CA . LYS B 2 543 ? 25.197 11.893 146.202 1.00 44.11 541 LYS B CA 1
ATOM 5625 C C . LYS B 2 543 ? 25.333 11.105 144.905 1.00 43.52 541 LYS B C 1
ATOM 5626 O O . LYS B 2 543 ? 24.579 10.153 144.671 1.00 42.14 541 LYS B O 1
ATOM 5632 N N . GLU B 2 544 ? 26.283 11.483 144.048 1.00 42.89 542 GLU B N 1
ATOM 5633 C CA . GLU B 2 544 ? 26.451 10.759 142.793 1.00 44.94 542 GLU B CA 1
ATOM 5634 C C . GLU B 2 544 ? 27.004 9.360 143.029 1.00 41.67 542 GLU B C 1
ATOM 5635 O O . GLU B 2 544 ? 26.542 8.395 142.409 1.00 42.58 542 GLU B O 1
ATOM 5641 N N . ILE B 2 545 ? 27.989 9.226 143.921 1.00 38.81 543 ILE B N 1
ATOM 5642 C CA . ILE B 2 545 ? 28.589 7.914 144.143 1.00 35.96 543 ILE B CA 1
ATOM 5643 C C . ILE B 2 545 ? 27.614 6.990 144.862 1.00 35.87 543 ILE B C 1
ATOM 5644 O O . ILE B 2 545 ? 27.643 5.770 144.660 1.00 37.81 543 ILE B O 1
ATOM 5649 N N . ASN B 2 546 ? 26.734 7.542 145.701 1.00 34.29 544 ASN B N 1
ATOM 5650 C CA . ASN B 2 546 ? 25.718 6.713 146.339 1.00 35.67 544 ASN B CA 1
ATOM 5651 C C . ASN B 2 546 ? 24.679 6.232 145.334 1.00 35.23 544 ASN B C 1
ATOM 5652 O O . ASN B 2 546 ? 24.123 5.139 145.494 1.00 34.43 544 ASN B O 1
ATOM 5657 N N . ILE B 2 547 ? 24.411 7.023 144.293 1.00 34.77 545 ILE B N 1
ATOM 5658 C CA . ILE B 2 547 ? 23.538 6.559 143.221 1.00 36.52 545 ILE B CA 1
ATOM 5659 C C . ILE B 2 547 ? 24.192 5.403 142.478 1.00 37.16 545 ILE B C 1
ATOM 5660 O O . ILE B 2 547 ? 23.560 4.372 142.219 1.00 38.47 545 ILE B O 1
ATOM 5665 N N . THR B 2 548 ? 25.477 5.553 142.143 1.00 35.69 546 THR B N 1
ATOM 5666 C CA . THR B 2 548 ? 26.215 4.468 141.503 1.00 35.82 546 THR B CA 1
ATOM 5667 C C . THR B 2 548 ? 26.231 3.229 142.386 1.00 36.80 546 THR B C 1
ATOM 5668 O O . THR B 2 548 ? 25.997 2.111 141.914 1.00 37.50 546 THR B O 1
ATOM 5672 N N . LYS B 2 549 ? 26.506 3.416 143.679 1.00 36.59 547 LYS B N 1
ATOM 5673 C CA . LYS B 2 549 ? 26.571 2.290 144.603 1.00 36.95 547 LYS B CA 1
ATOM 5674 C C . LYS B 2 549 ? 25.234 1.564 144.677 1.00 37.39 547 LYS B C 1
ATOM 5675 O O . LYS B 2 549 ? 25.185 0.330 144.632 1.00 37.87 547 LYS B O 1
ATOM 5681 N N . SER B 2 550 ? 24.138 2.318 144.775 1.00 34.78 548 SER B N 1
ATOM 5682 C CA . SER B 2 550 ? 22.819 1.701 144.859 1.00 35.16 548 SER B CA 1
ATOM 5683 C C . SER B 2 550 ? 22.473 0.940 143.584 1.00 35.81 548 SER B C 1
ATOM 5684 O O . SER B 2 550 ? 21.924 -0.166 143.649 1.00 36.60 548 SER B O 1
ATOM 5687 N N . LEU B 2 551 ? 22.779 1.515 142.417 1.00 34.17 549 LEU B N 1
ATOM 5688 C CA . LEU B 2 551 ? 22.412 0.868 141.159 1.00 33.42 549 LEU B CA 1
ATOM 5689 C C . LEU B 2 551 ? 23.156 -0.450 140.973 1.00 35.14 549 LEU B C 1
ATOM 5690 O O . LEU B 2 551 ? 22.561 -1.448 140.551 1.00 34.77 549 LEU B O 1
ATOM 5695 N N . CYS B 2 552 ? 24.456 -0.473 141.285 1.00 36.54 550 CYS B N 1
ATOM 5696 C CA . CYS B 2 552 ? 25.216 -1.719 141.225 1.00 37.52 550 CYS B CA 1
ATOM 5697 C C . CYS B 2 552 ? 24.620 -2.772 142.149 1.00 39.91 550 CYS B C 1
ATOM 5698 O O . CYS B 2 552 ? 24.482 -3.940 141.766 1.00 40.96 550 CYS B O 1
ATOM 5701 N N . LEU B 2 553 ? 24.272 -2.378 143.375 1.00 39.59 551 LEU B N 1
ATOM 5702 C CA . LEU B 2 553 ? 23.666 -3.320 144.309 1.00 39.04 551 LEU B CA 1
ATOM 5703 C C . LEU B 2 553 ? 22.349 -3.848 143.762 1.00 39.14 551 LEU B C 1
ATOM 5704 O O . LEU B 2 553 ? 22.065 -5.048 143.843 1.00 41.25 551 LEU B O 1
ATOM 5709 N N . ILE B 2 554 ? 21.530 -2.959 143.196 1.00 36.97 552 ILE B N 1
ATOM 5710 C CA . ILE B 2 554 ? 20.273 -3.382 142.588 1.00 36.60 552 ILE B CA 1
ATOM 5711 C C . ILE B 2 554 ? 20.529 -4.428 141.512 1.00 37.48 552 ILE B C 1
ATOM 5712 O O . ILE B 2 554 ? 19.809 -5.428 141.413 1.00 40.00 552 ILE B O 1
ATOM 5717 N N . GLU B 2 555 ? 21.576 -4.229 140.708 1.00 31.92 553 GLU B N 1
ATOM 5718 C CA . GLU B 2 555 ? 21.928 -5.216 139.692 1.00 32.07 553 GLU B CA 1
ATOM 5719 C C . GLU B 2 555 ? 22.384 -6.527 140.324 1.00 35.15 553 GLU B C 1
ATOM 5720 O O . GLU B 2 555 ? 22.022 -7.610 139.848 1.00 37.78 553 GLU B O 1
ATOM 5726 N N . VAL B 2 556 ? 23.173 -6.450 141.400 1.00 34.12 554 VAL B N 1
ATOM 5727 C CA . VAL B 2 556 ? 23.651 -7.657 142.073 1.00 33.05 554 VAL B CA 1
ATOM 5728 C C . VAL B 2 556 ? 22.480 -8.455 142.641 1.00 34.17 554 VAL B C 1
ATOM 5729 O O . VAL B 2 556 ? 22.410 -9.680 142.489 1.00 37.51 554 VAL B O 1
ATOM 5733 N N . PHE B 2 557 ? 21.536 -7.772 143.295 1.00 31.44 555 PHE B N 1
ATOM 5734 C CA . PHE B 2 557 ? 20.348 -8.460 143.798 1.00 36.50 555 PHE B CA 1
ATOM 5735 C C . PHE B 2 557 ? 19.558 -9.106 142.664 1.00 38.12 555 PHE B C 1
ATOM 5736 O O . PHE B 2 557 ? 19.092 -10.244 142.792 1.00 40.71 555 PHE B O 1
ATOM 5744 N N . GLN B 2 558 ? 19.395 -8.392 141.548 1.00 35.93 556 GLN B N 1
ATOM 5745 C CA . GLN B 2 558 ? 18.674 -8.944 140.406 1.00 35.96 556 GLN B CA 1
ATOM 5746 C C . GLN B 2 558 ? 19.340 -10.219 139.904 1.00 39.72 556 GLN B C 1
ATOM 5747 O O . GLN B 2 558 ? 18.666 -11.216 139.620 1.00 41.77 556 GLN B O 1
ATOM 5753 N N . PHE B 2 559 ? 20.670 -10.200 139.787 1.00 38.49 557 PHE B N 1
ATOM 5754 C CA . PHE B 2 559 ? 21.401 -11.389 139.362 1.00 37.95 557 PHE B CA 1
ATOM 5755 C C . PHE B 2 559 ? 21.184 -12.540 140.337 1.00 38.99 557 PHE B C 1
ATOM 5756 O O . PHE B 2 559 ? 20.951 -13.681 139.925 1.00 37.89 557 PHE B O 1
ATOM 5764 N N . ALA B 2 560 ? 21.254 -12.251 141.642 1.00 39.73 558 ALA B N 1
ATOM 5765 C CA . ALA B 2 560 ? 21.122 -13.292 142.659 1.00 41.02 558 ALA B CA 1
ATOM 5766 C C . ALA B 2 560 ? 19.729 -13.911 142.658 1.00 42.07 558 ALA B C 1
ATOM 5767 O O . ALA B 2 560 ? 19.577 -15.107 142.937 1.00 43.43 558 ALA B O 1
ATOM 5769 N N . ILE B 2 561 ? 18.703 -13.115 142.349 1.00 42.51 559 ILE B N 1
ATOM 5770 C CA . ILE B 2 561 ? 17.359 -13.660 142.190 1.00 43.50 559 ILE B CA 1
ATOM 5771 C C . ILE B 2 561 ? 17.308 -14.598 140.991 1.00 44.33 559 ILE B C 1
ATOM 5772 O O . ILE B 2 561 ? 16.740 -15.694 141.067 1.00 45.84 559 ILE B O 1
ATOM 5777 N N . LEU B 2 562 ? 17.918 -14.198 139.873 1.00 43.97 560 LEU B N 1
ATOM 5778 C CA . LEU B 2 562 ? 17.931 -15.056 138.692 1.00 43.87 560 LEU B CA 1
ATOM 5779 C C . LEU B 2 562 ? 18.654 -16.368 138.973 1.00 44.74 560 LEU B C 1
ATOM 5780 O O . LEU B 2 562 ? 18.188 -17.443 138.577 1.00 46.20 560 LEU B O 1
ATOM 5785 N N . LYS B 2 563 ? 19.797 -16.305 139.663 1.00 43.01 561 LYS B N 1
ATOM 5786 C CA . LYS B 2 563 ? 20.510 -17.538 139.982 1.00 43.86 561 LYS B CA 1
ATOM 5787 C C . LYS B 2 563 ? 19.750 -18.382 140.999 1.00 43.13 561 LYS B C 1
ATOM 5788 O O . LYS B 2 563 ? 19.798 -19.616 140.934 1.00 45.53 561 LYS B O 1
ATOM 5794 N N . SER B 2 564 ? 19.030 -17.747 141.928 1.00 39.38 562 SER B N 1
ATOM 5795 C CA . SER B 2 564 ? 18.238 -18.513 142.886 1.00 40.93 562 SER B CA 1
ATOM 5796 C C . SER B 2 564 ? 17.195 -19.379 142.191 1.00 43.81 562 SER B C 1
ATOM 5797 O O . SER B 2 564 ? 16.862 -20.462 142.684 1.00 45.10 562 SER B O 1
ATOM 5800 N N . PHE B 2 565 ? 16.664 -18.923 141.057 1.00 44.02 563 PHE B N 1
ATOM 5801 C CA . PHE B 2 565 ? 15.723 -19.719 140.280 1.00 47.09 563 PHE B CA 1
ATOM 5802 C C . PHE B 2 565 ? 16.416 -20.660 139.304 1.00 48.97 563 PHE B C 1
ATOM 5803 O O . PHE B 2 565 ? 15.728 -21.355 138.547 1.00 49.12 563 PHE B O 1
ATOM 5811 N N . GLY B 2 566 ? 17.749 -20.683 139.296 1.00 47.67 564 GLY B N 1
ATOM 5812 C CA . GLY B 2 566 ? 18.519 -21.530 138.410 1.00 46.57 564 GLY B CA 1
ATOM 5813 C C . GLY B 2 566 ? 18.634 -21.056 136.980 1.00 47.41 564 GLY B C 1
ATOM 5814 O O . GLY B 2 566 ? 18.963 -21.864 136.105 1.00 47.72 564 GLY B O 1
ATOM 5815 N N . LEU B 2 567 ? 18.393 -19.775 136.705 1.00 48.33 565 LEU B N 1
ATOM 5816 C CA . LEU B 2 567 ? 18.378 -19.303 135.325 1.00 49.74 565 LEU B CA 1
ATOM 5817 C C . LEU B 2 567 ? 19.729 -18.800 134.842 1.00 49.38 565 LEU B C 1
ATOM 5818 O O . LEU B 2 567 ? 19.948 -18.730 133.627 1.00 49.91 565 LEU B O 1
ATOM 5823 N N . ILE B 2 568 ? 20.634 -18.445 135.751 1.00 48.79 566 ILE B N 1
ATOM 5824 C CA . ILE B 2 568 ? 21.945 -17.937 135.373 1.00 49.29 566 ILE B CA 1
ATOM 5825 C C . ILE B 2 568 ? 22.950 -18.347 136.438 1.00 49.48 566 ILE B C 1
ATOM 5826 O O . ILE B 2 568 ? 22.601 -18.598 137.594 1.00 49.41 566 ILE B O 1
ATOM 5831 N N . ASP B 2 569 ? 24.212 -18.427 136.030 1.00 50.97 567 ASP B N 1
ATOM 5832 C CA . ASP B 2 569 ? 25.322 -18.743 136.913 1.00 53.78 567 ASP B CA 1
ATOM 5833 C C . ASP B 2 569 ? 26.425 -17.719 136.681 1.00 53.11 567 ASP B C 1
ATOM 5834 O O . ASP B 2 569 ? 26.455 -17.038 135.653 1.00 53.80 567 ASP B O 1
ATOM 5839 N N . ASN B 2 570 ? 27.337 -17.608 137.648 1.00 48.51 568 ASN B N 1
ATOM 5840 C CA . ASN B 2 570 ? 28.444 -16.665 137.537 1.00 49.47 568 ASN B CA 1
ATOM 5841 C C . ASN B 2 570 ? 29.623 -17.218 136.735 1.00 49.70 568 ASN B C 1
ATOM 5842 O O . ASN B 2 570 ? 30.735 -16.685 136.839 1.00 46.80 568 ASN B O 1
ATOM 5847 N N . LYS B 2 571 ? 29.404 -18.267 135.944 1.00 50.59 569 LYS B N 1
ATOM 5848 C CA . LYS B 2 571 ? 30.411 -18.807 135.042 1.00 50.07 569 LYS B CA 1
ATOM 5849 C C . LYS B 2 571 ? 29.719 -19.202 133.744 1.00 51.74 569 LYS B C 1
ATOM 5850 O O . LYS B 2 571 ? 28.494 -19.110 133.620 1.00 48.60 569 LYS B O 1
ATOM 5856 N N . ASN B 2 572 ? 30.514 -19.639 132.767 1.00 56.99 570 ASN B N 1
ATOM 5857 C CA . ASN B 2 572 ? 29.961 -20.079 131.492 1.00 59.12 570 ASN B CA 1
ATOM 5858 C C . ASN B 2 572 ? 29.073 -21.298 131.703 1.00 62.22 570 ASN B C 1
ATOM 5859 O O . ASN B 2 572 ? 29.459 -22.255 132.381 1.00 62.58 570 ASN B O 1
ATOM 5864 N N . SER B 2 573 ? 27.874 -21.254 131.119 1.00 67.11 571 SER B N 1
ATOM 5865 C CA . SER B 2 573 ? 26.886 -22.302 131.360 1.00 73.37 571 SER B CA 1
ATOM 5866 C C . SER B 2 573 ? 27.322 -23.635 130.764 1.00 79.40 571 SER B C 1
ATOM 5867 O O . SER B 2 573 ? 27.189 -24.680 131.411 1.00 80.73 571 SER B O 1
ATOM 5870 N N . THR B 2 574 ? 27.829 -23.626 129.530 1.00 83.69 572 THR B N 1
ATOM 5871 C CA . THR B 2 574 ? 28.287 -24.851 128.890 1.00 89.00 572 THR B CA 1
ATOM 5872 C C . THR B 2 574 ? 29.792 -24.974 129.067 1.00 92.66 572 THR B C 1
ATOM 5873 O O . THR B 2 574 ? 30.543 -24.257 128.389 1.00 94.18 572 THR B O 1
ATOM 5877 N N . PRO B 2 575 ? 30.282 -25.843 129.950 1.00 94.63 573 PRO B N 1
ATOM 5878 C CA . PRO B 2 575 ? 31.728 -25.921 130.181 1.00 95.06 573 PRO B CA 1
ATOM 5879 C C . PRO B 2 575 ? 32.457 -26.506 128.980 1.00 97.03 573 PRO B C 1
ATOM 5880 O O . PRO B 2 575 ? 31.873 -27.166 128.118 1.00 96.83 573 PRO B O 1
ATOM 5884 N N . SER B 2 576 ? 33.760 -26.244 128.929 1.00 96.96 574 SER B N 1
ATOM 5885 C CA . SER B 2 576 ? 34.616 -26.774 127.879 1.00 97.54 574 SER B CA 1
ATOM 5886 C C . SER B 2 576 ? 35.901 -27.304 128.491 1.00 96.28 574 SER B C 1
ATOM 5887 O O . SER B 2 576 ? 36.304 -26.912 129.589 1.00 96.78 574 SER B O 1
ATOM 5890 N N . LYS B 2 577 ? 36.552 -28.196 127.747 1.00 93.93 575 LYS B N 1
ATOM 5891 C CA . LYS B 2 577 ? 37.731 -28.879 128.258 1.00 91.82 575 LYS B CA 1
ATOM 5892 C C . LYS B 2 577 ? 38.952 -27.975 128.335 1.00 87.10 575 LYS B C 1
ATOM 5893 O O . LYS B 2 577 ? 39.928 -28.331 129.004 1.00 94.91 575 LYS B O 1
ATOM 5899 N N . PHE B 2 578 ? 38.919 -26.811 127.688 1.00 75.89 576 PHE B N 1
ATOM 5900 C CA . PHE B 2 578 ? 40.160 -26.092 127.431 1.00 69.30 576 PHE B CA 1
ATOM 5901 C C . PHE B 2 578 ? 40.566 -25.184 128.587 1.00 66.74 576 PHE B C 1
ATOM 5902 O O . PHE B 2 578 ? 41.762 -25.054 128.881 1.00 70.35 576 PHE B O 1
ATOM 5910 N N . SER B 2 579 ? 39.600 -24.560 129.258 1.00 56.94 577 SER B N 1
ATOM 5911 C CA . SER B 2 579 ? 39.887 -23.577 130.291 1.00 52.46 577 SER B CA 1
ATOM 5912 C C . SER B 2 579 ? 39.089 -23.886 131.552 1.00 53.46 577 SER B C 1
ATOM 5913 O O . SER B 2 579 ? 38.237 -24.778 131.579 1.00 57.81 577 SER B O 1
ATOM 5916 N N . ASN B 2 580 ? 39.381 -23.126 132.606 1.00 47.93 578 ASN B N 1
ATOM 5917 C CA . ASN B 2 580 ? 38.649 -23.213 133.859 1.00 50.23 578 ASN B CA 1
ATOM 5918 C C . ASN B 2 580 ? 38.145 -21.829 134.248 1.00 47.79 578 ASN B C 1
ATOM 5919 O O . ASN B 2 580 ? 38.617 -20.806 133.745 1.00 45.60 578 ASN B O 1
ATOM 5924 N N . GLU B 2 581 ? 37.170 -21.814 135.160 1.00 48.10 579 GLU B N 1
ATOM 5925 C CA . GLU B 2 581 ? 36.504 -20.564 135.507 1.00 48.60 579 GLU B CA 1
ATOM 5926 C C . GLU B 2 581 ? 37.425 -19.610 136.260 1.00 43.35 579 GLU B C 1
ATOM 5927 O O . GLU B 2 581 ? 37.247 -18.390 136.176 1.00 40.48 579 GLU B O 1
ATOM 5933 N N . ARG B 2 582 ? 38.413 -20.134 136.991 1.00 42.66 580 ARG B N 1
ATOM 5934 C CA . ARG B 2 582 ? 39.349 -19.258 137.691 1.00 42.02 580 ARG B CA 1
ATOM 5935 C C . ARG B 2 582 ? 40.206 -18.467 136.709 1.00 38.97 580 ARG B C 1
ATOM 5936 O O . ARG B 2 582 ? 40.428 -17.264 136.898 1.00 37.28 580 ARG B O 1
ATOM 5944 N N . LEU B 2 583 ? 40.701 -19.123 135.657 1.00 38.92 581 LEU B N 1
ATOM 5945 C CA . LEU B 2 583 ? 41.500 -18.418 134.659 1.00 41.50 581 LEU B CA 1
ATOM 5946 C C . LEU B 2 583 ? 40.674 -17.357 133.945 1.00 39.18 581 LEU B C 1
ATOM 5947 O O . LEU B 2 583 ? 41.166 -16.256 133.670 1.00 38.34 581 LEU B O 1
ATOM 5952 N N . ILE B 2 584 ? 39.412 -17.666 133.643 1.00 39.44 582 ILE B N 1
ATOM 5953 C CA . ILE B 2 584 ? 38.556 -16.709 132.951 1.00 40.06 582 ILE B CA 1
ATOM 5954 C C . ILE B 2 584 ? 38.236 -15.527 133.855 1.00 38.19 582 ILE B C 1
ATOM 5955 O O . ILE B 2 584 ? 38.209 -14.374 133.406 1.00 39.55 582 ILE B O 1
ATOM 5960 N N . HIS B 2 585 ? 38.001 -15.788 135.144 1.00 37.64 583 HIS B N 1
ATOM 5961 C CA . HIS B 2 585 ? 37.767 -14.700 136.088 1.00 37.10 583 HIS B CA 1
ATOM 5962 C C . HIS B 2 585 ? 38.987 -13.794 136.210 1.00 37.67 583 HIS B C 1
ATOM 5963 O O . HIS B 2 585 ? 38.853 -12.566 136.235 1.00 40.82 583 HIS B O 1
ATOM 5970 N N . ASN B 2 586 ? 40.185 -14.378 136.297 1.00 36.01 584 ASN B N 1
ATOM 5971 C CA . ASN B 2 586 ? 41.385 -13.562 136.467 1.00 40.27 584 ASN B CA 1
ATOM 5972 C C . ASN B 2 586 ? 41.668 -12.729 135.226 1.00 41.65 584 ASN B C 1
ATOM 5973 O O . ASN B 2 586 ? 42.127 -11.585 135.330 1.00 43.58 584 ASN B O 1
ATOM 5978 N N . LEU B 2 587 ? 41.409 -13.288 134.043 1.00 41.91 585 LEU B N 1
ATOM 5979 C CA . LEU B 2 587 ? 41.613 -12.542 132.807 1.00 39.56 585 LEU B CA 1
ATOM 5980 C C . LEU B 2 587 ? 40.715 -11.313 132.749 1.00 38.76 585 LEU B C 1
ATOM 5981 O O . LEU B 2 587 ? 41.136 -10.250 132.277 1.00 37.27 585 LEU B O 1
ATOM 5986 N N . ARG B 2 588 ? 39.469 -11.441 133.216 1.00 36.50 586 ARG B N 1
ATOM 5987 C CA . ARG B 2 588 ? 38.538 -10.318 133.152 1.00 36.23 586 ARG B CA 1
ATOM 5988 C C . ARG B 2 588 ? 39.007 -9.166 134.030 1.00 39.34 586 ARG B C 1
ATOM 5989 O O . ARG B 2 588 ? 38.867 -7.994 133.659 1.00 40.94 586 ARG B O 1
ATOM 5997 N N . PHE B 2 589 ? 39.590 -9.480 135.187 1.00 40.04 587 PHE B N 1
ATOM 5998 C CA . PHE B 2 589 ? 40.022 -8.482 136.153 1.00 38.57 587 PHE B CA 1
ATOM 5999 C C . PHE B 2 589 ? 41.516 -8.190 136.074 1.00 38.87 587 PHE B C 1
ATOM 6000 O O . PHE B 2 589 ? 42.057 -7.521 136.962 1.00 39.09 587 PHE B O 1
ATOM 6008 N N . LYS B 2 590 ? 42.188 -8.675 135.032 1.00 38.64 588 LYS B N 1
ATOM 6009 C CA . LYS B 2 590 ? 43.594 -8.343 134.813 1.00 42.31 588 LYS B CA 1
ATOM 6010 C C . LYS B 2 590 ? 43.896 -6.845 134.852 1.00 42.28 588 LYS B C 1
ATOM 6011 O O . LYS B 2 590 ? 44.939 -6.479 135.419 1.00 44.13 588 LYS B O 1
ATOM 6017 N N . PRO B 2 591 ? 43.072 -5.941 134.300 1.00 42.72 589 PRO B N 1
ATOM 6018 C CA . PRO B 2 591 ? 43.426 -4.510 134.377 1.00 45.04 589 PRO B CA 1
ATOM 6019 C C . PRO B 2 591 ? 43.566 -3.970 135.792 1.00 44.89 589 PRO B C 1
ATOM 6020 O O . PRO B 2 591 ? 44.269 -2.972 135.991 1.00 48.34 589 PRO B O 1
ATOM 6024 N N . PHE B 2 592 ? 42.916 -4.579 136.778 1.00 43.72 590 PHE B N 1
ATOM 6025 C CA . PHE B 2 592 ? 42.967 -4.090 138.148 1.00 43.90 590 PHE B CA 1
ATOM 6026 C C . PHE B 2 592 ? 43.944 -4.881 139.007 1.00 48.58 590 PHE B C 1
ATOM 6027 O O . PHE B 2 592 ? 43.994 -4.676 140.223 1.00 51.70 590 PHE B O 1
ATOM 6035 N N . ASN B 2 593 ? 44.731 -5.769 138.400 1.00 50.53 591 ASN B N 1
ATOM 6036 C CA . ASN B 2 593 ? 45.499 -6.729 139.183 1.00 54.37 591 ASN B CA 1
ATOM 6037 C C . ASN B 2 593 ? 46.696 -6.083 139.870 1.00 53.33 591 ASN B C 1
ATOM 6038 O O . ASN B 2 593 ? 47.089 -6.513 140.959 1.00 51.33 591 ASN B O 1
ATOM 6043 N N . SER B 2 594 ? 47.276 -5.052 139.266 1.00 53.65 592 SER B N 1
ATOM 6044 C CA . SER B 2 594 ? 48.471 -4.416 139.802 1.00 53.81 592 SER B CA 1
ATOM 6045 C C . SER B 2 594 ? 48.171 -3.219 140.697 1.00 51.37 592 SER B C 1
ATOM 6046 O O . SER B 2 594 ? 49.109 -2.567 141.169 1.00 53.10 592 SER B O 1
ATOM 6049 N N . ILE B 2 595 ? 46.903 -2.913 140.944 1.00 49.94 593 ILE B N 1
ATOM 6050 C CA . ILE B 2 595 ? 46.530 -1.774 141.775 1.00 48.32 593 ILE B CA 1
ATOM 6051 C C . ILE B 2 595 ? 46.458 -2.237 143.225 1.00 46.97 593 ILE B C 1
ATOM 6052 O O . ILE B 2 595 ? 45.743 -3.190 143.549 1.00 46.71 593 ILE B O 1
ATOM 6057 N N . GLY B 2 596 ? 47.208 -1.568 144.096 1.00 47.77 594 GLY B N 1
ATOM 6058 C CA . GLY B 2 596 ? 47.305 -1.984 145.480 1.00 48.35 594 GLY B CA 1
ATOM 6059 C C . GLY B 2 596 ? 46.130 -1.570 146.339 1.00 48.49 594 GLY B C 1
ATOM 6060 O O . GLY B 2 596 ? 45.645 -2.358 147.157 1.00 47.79 594 GLY B O 1
ATOM 6061 N N . VAL B 2 597 ? 45.663 -0.334 146.174 1.00 47.79 595 VAL B N 1
ATOM 6062 C CA . VAL B 2 597 ? 44.585 0.212 146.991 1.00 45.23 595 VAL B CA 1
ATOM 6063 C C . VAL B 2 597 ? 43.537 0.828 146.073 1.00 42.90 595 VAL B C 1
ATOM 6064 O O . VAL B 2 597 ? 43.850 1.752 145.316 1.00 41.91 595 VAL B O 1
ATOM 6068 N N . PRO B 2 598 ? 42.284 0.347 146.083 1.00 42.65 596 PRO B N 1
ATOM 6069 C CA . PRO B 2 598 ? 41.852 -0.793 146.900 1.00 45.07 596 PRO B CA 1
ATOM 6070 C C . PRO B 2 598 ? 42.246 -2.129 146.274 1.00 50.19 596 PRO B C 1
ATOM 6071 O O . PRO B 2 598 ? 42.208 -2.255 145.051 1.00 54.42 596 PRO B O 1
ATOM 6075 N N . GLU B 2 599 ? 42.615 -3.106 147.099 1.00 50.80 597 GLU B N 1
ATOM 6076 C CA . GLU B 2 599 ? 43.070 -4.386 146.574 1.00 51.44 597 GLU B CA 1
ATOM 6077 C C . GLU B 2 599 ? 41.962 -5.080 145.791 1.00 47.26 597 GLU B C 1
ATOM 6078 O O . GLU B 2 599 ? 40.781 -5.002 146.140 1.00 45.19 597 GLU B O 1
ATOM 6084 N N . LEU B 2 600 ? 42.350 -5.752 144.724 1.00 45.96 598 LEU B N 1
ATOM 6085 C CA . LEU B 2 600 ? 41.417 -6.582 143.982 1.00 43.25 598 LEU B CA 1
ATOM 6086 C C . LEU B 2 600 ? 41.008 -7.770 144.842 1.00 44.34 598 LEU B C 1
ATOM 6087 O O . LEU B 2 600 ? 41.880 -8.539 145.268 1.00 46.37 598 LEU B O 1
ATOM 6092 N N . PRO B 2 601 ? 39.722 -7.954 145.135 1.00 43.94 599 PRO B N 1
ATOM 6093 C CA . PRO B 2 601 ? 39.312 -9.116 145.931 1.00 43.34 599 PRO B CA 1
ATOM 6094 C C . PRO B 2 601 ? 39.687 -10.420 145.245 1.00 45.85 599 PRO B C 1
ATOM 6095 O O . PRO B 2 601 ? 39.652 -10.538 144.018 1.00 46.40 599 PRO B O 1
ATOM 6099 N N . GLU B 2 602 ? 40.057 -11.403 146.061 1.00 48.75 600 GLU B N 1
ATOM 6100 C CA . GLU B 2 602 ? 40.445 -12.709 145.554 1.00 49.79 600 GLU B CA 1
ATOM 6101 C C . GLU B 2 602 ? 39.248 -13.427 144.937 1.00 44.33 600 GLU B C 1
ATOM 6102 O O . GLU B 2 602 ? 38.086 -13.112 145.209 1.00 41.88 600 GLU B O 1
ATOM 6108 N N . TYR B 2 603 ? 39.556 -14.413 144.093 1.00 44.87 601 TYR B N 1
ATOM 6109 C CA . TYR B 2 603 ? 38.515 -15.209 143.453 1.00 46.34 601 TYR B CA 1
ATOM 6110 C C . TYR B 2 603 ? 37.560 -15.806 144.482 1.00 47.57 601 TYR B C 1
ATOM 6111 O O . TYR B 2 603 ? 36.342 -15.824 144.274 1.00 47.46 601 TYR B O 1
ATOM 6120 N N . GLU B 2 604 ? 38.094 -16.269 145.615 1.00 50.02 602 GLU B N 1
ATOM 6121 C CA . GLU B 2 604 ? 37.253 -16.878 146.640 1.00 49.71 602 GLU B CA 1
ATOM 6122 C C . GLU B 2 604 ? 36.278 -15.875 147.247 1.00 47.42 602 GLU B C 1
ATOM 6123 O O . GLU B 2 604 ? 35.167 -16.251 147.641 1.00 47.97 602 GLU B O 1
ATOM 6129 N N . VAL B 2 605 ? 36.667 -14.601 147.334 1.00 43.68 603 VAL B N 1
ATOM 6130 C CA . VAL B 2 605 ? 35.770 -13.591 147.892 1.00 44.61 603 VAL B CA 1
ATOM 6131 C C . VAL B 2 605 ? 34.592 -13.346 146.957 1.00 45.29 603 VAL B C 1
ATOM 6132 O O . VAL B 2 605 ? 33.449 -13.189 147.407 1.00 47.09 603 VAL B O 1
ATOM 6136 N N . PHE B 2 606 ? 34.848 -13.309 145.644 1.00 41.60 604 PHE B N 1
ATOM 6137 C CA . PHE B 2 606 ? 33.763 -13.185 144.674 1.00 40.39 604 PHE B CA 1
ATOM 6138 C C . PHE B 2 606 ? 32.757 -14.319 144.827 1.00 42.40 604 PHE B C 1
ATOM 6139 O O . PHE B 2 606 ? 31.542 -14.092 144.784 1.00 42.32 604 PHE B O 1
ATOM 6147 N N . GLN B 2 607 ? 33.246 -15.549 145.002 1.00 44.00 605 GLN B N 1
ATOM 6148 C CA . GLN B 2 607 ? 32.350 -16.696 145.106 1.00 45.54 605 GLN B CA 1
ATOM 6149 C C . GLN B 2 607 ? 31.543 -16.651 146.396 1.00 46.10 605 GLN B C 1
ATOM 6150 O O . GLN B 2 607 ? 30.329 -16.884 146.390 1.00 45.06 605 GLN B O 1
ATOM 6156 N N . GLN B 2 608 ? 32.203 -16.348 147.517 1.00 47.25 606 GLN B N 1
ATOM 6157 C CA . GLN B 2 608 ? 31.513 -16.349 148.802 1.00 47.75 606 GLN B CA 1
ATOM 6158 C C . GLN B 2 608 ? 30.461 -15.250 148.866 1.00 45.26 606 GLN B C 1
ATOM 6159 O O . GLN B 2 608 ? 29.361 -15.465 149.386 1.00 45.03 606 GLN B O 1
ATOM 6165 N N . THR B 2 609 ? 30.778 -14.067 148.334 1.00 45.55 607 THR B N 1
ATOM 6166 C CA . THR B 2 609 ? 29.821 -12.965 148.346 1.00 45.27 607 THR B CA 1
ATOM 6167 C C . THR B 2 609 ? 28.538 -13.338 147.614 1.00 45.80 607 THR B C 1
ATOM 6168 O O . THR B 2 609 ? 27.436 -13.034 148.084 1.00 47.86 607 THR B O 1
ATOM 6172 N N . LEU B 2 610 ? 28.662 -14.014 146.469 1.00 44.03 608 LEU B N 1
ATOM 6173 C CA . LEU B 2 610 ? 27.480 -14.431 145.723 1.00 45.89 608 LEU B CA 1
ATOM 6174 C C . LEU B 2 610 ? 26.654 -15.445 146.509 1.00 50.34 608 LEU B C 1
ATOM 6175 O O . LEU B 2 610 ? 25.419 -15.426 146.452 1.00 49.35 608 LEU B O 1
ATOM 6180 N N . LYS B 2 611 ? 27.317 -16.333 147.257 1.00 55.08 609 LYS B N 1
ATOM 6181 C CA . LYS B 2 611 ? 26.592 -17.340 148.026 1.00 58.21 609 LYS B CA 1
ATOM 6182 C C . LYS B 2 611 ? 25.712 -16.704 149.096 1.00 60.65 609 LYS B C 1
ATOM 6183 O O . LYS B 2 611 ? 24.637 -17.229 149.409 1.00 63.03 609 LYS B O 1
ATOM 6189 N N . ASP B 2 612 ? 26.140 -15.572 149.659 1.00 57.30 610 ASP B N 1
ATOM 6190 C CA . ASP B 2 612 ? 25.330 -14.892 150.664 1.00 56.26 610 ASP B CA 1
ATOM 6191 C C . ASP B 2 612 ? 24.123 -14.202 150.043 1.00 57.64 610 ASP B C 1
ATOM 6192 O O . ASP B 2 612 ? 23.093 -14.045 150.708 1.00 60.07 610 ASP B O 1
ATOM 6197 N N . PHE B 2 613 ? 24.235 -13.775 148.783 1.00 55.38 611 PHE B N 1
ATOM 6198 C CA . PHE B 2 613 ? 23.106 -13.156 148.095 1.00 53.20 611 PHE B CA 1
ATOM 6199 C C . PHE B 2 613 ? 22.099 -14.193 147.609 1.00 51.66 611 PHE B C 1
ATOM 6200 O O . PHE B 2 613 ? 20.887 -13.953 147.655 1.00 50.86 611 PHE B O 1
ATOM 6208 N N . VAL B 2 614 ? 22.580 -15.345 147.138 1.00 52.51 612 VAL B N 1
ATOM 6209 C CA . VAL B 2 614 ? 21.707 -16.339 146.522 1.00 51.68 612 VAL B CA 1
ATOM 6210 C C . VAL B 2 614 ? 20.841 -17.007 147.582 1.00 52.54 612 VAL B C 1
ATOM 6211 O O . VAL B 2 614 ? 21.309 -17.347 148.676 1.00 53.47 612 VAL B O 1
ATOM 6215 N N . ILE B 2 615 ? 19.564 -17.194 147.261 1.00 54.51 613 ILE B N 1
ATOM 6216 C CA . ILE B 2 615 ? 18.615 -17.843 148.159 1.00 56.71 613 ILE B CA 1
ATOM 6217 C C . ILE B 2 615 ? 18.645 -19.339 147.868 1.00 63.15 613 ILE B C 1
ATOM 6218 O O . ILE B 2 615 ? 18.150 -19.787 146.831 1.00 63.58 613 ILE B O 1
ATOM 6223 N N . GLU B 2 616 ? 19.229 -20.115 148.779 1.00 69.20 614 GLU B N 1
ATOM 6224 C CA . GLU B 2 616 ? 19.284 -21.561 148.616 1.00 75.33 614 GLU B CA 1
ATOM 6225 C C . GLU B 2 616 ? 18.134 -22.276 149.311 1.00 76.20 614 GLU B C 1
ATOM 6226 O O . GLU B 2 616 ? 18.005 -23.497 149.169 1.00 75.49 614 GLU B O 1
ATOM 6232 N N . GLU B 2 617 ? 17.297 -21.548 150.044 1.00 76.73 615 GLU B N 1
ATOM 6233 C CA . GLU B 2 617 ? 16.153 -22.149 150.706 1.00 77.53 615 GLU B CA 1
ATOM 6234 C C . GLU B 2 617 ? 15.086 -22.522 149.680 1.00 75.73 615 GLU B C 1
ATOM 6235 O O . GLU B 2 617 ? 15.185 -22.214 148.489 1.00 75.21 615 GLU B O 1
ATOM 6241 N N . LYS B 2 618 ? 14.048 -23.198 150.158 1.00 75.02 616 LYS B N 1
ATOM 6242 C CA . LYS B 2 618 ? 12.997 -23.684 149.283 1.00 74.72 616 LYS B CA 1
ATOM 6243 C C . LYS B 2 618 ? 11.643 -23.435 149.929 1.00 74.14 616 LYS B C 1
ATOM 6244 O O . LYS B 2 618 ? 11.529 -23.272 151.146 1.00 76.14 616 LYS B O 1
ATOM 6250 N N . GLY B 2 619 ? 10.613 -23.397 149.087 1.00 72.84 617 GLY B N 1
ATOM 6251 C CA . GLY B 2 619 ? 9.254 -23.333 149.594 1.00 72.56 617 GLY B CA 1
ATOM 6252 C C . GLY B 2 619 ? 8.946 -21.999 150.245 1.00 71.47 617 GLY B C 1
ATOM 6253 O O . GLY B 2 619 ? 9.295 -20.929 149.732 1.00 71.40 617 GLY B O 1
ATOM 6254 N N . ALA B 2 620 ? 8.275 -22.063 151.397 1.00 71.22 618 ALA B N 1
ATOM 6255 C CA . ALA B 2 620 ? 7.873 -20.844 152.091 1.00 70.76 618 ALA B CA 1
ATOM 6256 C C . ALA B 2 620 ? 9.083 -20.036 152.542 1.00 69.81 618 ALA B C 1
ATOM 6257 O O . ALA B 2 620 ? 9.054 -18.800 152.524 1.00 69.61 618 ALA B O 1
ATOM 6259 N N . ALA B 2 621 ? 10.155 -20.715 152.958 1.00 67.59 619 ALA B N 1
ATOM 6260 C CA . ALA B 2 621 ? 11.360 -20.001 153.365 1.00 64.69 619 ALA B CA 1
ATOM 6261 C C . ALA B 2 621 ? 11.974 -19.257 152.186 1.00 63.79 619 ALA B C 1
ATOM 6262 O O . ALA B 2 621 ? 12.449 -18.124 152.333 1.00 62.82 619 ALA B O 1
ATOM 6264 N N . PHE B 2 622 ? 11.965 -19.879 151.005 1.00 62.14 620 PHE B N 1
ATOM 6265 C CA . PHE B 2 622 ? 12.422 -19.197 149.799 1.00 58.96 620 PHE B CA 1
ATOM 6266 C C . PHE B 2 622 ? 11.582 -17.958 149.517 1.00 59.07 620 PHE B C 1
ATOM 6267 O O . PHE B 2 622 ? 12.116 -16.910 149.136 1.00 58.39 620 PHE B O 1
ATOM 6275 N N . ASP B 2 623 ? 10.264 -18.056 149.705 1.00 61.08 621 ASP B N 1
ATOM 6276 C CA . ASP B 2 623 ? 9.380 -16.947 149.358 1.00 64.22 621 ASP B CA 1
ATOM 6277 C C . ASP B 2 623 ? 9.633 -15.731 150.238 1.00 63.52 621 ASP B C 1
ATOM 6278 O O . ASP B 2 623 ? 9.571 -14.591 149.765 1.00 62.16 621 ASP B O 1
ATOM 6283 N N . ILE B 2 624 ? 9.919 -15.951 151.522 1.00 64.11 622 ILE B N 1
ATOM 6284 C CA . ILE B 2 624 ? 10.140 -14.827 152.426 1.00 64.11 622 ILE B CA 1
ATOM 6285 C C . ILE B 2 624 ? 11.447 -14.116 152.095 1.00 64.62 622 ILE B C 1
ATOM 6286 O O . ILE B 2 624 ? 11.515 -12.881 152.102 1.00 65.85 622 ILE B O 1
ATOM 6291 N N . LYS B 2 625 ? 12.503 -14.876 151.797 1.00 63.65 623 LYS B N 1
ATOM 6292 C CA . LYS B 2 625 ? 13.773 -14.245 151.453 1.00 62.28 623 LYS B CA 1
ATOM 6293 C C . LYS B 2 625 ? 13.691 -13.540 150.106 1.00 58.66 623 LYS B C 1
ATOM 6294 O O . LYS B 2 625 ? 14.311 -12.488 149.913 1.00 57.36 623 LYS B O 1
ATOM 6300 N N . LEU B 2 626 ? 12.925 -14.097 149.165 1.00 58.00 624 LEU B N 1
ATOM 6301 C CA . LEU B 2 626 ? 12.750 -13.436 147.875 1.00 54.54 624 LEU B CA 1
ATOM 6302 C C . LEU B 2 626 ? 12.015 -12.111 148.034 1.00 52.17 624 LEU B C 1
ATOM 6303 O O . LEU B 2 626 ? 12.340 -11.127 147.359 1.00 46.37 624 LEU B O 1
ATOM 6308 N N . GLU B 2 627 ? 11.028 -12.065 148.933 1.00 55.11 625 GLU B N 1
ATOM 6309 C CA . GLU B 2 627 ? 10.279 -10.831 149.147 1.00 57.91 625 GLU B CA 1
ATOM 6310 C C . GLU B 2 627 ? 11.179 -9.730 149.696 1.00 54.57 625 GLU B C 1
ATOM 6311 O O . GLU B 2 627 ? 11.026 -8.558 149.334 1.00 53.74 625 GLU B O 1
ATOM 6317 N N . ARG B 2 628 ? 12.130 -10.084 150.563 1.00 53.50 626 ARG B N 1
ATOM 6318 C CA . ARG B 2 628 ? 13.069 -9.085 151.063 1.00 54.77 626 ARG B CA 1
ATOM 6319 C C . ARG B 2 628 ? 13.943 -8.542 149.938 1.00 50.38 626 ARG B C 1
ATOM 6320 O O . ARG B 2 628 ? 14.263 -7.347 149.910 1.00 50.06 626 ARG B O 1
ATOM 6328 N N . ALA B 2 629 ? 14.327 -9.401 148.991 1.00 47.16 627 ALA B N 1
ATOM 6329 C CA . ALA B 2 629 ? 15.186 -8.961 147.896 1.00 45.39 627 ALA B CA 1
ATOM 6330 C C . ALA B 2 629 ? 14.426 -8.082 146.909 1.00 46.89 627 ALA B C 1
ATOM 6331 O O . ALA B 2 629 ? 14.949 -7.060 146.450 1.00 46.45 627 ALA B O 1
ATOM 6333 N N . THR B 2 630 ? 13.194 -8.463 146.565 1.00 45.90 628 THR B N 1
ATOM 6334 C CA . THR B 2 630 ? 12.420 -7.653 145.630 1.00 44.55 628 THR B CA 1
ATOM 6335 C C . THR B 2 630 ? 11.996 -6.336 146.263 1.00 45.06 628 THR B C 1
ATOM 6336 O O . THR B 2 630 ? 11.981 -5.297 145.593 1.00 45.96 628 THR B O 1
ATOM 6340 N N . ASN B 2 631 ? 11.651 -6.354 147.554 1.00 44.96 629 ASN B N 1
ATOM 6341 C CA . ASN B 2 631 ? 11.285 -5.113 148.226 1.00 46.30 629 ASN B CA 1
ATOM 6342 C C . ASN B 2 631 ? 12.463 -4.151 148.293 1.00 44.11 629 ASN B C 1
ATOM 6343 O O . ASN B 2 631 ? 12.272 -2.933 148.207 1.00 46.56 629 ASN B O 1
ATOM 6348 N N . PHE B 2 632 ? 13.687 -4.669 148.419 1.00 40.34 630 PHE B N 1
ATOM 6349 C CA . PHE B 2 632 ? 14.851 -3.789 148.400 1.00 41.09 630 PHE B CA 1
ATOM 6350 C C . PHE B 2 632 ? 15.019 -3.126 147.039 1.00 41.74 630 PHE B C 1
ATOM 6351 O O . PHE B 2 632 ? 15.314 -1.927 146.961 1.00 40.13 630 PHE B O 1
ATOM 6359 N N . ILE B 2 633 ? 14.845 -3.891 145.957 1.00 40.81 631 ILE B N 1
ATOM 6360 C CA . ILE B 2 633 ? 15.004 -3.341 144.612 1.00 39.42 631 ILE B CA 1
ATOM 6361 C C . ILE B 2 633 ? 14.011 -2.209 144.376 1.00 41.70 631 ILE B C 1
ATOM 6362 O O . ILE B 2 633 ? 14.379 -1.123 143.913 1.00 40.13 631 ILE B O 1
ATOM 6367 N N . GLU B 2 634 ? 12.738 -2.441 144.706 1.00 44.08 632 GLU B N 1
ATOM 6368 C CA . GLU B 2 634 ? 11.723 -1.410 144.512 1.00 50.60 632 GLU B CA 1
ATOM 6369 C C . GLU B 2 634 ? 11.967 -0.213 145.422 1.00 49.57 632 GLU B C 1
ATOM 6370 O O . GLU B 2 634 ? 11.822 0.938 144.994 1.00 50.40 632 GLU B O 1
ATOM 6376 N N . THR B 2 635 ? 12.336 -0.462 146.681 1.00 46.70 633 THR B N 1
ATOM 6377 C CA . THR B 2 635 ? 12.558 0.636 147.617 1.00 42.98 633 THR B CA 1
ATOM 6378 C C . THR B 2 635 ? 13.780 1.454 147.222 1.00 41.10 633 THR B C 1
ATOM 6379 O O . THR B 2 635 ? 13.744 2.690 147.237 1.00 42.24 633 THR B O 1
ATOM 6383 N N . GLU B 2 636 ? 14.871 0.777 146.852 1.00 38.78 634 GLU B N 1
ATOM 6384 C CA . GLU B 2 636 ? 16.100 1.481 146.504 1.00 39.38 634 GLU B CA 1
ATOM 6385 C C . GLU B 2 636 ? 15.970 2.224 145.179 1.00 41.31 634 GLU B C 1
ATOM 6386 O O . GLU B 2 636 ? 16.573 3.290 145.010 1.00 42.47 634 GLU B O 1
ATOM 6392 N N . VAL B 2 637 ? 15.188 1.691 144.236 1.00 39.88 635 VAL B N 1
ATOM 6393 C CA . VAL B 2 637 ? 14.961 2.407 142.984 1.00 40.48 635 VAL B CA 1
ATOM 6394 C C . VAL B 2 637 ? 14.298 3.752 143.255 1.00 41.73 635 VAL B C 1
ATOM 6395 O O . VAL B 2 637 ? 14.714 4.782 142.713 1.00 44.23 635 VAL B O 1
ATOM 6399 N N . ARG B 2 638 ? 13.286 3.775 144.124 1.00 40.46 636 ARG B N 1
ATOM 6400 C CA . ARG B 2 638 ? 12.617 5.038 144.421 1.00 43.89 636 ARG B CA 1
ATOM 6401 C C . ARG B 2 638 ? 13.552 6.007 145.135 1.00 43.10 636 ARG B C 1
ATOM 6402 O O . ARG B 2 638 ? 13.510 7.218 144.885 1.00 43.25 636 ARG B O 1
ATOM 6410 N N . ASN B 2 639 ? 14.408 5.498 146.025 1.00 42.43 637 ASN B N 1
ATOM 6411 C CA . ASN B 2 639 ? 15.385 6.367 146.674 1.00 40.29 637 ASN B CA 1
ATOM 6412 C C . ASN B 2 639 ? 16.377 6.924 145.662 1.00 38.75 637 ASN B C 1
ATOM 6413 O O . ASN B 2 639 ? 16.772 8.093 145.748 1.00 40.65 637 ASN B O 1
ATOM 6418 N N . VAL B 2 640 ? 16.791 6.100 144.695 1.00 33.92 638 VAL B N 1
ATOM 6419 C CA . VAL B 2 640 ? 17.682 6.579 143.641 1.00 36.40 638 VAL B CA 1
ATOM 6420 C C . VAL B 2 640 ? 17.010 7.686 142.841 1.00 40.05 638 VAL B C 1
ATOM 6421 O O . VAL B 2 640 ? 17.630 8.711 142.529 1.00 40.39 638 VAL B O 1
ATOM 6425 N N . VAL B 2 641 ? 15.729 7.505 142.510 1.00 39.05 639 VAL B N 1
ATOM 6426 C CA . VAL B 2 641 ? 14.988 8.529 141.778 1.00 39.61 639 VAL B CA 1
ATOM 6427 C C . VAL B 2 641 ? 14.953 9.831 142.569 1.00 42.18 639 VAL B C 1
ATOM 6428 O O . VAL B 2 641 ? 15.137 10.919 142.011 1.00 43.02 639 VAL B O 1
ATOM 6432 N N . SER B 2 642 ? 14.737 9.738 143.883 1.00 43.53 640 SER B N 1
ATOM 6433 C CA . SER B 2 642 ? 14.747 10.933 144.722 1.00 43.40 640 SER B CA 1
ATOM 6434 C C . SER B 2 642 ? 16.114 11.612 144.712 1.00 42.56 640 SER B C 1
ATOM 6435 O O . SER B 2 642 ? 16.200 12.843 144.642 1.00 44.86 640 SER B O 1
ATOM 6438 N N . SER B 2 643 ? 17.196 10.830 144.770 1.00 39.44 641 SER B N 1
ATOM 6439 C CA . SER B 2 643 ? 18.532 11.423 144.729 1.00 41.30 641 SER B CA 1
ATOM 6440 C C . SER B 2 643 ? 18.810 12.069 143.378 1.00 43.93 641 SER B C 1
ATOM 6441 O O . SER B 2 643 ? 19.370 13.171 143.316 1.00 47.02 641 SER B O 1
ATOM 6444 N N . ILE B 2 644 ? 18.442 11.394 142.286 1.00 42.23 642 ILE B N 1
ATOM 6445 C CA . ILE B 2 644 ? 18.609 11.983 140.959 1.00 38.01 642 ILE B CA 1
ATOM 6446 C C . ILE B 2 644 ? 17.830 13.286 140.860 1.00 36.63 642 ILE B C 1
ATOM 6447 O O . ILE B 2 644 ? 18.326 14.284 140.323 1.00 36.40 642 ILE B O 1
ATOM 6452 N N . ASP B 2 645 ? 16.605 13.303 141.391 1.00 38.35 643 ASP B N 1
ATOM 6453 C CA . ASP B 2 645 ? 15.787 14.510 141.343 1.00 41.76 643 ASP B CA 1
ATOM 6454 C C . ASP B 2 645 ? 16.461 15.664 142.076 1.00 45.33 643 ASP B C 1
ATOM 6455 O O . ASP B 2 645 ? 16.498 16.791 141.572 1.00 46.93 643 ASP B O 1
ATOM 6460 N N . GLU B 2 646 ? 17.005 15.397 143.271 1.00 44.58 644 GLU B N 1
ATOM 6461 C CA . GLU B 2 646 ? 17.702 16.436 144.025 1.00 47.76 644 GLU B CA 1
ATOM 6462 C C . GLU B 2 646 ? 18.887 16.987 143.241 1.00 45.14 644 GLU B C 1
ATOM 6463 O O . GLU B 2 646 ? 19.125 18.200 143.230 1.00 46.79 644 GLU B O 1
ATOM 6469 N N . ILE B 2 647 ? 19.642 16.109 142.579 1.00 41.16 645 ILE B N 1
ATOM 6470 C CA . ILE B 2 647 ? 20.764 16.565 141.766 1.00 41.41 645 ILE B CA 1
ATOM 6471 C C . ILE B 2 647 ? 20.268 17.418 140.606 1.00 43.27 645 ILE B C 1
ATOM 6472 O O . ILE B 2 647 ? 20.874 18.443 140.267 1.00 43.25 645 ILE B O 1
ATOM 6485 N N . GLN B 2 649 ? 17.510 19.253 140.469 1.00 50.68 647 GLN B N 1
ATOM 6486 C CA . GLN B 2 649 ? 17.154 20.562 141.013 1.00 55.79 647 GLN B CA 1
ATOM 6487 C C . GLN B 2 649 ? 18.397 21.418 141.230 1.00 53.06 647 GLN B C 1
ATOM 6488 O O . GLN B 2 649 ? 18.412 22.610 140.900 1.00 52.49 647 GLN B O 1
ATOM 6494 N N . GLY B 2 650 ? 19.453 20.821 141.790 1.00 49.68 648 GLY B N 1
ATOM 6495 C CA . GLY B 2 650 ? 20.676 21.571 142.018 1.00 48.24 648 GLY B CA 1
ATOM 6496 C C . GLY B 2 650 ? 21.300 22.067 140.730 1.00 46.50 648 GLY B C 1
ATOM 6497 O O . GLY B 2 650 ? 21.802 23.192 140.664 1.00 45.74 648 GLY B O 1
ATOM 6498 N N . ILE B 2 651 ? 21.265 21.237 139.685 1.00 46.66 649 ILE B N 1
ATOM 6499 C CA . ILE B 2 651 ? 21.779 21.650 138.382 1.00 46.81 649 ILE B CA 1
ATOM 6500 C C . ILE B 2 651 ? 20.973 22.824 137.838 1.00 50.13 649 ILE B C 1
ATOM 6501 O O . ILE B 2 651 ? 21.537 23.788 137.306 1.00 52.74 649 ILE B O 1
ATOM 6506 N N . LYS B 2 652 ? 19.646 22.773 137.969 1.00 50.09 650 LYS B N 1
ATOM 6507 C CA . LYS B 2 652 ? 18.827 23.875 137.470 1.00 50.89 650 LYS B CA 1
ATOM 6508 C C . LYS B 2 652 ? 19.026 25.136 138.301 1.00 53.46 650 LYS B C 1
ATOM 6509 O O . LYS B 2 652 ? 19.023 26.248 137.761 1.00 56.62 650 LYS B O 1
ATOM 6515 N N . GLY B 2 653 ? 19.192 24.987 139.617 1.00 51.38 651 GLY B N 1
ATOM 6516 C CA . GLY B 2 653 ? 19.296 26.152 140.478 1.00 51.17 651 GLY B CA 1
ATOM 6517 C C . GLY B 2 653 ? 20.615 26.886 140.354 1.00 52.47 651 GLY B C 1
ATOM 6518 O O . GLY B 2 653 ? 20.672 28.103 140.559 1.00 55.49 651 GLY B O 1
ATOM 6519 N N . GLY B 2 654 ? 21.686 26.173 140.021 1.00 49.16 652 GLY B N 1
ATOM 6520 C CA . GLY B 2 654 ? 23.006 26.768 139.940 1.00 48.86 652 GLY B CA 1
ATOM 6521 C C . GLY B 2 654 ? 23.862 26.425 141.145 1.00 48.72 652 GLY B C 1
ATOM 6522 O O . GLY B 2 654 ? 23.453 25.719 142.071 1.00 48.83 652 GLY B O 1
ATOM 6523 N N . ASP B 2 655 ? 25.082 26.958 141.123 1.00 49.79 653 ASP B N 1
ATOM 6524 C CA . ASP B 2 655 ? 26.094 26.642 142.123 1.00 51.23 653 ASP B CA 1
ATOM 6525 C C . ASP B 2 655 ? 26.127 27.620 143.294 1.00 53.77 653 ASP B C 1
ATOM 6526 O O . ASP B 2 655 ? 26.956 27.452 144.194 1.00 51.60 653 ASP B O 1
ATOM 6531 N N . ASN B 2 656 ? 25.247 28.623 143.320 1.00 58.40 654 ASN B N 1
ATOM 6532 C CA . ASN B 2 656 ? 25.259 29.633 144.371 1.00 62.60 654 ASN B CA 1
ATOM 6533 C C . ASN B 2 656 ? 24.087 29.493 145.340 1.00 66.99 654 ASN B C 1
ATOM 6534 O O . ASN B 2 656 ? 23.688 30.481 145.966 1.00 69.19 654 ASN B O 1
ATOM 6539 N N . ASN B 2 657 ? 23.534 28.289 145.488 1.00 68.77 655 ASN B N 1
ATOM 6540 C CA . ASN B 2 657 ? 22.366 28.073 146.333 1.00 70.23 655 ASN B CA 1
ATOM 6541 C C . ASN B 2 657 ? 22.694 27.412 147.666 1.00 69.13 655 ASN B C 1
ATOM 6542 O O . ASN B 2 657 ? 21.778 27.153 148.452 1.00 69.67 655 ASN B O 1
ATOM 6547 N N . GLY B 2 658 ? 23.965 27.118 147.934 1.00 68.64 656 GLY B N 1
ATOM 6548 C CA . GLY B 2 658 ? 24.418 26.815 149.275 1.00 67.82 656 GLY B CA 1
ATOM 6549 C C . GLY B 2 658 ? 24.392 25.357 149.685 1.00 64.88 656 GLY B C 1
ATOM 6550 O O . GLY B 2 658 ? 24.887 25.034 150.772 1.00 63.93 656 GLY B O 1
ATOM 6551 N N . VAL B 2 659 ? 23.838 24.464 148.865 1.00 62.55 657 VAL B N 1
ATOM 6552 C CA . VAL B 2 659 ? 23.741 23.042 149.195 1.00 59.04 657 VAL B CA 1
ATOM 6553 C C . VAL B 2 659 ? 24.667 22.204 148.315 1.00 56.22 657 VAL B C 1
ATOM 6554 O O . VAL B 2 659 ? 25.522 21.472 148.820 1.00 54.77 657 VAL B O 1
ATOM 6558 N N . LEU B 2 660 ? 24.509 22.293 146.996 1.00 53.26 658 LEU B N 1
ATOM 6559 C CA . LEU B 2 660 ? 25.310 21.521 146.058 1.00 49.86 658 LEU B CA 1
ATOM 6560 C C . LEU B 2 660 ? 26.109 22.439 145.144 1.00 50.96 658 LEU B C 1
ATOM 6561 O O . LEU B 2 660 ? 25.669 23.539 144.798 1.00 55.68 658 LEU B O 1
ATOM 6566 N N . VAL B 2 661 ? 27.287 21.963 144.753 1.00 47.38 659 VAL B N 1
ATOM 6567 C CA . VAL B 2 661 ? 28.094 22.571 143.702 1.00 46.64 659 VAL B CA 1
ATOM 6568 C C . VAL B 2 661 ? 28.404 21.478 142.690 1.00 46.61 659 VAL B C 1
ATOM 6569 O O . VAL B 2 661 ? 29.115 20.516 143.008 1.00 47.96 659 VAL B O 1
ATOM 6573 N N . THR B 2 662 ? 27.848 21.611 141.481 1.00 43.99 660 THR B N 1
ATOM 6574 C CA . THR B 2 662 ? 28.018 20.615 140.433 1.00 43.27 660 THR B CA 1
ATOM 6575 C C . THR B 2 662 ? 28.916 21.067 139.291 1.00 42.84 660 THR B C 1
ATOM 6576 O O . THR B 2 662 ? 29.435 20.213 138.566 1.00 40.79 660 THR B O 1
ATOM 6580 N N . GLY B 2 663 ? 29.105 22.372 139.106 1.00 41.82 661 GLY B N 1
ATOM 6581 C CA . GLY B 2 663 ? 29.985 22.858 138.056 1.00 41.28 661 GLY B CA 1
ATOM 6582 C C . GLY B 2 663 ? 29.515 22.536 136.656 1.00 42.40 661 GLY B C 1
ATOM 6583 O O . GLY B 2 663 ? 30.336 22.447 135.735 1.00 42.95 661 GLY B O 1
ATOM 6584 N N . THR B 2 664 ? 28.208 22.364 136.466 1.00 41.64 662 THR B N 1
ATOM 6585 C CA . THR B 2 664 ? 27.645 21.951 135.189 1.00 40.43 662 THR B CA 1
ATOM 6586 C C . THR B 2 664 ? 27.116 23.124 134.372 1.00 41.61 662 THR B C 1
ATOM 6587 O O . THR B 2 664 ? 26.301 22.917 133.467 1.00 43.23 662 THR B O 1
ATOM 6591 N N . ARG B 2 665 ? 27.566 24.347 134.667 1.00 40.98 663 ARG B N 1
ATOM 6592 C CA . ARG B 2 665 ? 27.012 25.521 133.996 1.00 44.45 663 ARG B CA 1
ATOM 6593 C C . ARG B 2 665 ? 27.179 25.436 132.482 1.00 46.23 663 ARG B C 1
ATOM 6594 O O . ARG B 2 665 ? 26.273 25.814 131.730 1.00 48.89 663 ARG B O 1
ATOM 6602 N N . LEU B 2 666 ? 28.321 24.932 132.014 1.00 43.78 664 LEU B N 1
ATOM 6603 C CA . LEU B 2 666 ? 28.572 24.879 130.580 1.00 45.14 664 LEU B CA 1
ATOM 6604 C C . LEU B 2 666 ? 27.855 23.723 129.894 1.00 42.50 664 LEU B C 1
ATOM 6605 O O . LEU B 2 666 ? 27.674 23.764 128.674 1.00 42.10 664 LEU B O 1
ATOM 6610 N N . VAL B 2 667 ? 27.444 22.700 130.641 1.00 41.11 665 VAL B N 1
ATOM 6611 C CA . VAL B 2 667 ? 26.805 21.529 130.050 1.00 42.01 665 VAL B CA 1
ATOM 6612 C C . VAL B 2 667 ? 25.495 21.248 130.775 1.00 43.67 665 VAL B C 1
ATOM 6613 O O . VAL B 2 667 ? 25.158 20.090 131.047 1.00 42.68 665 VAL B O 1
ATOM 6617 N N . GLN B 2 668 ? 24.742 22.307 131.080 1.00 44.34 666 GLN B N 1
ATOM 6618 C CA . GLN B 2 668 ? 23.561 22.156 131.925 1.00 47.37 666 GLN B CA 1
ATOM 6619 C C . GLN B 2 668 ? 22.524 21.250 131.273 1.00 46.85 666 GLN B C 1
ATOM 6620 O O . GLN B 2 668 ? 22.008 20.324 131.909 1.00 48.19 666 GLN B O 1
ATOM 6626 N N . GLU B 2 669 ? 22.215 21.492 129.996 1.00 45.81 667 GLU B N 1
ATOM 6627 C CA . GLU B 2 669 ? 21.225 20.670 129.308 1.00 47.49 667 GLU B CA 1
ATOM 6628 C C . GLU B 2 669 ? 21.681 19.216 129.202 1.00 46.39 667 GLU B C 1
ATOM 6629 O O . GLU B 2 669 ? 20.890 18.292 129.428 1.00 46.43 667 GLU B O 1
ATOM 6635 N N . LEU B 2 670 ? 22.954 18.992 128.862 1.00 44.00 668 LEU B N 1
ATOM 6636 C CA . LEU B 2 670 ? 23.443 17.626 128.684 1.00 42.18 668 LEU B CA 1
ATOM 6637 C C . LEU B 2 670 ? 23.458 16.863 130.003 1.00 40.03 668 LEU B C 1
ATOM 6638 O O . LEU B 2 670 ? 23.157 15.664 130.032 1.00 40.91 668 LEU B O 1
ATOM 6643 N N . SER B 2 671 ? 23.799 17.533 131.106 1.00 37.13 669 SER B N 1
ATOM 6644 C CA . SER B 2 671 ? 23.809 16.844 132.393 1.00 39.13 669 SER B CA 1
ATOM 6645 C C . SER B 2 671 ? 22.393 16.510 132.846 1.00 40.01 669 SER B C 1
ATOM 6646 O O . SER B 2 671 ? 22.159 15.449 133.436 1.00 42.03 669 SER B O 1
ATOM 6649 N N . LEU B 2 672 ? 21.434 17.399 132.577 1.00 37.48 670 LEU B N 1
ATOM 6650 C CA . LEU B 2 672 ? 20.038 17.083 132.860 1.00 41.18 670 LEU B CA 1
ATOM 6651 C C . LEU B 2 672 ? 19.573 15.900 132.023 1.00 47.41 670 LEU B C 1
ATOM 6652 O O . LEU B 2 672 ? 18.907 14.988 132.527 1.00 50.03 670 LEU B O 1
ATOM 6657 N N . GLU B 2 673 ? 19.924 15.899 130.735 1.00 48.83 671 GLU B N 1
ATOM 6658 C CA . GLU B 2 673 ? 19.543 14.800 129.856 1.00 48.02 671 GLU B CA 1
ATOM 6659 C C . GLU B 2 673 ? 20.135 13.483 130.341 1.00 43.78 671 GLU B C 1
ATOM 6660 O O . GLU B 2 673 ? 19.485 12.435 130.264 1.00 45.66 671 GLU B O 1
ATOM 6666 N N . TYR B 2 674 ? 21.363 13.523 130.859 1.00 41.13 672 TYR B N 1
ATOM 6667 C CA . TYR B 2 674 ? 21.986 12.319 131.400 1.00 40.12 672 TYR B CA 1
ATOM 6668 C C . TYR B 2 674 ? 21.205 11.775 132.593 1.00 40.38 672 TYR B C 1
ATOM 6669 O O . TYR B 2 674 ? 20.846 10.592 132.626 1.00 39.38 672 TYR B O 1
ATOM 6678 N N . TYR B 2 675 ? 20.937 12.623 133.590 1.00 39.35 673 TYR B N 1
ATOM 6679 C CA . TYR B 2 675 ? 20.234 12.147 134.778 1.00 42.34 673 TYR B CA 1
ATOM 6680 C C . TYR B 2 675 ? 18.802 11.743 134.457 1.00 43.87 673 TYR B C 1
ATOM 6681 O O . TYR B 2 675 ? 18.255 10.839 135.099 1.00 43.58 673 TYR B O 1
ATOM 6690 N N . CYS B 2 676 ? 18.185 12.388 133.466 1.00 43.98 674 CYS B N 1
ATOM 6691 C CA . CYS B 2 676 ? 16.887 11.926 132.988 1.00 46.01 674 CYS B CA 1
ATOM 6692 C C . CYS B 2 676 ? 16.984 10.501 132.455 1.00 45.46 674 CYS B C 1
ATOM 6693 O O . CYS B 2 676 ? 16.146 9.649 132.771 1.00 44.43 674 CYS B O 1
ATOM 6696 N N . LYS B 2 677 ? 18.012 10.224 131.649 1.00 45.21 675 LYS B N 1
ATOM 6697 C CA . LYS B 2 677 ? 18.225 8.865 131.163 1.00 43.37 675 LYS B CA 1
ATOM 6698 C C . LYS B 2 677 ? 18.545 7.915 132.308 1.00 42.38 675 LYS B C 1
ATOM 6699 O O . LYS B 2 677 ? 18.126 6.752 132.296 1.00 43.76 675 LYS B O 1
ATOM 6705 N N . LEU B 2 678 ? 19.285 8.391 133.310 1.00 38.22 676 LEU B N 1
ATOM 6706 C CA . LEU B 2 678 ? 19.583 7.541 134.455 1.00 38.78 676 LEU B CA 1
ATOM 6707 C C . LEU B 2 678 ? 18.315 7.220 135.237 1.00 39.48 676 LEU B C 1
ATOM 6708 O O . LEU B 2 678 ? 18.143 6.096 135.723 1.00 37.50 676 LEU B O 1
ATOM 6713 N N . LYS B 2 679 ? 17.409 8.193 135.357 1.00 39.72 677 LYS B N 1
ATOM 6714 C CA . LYS B 2 679 ? 16.148 7.948 136.048 1.00 41.53 677 LYS B CA 1
ATOM 6715 C C . LYS B 2 679 ? 15.302 6.926 135.301 1.00 41.36 677 LYS B C 1
ATOM 6716 O O . LYS B 2 679 ? 14.652 6.077 135.922 1.00 40.20 677 LYS B O 1
ATOM 6722 N N . HIS B 2 680 ? 15.302 6.992 133.966 1.00 43.38 678 HIS B N 1
ATOM 6723 C CA . HIS B 2 680 ? 14.561 6.019 133.168 1.00 45.07 678 HIS B CA 1
ATOM 6724 C C . HIS B 2 680 ? 15.063 4.603 133.423 1.00 40.97 678 HIS B C 1
ATOM 6725 O O . HIS B 2 680 ? 14.264 3.679 133.615 1.00 41.24 678 HIS B O 1
ATOM 6732 N N . THR B 2 681 ? 16.385 4.416 133.437 1.00 39.04 679 THR B N 1
ATOM 6733 C CA . THR B 2 681 ? 16.952 3.094 133.692 1.00 40.38 679 THR B CA 1
ATOM 6734 C C . THR B 2 681 ? 16.586 2.592 135.085 1.00 42.79 679 THR B C 1
ATOM 6735 O O . THR B 2 681 ? 16.249 1.414 135.258 1.00 44.79 679 THR B O 1
ATOM 6739 N N . SER B 2 682 ? 16.639 3.475 136.087 1.00 40.35 680 SER B N 1
ATOM 6740 C CA . SER B 2 682 ? 16.279 3.087 137.448 1.00 38.58 680 SER B CA 1
ATOM 6741 C C . SER B 2 682 ? 14.854 2.550 137.509 1.00 37.67 680 SER B C 1
ATOM 6742 O O . SER B 2 682 ? 14.609 1.476 138.070 1.00 38.67 680 SER B O 1
ATOM 6745 N N . LYS B 2 683 ? 13.900 3.283 136.930 1.00 38.64 681 LYS B N 1
ATOM 6746 C CA . LYS B 2 683 ? 12.518 2.812 136.902 1.00 41.74 681 LYS B CA 1
ATOM 6747 C C . LYS B 2 683 ? 12.400 1.480 136.169 1.00 40.56 681 LYS B C 1
ATOM 6748 O O . LYS B 2 683 ? 11.649 0.594 136.594 1.00 43.91 681 LYS B O 1
ATOM 6754 N N . ALA B 2 684 ? 13.136 1.318 135.065 1.00 35.55 682 ALA B N 1
ATOM 6755 C CA . ALA B 2 684 ? 13.048 0.083 134.293 1.00 37.21 682 ALA B CA 1
ATOM 6756 C C . ALA B 2 684 ? 13.576 -1.111 135.077 1.00 37.83 682 ALA B C 1
ATOM 6757 O O . ALA B 2 684 ? 13.078 -2.231 134.908 1.00 38.88 682 ALA B O 1
ATOM 6759 N N . LEU B 2 685 ? 14.579 -0.895 135.929 1.00 33.60 683 LEU B N 1
ATOM 6760 C CA . LEU B 2 685 ? 15.102 -1.979 136.753 1.00 37.07 683 LEU B CA 1
ATOM 6761 C C . LEU B 2 685 ? 14.039 -2.506 137.709 1.00 38.96 683 LEU B C 1
ATOM 6762 O O . LEU B 2 685 ? 13.911 -3.721 137.899 1.00 41.82 683 LEU B O 1
ATOM 6767 N N . SER B 2 686 ? 13.265 -1.604 138.317 1.00 39.52 684 SER B N 1
ATOM 6768 C CA . SER B 2 686 ? 12.205 -2.021 139.230 1.00 39.53 684 SER B CA 1
ATOM 6769 C C . SER B 2 686 ? 11.096 -2.758 138.485 1.00 39.52 684 SER B C 1
ATOM 6770 O O . SER B 2 686 ? 10.650 -3.827 138.917 1.00 41.78 684 SER B O 1
ATOM 6773 N N . VAL B 2 687 ? 10.639 -2.198 137.362 1.00 38.78 685 VAL B N 1
ATOM 6774 C CA . VAL B 2 687 ? 9.594 -2.849 136.573 1.00 42.16 685 VAL B CA 1
ATOM 6775 C C . VAL B 2 687 ? 10.042 -4.238 136.135 1.00 43.04 685 VAL B C 1
ATOM 6776 O O . VAL B 2 687 ? 9.265 -5.200 136.174 1.00 44.01 685 VAL B O 1
ATOM 6780 N N . ASN B 2 688 ? 11.306 -4.370 135.730 1.00 44.02 686 ASN B N 1
ATOM 6781 C CA . ASN B 2 688 ? 11.788 -5.659 135.248 1.00 44.13 686 ASN B CA 1
ATOM 6782 C C . ASN B 2 688 ? 11.872 -6.679 136.375 1.00 45.47 686 ASN B C 1
ATOM 6783 O O . ASN B 2 688 ? 11.626 -7.871 136.157 1.00 46.76 686 ASN B O 1
ATOM 6788 N N . SER B 2 689 ? 12.217 -6.231 137.586 1.00 43.95 687 SER B N 1
ATOM 6789 C CA . SER B 2 689 ? 12.264 -7.138 138.728 1.00 43.33 687 SER B CA 1
ATOM 6790 C C . SER B 2 689 ? 10.891 -7.738 139.016 1.00 43.34 687 SER B C 1
ATOM 6791 O O . SER B 2 689 ? 10.780 -8.921 139.359 1.00 43.47 687 SER B O 1
ATOM 6794 N N . LYS B 2 690 ? 9.829 -6.941 138.870 1.00 44.15 688 LYS B N 1
ATOM 6795 C CA . LYS B 2 690 ? 8.483 -7.470 139.075 1.00 49.19 688 LYS B CA 1
ATOM 6796 C C . LYS B 2 690 ? 8.110 -8.466 137.985 1.00 48.98 688 LYS B C 1
ATOM 6797 O O . LYS B 2 690 ? 7.491 -9.498 138.268 1.00 52.05 688 LYS B O 1
ATOM 6803 N N . VAL B 2 691 ? 8.475 -8.177 136.733 1.00 47.48 689 VAL B N 1
ATOM 6804 C CA . VAL B 2 691 ? 8.174 -9.099 135.640 1.00 47.86 689 VAL B CA 1
ATOM 6805 C C . VAL B 2 691 ? 8.868 -10.437 135.864 1.00 45.37 689 VAL B C 1
ATOM 6806 O O . VAL B 2 691 ? 8.266 -11.503 135.687 1.00 45.80 689 VAL B O 1
ATOM 6810 N N . ILE B 2 692 ? 10.136 -10.401 136.282 1.00 42.37 690 ILE B N 1
ATOM 6811 C CA . ILE B 2 692 ? 10.895 -11.630 136.503 1.00 41.20 690 ILE B CA 1
ATOM 6812 C C . ILE B 2 692 ? 10.238 -12.479 137.586 1.00 46.19 690 ILE B C 1
ATOM 6813 O O . ILE B 2 692 ? 10.048 -13.689 137.420 1.00 49.83 690 ILE B O 1
ATOM 6818 N N . VAL B 2 693 ? 9.866 -11.855 138.704 1.00 45.23 691 VAL B N 1
ATOM 6819 C CA . VAL B 2 693 ? 9.315 -12.604 139.831 1.00 50.91 691 VAL B CA 1
ATOM 6820 C C . VAL B 2 693 ? 7.968 -13.220 139.469 1.00 55.51 691 VAL B C 1
ATOM 6821 O O . VAL B 2 693 ? 7.705 -14.393 139.763 1.00 58.32 691 VAL B O 1
ATOM 6825 N N . ASN B 2 694 ? 7.095 -12.444 138.822 1.00 56.01 692 ASN B N 1
ATOM 6826 C CA . ASN B 2 694 ? 5.802 -12.980 138.409 1.00 59.84 692 ASN B CA 1
ATOM 6827 C C . ASN B 2 694 ? 5.967 -14.119 137.410 1.00 58.44 692 ASN B C 1
ATOM 6828 O O . ASN B 2 694 ? 5.238 -15.115 137.467 1.00 60.63 692 ASN B O 1
ATOM 6833 N N . THR B 2 695 ? 6.929 -13.996 136.494 1.00 56.00 693 THR B N 1
ATOM 6834 C CA . THR B 2 695 ? 7.135 -15.038 135.493 1.00 54.67 693 THR B CA 1
ATOM 6835 C C . THR B 2 695 ? 7.661 -16.323 136.124 1.00 57.15 693 THR B C 1
ATOM 6836 O O . THR B 2 695 ? 7.220 -17.421 135.768 1.00 60.35 693 THR B O 1
ATOM 6840 N N . LEU B 2 696 ? 8.589 -16.207 137.075 1.00 56.39 694 LEU B N 1
ATOM 6841 C CA . LEU B 2 696 ? 9.276 -17.387 137.588 1.00 58.99 694 LEU B CA 1
ATOM 6842 C C . LEU B 2 696 ? 8.452 -18.140 138.626 1.00 62.44 694 LEU B C 1
ATOM 6843 O O . LEU B 2 696 ? 8.587 -19.364 138.743 1.00 63.62 694 LEU B O 1
ATOM 6848 N N . LYS B 2 697 ? 7.608 -17.436 139.385 1.00 64.70 695 LYS B N 1
ATOM 6849 C CA . LYS B 2 697 ? 6.707 -18.117 140.308 1.00 70.45 695 LYS B CA 1
ATOM 6850 C C . LYS B 2 697 ? 5.723 -19.008 139.558 1.00 78.88 695 LYS B C 1
ATOM 6851 O O . LYS B 2 697 ? 5.449 -20.138 139.981 1.00 81.50 695 LYS B O 1
ATOM 6857 N N . LYS B 2 698 ? 5.183 -18.519 138.438 1.00 83.65 696 LYS B N 1
ATOM 6858 C CA . LYS B 2 698 ? 4.307 -19.351 137.619 1.00 88.11 696 LYS B CA 1
ATOM 6859 C C . LYS B 2 698 ? 5.074 -20.510 136.995 1.00 91.44 696 LYS B C 1
ATOM 6860 O O . LYS B 2 698 ? 4.522 -21.602 136.811 1.00 92.81 696 LYS B O 1
ATOM 6866 N N . ASN B 2 699 ? 6.350 -20.294 136.669 1.00 95.51 697 ASN B N 1
ATOM 6867 C CA . ASN B 2 699 ? 7.111 -21.303 135.937 1.00 97.50 697 ASN B CA 1
ATOM 6868 C C . ASN B 2 699 ? 7.434 -22.507 136.815 1.00 101.56 697 ASN B C 1
ATOM 6869 O O . ASN B 2 699 ? 7.400 -23.649 136.344 1.00 106.41 697 ASN B O 1
ATOM 6874 N N . ILE B 2 700 ? 7.754 -22.272 138.091 1.00 98.84 698 ILE B N 1
ATOM 6875 C CA . ILE B 2 700 ? 8.052 -23.375 139.003 1.00 98.19 698 ILE B CA 1
ATOM 6876 C C . ILE B 2 700 ? 6.830 -24.272 139.177 1.00 102.39 698 ILE B C 1
ATOM 6877 O O . ILE B 2 700 ? 6.952 -25.499 139.280 1.00 104.60 698 ILE B O 1
ATOM 6882 N N . LYS B 2 701 ? 5.634 -23.677 139.187 1.00 103.89 699 LYS B N 1
ATOM 6883 C CA . LYS B 2 701 ? 4.412 -24.450 139.388 1.00 107.04 699 LYS B CA 1
ATOM 6884 C C . LYS B 2 701 ? 4.187 -25.450 138.260 1.00 109.49 699 LYS B C 1
ATOM 6885 O O . LYS B 2 701 ? 3.705 -26.564 138.495 1.00 111.34 699 LYS B O 1
ATOM 6891 N N . ASN B 2 702 ? 4.534 -25.075 137.031 1.00 109.87 700 ASN B N 1
ATOM 6892 C CA . ASN B 2 702 ? 4.263 -25.901 135.861 1.00 112.26 700 ASN B CA 1
ATOM 6893 C C . ASN B 2 702 ? 5.430 -26.845 135.594 1.00 113.02 700 ASN B C 1
ATOM 6894 O O . ASN B 2 702 ? 6.595 -26.441 135.661 1.00 109.77 700 ASN B O 1
ATOM 6899 N N . LYS B 2 703 ? 5.110 -28.104 135.284 1.00 118.28 701 LYS B N 1
ATOM 6900 C CA . LYS B 2 703 ? 6.164 -29.085 135.043 1.00 120.59 701 LYS B CA 1
ATOM 6901 C C . LYS B 2 703 ? 6.842 -28.851 133.699 1.00 122.89 701 LYS B C 1
ATOM 6902 O O . LYS B 2 703 ? 8.057 -29.045 133.569 1.00 121.14 701 LYS B O 1
ATOM 6908 N N . ASP B 2 704 ? 6.081 -28.432 132.689 1.00 128.37 702 ASP B N 1
ATOM 6909 C CA . ASP B 2 704 ? 6.647 -28.142 131.372 1.00 128.35 702 ASP B CA 1
ATOM 6910 C C . ASP B 2 704 ? 7.040 -26.666 131.285 1.00 121.73 702 ASP B C 1
ATOM 6911 O O . ASP B 2 704 ? 6.540 -25.887 130.474 1.00 123.12 702 ASP B O 1
ATOM 6916 N N . SER B 2 705 ? 7.964 -26.296 132.164 1.00 108.70 703 SER B N 1
ATOM 6917 C CA . SER B 2 705 ? 8.404 -24.915 132.259 1.00 98.28 703 SER B CA 1
ATOM 6918 C C . SER B 2 705 ? 9.150 -24.498 130.998 1.00 90.38 703 SER B C 1
ATOM 6919 O O . SER B 2 705 ? 9.733 -25.323 130.289 1.00 89.92 703 SER B O 1
ATOM 6922 N N . HIS B 2 706 ? 9.117 -23.199 130.717 1.00 82.80 704 HIS B N 1
ATOM 6923 C CA . HIS B 2 706 ? 9.851 -22.661 129.584 1.00 74.62 704 HIS B CA 1
ATOM 6924 C C . HIS B 2 706 ? 11.349 -22.644 129.865 1.00 67.82 704 HIS B C 1
ATOM 6925 O O . HIS B 2 706 ? 11.800 -22.679 131.013 1.00 63.63 704 HIS B O 1
ATOM 6932 N N . GLU B 2 707 ? 12.121 -22.580 128.787 1.00 68.08 705 GLU B N 1
ATOM 6933 C CA . GLU B 2 707 ? 13.572 -22.477 128.852 1.00 67.52 705 GLU B CA 1
ATOM 6934 C C . GLU B 2 707 ? 13.957 -21.032 128.559 1.00 62.19 705 GLU B C 1
ATOM 6935 O O . GLU B 2 707 ? 13.729 -20.542 127.448 1.00 60.90 705 GLU B O 1
ATOM 6941 N N . TYR B 2 708 ? 14.530 -20.355 129.552 1.00 59.90 706 TYR B N 1
ATOM 6942 C CA . TYR B 2 708 ? 14.858 -18.940 129.454 1.00 57.55 706 TYR B CA 1
ATOM 6943 C C . TYR B 2 708 ? 16.364 -18.726 129.379 1.00 56.94 706 TYR B C 1
ATOM 6944 O O . TYR B 2 708 ? 17.153 -19.527 129.888 1.00 58.06 706 TYR B O 1
ATOM 6953 N N . LYS B 2 709 ? 16.749 -17.624 128.745 1.00 56.50 707 LYS B N 1
ATOM 6954 C CA . LYS B 2 709 ? 18.112 -17.120 128.771 1.00 57.19 707 LYS B CA 1
ATOM 6955 C C . LYS B 2 709 ? 18.079 -15.671 129.235 1.00 55.32 707 LYS B C 1
ATOM 6956 O O . LYS B 2 709 ? 17.069 -14.978 129.082 1.00 55.08 707 LYS B O 1
ATOM 6962 N N . VAL B 2 710 ? 19.181 -15.219 129.823 1.00 51.11 708 VAL B N 1
ATOM 6963 C CA . VAL B 2 710 ? 19.296 -13.851 130.311 1.00 46.84 708 VAL B CA 1
ATOM 6964 C C . VAL B 2 710 ? 20.105 -13.048 129.305 1.00 47.17 708 VAL B C 1
ATOM 6965 O O . VAL B 2 710 ? 21.151 -13.507 128.829 1.00 49.16 708 VAL B O 1
ATOM 6969 N N . GLU B 2 711 ? 19.617 -11.859 128.968 1.00 42.58 709 GLU B N 1
ATOM 6970 C CA . GLU B 2 711 ? 20.313 -10.959 128.063 1.00 42.08 709 GLU B CA 1
ATOM 6971 C C . GLU B 2 711 ? 20.431 -9.590 128.711 1.00 39.81 709 GLU B C 1
ATOM 6972 O O . GLU B 2 711 ? 19.524 -9.149 129.422 1.00 41.26 709 GLU B O 1
ATOM 6978 N N . LEU B 2 712 ? 21.556 -8.923 128.465 1.00 38.13 710 LEU B N 1
ATOM 6979 C CA . LEU B 2 712 ? 21.778 -7.564 128.953 1.00 37.74 710 LEU B CA 1
ATOM 6980 C C . LEU B 2 712 ? 21.189 -6.606 127.928 1.00 40.09 710 LEU B C 1
ATOM 6981 O O . LEU B 2 712 ? 21.786 -6.357 126.878 1.00 44.45 710 LEU B O 1
ATOM 6986 N N . VAL B 2 713 ? 20.013 -6.064 128.231 1.00 37.85 711 VAL B N 1
ATOM 6987 C CA . VAL B 2 713 ? 19.254 -5.245 127.292 1.00 39.52 711 VAL B CA 1
ATOM 6988 C C . VAL B 2 713 ? 19.500 -3.772 127.587 1.00 38.48 711 VAL B C 1
ATOM 6989 O O . VAL B 2 713 ? 19.430 -3.340 128.743 1.00 40.44 711 VAL B O 1
ATOM 6993 N N . HIS B 2 714 ? 19.779 -2.999 126.541 1.00 41.01 712 HIS B N 1
ATOM 6994 C CA . HIS B 2 714 ? 19.957 -1.561 126.679 1.00 45.32 712 HIS B CA 1
ATOM 6995 C C . HIS B 2 714 ? 18.603 -0.857 126.658 1.00 50.85 712 HIS B C 1
ATOM 6996 O O . HIS B 2 714 ? 17.748 -1.161 125.820 1.00 50.51 712 HIS B O 1
ATOM 7003 N N . THR B 2 715 ? 18.408 0.077 127.588 1.00 53.41 713 THR B N 1
ATOM 7004 C CA . THR B 2 715 ? 17.206 0.901 127.607 1.00 54.89 713 THR B CA 1
ATOM 7005 C C . THR B 2 715 ? 17.366 2.045 126.614 1.00 55.96 713 THR B C 1
ATOM 7006 O O . THR B 2 715 ? 18.357 2.779 126.660 1.00 55.36 713 THR B O 1
ATOM 7010 N N . THR B 2 716 ? 16.382 2.201 125.725 1.00 60.84 714 THR B N 1
ATOM 7011 C CA . THR B 2 716 ? 16.538 3.109 124.590 1.00 63.32 714 THR B CA 1
ATOM 7012 C C . THR B 2 716 ? 16.745 4.553 125.042 1.00 61.61 714 THR B C 1
ATOM 7013 O O . THR B 2 716 ? 17.599 5.264 124.498 1.00 62.55 714 THR B O 1
ATOM 7017 N N . GLU B 2 717 ? 15.982 5.006 126.037 1.00 60.02 715 GLU B N 1
ATOM 7018 C CA . GLU B 2 717 ? 16.133 6.345 126.588 1.00 57.88 715 GLU B CA 1
ATOM 7019 C C . GLU B 2 717 ? 16.787 6.333 127.963 1.00 48.49 715 GLU B C 1
ATOM 7020 O O . GLU B 2 717 ? 16.706 7.327 128.691 1.00 45.99 715 GLU B O 1
ATOM 7026 N N . GLY B 2 718 ? 17.433 5.229 128.331 1.00 42.55 716 GLY B N 1
ATOM 7027 C CA . GLY B 2 718 ? 18.113 5.118 129.601 1.00 41.75 716 GLY B CA 1
ATOM 7028 C C . GLY B 2 718 ? 19.611 5.324 129.475 1.00 40.07 716 GLY B C 1
ATOM 7029 O O . GLY B 2 718 ? 20.136 5.719 128.432 1.00 38.51 716 GLY B O 1
ATOM 7030 N N . TRP B 2 719 ? 20.308 5.053 130.574 1.00 38.07 717 TRP B N 1
ATOM 7031 C CA . TRP B 2 719 ? 21.764 5.113 130.618 1.00 35.53 717 TRP B CA 1
ATOM 7032 C C . TRP B 2 719 ? 22.287 3.684 130.683 1.00 35.23 717 TRP B C 1
ATOM 7033 O O . TRP B 2 719 ? 22.058 2.975 131.670 1.00 38.17 717 TRP B O 1
ATOM 7044 N N . ASN B 2 720 ? 23.004 3.274 129.639 1.00 35.44 718 ASN B N 1
ATOM 7045 C CA . ASN B 2 720 ? 23.342 1.877 129.417 1.00 42.77 718 ASN B CA 1
ATOM 7046 C C . ASN B 2 720 ? 24.623 1.442 130.122 1.00 43.86 718 ASN B C 1
ATOM 7047 O O . ASN B 2 720 ? 25.170 0.384 129.790 1.00 42.93 718 ASN B O 1
ATOM 7052 N N . TYR B 2 721 ? 25.114 2.221 131.086 1.00 43.35 719 TYR B N 1
ATOM 7053 C CA . TYR B 2 721 ? 26.091 1.663 132.013 1.00 40.29 719 TYR B CA 1
ATOM 7054 C C . TYR B 2 721 ? 25.460 0.610 132.913 1.00 39.42 719 TYR B C 1
ATOM 7055 O O . TYR B 2 721 ? 26.182 -0.200 133.505 1.00 38.50 719 TYR B O 1
ATOM 7064 N N . PHE B 2 722 ? 24.133 0.608 133.027 1.00 38.33 720 PHE B N 1
ATOM 7065 C CA . PHE B 2 722 ? 23.398 -0.341 133.861 1.00 39.44 720 PHE B CA 1
ATOM 7066 C C . PHE B 2 722 ? 22.315 -0.981 133.001 1.00 41.96 720 PHE B C 1
ATOM 7067 O O . PHE B 2 722 ? 21.148 -0.569 133.043 1.00 41.76 720 PHE B O 1
ATOM 7075 N N . PRO B 2 723 ? 22.667 -1.983 132.197 1.00 41.57 721 PRO B N 1
ATOM 7076 C CA . PRO B 2 723 ? 21.659 -2.633 131.354 1.00 41.12 721 PRO B CA 1
ATOM 7077 C C . PRO B 2 723 ? 20.654 -3.412 132.187 1.00 41.49 721 PRO B C 1
ATOM 7078 O O . PRO B 2 723 ? 20.876 -3.721 133.359 1.00 39.38 721 PRO B O 1
ATOM 7082 N N . ILE B 2 724 ? 19.529 -3.730 131.557 1.00 40.41 722 ILE B N 1
ATOM 7083 C CA . ILE B 2 724 ? 18.449 -4.459 132.210 1.00 38.82 722 ILE B CA 1
ATOM 7084 C C . ILE B 2 724 ? 18.652 -5.948 131.962 1.00 38.74 722 ILE B C 1
ATOM 7085 O O . ILE B 2 724 ? 18.698 -6.394 130.810 1.00 40.16 722 ILE B O 1
ATOM 7090 N N . GLN B 2 725 ? 18.773 -6.721 133.039 1.00 38.11 723 GLN B N 1
ATOM 7091 C CA . GLN B 2 725 ? 18.937 -8.171 132.941 1.00 38.38 723 GLN B CA 1
ATOM 7092 C C . GLN B 2 725 ? 17.572 -8.780 132.642 1.00 40.16 723 GLN B C 1
ATOM 7093 O O . GLN B 2 725 ? 16.736 -8.929 133.537 1.00 40.71 723 GLN B O 1
ATOM 7099 N N . THR B 2 726 ? 17.352 -9.145 131.379 1.00 37.80 724 THR B N 1
ATOM 7100 C CA . THR B 2 726 ? 16.034 -9.483 130.860 1.00 39.76 724 THR B CA 1
ATOM 7101 C C . THR B 2 726 ? 15.925 -10.972 130.557 1.00 40.72 724 THR B C 1
ATOM 7102 O O . THR B 2 726 ? 16.834 -11.567 129.970 1.00 39.66 724 THR B O 1
ATOM 7106 N N . LEU B 2 727 ? 14.807 -11.569 130.966 1.00 42.44 725 LEU B N 1
ATOM 7107 C CA . LEU B 2 727 ? 14.488 -12.939 130.591 1.00 45.40 725 LEU B CA 1
ATOM 7108 C C . LEU B 2 727 ? 14.018 -12.973 129.148 1.00 50.03 725 LEU B C 1
ATOM 7109 O O . LEU B 2 727 ? 13.357 -12.046 128.681 1.00 52.67 725 LEU B O 1
ATOM 7114 N N . ARG B 2 728 ? 14.357 -14.048 128.444 1.00 50.07 726 ARG B N 1
ATOM 7115 C CA . ARG B 2 728 ? 13.873 -14.237 127.085 1.00 55.25 726 ARG B CA 1
ATOM 7116 C C . ARG B 2 728 ? 13.779 -15.727 126.801 1.00 56.45 726 ARG B C 1
ATOM 7117 O O . ARG B 2 728 ? 14.664 -16.497 127.184 1.00 53.64 726 ARG B O 1
ATOM 7125 N N . ILE B 2 729 ? 12.686 -16.127 126.150 1.00 60.72 727 ILE B N 1
ATOM 7126 C CA . ILE B 2 729 ? 12.475 -17.532 125.832 1.00 67.42 727 ILE B CA 1
ATOM 7127 C C . ILE B 2 729 ? 13.497 -17.979 124.797 1.00 74.07 727 ILE B C 1
ATOM 7128 O O . ILE B 2 729 ? 13.772 -17.270 123.818 1.00 73.38 727 ILE B O 1
ATOM 7133 N N . LYS B 2 730 ? 14.068 -19.159 125.011 1.00 81.01 728 LYS B N 1
ATOM 7134 C CA . LYS B 2 730 ? 15.088 -19.698 124.119 1.00 87.78 728 LYS B CA 1
ATOM 7135 C C . LYS B 2 730 ? 14.480 -20.162 122.797 1.00 91.12 728 LYS B C 1
ATOM 7136 O O . LYS B 2 730 ? 15.064 -19.969 121.730 1.00 93.33 728 LYS B O 1
ATOM 7142 N N . ILE C 3 3 ? 77.846 -20.379 88.808 1.00 117.75 3 ILE C N 1
ATOM 7143 C CA . ILE C 3 3 ? 76.576 -21.018 89.129 1.00 115.74 3 ILE C CA 1
ATOM 7144 C C . ILE C 3 3 ? 75.694 -20.015 89.873 1.00 113.57 3 ILE C C 1
ATOM 7145 O O . ILE C 3 3 ? 76.199 -19.101 90.528 1.00 113.67 3 ILE C O 1
ATOM 7150 N N . LEU C 3 4 ? 74.376 -20.182 89.778 1.00 113.50 4 LEU C N 1
ATOM 7151 C CA . LEU C 3 4 ? 73.448 -19.188 90.296 1.00 110.34 4 LEU C CA 1
ATOM 7152 C C . LEU C 3 4 ? 72.402 -19.817 91.205 1.00 107.77 4 LEU C C 1
ATOM 7153 O O . LEU C 3 4 ? 72.139 -21.021 91.164 1.00 109.15 4 LEU C O 1
ATOM 7158 N N . LYS C 3 5 ? 71.808 -18.960 92.033 1.00 103.46 5 LYS C N 1
ATOM 7159 C CA . LYS C 3 5 ? 70.727 -19.326 92.932 1.00 99.17 5 LYS C CA 1
ATOM 7160 C C . LYS C 3 5 ? 69.714 -18.191 92.955 1.00 94.89 5 LYS C C 1
ATOM 7161 O O . LYS C 3 5 ? 70.032 -17.045 92.628 1.00 94.09 5 LYS C O 1
ATOM 7167 N N . LEU C 3 6 ? 68.483 -18.521 93.349 1.00 93.22 6 LEU C N 1
ATOM 7168 C CA . LEU C 3 6 ? 67.462 -17.490 93.512 1.00 91.51 6 LEU C CA 1
ATOM 7169 C C . LEU C 3 6 ? 67.838 -16.494 94.603 1.00 91.39 6 LEU C C 1
ATOM 7170 O O . LEU C 3 6 ? 67.461 -15.319 94.527 1.00 91.08 6 LEU C O 1
ATOM 7175 N N . SER C 3 7 ? 68.584 -16.943 95.618 1.00 92.66 7 SER C N 1
ATOM 7176 C CA . SER C 3 7 ? 69.017 -16.054 96.691 1.00 93.89 7 SER C CA 1
ATOM 7177 C C . SER C 3 7 ? 69.822 -14.876 96.162 1.00 97.00 7 SER C C 1
ATOM 7178 O O . SER C 3 7 ? 69.789 -13.789 96.748 1.00 95.79 7 SER C O 1
ATOM 7181 N N . ASP C 3 8 ? 70.549 -15.068 95.059 1.00 100.02 8 ASP C N 1
ATOM 7182 C CA . ASP C 3 8 ? 71.318 -13.970 94.482 1.00 102.53 8 ASP C CA 1
ATOM 7183 C C . ASP C 3 8 ? 70.409 -12.884 93.924 1.00 100.81 8 ASP C C 1
ATOM 7184 O O . ASP C 3 8 ? 70.814 -11.720 93.834 1.00 100.60 8 ASP C O 1
ATOM 7189 N N . PHE C 3 9 ? 69.178 -13.243 93.553 1.00 99.24 9 PHE C N 1
ATOM 7190 C CA . PHE C 3 9 ? 68.309 -12.321 92.830 1.00 97.95 9 PHE C CA 1
ATOM 7191 C C . PHE C 3 9 ? 67.537 -11.382 93.749 1.00 96.61 9 PHE C C 1
ATOM 7192 O O . PHE C 3 9 ? 67.242 -10.248 93.350 1.00 97.75 9 PHE C O 1
ATOM 7200 N N . ILE C 3 10 ? 67.188 -11.826 94.959 1.00 95.35 10 ILE C N 1
ATOM 7201 C CA . ILE C 3 10 ? 66.337 -11.019 95.825 1.00 93.44 10 ILE C CA 1
ATOM 7202 C C . ILE C 3 10 ? 67.021 -9.697 96.148 1.00 91.86 10 ILE C C 1
ATOM 7203 O O . ILE C 3 10 ? 68.248 -9.622 96.297 1.00 92.58 10 ILE C O 1
ATOM 7208 N N . GLY C 3 11 ? 66.220 -8.639 96.236 1.00 89.61 11 GLY C N 1
ATOM 7209 C CA . GLY C 3 11 ? 66.730 -7.302 96.433 1.00 88.97 11 GLY C CA 1
ATOM 7210 C C . GLY C 3 11 ? 67.090 -6.566 95.163 1.00 89.04 11 GLY C C 1
ATOM 7211 O O . GLY C 3 11 ? 67.606 -5.443 95.243 1.00 90.85 11 GLY C O 1
ATOM 7212 N N . ASN C 3 12 ? 66.833 -7.152 93.996 1.00 88.08 12 ASN C N 1
ATOM 7213 C CA . ASN C 3 12 ? 67.194 -6.558 92.719 1.00 90.40 12 ASN C CA 1
ATOM 7214 C C . ASN C 3 12 ? 65.942 -6.296 91.893 1.00 88.72 12 ASN C C 1
ATOM 7215 O O . ASN C 3 12 ? 64.986 -7.079 91.925 1.00 86.95 12 ASN C O 1
ATOM 7220 N N . THR C 3 13 ? 65.960 -5.187 91.158 1.00 90.13 13 THR C N 1
ATOM 7221 C CA . THR C 3 13 ? 64.825 -4.792 90.336 1.00 89.36 13 THR C CA 1
ATOM 7222 C C . THR C 3 13 ? 64.609 -5.785 89.198 1.00 89.24 13 THR C C 1
ATOM 7223 O O . THR C 3 13 ? 65.562 -6.235 88.555 1.00 90.42 13 THR C O 1
ATOM 7227 N N . LEU C 3 14 ? 63.345 -6.129 88.954 1.00 88.02 14 LEU C N 1
ATOM 7228 C CA . LEU C 3 14 ? 62.972 -7.062 87.901 1.00 87.38 14 LEU C CA 1
ATOM 7229 C C . LEU C 3 14 ? 61.878 -6.460 87.033 1.00 86.63 14 LEU C C 1
ATOM 7230 O O . LEU C 3 14 ? 61.088 -5.627 87.485 1.00 84.92 14 LEU C O 1
ATOM 7235 N N . ILE C 3 15 ? 61.839 -6.897 85.779 1.00 89.77 15 ILE C N 1
ATOM 7236 C CA . ILE C 3 15 ? 60.825 -6.479 84.819 1.00 91.63 15 ILE C CA 1
ATOM 7237 C C . ILE C 3 15 ? 59.917 -7.674 84.568 1.00 92.93 15 ILE C C 1
ATOM 7238 O O . ILE C 3 15 ? 60.372 -8.717 84.082 1.00 97.94 15 ILE C O 1
ATOM 7243 N N . VAL C 3 16 ? 58.638 -7.530 84.906 1.00 90.20 16 VAL C N 1
ATOM 7244 C CA . VAL C 3 16 ? 57.669 -8.617 84.815 1.00 89.82 16 VAL C CA 1
ATOM 7245 C C . VAL C 3 16 ? 56.502 -8.121 83.970 1.00 91.58 16 VAL C C 1
ATOM 7246 O O . VAL C 3 16 ? 55.655 -7.360 84.453 1.00 89.25 16 VAL C O 1
ATOM 7250 N N . SER C 3 17 ? 56.455 -8.545 82.710 1.00 94.63 17 SER C N 1
ATOM 7251 C CA . SER C 3 17 ? 55.310 -8.262 81.858 1.00 96.54 17 SER C CA 1
ATOM 7252 C C . SER C 3 17 ? 54.172 -9.208 82.216 1.00 98.61 17 SER C C 1
ATOM 7253 O O . SER C 3 17 ? 54.380 -10.417 82.349 1.00 96.62 17 SER C O 1
ATOM 7256 N N . LEU C 3 18 ? 52.974 -8.658 82.381 1.00 103.26 18 LEU C N 1
ATOM 7257 C CA . LEU C 3 18 ? 51.819 -9.458 82.756 1.00 107.34 18 LEU C CA 1
ATOM 7258 C C . LEU C 3 18 ? 51.106 -9.956 81.500 1.00 121.76 18 LEU C C 1
ATOM 7259 O O . LEU C 3 18 ? 51.576 -9.769 80.375 1.00 124.80 18 LEU C O 1
ATOM 7264 N N . THR C 3 19 ? 49.952 -10.602 81.687 1.00 132.66 19 THR C N 1
ATOM 7265 C CA . THR C 3 19 ? 49.211 -11.138 80.550 1.00 141.15 19 THR C CA 1
ATOM 7266 C C . THR C 3 19 ? 48.695 -10.031 79.642 1.00 143.64 19 THR C C 1
ATOM 7267 O O . THR C 3 19 ? 48.626 -10.212 78.421 1.00 148.73 19 THR C O 1
ATOM 7271 N N . GLU C 3 20 ? 48.332 -8.886 80.209 1.00 139.19 20 GLU C N 1
ATOM 7272 C CA . GLU C 3 20 ? 47.829 -7.765 79.433 1.00 139.88 20 GLU C CA 1
ATOM 7273 C C . GLU C 3 20 ? 49.004 -6.903 78.971 1.00 136.76 20 GLU C C 1
ATOM 7274 O O . GLU C 3 20 ? 50.172 -7.275 79.122 1.00 136.34 20 GLU C O 1
ATOM 7280 N N . ASP C 3 21 ? 48.705 -5.733 78.402 1.00 133.64 21 ASP C N 1
ATOM 7281 C CA . ASP C 3 21 ? 49.759 -4.814 77.987 1.00 129.30 21 ASP C CA 1
ATOM 7282 C C . ASP C 3 21 ? 50.533 -4.247 79.169 1.00 118.94 21 ASP C C 1
ATOM 7283 O O . ASP C 3 21 ? 51.604 -3.664 78.972 1.00 121.77 21 ASP C O 1
ATOM 7288 N N . ARG C 3 22 ? 50.021 -4.406 80.385 1.00 107.07 22 ARG C N 1
ATOM 7289 C CA . ARG C 3 22 ? 50.671 -3.846 81.559 1.00 96.58 22 ARG C CA 1
ATOM 7290 C C . ARG C 3 22 ? 51.985 -4.562 81.858 1.00 89.08 22 ARG C C 1
ATOM 7291 O O . ARG C 3 22 ? 52.148 -5.756 81.592 1.00 87.41 22 ARG C O 1
ATOM 7299 N N . ILE C 3 23 ? 52.926 -3.809 82.424 1.00 85.06 23 ILE C N 1
ATOM 7300 C CA . ILE C 3 23 ? 54.235 -4.313 82.822 1.00 83.11 23 ILE C CA 1
ATOM 7301 C C . ILE C 3 23 ? 54.534 -3.817 84.231 1.00 79.78 23 ILE C C 1
ATOM 7302 O O . ILE C 3 23 ? 54.218 -2.671 84.574 1.00 78.81 23 ILE C O 1
ATOM 7307 N N . LEU C 3 24 ? 55.133 -4.680 85.049 1.00 78.21 24 LEU C N 1
ATOM 7308 C CA . LEU C 3 24 ? 55.473 -4.358 86.429 1.00 75.50 24 LEU C CA 1
ATOM 7309 C C . LEU C 3 24 ? 56.986 -4.310 86.599 1.00 76.31 24 LEU C C 1
ATOM 7310 O O . LEU C 3 24 ? 57.695 -5.226 86.168 1.00 77.91 24 LEU C O 1
ATOM 7315 N N . VAL C 3 25 ? 57.473 -3.244 87.230 1.00 75.98 25 VAL C N 1
ATOM 7316 C CA . VAL C 3 25 ? 58.883 -3.079 87.566 1.00 76.97 25 VAL C CA 1
ATOM 7317 C C . VAL C 3 25 ? 58.975 -2.953 89.079 1.00 77.40 25 VAL C C 1
ATOM 7318 O O . VAL C 3 25 ? 58.383 -2.037 89.665 1.00 75.45 25 VAL C O 1
ATOM 7322 N N . GLY C 3 26 ? 59.707 -3.868 89.711 1.00 78.71 26 GLY C N 1
ATOM 7323 C CA . GLY C 3 26 ? 59.789 -3.875 91.159 1.00 75.73 26 GLY C CA 1
ATOM 7324 C C . GLY C 3 26 ? 60.961 -4.684 91.661 1.00 76.62 26 GLY C C 1
ATOM 7325 O O . GLY C 3 26 ? 61.571 -5.466 90.924 1.00 77.22 26 GLY C O 1
ATOM 7326 N N . SER C 3 27 ? 61.269 -4.481 92.940 1.00 76.39 27 SER C N 1
ATOM 7327 C CA . SER C 3 27 ? 62.337 -5.201 93.618 1.00 78.30 27 SER C CA 1
ATOM 7328 C C . SER C 3 27 ? 61.797 -6.512 94.174 1.00 78.35 27 SER C C 1
ATOM 7329 O O . SER C 3 27 ? 60.781 -6.523 94.877 1.00 78.86 27 SER C O 1
ATOM 7332 N N . LEU C 3 28 ? 62.486 -7.609 93.871 1.00 78.43 28 LEU C N 1
ATOM 7333 C CA . LEU C 3 28 ? 62.026 -8.938 94.256 1.00 75.03 28 LEU C CA 1
ATOM 7334 C C . LEU C 3 28 ? 62.205 -9.145 95.757 1.00 70.76 28 LEU C C 1
ATOM 7335 O O . LEU C 3 28 ? 63.316 -9.006 96.282 1.00 71.09 28 LEU C O 1
ATOM 7340 N N . VAL C 3 29 ? 61.118 -9.494 96.438 1.00 66.19 29 VAL C N 1
ATOM 7341 C CA . VAL C 3 29 ? 61.125 -9.695 97.880 1.00 63.84 29 VAL C CA 1
ATOM 7342 C C . VAL C 3 29 ? 61.147 -11.173 98.244 1.00 64.95 29 VAL C C 1
ATOM 7343 O O . VAL C 3 29 ? 61.900 -11.586 99.127 1.00 66.18 29 VAL C O 1
ATOM 7347 N N . ALA C 3 30 ? 60.325 -11.982 97.580 1.00 63.81 30 ALA C N 1
ATOM 7348 C CA . ALA C 3 30 ? 60.269 -13.403 97.889 1.00 62.46 30 ALA C CA 1
ATOM 7349 C C . ALA C 3 30 ? 59.753 -14.169 96.679 1.00 62.72 30 ALA C C 1
ATOM 7350 O O . ALA C 3 30 ? 59.015 -13.629 95.850 1.00 59.91 30 ALA C O 1
ATOM 7352 N N . VAL C 3 31 ? 60.161 -15.433 96.592 1.00 65.86 31 VAL C N 1
ATOM 7353 C CA . VAL C 3 31 ? 59.673 -16.370 95.586 1.00 68.77 31 VAL C CA 1
ATOM 7354 C C . VAL C 3 31 ? 59.471 -17.716 96.270 1.00 70.26 31 VAL C C 1
ATOM 7355 O O . VAL C 3 31 ? 60.236 -18.085 97.167 1.00 68.91 31 VAL C O 1
ATOM 7359 N N . ASP C 3 32 ? 58.422 -18.436 95.874 1.00 74.18 32 ASP C N 1
ATOM 7360 C CA . ASP C 3 32 ? 58.100 -19.728 96.462 1.00 78.75 32 ASP C CA 1
ATOM 7361 C C . ASP C 3 32 ? 58.319 -20.844 95.439 1.00 82.37 32 ASP C C 1
ATOM 7362 O O . ASP C 3 32 ? 58.845 -20.622 94.343 1.00 82.04 32 ASP C O 1
ATOM 7367 N N . ALA C 3 33 ? 57.893 -22.055 95.804 1.00 85.01 33 ALA C N 1
ATOM 7368 C CA . ALA C 3 33 ? 58.158 -23.223 94.971 1.00 89.75 33 ALA C CA 1
ATOM 7369 C C . ALA C 3 33 ? 57.358 -23.195 93.675 1.00 90.74 33 ALA C C 1
ATOM 7370 O O . ALA C 3 33 ? 57.794 -23.763 92.667 1.00 93.80 33 ALA C O 1
ATOM 7372 N N . GLN C 3 34 ? 56.195 -22.545 93.678 1.00 88.52 34 GLN C N 1
ATOM 7373 C CA . GLN C 3 34 ? 55.336 -22.472 92.505 1.00 89.68 34 GLN C CA 1
ATOM 7374 C C . GLN C 3 34 ? 55.582 -21.215 91.673 1.00 87.98 34 GLN C C 1
ATOM 7375 O O . GLN C 3 34 ? 54.735 -20.855 90.848 1.00 88.22 34 GLN C O 1
ATOM 7389 N N . ASN C 3 36 ? 55.453 -18.156 92.494 1.00 77.44 36 ASN C N 1
ATOM 7390 C CA . ASN C 3 36 ? 54.733 -16.953 92.892 1.00 73.91 36 ASN C CA 1
ATOM 7391 C C . ASN C 3 36 ? 55.737 -15.923 93.391 1.00 70.51 36 ASN C C 1
ATOM 7392 O O . ASN C 3 36 ? 56.570 -16.225 94.251 1.00 71.83 36 ASN C O 1
ATOM 7397 N N . LEU C 3 37 ? 55.676 -14.712 92.846 1.00 68.15 37 LEU C N 1
ATOM 7398 C CA . LEU C 3 37 ? 56.624 -13.664 93.192 1.00 66.46 37 LEU C CA 1
ATOM 7399 C C . LEU C 3 37 ? 55.950 -12.597 94.042 1.00 64.16 37 LEU C C 1
ATOM 7400 O O . LEU C 3 37 ? 54.764 -12.302 93.865 1.00 63.09 37 LEU C O 1
ATOM 7405 N N . LEU C 3 38 ? 56.714 -12.026 94.967 1.00 62.32 38 LEU C N 1
ATOM 7406 C CA . LEU C 3 38 ? 56.297 -10.862 95.734 1.00 61.06 38 LEU C CA 1
ATOM 7407 C C . LEU C 3 38 ? 57.270 -9.732 95.437 1.00 62.53 38 LEU C C 1
ATOM 7408 O O . LEU C 3 38 ? 58.481 -9.890 95.621 1.00 63.89 38 LEU C O 1
ATOM 7413 N N . LEU C 3 39 ? 56.744 -8.605 94.967 1.00 64.73 39 LEU C N 1
ATOM 7414 C CA . LEU C 3 39 ? 57.559 -7.482 94.527 1.00 67.31 39 LEU C CA 1
ATOM 7415 C C . LEU C 3 39 ? 57.218 -6.233 95.328 1.00 68.59 39 LEU C C 1
ATOM 7416 O O . LEU C 3 39 ? 56.049 -5.983 95.641 1.00 68.18 39 LEU C O 1
ATOM 7421 N N . ASP C 3 40 ? 58.244 -5.449 95.649 1.00 71.37 40 ASP C N 1
ATOM 7422 C CA . ASP C 3 40 ? 58.095 -4.206 96.389 1.00 72.79 40 ASP C CA 1
ATOM 7423 C C . ASP C 3 40 ? 58.448 -3.027 95.494 1.00 73.11 40 ASP C C 1
ATOM 7424 O O . ASP C 3 40 ? 59.206 -3.158 94.529 1.00 74.12 40 ASP C O 1
ATOM 7429 N N . HIS C 3 41 ? 57.892 -1.864 95.841 1.00 72.64 41 HIS C N 1
ATOM 7430 C CA . HIS C 3 41 ? 58.095 -0.625 95.089 1.00 76.65 41 HIS C CA 1
ATOM 7431 C C . HIS C 3 41 ? 57.711 -0.808 93.621 1.00 75.30 41 HIS C C 1
ATOM 7432 O O . HIS C 3 41 ? 58.406 -0.349 92.713 1.00 77.03 41 HIS C O 1
ATOM 7439 N N . VAL C 3 42 ? 56.586 -1.485 93.391 1.00 73.11 42 VAL C N 1
ATOM 7440 C CA . VAL C 3 42 ? 56.184 -1.852 92.038 1.00 72.60 42 VAL C CA 1
ATOM 7441 C C . VAL C 3 42 ? 55.737 -0.616 91.273 1.00 71.33 42 VAL C C 1
ATOM 7442 O O . VAL C 3 42 ? 54.973 0.213 91.785 1.00 69.67 42 VAL C O 1
ATOM 7446 N N . GLU C 3 43 ? 56.220 -0.485 90.041 1.00 72.76 43 GLU C N 1
ATOM 7447 C CA . GLU C 3 43 ? 55.739 0.517 89.099 1.00 73.99 43 GLU C CA 1
ATOM 7448 C C . GLU C 3 43 ? 54.981 -0.193 87.987 1.00 72.42 43 GLU C C 1
ATOM 7449 O O . GLU C 3 43 ? 55.536 -1.074 87.321 1.00 73.07 43 GLU C O 1
ATOM 7455 N N . GLU C 3 44 ? 53.721 0.189 87.790 1.00 72.05 44 GLU C N 1
ATOM 7456 C CA . GLU C 3 44 ? 52.874 -0.381 86.750 1.00 75.01 44 GLU C CA 1
ATOM 7457 C C . GLU C 3 44 ? 52.912 0.524 85.525 1.00 76.08 44 GLU C C 1
ATOM 7458 O O . GLU C 3 44 ? 52.459 1.672 85.581 1.00 74.65 44 GLU C O 1
ATOM 7464 N N . ARG C 3 45 ? 53.444 0.005 84.425 1.00 78.68 45 ARG C N 1
ATOM 7465 C CA . ARG C 3 45 ? 53.560 0.741 83.173 1.00 82.46 45 ARG C CA 1
ATOM 7466 C C . ARG C 3 45 ? 52.560 0.183 82.167 1.00 83.12 45 ARG C C 1
ATOM 7467 O O . ARG C 3 45 ? 52.591 -1.012 81.855 1.00 81.78 45 ARG C O 1
ATOM 7483 N N . GLY C 3 47 ? 51.507 1.400 78.403 1.00 103.86 47 GLY C N 1
ATOM 7484 C CA . GLY C 3 47 ? 51.594 2.314 77.276 1.00 107.58 47 GLY C CA 1
ATOM 7485 C C . GLY C 3 47 ? 52.256 3.608 77.700 1.00 105.74 47 GLY C C 1
ATOM 7486 O O . GLY C 3 47 ? 53.438 3.640 78.061 1.00 105.67 47 GLY C O 1
ATOM 7487 N N . SER C 3 48 ? 51.483 4.696 77.672 1.00 104.86 48 SER C N 1
ATOM 7488 C CA . SER C 3 48 ? 51.997 5.993 78.092 1.00 103.86 48 SER C CA 1
ATOM 7489 C C . SER C 3 48 ? 51.996 6.152 79.606 1.00 98.37 48 SER C C 1
ATOM 7490 O O . SER C 3 48 ? 52.877 6.822 80.153 1.00 96.59 48 SER C O 1
ATOM 7493 N N . SER C 3 49 ? 51.041 5.540 80.299 1.00 96.01 49 SER C N 1
ATOM 7494 C CA . SER C 3 49 ? 50.824 5.836 81.707 1.00 91.87 49 SER C CA 1
ATOM 7495 C C . SER C 3 49 ? 51.753 5.033 82.615 1.00 89.28 49 SER C C 1
ATOM 7496 O O . SER C 3 49 ? 52.202 3.931 82.281 1.00 89.86 49 SER C O 1
ATOM 7499 N N . SER C 3 50 ? 52.034 5.608 83.782 1.00 87.82 50 SER C N 1
ATOM 7500 C CA . SER C 3 50 ? 52.853 4.976 84.805 1.00 86.79 50 SER C CA 1
ATOM 7501 C C . SER C 3 50 ? 52.293 5.336 86.173 1.00 82.83 50 SER C C 1
ATOM 7502 O O . SER C 3 50 ? 51.751 6.427 86.368 1.00 85.09 50 SER C O 1
ATOM 7505 N N . ARG C 3 51 ? 52.423 4.410 87.121 1.00 79.05 51 ARG C N 1
ATOM 7506 C CA . ARG C 3 51 ? 51.917 4.643 88.467 1.00 73.22 51 ARG C CA 1
ATOM 7507 C C . ARG C 3 51 ? 52.558 3.654 89.429 1.00 73.53 51 ARG C C 1
ATOM 7508 O O . ARG C 3 51 ? 53.002 2.572 89.036 1.00 74.90 51 ARG C O 1
ATOM 7532 N N . GLY C 3 54 ? 53.140 -0.143 95.076 1.00 62.29 54 GLY C N 1
ATOM 7533 C CA . GLY C 3 54 ? 53.655 -0.620 96.353 1.00 61.52 54 GLY C CA 1
ATOM 7534 C C . GLY C 3 54 ? 54.015 -2.088 96.311 1.00 62.78 54 GLY C C 1
ATOM 7535 O O . GLY C 3 54 ? 54.693 -2.550 95.390 1.00 65.61 54 GLY C O 1
ATOM 7536 N N . LEU C 3 55 ? 53.568 -2.829 97.321 1.00 60.76 55 LEU C N 1
ATOM 7537 C CA . LEU C 3 55 ? 53.890 -4.244 97.453 1.00 61.04 55 LEU C CA 1
ATOM 7538 C C . LEU C 3 55 ? 52.833 -5.070 96.730 1.00 61.49 55 LEU C C 1
ATOM 7539 O O . LEU C 3 55 ? 51.654 -5.034 97.099 1.00 62.15 55 LEU C O 1
ATOM 7544 N N . VAL C 3 56 ? 53.256 -5.815 95.708 1.00 62.32 56 VAL C N 1
ATOM 7545 C CA . VAL C 3 56 ? 52.358 -6.614 94.882 1.00 63.32 56 VAL C CA 1
ATOM 7546 C C . VAL C 3 56 ? 52.900 -8.034 94.784 1.00 64.34 56 VAL C C 1
ATOM 7547 O O . VAL C 3 56 ? 54.115 -8.240 94.679 1.00 65.04 56 VAL C O 1
ATOM 7551 N N . SER C 3 57 ? 51.998 -9.012 94.818 1.00 64.51 57 SER C N 1
ATOM 7552 C CA . SER C 3 57 ? 52.327 -10.403 94.544 1.00 66.34 57 SER C CA 1
ATOM 7553 C C . SER C 3 57 ? 51.740 -10.787 93.193 1.00 67.59 57 SER C C 1
ATOM 7554 O O . SER C 3 57 ? 50.609 -10.412 92.873 1.00 67.05 57 SER C O 1
ATOM 7557 N N . VAL C 3 58 ? 52.511 -11.518 92.397 1.00 70.37 58 VAL C N 1
ATOM 7558 C CA . VAL C 3 58 ? 52.084 -11.942 91.071 1.00 72.29 58 VAL C CA 1
ATOM 7559 C C . VAL C 3 58 ? 52.009 -13.466 91.050 1.00 72.65 58 VAL C C 1
ATOM 7560 O O . VAL C 3 58 ? 53.009 -14.141 91.311 1.00 72.03 58 VAL C O 1
ATOM 7564 N N . PRO C 3 59 ? 50.844 -14.052 90.787 1.00 73.88 59 PRO C N 1
ATOM 7565 C CA . PRO C 3 59 ? 50.744 -15.514 90.722 1.00 77.36 59 PRO C CA 1
ATOM 7566 C C . PRO C 3 59 ? 51.427 -16.066 89.477 1.00 83.23 59 PRO C C 1
ATOM 7567 O O . PRO C 3 59 ? 51.889 -15.333 88.601 1.00 84.37 59 PRO C O 1
ATOM 7571 N N . ARG C 3 60 ? 51.475 -17.398 89.411 1.00 87.20 60 ARG C N 1
ATOM 7572 C CA . ARG C 3 60 ? 52.156 -18.074 88.310 1.00 93.32 60 ARG C CA 1
ATOM 7573 C C . ARG C 3 60 ? 51.504 -17.754 86.969 1.00 97.45 60 ARG C C 1
ATOM 7574 O O . ARG C 3 60 ? 52.184 -17.369 86.011 1.00 99.08 60 ARG C O 1
ATOM 7582 N N . ARG C 3 61 ? 50.181 -17.915 86.884 1.00 99.78 61 ARG C N 1
ATOM 7583 C CA . ARG C 3 61 ? 49.483 -17.728 85.616 1.00 103.91 61 ARG C CA 1
ATOM 7584 C C . ARG C 3 61 ? 49.652 -16.314 85.075 1.00 101.42 61 ARG C C 1
ATOM 7585 O O . ARG C 3 61 ? 49.624 -16.107 83.857 1.00 104.40 61 ARG C O 1
ATOM 7593 N N . SER C 3 62 ? 49.842 -15.335 85.957 1.00 95.73 62 SER C N 1
ATOM 7594 C CA . SER C 3 62 ? 49.834 -13.938 85.545 1.00 91.69 62 SER C CA 1
ATOM 7595 C C . SER C 3 62 ? 51.139 -13.485 84.906 1.00 89.82 62 SER C C 1
ATOM 7596 O O . SER C 3 62 ? 51.142 -12.480 84.186 1.00 90.15 62 SER C O 1
ATOM 7599 N N . VAL C 3 63 ? 52.238 -14.189 85.144 1.00 87.85 63 VAL C N 1
ATOM 7600 C CA . VAL C 3 63 ? 53.551 -13.743 84.697 1.00 88.14 63 VAL C CA 1
ATOM 7601 C C . VAL C 3 63 ? 53.779 -14.208 83.264 1.00 93.35 63 VAL C C 1
ATOM 7602 O O . VAL C 3 63 ? 53.794 -15.412 82.986 1.00 96.79 63 VAL C O 1
ATOM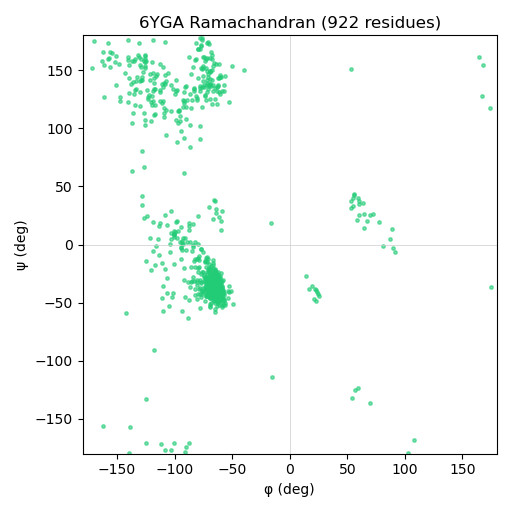 7606 N N . LYS C 3 64 ? 53.944 -13.249 82.351 1.00 93.96 64 LYS C N 1
ATOM 7607 C CA . LYS C 3 64 ? 54.323 -13.583 80.983 1.00 96.75 64 LYS C CA 1
ATOM 7608 C C . LYS C 3 64 ? 55.822 -13.836 80.877 1.00 98.01 64 LYS C C 1
ATOM 7609 O O . LYS C 3 64 ? 56.250 -14.836 80.290 1.00 101.43 64 LYS C O 1
ATOM 7615 N N . THR C 3 65 ? 56.633 -12.952 81.456 1.00 97.08 65 THR C N 1
ATOM 7616 C CA . THR C 3 65 ? 58.079 -13.094 81.376 1.00 98.57 65 THR C CA 1
ATOM 7617 C C . THR C 3 65 ? 58.731 -12.346 82.530 1.00 95.94 65 THR C C 1
ATOM 7618 O O . THR C 3 65 ? 58.131 -11.457 83.139 1.00 92.91 65 THR C O 1
ATOM 7622 N N . ILE C 3 66 ? 59.974 -12.721 82.816 1.00 110.08 66 ILE C N 1
ATOM 7623 C CA . ILE C 3 66 ? 60.785 -12.092 83.851 1.00 107.54 66 ILE C CA 1
ATOM 7624 C C . ILE C 3 66 ? 62.094 -11.648 83.216 1.00 111.40 66 ILE C C 1
ATOM 7625 O O . ILE C 3 66 ? 62.785 -12.453 82.580 1.00 117.80 66 ILE C O 1
ATOM 7638 N N . ILE C 3 68 ? 65.759 -8.977 83.673 1.00 119.15 68 ILE C N 1
ATOM 7639 C CA . ILE C 3 68 ? 66.630 -8.209 84.553 1.00 100.79 68 ILE C CA 1
ATOM 7640 C C . ILE C 3 68 ? 67.609 -7.416 83.697 1.00 111.08 68 ILE C C 1
ATOM 7641 O O . ILE C 3 68 ? 67.937 -7.806 82.571 1.00 110.67 68 ILE C O 1
ATOM 7646 N N . ASP C 3 69 ? 68.058 -6.282 84.233 1.00 110.46 69 ASP C N 1
ATOM 7647 C CA . ASP C 3 69 ? 69.043 -5.463 83.539 1.00 114.87 69 ASP C CA 1
ATOM 7648 C C . ASP C 3 69 ? 70.340 -6.241 83.365 1.00 119.92 69 ASP C C 1
ATOM 7649 O O . ASP C 3 69 ? 70.792 -6.936 84.280 1.00 120.09 69 ASP C O 1
ATOM 7654 N N . LYS C 3 70 ? 70.934 -6.132 82.176 1.00 125.44 70 LYS C N 1
ATOM 7655 C CA . LYS C 3 70 ? 72.206 -6.808 81.925 1.00 131.76 70 LYS C CA 1
ATOM 7656 C C . LYS C 3 70 ? 73.293 -6.419 82.918 1.00 133.89 70 LYS C C 1
ATOM 7657 O O . LYS C 3 70 ? 73.925 -7.327 83.486 1.00 132.29 70 LYS C O 1
ATOM 7663 N N . PRO C 3 71 ? 73.575 -5.131 83.181 1.00 137.30 71 PRO C N 1
ATOM 7664 C CA . PRO C 3 71 ? 74.649 -4.829 84.143 1.00 128.22 71 PRO C CA 1
ATOM 7665 C C . PRO C 3 71 ? 74.348 -5.315 85.549 1.00 123.80 71 PRO C C 1
ATOM 7666 O O . PRO C 3 71 ? 75.268 -5.734 86.263 1.00 126.05 71 PRO C O 1
ATOM 7670 N N . VAL C 3 72 ? 73.081 -5.282 85.968 1.00 118.54 72 VAL C N 1
ATOM 7671 C CA . VAL C 3 72 ? 72.730 -5.765 87.300 1.00 114.27 72 VAL C CA 1
ATOM 7672 C C . VAL C 3 72 ? 72.920 -7.274 87.388 1.00 114.29 72 VAL C C 1
ATOM 7673 O O . VAL C 3 72 ? 73.402 -7.793 88.402 1.00 114.11 72 VAL C O 1
ATOM 7677 N N . LEU C 3 73 ? 72.565 -7.998 86.323 1.00 115.72 73 LEU C N 1
ATOM 7678 C CA . LEU C 3 73 ? 72.649 -9.457 86.341 1.00 120.35 73 LEU C CA 1
ATOM 7679 C C . LEU C 3 73 ? 74.081 -9.933 86.559 1.00 128.78 73 LEU C C 1
ATOM 7680 O O . LEU C 3 73 ? 74.332 -10.831 87.371 1.00 127.20 73 LEU C O 1
ATOM 7685 N N . GLN C 3 74 ? 75.036 -9.349 85.830 1.00 139.36 74 GLN C N 1
ATOM 7686 C CA . GLN C 3 74 ? 76.430 -9.751 85.989 1.00 150.31 74 GLN C CA 1
ATOM 7687 C C . GLN C 3 74 ? 76.963 -9.382 87.368 1.00 156.98 74 GLN C C 1
ATOM 7688 O O . GLN C 3 74 ? 77.874 -10.043 87.880 1.00 160.43 74 GLN C O 1
ATOM 7694 N N . GLU C 3 75 ? 76.400 -8.340 87.983 1.00 161.30 75 GLU C N 1
ATOM 7695 C CA . GLU C 3 75 ? 76.848 -7.921 89.306 1.00 165.53 75 GLU C CA 1
ATOM 7696 C C . GLU C 3 75 ? 76.498 -8.962 90.362 1.00 164.81 75 GLU C C 1
ATOM 7697 O O . GLU C 3 75 ? 77.262 -9.174 91.310 1.00 169.05 75 GLU C O 1
ATOM 7703 N N . LEU C 3 76 ? 75.350 -9.628 90.210 1.00 157.57 76 LEU C N 1
ATOM 7704 C CA . LEU C 3 76 ? 74.920 -10.611 91.202 1.00 150.43 76 LEU C CA 1
ATOM 7705 C C . LEU C 3 76 ? 75.880 -11.793 91.276 1.00 155.13 76 LEU C C 1
ATOM 7706 O O . LEU C 3 76 ? 76.106 -12.349 92.357 1.00 153.83 76 LEU C O 1
ATOM 7711 N N . THR C 3 77 ? 76.443 -12.198 90.140 1.00 160.75 77 THR C N 1
ATOM 7712 C CA . THR C 3 77 ? 77.312 -13.372 90.063 1.00 166.37 77 THR C CA 1
ATOM 7713 C C . THR C 3 77 ? 78.590 -13.197 90.889 1.00 171.59 77 THR C C 1
ATOM 7714 O O . THR C 3 77 ? 79.361 -14.150 91.084 1.00 176.78 77 THR C O 1
#

Radius of gyration: 33.55 Å; Cα contacts (8 Å, |Δi|>4): 1379; chains: 3; bounding box: 73×84×106 Å

Solvent-accessible surface area: 42788 Å² total

B-factor: mean 65.71, std 25.32, range [26.72, 176.78]